Protein AF-0000000071078851 (afdb_homodimer)

pLDDT: mean 80.62, std 23.61, range [14.37, 98.12]

Solvent-accessible surface area (backbone atoms only — not comparable to full-atom values): 56549 Å² total; per-residue (Å²): 136,87,71,87,67,86,75,82,82,75,69,84,70,82,75,81,62,82,71,78,85,74,84,76,76,85,78,83,85,70,82,75,77,78,79,80,79,78,80,78,81,82,81,81,81,80,74,78,72,80,80,73,71,78,78,76,73,57,89,79,56,57,76,66,68,72,59,74,66,98,66,57,60,65,55,53,45,50,66,44,43,37,81,53,42,78,38,58,53,43,46,53,34,48,37,80,92,50,59,67,69,57,18,50,52,37,45,52,50,51,51,49,28,49,50,52,37,51,53,50,46,51,51,50,50,50,51,51,70,65,33,50,56,35,49,48,77,46,77,42,76,50,67,63,44,76,53,60,15,36,38,42,24,50,34,48,45,46,32,27,86,72,30,61,92,38,71,65,32,50,49,33,33,35,54,46,76,38,53,85,75,52,62,65,74,82,46,45,68,64,24,61,73,35,32,56,62,56,49,45,68,73,34,22,80,49,66,74,69,28,44,69,44,44,30,47,53,80,35,78,54,59,60,80,81,47,38,44,80,44,59,37,91,79,33,63,21,43,23,34,50,42,50,87,74,71,51,80,77,52,69,36,71,55,55,32,71,68,45,17,42,37,37,35,32,38,56,51,58,89,27,54,44,70,30,82,69,43,52,60,43,33,26,34,36,36,29,73,42,57,68,73,60,58,83,56,51,65,30,61,36,43,41,39,24,38,24,22,31,38,40,33,36,36,45,44,36,38,40,36,49,37,50,68,85,62,30,78,24,44,73,59,90,54,92,88,43,95,64,60,38,53,53,48,44,51,48,48,46,53,35,51,50,40,30,71,73,65,70,23,28,55,69,53,36,79,90,47,94,86,51,56,66,33,27,38,46,50,34,64,68,36,53,60,59,38,46,61,51,43,67,74,71,51,81,75,93,59,53,50,45,33,58,51,73,47,71,47,75,46,72,48,78,43,78,20,63,46,74,67,52,29,52,50,49,18,66,74,71,71,43,66,53,69,52,44,40,66,20,30,23,35,40,37,40,20,36,70,52,54,47,37,36,37,38,35,49,41,85,64,62,51,72,65,55,48,52,50,38,44,49,2,32,35,7,23,34,43,30,40,55,76,61,48,54,50,33,52,52,48,50,53,51,48,40,50,50,48,56,69,61,57,70,73,76,79,128,142,84,86,75,76,88,88,85,86,74,91,69,84,86,71,84,80,83,72,68,94,71,78,79,78,81,74,71,81,70,81,74,76,77,81,80,82,74,86,76,79,77,75,79,78,76,80,76,71,82,75,74,72,74,78,74,72,65,87,78,60,56,73,70,71,70,57,77,65,97,67,56,64,65,55,52,45,49,64,42,43,37,79,55,45,78,38,74,54,42,46,50,34,48,36,81,90,49,58,66,70,57,18,52,51,38,43,52,50,51,51,51,30,50,50,51,37,52,52,50,45,51,53,51,50,50,52,52,70,64,34,50,62,43,52,35,70,45,78,42,76,49,69,63,42,75,54,59,16,36,38,41,24,50,34,50,45,45,31,28,86,71,30,62,92,37,73,65,33,50,50,34,34,33,54,48,75,38,52,86,74,52,61,64,76,81,45,45,68,64,23,60,74,36,33,54,62,55,48,45,70,74,35,23,77,50,65,75,68,29,45,69,45,41,29,47,52,80,35,80,52,59,59,80,82,48,39,44,81,44,59,38,90,79,32,63,21,42,23,34,49,42,49,87,75,74,51,79,75,51,70,34,68,53,50,9,58,70,42,16,41,37,37,35,32,38,57,52,67,89,29,57,41,72,32,80,69,42,53,92,60,73,28,34,40,35,28,73,43,59,69,72,61,59,84,57,50,88,81,66,36,48,77,47,46,39,26,21,29,38,39,33,34,35,45,43,37,39,40,36,51,37,48,68,83,63,29,76,25,42,74,61,89,54,92,89,45,96,63,60,37,53,53,47,44,51,46,50,47,54,37,50,51,38,31,70,73,65,70,26,28,56,69,53,36,79,91,47,93,86,51,57,66,32,28,38,46,50,35,64,67,37,53,60,60,38,48,62,51,42,71,74,71,51,81,75,92,59,53,51,48,30,61,52,73,46,71,47,74,47,71,28,42,21,29,15,56,16,74,62,44,30,50,51,47,21,65,74,68,70,44,67,55,67,55,44,40,67,21,31,26,34,40,36,39,20,34,40,50,53,47,36,36,37,37,37,49,41,84,65,62,54,72,66,54,47,51,14,51,45,8,37,39,34,36,72,51,43,44,31,22,55,40,42,54,50,34,51,53,49,48,52,50,49,40,51,49,51,57,68,63,60,68,73,77,79,125

Radius of gyration: 45.17 Å; Cα contacts (8 Å, |Δi|>4): 1708; chains: 2; bounding box: 84×148×123 Å

Structure (mmCIF, N/CA/C/O backbone):
data_AF-0000000071078851-model_v1
#
loop_
_entity.id
_entity.type
_entity.pdbx_description
1 polymer 'Uncharacterized protein'
#
loop_
_atom_site.group_PDB
_atom_site.id
_atom_site.type_symbol
_atom_site.label_atom_id
_atom_site.label_alt_id
_atom_site.label_comp_id
_atom_site.label_asym_id
_atom_site.label_entity_id
_atom_site.label_seq_id
_atom_site.pdbx_PDB_ins_code
_atom_site.Cartn_x
_atom_site.Cartn_y
_atom_site.Cartn_z
_atom_site.occupancy
_atom_site.B_iso_or_equiv
_atom_site.auth_seq_id
_atom_site.auth_comp_id
_atom_site.auth_asym_id
_atom_site.auth_atom_id
_atom_site.pdbx_PDB_model_num
ATOM 1 N N . MET A 1 1 ? 15.539 0.473 -42.5 1 16.42 1 MET A N 1
ATOM 2 C CA . MET A 1 1 ? 16.344 1.562 -43.031 1 16.42 1 MET A CA 1
ATOM 3 C C . MET A 1 1 ? 15.844 2.912 -42.531 1 16.42 1 MET A C 1
ATOM 5 O O . MET A 1 1 ? 16.641 3.76 -42.125 1 16.42 1 MET A O 1
ATOM 9 N N . SER A 1 2 ? 14.734 3.326 -43.312 1 15.68 2 SER A N 1
ATOM 10 C CA . SER A 1 2 ? 14.586 4.727 -43.688 1 15.68 2 SER A CA 1
ATOM 11 C C . SER A 1 2 ? 14.273 5.598 -42.469 1 15.68 2 SER A C 1
ATOM 13 O O . SER A 1 2 ? 13.844 5.094 -41.438 1 15.68 2 SER A O 1
ATOM 15 N N . GLU A 1 3 ? 13.719 6.629 -42.812 1 16.53 3 GLU A N 1
ATOM 16 C CA . GLU A 1 3 ? 13.867 8.078 -42.75 1 16.53 3 GLU A CA 1
ATOM 17 C C . GLU A 1 3 ? 13.102 8.648 -41.531 1 16.53 3 GLU A C 1
ATOM 19 O O . GLU A 1 3 ? 13.656 9.414 -40.75 1 16.53 3 GLU A O 1
ATOM 24 N N . ASN A 1 4 ? 11.969 8.969 -41.844 1 17.91 4 ASN A N 1
ATOM 25 C CA . ASN A 1 4 ? 11.617 10.383 -41.781 1 17.91 4 ASN A CA 1
ATOM 26 C C . ASN A 1 4 ? 11.086 10.797 -40.438 1 17.91 4 ASN A C 1
ATOM 28 O O . ASN A 1 4 ? 10.109 10.227 -39.938 1 17.91 4 ASN A O 1
ATOM 32 N N . ARG A 1 5 ? 12.078 11.227 -39.688 1 17.62 5 ARG A N 1
ATOM 33 C CA . ARG A 1 5 ? 12.172 12.031 -38.469 1 17.62 5 ARG A CA 1
ATOM 34 C C . ARG A 1 5 ? 10.984 12.984 -38.375 1 17.62 5 ARG A C 1
ATOM 36 O O . ARG A 1 5 ? 10.297 13.258 -39.344 1 17.62 5 ARG A O 1
ATOM 43 N N . ARG A 1 6 ? 10.914 13.539 -37.281 1 18.48 6 ARG A N 1
ATOM 44 C CA . ARG A 1 6 ? 10.227 14.5 -36.406 1 18.48 6 ARG A CA 1
ATOM 45 C C . ARG A 1 6 ? 9.992 15.82 -37.156 1 18.48 6 ARG A C 1
ATOM 47 O O . ARG A 1 6 ? 10.945 16.453 -37.625 1 18.48 6 ARG A O 1
ATOM 54 N N . GLY A 1 7 ? 8.922 15.727 -38.094 1 17.25 7 GLY A N 1
ATOM 55 C CA . GLY A 1 7 ? 8.398 16.797 -38.938 1 17.25 7 GLY A CA 1
ATOM 56 C C . GLY A 1 7 ? 8.641 18.172 -38.344 1 17.25 7 GLY A C 1
ATOM 57 O O . GLY A 1 7 ? 9.039 18.312 -37.188 1 17.25 7 GLY A O 1
ATOM 58 N N . ASP A 1 8 ? 7.965 19.094 -38.844 1 17.52 8 ASP A N 1
ATOM 59 C CA . ASP A 1 8 ? 8.031 20.406 -39.469 1 17.52 8 ASP A CA 1
ATOM 60 C C . ASP A 1 8 ? 8.133 21.516 -38.406 1 17.52 8 ASP A C 1
ATOM 62 O O . ASP A 1 8 ? 7.883 21.266 -37.219 1 17.52 8 ASP A O 1
ATOM 66 N N . GLU A 1 9 ? 7.324 22.5 -38.5 1 17.47 9 GLU A N 1
ATOM 67 C CA . GLU A 1 9 ? 7.512 23.875 -38.969 1 17.47 9 GLU A CA 1
ATOM 68 C C . GLU A 1 9 ? 7.484 24.875 -37.812 1 17.47 9 GLU A C 1
ATOM 70 O O . GLU A 1 9 ? 6.441 25.078 -37.188 1 17.47 9 GLU A O 1
ATOM 75 N N . ARG A 1 10 ? 8.297 24.828 -36.875 1 17.72 10 ARG A N 1
ATOM 76 C CA . ARG A 1 10 ? 8.344 25.625 -35.656 1 17.72 10 ARG A CA 1
ATOM 77 C C . ARG A 1 10 ? 8.219 27.125 -35.969 1 17.72 10 ARG A C 1
ATOM 79 O O . ARG A 1 10 ? 7.648 27.875 -35.156 1 17.72 10 ARG A O 1
ATOM 86 N N . LYS A 1 11 ? 8.906 27.594 -37 1 17.44 11 LYS A N 1
ATOM 87 C CA . LYS A 1 11 ? 9.664 28.766 -36.562 1 17.44 11 LYS A CA 1
ATOM 88 C C . LYS A 1 11 ? 8.789 30 -36.562 1 17.44 11 LYS A C 1
ATOM 90 O O . LYS A 1 11 ? 9.188 31.047 -36 1 17.44 11 LYS A O 1
ATOM 95 N N . SER A 1 12 ? 7.602 29.953 -37.281 1 16.05 12 SER A N 1
ATOM 96 C CA . SER A 1 12 ? 7.426 31.203 -38 1 16.05 12 SER A CA 1
ATOM 97 C C . SER A 1 12 ? 7.57 32.406 -37.062 1 16.05 12 SER A C 1
ATOM 99 O O . SER A 1 12 ? 7.176 32.344 -35.875 1 16.05 12 SER A O 1
ATOM 101 N N . GLY A 1 13 ? 8.516 33.375 -37.281 1 17.55 13 GLY A N 1
ATOM 102 C CA . GLY A 1 13 ? 9.297 34.562 -36.906 1 17.55 13 GLY A CA 1
ATOM 103 C C . GLY A 1 13 ? 8.438 35.781 -36.594 1 17.55 13 GLY A C 1
ATOM 104 O O . GLY A 1 13 ? 8.953 36.812 -36.188 1 17.55 13 GLY A O 1
ATOM 105 N N . GLY A 1 14 ? 7.082 35.625 -37.125 1 16.5 14 GLY A N 1
ATOM 106 C CA . GLY A 1 14 ? 6.73 36.969 -37.594 1 16.5 14 GLY A CA 1
ATOM 107 C C . GLY A 1 14 ? 6.918 38.062 -36.562 1 16.5 14 GLY A C 1
ATOM 108 O O . GLY A 1 14 ? 6.988 37.781 -35.375 1 16.5 14 GLY A O 1
ATOM 109 N N . ILE A 1 15 ? 7.332 39.219 -37 1 18.23 15 ILE A N 1
ATOM 110 C CA . ILE A 1 15 ? 7.898 40.562 -36.906 1 18.23 15 ILE A CA 1
ATOM 111 C C . ILE A 1 15 ? 6.945 41.469 -36.125 1 18.23 15 ILE A C 1
ATOM 113 O O . ILE A 1 15 ? 5.766 41.562 -36.469 1 18.23 15 ILE A O 1
ATOM 117 N N . MET A 1 16 ? 7.148 41.469 -34.812 1 17.72 16 MET A N 1
ATOM 118 C CA . MET A 1 16 ? 6.449 42.188 -33.75 1 17.72 16 MET A CA 1
ATOM 119 C C . MET A 1 16 ? 6.27 43.656 -34.125 1 17.72 16 MET A C 1
ATOM 121 O O . MET A 1 16 ? 7.219 44.438 -34.062 1 17.72 16 MET A O 1
ATOM 125 N N . PRO A 1 17 ? 5.668 43.906 -35.312 1 17.44 17 PRO A N 1
ATOM 126 C CA . PRO A 1 17 ? 5.867 45.312 -35.719 1 17.44 17 PRO A CA 1
ATOM 127 C C . PRO A 1 17 ? 5.281 46.312 -34.688 1 17.44 17 PRO A C 1
ATOM 129 O O . PRO A 1 17 ? 5.383 47.5 -34.875 1 17.44 17 PRO A O 1
ATOM 132 N N . ARG A 1 18 ? 4.98 45.969 -33.531 1 17.12 18 ARG A N 1
ATOM 133 C CA . ARG A 1 18 ? 3.963 46.844 -32.969 1 17.12 18 ARG A CA 1
ATOM 134 C C . ARG A 1 18 ? 4.402 48.312 -33.031 1 17.12 18 ARG A C 1
ATOM 136 O O . ARG A 1 18 ? 5.43 48.688 -32.469 1 17.12 18 ARG A O 1
ATOM 143 N N . ASN A 1 19 ? 4.094 49.031 -34.094 1 17.02 19 ASN A N 1
ATOM 144 C CA . ASN A 1 19 ? 4.301 50.406 -34.5 1 17.02 19 ASN A CA 1
ATOM 145 C C . ASN A 1 19 ? 3.768 51.406 -33.469 1 17.02 19 ASN A C 1
ATOM 147 O O . ASN A 1 19 ? 3.826 52.594 -33.688 1 17.02 19 ASN A O 1
ATOM 151 N N . LEU A 1 20 ? 3.039 50.906 -32.438 1 15.67 20 LEU A N 1
ATOM 152 C CA . LEU A 1 20 ? 2.012 51.906 -32.156 1 15.67 20 LEU A CA 1
ATOM 153 C C . LEU A 1 20 ? 2.631 53.281 -31.969 1 15.67 20 LEU A C 1
ATOM 155 O O . LEU A 1 20 ? 3.816 53.375 -31.641 1 15.67 20 LEU A O 1
ATOM 159 N N . ILE A 1 21 ? 1.737 54.281 -31.562 1 16.59 21 ILE A N 1
ATOM 160 C CA . ILE A 1 21 ? 1.275 55.625 -31.875 1 16.59 21 ILE A CA 1
ATOM 161 C C . ILE A 1 21 ? 2.129 56.656 -31.125 1 16.59 21 ILE A C 1
ATOM 163 O O . ILE A 1 21 ? 2.586 56.375 -30 1 16.59 21 ILE A O 1
ATOM 167 N N . LYS A 1 22 ? 2.328 57.812 -31.672 1 16.8 22 LYS A N 1
ATOM 168 C CA . LYS A 1 22 ? 3.111 59.031 -31.906 1 16.8 22 LYS A CA 1
ATOM 169 C C . LYS A 1 22 ? 2.865 60.062 -30.812 1 16.8 22 LYS A C 1
ATOM 171 O O . LYS A 1 22 ? 3.316 61.188 -30.922 1 16.8 22 LYS A O 1
ATOM 176 N N . VAL A 1 23 ? 2.504 59.625 -29.609 1 17.41 23 VAL A N 1
ATOM 177 C CA . VAL A 1 23 ? 1.826 60.719 -28.922 1 17.41 23 VAL A CA 1
ATOM 178 C C . VAL A 1 23 ? 2.76 61.906 -28.812 1 17.41 23 VAL A C 1
ATOM 180 O O . VAL A 1 23 ? 3.902 61.781 -28.359 1 17.41 23 VAL A O 1
ATOM 183 N N . ALA A 1 24 ? 2.316 63 -29.469 1 17.02 24 ALA A N 1
ATOM 184 C CA . ALA A 1 24 ? 2.988 64.188 -29.906 1 17.02 24 ALA A CA 1
ATOM 185 C C . ALA A 1 24 ? 3.48 65 -28.703 1 17.02 24 ALA A C 1
ATOM 187 O O . ALA A 1 24 ? 3.062 64.812 -27.562 1 17.02 24 ALA A O 1
ATOM 188 N N . PRO A 1 25 ? 3.699 66.312 -29.016 1 17.17 25 PRO A N 1
ATOM 189 C CA . PRO A 1 25 ? 4.734 67.375 -28.906 1 17.17 25 PRO A CA 1
ATOM 190 C C . PRO A 1 25 ? 4.504 68.312 -27.719 1 17.17 25 PRO A C 1
ATOM 192 O O . PRO A 1 25 ? 3.471 69 -27.656 1 17.17 25 PRO A O 1
ATOM 195 N N . ALA A 1 26 ? 4.508 67.875 -26.5 1 19.58 26 ALA A N 1
ATOM 196 C CA . ALA A 1 26 ? 4.074 68.75 -25.438 1 19.58 26 ALA A CA 1
ATOM 197 C C . ALA A 1 26 ? 4.797 70.125 -25.516 1 19.58 26 ALA A C 1
ATOM 199 O O . ALA A 1 26 ? 6.027 70.188 -25.453 1 19.58 26 ALA A O 1
ATOM 200 N N . LEU A 1 27 ? 4.051 71 -26.172 1 17.03 27 LEU A N 1
ATOM 201 C CA . LEU A 1 27 ? 4.492 72.312 -26.547 1 17.03 27 LEU A CA 1
ATOM 202 C C . LEU A 1 27 ? 5.031 73.062 -25.328 1 17.03 27 LEU A C 1
ATOM 204 O O . LEU A 1 27 ? 4.727 72.75 -24.188 1 17.03 27 LEU A O 1
ATOM 208 N N . GLU A 1 28 ? 5.223 74.375 -25.562 1 17.66 28 GLU A N 1
ATOM 209 C CA . GLU A 1 28 ? 6.152 75.5 -25.422 1 17.66 28 GLU A CA 1
ATOM 210 C C . GLU A 1 28 ? 5.91 76.25 -24.109 1 17.66 28 GLU A C 1
ATOM 212 O O . GLU A 1 28 ? 4.789 76.312 -23.594 1 17.66 28 GLU A O 1
ATOM 217 N N . THR A 1 29 ? 6.961 76.625 -23.406 1 18.92 29 THR A N 1
ATOM 218 C CA . THR A 1 29 ? 7.562 77.125 -22.172 1 18.92 29 THR A CA 1
ATOM 219 C C . THR A 1 29 ? 7.031 78.5 -21.812 1 18.92 29 THR A C 1
ATOM 221 O O . THR A 1 29 ? 7.156 78.938 -20.656 1 18.92 29 THR A O 1
ATOM 224 N N . ASP A 1 30 ? 6.398 79.312 -22.781 1 17.69 30 ASP A N 1
ATOM 225 C CA . ASP A 1 30 ? 7.059 80.625 -22.688 1 17.69 30 ASP A CA 1
ATOM 226 C C . ASP A 1 30 ? 6.516 81.438 -21.531 1 17.69 30 ASP A C 1
ATOM 228 O O . ASP A 1 30 ? 7.168 82.375 -21.062 1 17.69 30 ASP A O 1
ATOM 232 N N . ASN A 1 31 ? 5.227 81.312 -21.188 1 18.98 31 ASN A N 1
ATOM 233 C CA . ASN A 1 31 ? 4.602 82.625 -21.062 1 18.98 31 ASN A CA 1
ATOM 234 C C . ASN A 1 31 ? 5.16 83.375 -19.875 1 18.98 31 ASN A C 1
ATOM 236 O O . ASN A 1 31 ? 5.434 82.812 -18.828 1 18.98 31 ASN A O 1
ATOM 240 N N . VAL A 1 32 ? 5.562 84.688 -20.062 1 20.97 32 VAL A N 1
ATOM 241 C CA . VAL A 1 32 ? 6.293 85.812 -19.531 1 20.97 32 VAL A CA 1
ATOM 242 C C . VAL A 1 32 ? 5.508 86.438 -18.375 1 20.97 32 VAL A C 1
ATOM 244 O O . VAL A 1 32 ? 4.449 87.062 -18.594 1 20.97 32 VAL A O 1
ATOM 247 N N . LEU A 1 33 ? 5.125 85.75 -17.406 1 19.28 33 LEU A N 1
ATOM 248 C CA . LEU A 1 33 ? 4.184 86.375 -16.5 1 19.28 33 LEU A CA 1
ATOM 249 C C . LEU A 1 33 ? 4.77 87.688 -15.953 1 19.28 33 LEU A C 1
ATOM 251 O O . LEU A 1 33 ? 5.934 87.75 -15.547 1 19.28 33 LEU A O 1
ATOM 255 N N . PRO A 1 34 ? 4.113 88.812 -16.312 1 19.48 34 PRO A N 1
ATOM 256 C CA . PRO A 1 34 ? 4.562 90.188 -16.031 1 19.48 34 PRO A CA 1
ATOM 257 C C . PRO A 1 34 ? 4.73 90.438 -14.539 1 19.48 34 PRO A C 1
ATOM 259 O O . PRO A 1 34 ? 4.156 89.75 -13.711 1 19.48 34 PRO A O 1
ATOM 262 N N . GLU A 1 35 ? 5.684 91.312 -14.156 1 20.98 35 GLU A N 1
ATOM 263 C CA . GLU A 1 35 ? 6.418 91.812 -13.008 1 20.98 35 GLU A CA 1
ATOM 264 C C . GLU A 1 35 ? 5.504 92.625 -12.078 1 20.98 35 GLU A C 1
ATOM 266 O O . GLU A 1 35 ? 5.945 93.562 -11.438 1 20.98 35 GLU A O 1
ATOM 271 N N . LYS A 1 36 ? 4.301 92.125 -11.812 1 19.89 36 LYS A N 1
ATOM 272 C CA . LYS A 1 36 ? 3.41 93.125 -11.227 1 19.89 36 LYS A CA 1
ATOM 273 C C . LYS A 1 36 ? 4.066 93.812 -10.031 1 19.89 36 LYS A C 1
ATOM 275 O O . LYS A 1 36 ? 4.871 93.188 -9.328 1 19.89 36 LYS A O 1
ATOM 280 N N . ASN A 1 37 ? 3.805 95.125 -9.938 1 20.42 37 ASN A N 1
ATOM 281 C CA . ASN A 1 37 ? 4.211 96.312 -9.242 1 20.42 37 ASN A CA 1
ATOM 282 C C . ASN A 1 37 ? 3.963 96.188 -7.742 1 20.42 37 ASN A C 1
ATOM 284 O O . ASN A 1 37 ? 3.211 95.375 -7.289 1 20.42 37 ASN A O 1
ATOM 288 N N . GLY A 1 38 ? 4.262 97.312 -6.984 1 20.88 38 GLY A N 1
ATOM 289 C CA . GLY A 1 38 ? 4.809 97.812 -5.75 1 20.88 38 GLY A CA 1
ATOM 290 C C . GLY A 1 38 ? 3.781 97.938 -4.641 1 20.88 38 GLY A C 1
ATOM 291 O O . GLY A 1 38 ? 4.035 98.562 -3.615 1 20.88 38 GLY A O 1
ATOM 292 N N . LEU A 1 39 ? 2.787 97.062 -4.465 1 19.38 39 LEU A N 1
ATOM 293 C CA . LEU A 1 39 ? 1.686 97.562 -3.654 1 19.38 39 LEU A CA 1
ATOM 294 C C . LEU A 1 39 ? 2.174 97.938 -2.27 1 19.38 39 LEU A C 1
ATOM 296 O O . LEU A 1 39 ? 2.975 97.25 -1.653 1 19.38 39 LEU A O 1
ATOM 300 N N . GLU A 1 40 ? 1.887 99.25 -1.907 1 22.77 40 GLU A N 1
ATOM 301 C CA . GLU A 1 40 ? 2.121 100.125 -0.768 1 22.77 40 GLU A CA 1
ATOM 302 C C . GLU A 1 40 ? 1.532 99.562 0.513 1 22.77 40 GLU A C 1
ATOM 304 O O . GLU A 1 40 ? 0.393 99.062 0.521 1 22.77 40 GLU A O 1
ATOM 309 N N . THR A 1 41 ? 2.34 99 1.429 1 21.86 41 THR A N 1
ATOM 310 C CA . THR A 1 41 ? 2.166 98.375 2.729 1 21.86 41 THR A CA 1
ATOM 311 C C . THR A 1 41 ? 1.393 99.25 3.68 1 21.86 41 THR A C 1
ATOM 313 O O . THR A 1 41 ? 1.876 100.312 4.051 1 21.86 41 THR A O 1
ATOM 316 N N . VAL A 1 42 ? 0.058 99.5 3.439 1 21.86 42 VAL A N 1
ATOM 317 C CA . VAL A 1 42 ? -0.734 100.375 4.305 1 21.86 42 VAL A CA 1
ATOM 318 C C . VAL A 1 42 ? -0.597 99.875 5.758 1 21.86 42 VAL A C 1
ATOM 320 O O . VAL A 1 42 ? -0.463 98.688 6.031 1 21.86 42 VAL A O 1
ATOM 323 N N . SER A 1 43 ? -0.553 100.875 6.758 1 21.45 43 SER A N 1
ATOM 324 C CA . SER A 1 43 ? -0.095 101.188 8.102 1 21.45 43 SER A CA 1
ATOM 325 C C . SER A 1 43 ? -0.95 100.5 9.164 1 21.45 43 SER A C 1
ATOM 327 O O . SER A 1 43 ? -0.431 100.062 10.18 1 21.45 43 SER A O 1
ATOM 329 N N . GLY A 1 44 ? -2.371 100.5 9.18 1 24.66 44 GLY A N 1
ATOM 330 C CA . GLY A 1 44 ? -3.084 101 10.344 1 24.66 44 GLY A CA 1
ATOM 331 C C . GLY A 1 44 ? -3.104 100 11.492 1 24.66 44 GLY A C 1
ATOM 332 O O . GLY A 1 44 ? -2.838 98.812 11.297 1 24.66 44 GLY A O 1
ATOM 333 N N . GLY A 1 45 ? -3.348 100.438 12.836 1 24.97 45 GLY A N 1
ATOM 334 C CA . GLY A 1 45 ? -3.164 100.188 14.258 1 24.97 45 GLY A CA 1
ATOM 335 C C . GLY A 1 45 ? -4.121 99.188 14.812 1 24.97 45 GLY A C 1
ATOM 336 O O . GLY A 1 45 ? -4.676 99.375 15.898 1 24.97 45 GLY A O 1
ATOM 337 N N . LEU A 1 46 ? -4.5 98.062 14.148 1 23.08 46 LEU A N 1
ATOM 338 C CA . LEU A 1 46 ? -5.637 97.312 14.648 1 23.08 46 LEU A CA 1
ATOM 339 C C . LEU A 1 46 ? -5.375 96.812 16.062 1 23.08 46 LEU A C 1
ATOM 341 O O . LEU A 1 46 ? -4.34 96.188 16.328 1 23.08 46 LEU A O 1
ATOM 345 N N . GLN A 1 47 ? -6.043 97.375 17.047 1 26.08 47 GLN A N 1
ATOM 346 C CA . GLN A 1 47 ? -6.148 97.062 18.469 1 26.08 47 GLN A CA 1
ATOM 347 C C . GLN A 1 47 ? -6.508 95.625 18.703 1 26.08 47 GLN A C 1
ATOM 349 O O . GLN A 1 47 ? -7.449 95.062 18.094 1 26.08 47 GLN A O 1
ATOM 354 N N . ALA A 1 48 ? -5.637 94.812 19.203 1 27.47 48 ALA A N 1
ATOM 355 C CA . ALA A 1 48 ? -5.645 93.375 19.406 1 27.47 48 ALA A CA 1
ATOM 356 C C . ALA A 1 48 ? -6.816 92.938 20.281 1 27.47 48 ALA A C 1
ATOM 358 O O . ALA A 1 48 ? -6.957 93.438 21.406 1 27.47 48 ALA A O 1
ATOM 359 N N . LEU A 1 49 ? -7.996 92.688 19.703 1 29.5 49 LEU A N 1
ATOM 360 C CA . LEU A 1 49 ? -9.117 92.188 20.484 1 29.5 49 LEU A CA 1
ATOM 361 C C . LEU A 1 49 ? -8.672 91 21.359 1 29.5 49 LEU A C 1
ATOM 363 O O . LEU A 1 49 ? -7.809 90.25 20.969 1 29.5 49 LEU A O 1
ATOM 367 N N . PRO A 1 50 ? -8.953 91.062 22.75 1 29.25 50 PRO A N 1
ATOM 368 C CA . PRO A 1 50 ? -8.516 90 23.719 1 29.25 50 PRO A CA 1
ATOM 369 C C . PRO A 1 50 ? -8.844 88.625 23.266 1 29.25 50 PRO A C 1
ATOM 371 O O . PRO A 1 50 ? -9.828 88.375 22.562 1 29.25 50 PRO A O 1
ATOM 374 N N . ALA A 1 51 ? -7.875 87.812 23.125 1 29.8 51 ALA A N 1
ATOM 375 C CA . ALA A 1 51 ? -7.934 86.375 22.672 1 29.8 51 ALA A CA 1
ATOM 376 C C . ALA A 1 51 ? -8.977 85.625 23.469 1 29.8 51 ALA A C 1
ATOM 378 O O . ALA A 1 51 ? -8.945 85.562 24.703 1 29.8 51 ALA A O 1
ATOM 379 N N . LYS A 1 52 ? -10.227 85.5 22.953 1 34.72 52 LYS A N 1
ATOM 380 C CA . LYS A 1 52 ? -11.297 84.688 23.5 1 34.72 52 LYS A CA 1
ATOM 381 C C . LYS A 1 52 ? -10.758 83.375 23.984 1 34.72 52 LYS A C 1
ATOM 383 O O . LYS A 1 52 ? -10.031 82.688 23.25 1 34.72 52 LYS A O 1
ATOM 388 N N . THR A 1 53 ? -10.625 83.25 25.219 1 30.61 53 THR A N 1
ATOM 389 C CA . THR A 1 53 ? -10.25 82 25.891 1 30.61 53 THR A CA 1
ATOM 390 C C . THR A 1 53 ? -11.008 80.812 25.297 1 30.61 53 THR A C 1
ATOM 392 O O . THR A 1 53 ? -12.234 80.812 25.188 1 30.61 53 THR A O 1
ATOM 395 N N . PRO A 1 54 ? -10.406 80.062 24.406 1 31 54 PRO A N 1
ATOM 396 C CA . PRO A 1 54 ? -11.195 78.938 23.844 1 31 54 PRO A CA 1
ATOM 397 C C . PRO A 1 54 ? -12 78.188 24.891 1 31 54 PRO A C 1
ATOM 399 O O . PRO A 1 54 ? -11.5 77.938 25.984 1 31 54 PRO A O 1
ATOM 402 N N . ALA A 1 55 ? -13.398 78.312 24.891 1 33.91 55 ALA A N 1
ATOM 403 C CA . ALA A 1 55 ? -14.352 77.625 25.766 1 33.91 55 ALA A CA 1
ATOM 404 C C . ALA A 1 55 ? -13.961 76.125 25.938 1 33.91 55 ALA A C 1
ATOM 406 O O . ALA A 1 55 ? -13.742 75.438 24.969 1 33.91 55 ALA A O 1
ATOM 407 N N . VAL A 1 56 ? -13.273 75.875 26.969 1 34.53 56 VAL A N 1
ATOM 408 C CA . VAL A 1 56 ? -13.031 74.5 27.438 1 34.53 56 VAL A CA 1
ATOM 409 C C . VAL A 1 56 ? -14.344 73.75 27.453 1 34.53 56 VAL A C 1
ATOM 411 O O . VAL A 1 56 ? -15.266 74.062 28.203 1 34.53 56 VAL A O 1
ATOM 414 N N . PHE A 1 57 ? -14.883 73.312 26.312 1 34.5 57 PHE A N 1
ATOM 415 C CA . PHE A 1 57 ? -16.094 72.5 26.281 1 34.5 57 PHE A CA 1
ATOM 416 C C . PHE A 1 57 ? -16 71.375 27.281 1 34.5 57 PHE A C 1
ATOM 418 O O . PHE A 1 57 ? -15.023 70.625 27.297 1 34.5 57 PHE A O 1
ATOM 425 N N . HIS A 1 58 ? -16.641 71.5 28.391 1 34.91 58 HIS A N 1
ATOM 426 C CA . HIS A 1 58 ? -16.891 70.5 29.375 1 34.91 58 HIS A CA 1
ATOM 427 C C . HIS A 1 58 ? -17.266 69.188 28.703 1 34.91 58 HIS A C 1
ATOM 429 O O . HIS A 1 58 ? -17.859 69.188 27.609 1 34.91 58 HIS A O 1
ATOM 435 N N . GLU A 1 59 ? -16.688 68.125 29.062 1 41.44 59 GLU A N 1
ATOM 436 C CA . GLU A 1 59 ? -16.875 66.75 28.578 1 41.44 59 GLU A CA 1
ATOM 437 C C . GLU A 1 59 ? -18.344 66.438 28.266 1 41.44 59 GLU A C 1
ATOM 439 O O . GLU A 1 59 ? -18.656 65.562 27.484 1 41.44 59 GLU A O 1
ATOM 444 N N . ASP A 1 60 ? -19.266 67.062 28.984 1 40.53 60 ASP A N 1
ATOM 445 C CA . ASP A 1 60 ? -20.688 66.75 28.828 1 40.53 60 ASP A CA 1
ATOM 446 C C . ASP A 1 60 ? -21.281 67.438 27.609 1 40.53 60 ASP A C 1
ATOM 448 O O . ASP A 1 60 ? -22.5 67.562 27.5 1 40.53 60 ASP A O 1
ATOM 452 N N . ILE A 1 61 ? -20.578 68.312 26.906 1 43.94 61 ILE A N 1
ATOM 453 C CA . ILE A 1 61 ? -21.328 69 25.859 1 43.94 61 ILE A CA 1
ATOM 454 C C . ILE A 1 61 ? -21.547 68.062 24.688 1 43.94 61 ILE A C 1
ATOM 456 O O . ILE A 1 61 ? -20.594 67.438 24.188 1 43.94 61 ILE A O 1
ATOM 460 N N . PRO A 1 62 ? -22.766 67.688 24.391 1 45.38 62 PRO A N 1
ATOM 461 C CA . PRO A 1 62 ? -23.078 66.812 23.25 1 45.38 62 PRO A CA 1
ATOM 462 C C . PRO A 1 62 ? -22.328 67.25 21.984 1 45.38 62 PRO A C 1
ATOM 464 O O . PRO A 1 62 ? -22.031 68.438 21.797 1 45.38 62 PRO A O 1
ATOM 467 N N . LEU A 1 63 ? -21.703 66.312 21.344 1 50.84 63 LEU A N 1
ATOM 468 C CA . LEU A 1 63 ? -20.875 66.438 20.156 1 50.84 63 LEU A CA 1
ATOM 469 C C . LEU A 1 63 ? -21.438 67.5 19.219 1 50.84 63 LEU A C 1
ATOM 471 O O . LEU A 1 63 ? -20.688 68.25 18.609 1 50.84 63 LEU A O 1
ATOM 475 N N . HIS A 1 64 ? -22.703 67.625 19.234 1 48.5 64 HIS A N 1
ATOM 476 C CA . HIS A 1 64 ? -23.328 68.5 18.281 1 48.5 64 HIS A CA 1
ATOM 477 C C . HIS A 1 64 ? -23.047 69.938 18.625 1 48.5 64 HIS A C 1
ATOM 479 O O . HIS A 1 64 ? -23.062 70.812 17.75 1 48.5 64 HIS A O 1
ATOM 485 N N . THR A 1 65 ? -22.922 70.25 19.844 1 49.72 65 THR A N 1
ATOM 486 C CA . THR A 1 65 ? -22.781 71.625 20.219 1 49.72 65 THR A CA 1
ATOM 487 C C . THR A 1 65 ? -21.328 72.062 20.141 1 49.72 65 THR A C 1
ATOM 489 O O . THR A 1 65 ? -21.031 73.25 20.234 1 49.72 65 THR A O 1
ATOM 492 N N . ARG A 1 66 ? -20.5 71.125 20.109 1 52.09 66 ARG A N 1
ATOM 493 C CA . ARG A 1 66 ? -19.078 71.5 20.203 1 52.09 66 ARG A CA 1
ATOM 494 C C . ARG A 1 66 ? -18.594 72.125 18.906 1 52.09 66 ARG A C 1
ATOM 496 O O . ARG A 1 66 ? -17.609 72.875 18.922 1 52.09 66 ARG A O 1
ATOM 503 N N . TYR A 1 67 ? -19.188 71.75 17.828 1 52.31 67 TYR A N 1
ATOM 504 C CA . TYR A 1 67 ? -18.625 72.188 16.578 1 52.31 67 TYR A CA 1
ATOM 505 C C . TYR A 1 67 ? -19.531 73.25 15.953 1 52.31 67 TYR A C 1
ATOM 507 O O . TYR A 1 67 ? -20.531 72.938 15.297 1 52.31 67 TYR A O 1
ATOM 515 N N . ARG A 1 68 ? -19.672 74.312 16.625 1 46.81 68 ARG A N 1
ATOM 516 C CA . ARG A 1 68 ? -20.469 75.375 16.031 1 46.81 68 ARG A CA 1
ATOM 517 C C . ARG A 1 68 ? -19.906 75.75 14.664 1 46.81 68 ARG A C 1
ATOM 519 O O . ARG A 1 68 ? -20.625 76.312 13.82 1 46.81 68 ARG A O 1
ATOM 526 N N . ASP A 1 69 ? -18.547 76 14.562 1 52.31 69 ASP A N 1
ATOM 527 C CA . ASP A 1 69 ? -18.078 76.688 13.367 1 52.31 69 ASP A CA 1
ATOM 528 C C . ASP A 1 69 ? -17.984 75.688 12.18 1 52.31 69 ASP A C 1
ATOM 530 O O . ASP A 1 69 ? -18.031 74.5 12.359 1 52.31 69 ASP A O 1
ATOM 534 N N . LYS A 1 70 ? -17.781 76.188 10.875 1 59.59 70 LYS A N 1
ATOM 535 C CA . LYS A 1 70 ? -17.641 75.688 9.508 1 59.59 70 LYS A CA 1
ATOM 536 C C . LYS A 1 70 ? -16.609 74.562 9.422 1 59.59 70 LYS A C 1
ATOM 538 O O . LYS A 1 70 ? -15.5 74.75 8.922 1 59.59 70 LYS A O 1
ATOM 543 N N . VAL A 1 71 ? -16.609 73.625 10.234 1 66.31 71 VAL A N 1
ATOM 544 C CA . VAL A 1 71 ? -15.523 72.625 10.172 1 66.31 71 VAL A CA 1
ATOM 545 C C . VAL A 1 71 ? -15.898 71.5 9.234 1 66.31 71 VAL A C 1
ATOM 547 O O . VAL A 1 71 ? -17.078 71.188 9.109 1 66.31 71 VAL A O 1
ATOM 550 N N . SER A 1 72 ? -15.086 71.062 8.133 1 75 72 SER A N 1
ATOM 551 C CA . SER A 1 72 ? -15.242 69.938 7.199 1 75 72 SER A CA 1
ATOM 552 C C . SER A 1 72 ? -15.539 68.625 7.93 1 75 72 SER A C 1
ATOM 554 O O . SER A 1 72 ? -15.258 68.5 9.125 1 75 72 SER A O 1
ATOM 556 N N . TRP A 1 73 ? -16.312 67.875 7.32 1 78.81 73 TRP A N 1
ATOM 557 C CA . TRP A 1 73 ? -16.656 66.562 7.859 1 78.81 73 TRP A CA 1
ATOM 558 C C . TRP A 1 73 ? -15.406 65.812 8.32 1 78.81 73 TRP A C 1
ATOM 560 O O . TRP A 1 73 ? -15.422 65.125 9.359 1 78.81 73 TRP A O 1
ATOM 570 N N . TRP A 1 74 ? -14.367 65.812 7.562 1 77.5 74 TRP A N 1
ATOM 571 C CA . TRP A 1 74 ? -13.117 65.188 7.883 1 77.5 74 TRP A CA 1
ATOM 572 C C . TRP A 1 74 ? -12.547 65.688 9.203 1 77.5 74 TRP A C 1
ATOM 574 O O . TRP A 1 74 ? -11.961 64.875 9.969 1 77.5 74 TRP A O 1
ATOM 584 N N . ALA A 1 75 ? -12.75 66.812 9.391 1 76.5 75 ALA A N 1
ATOM 585 C CA . ALA A 1 75 ? -12.258 67.438 10.641 1 76.5 75 ALA A CA 1
ATOM 586 C C . ALA A 1 75 ? -13.055 66.938 11.836 1 76.5 75 ALA A C 1
ATOM 588 O O . ALA A 1 75 ? -12.484 66.625 12.898 1 76.5 75 ALA A O 1
ATOM 589 N N . ILE A 1 76 ? -14.289 66.75 11.57 1 75.12 76 ILE A N 1
ATOM 590 C CA . ILE A 1 76 ? -15.133 66.25 12.641 1 75.12 76 ILE A CA 1
ATOM 591 C C . ILE A 1 76 ? -14.742 64.812 12.961 1 75.12 76 ILE A C 1
ATOM 593 O O . ILE A 1 76 ? -14.617 64.438 14.125 1 75.12 76 ILE A O 1
ATOM 597 N N . LEU A 1 77 ? -14.578 64.062 11.977 1 75.38 77 LEU A N 1
ATOM 598 C CA . LEU A 1 77 ? -14.203 62.656 12.141 1 75.38 77 LEU A CA 1
ATOM 599 C C . LEU A 1 77 ? -12.852 62.531 12.82 1 75.38 77 LEU A C 1
ATOM 601 O O . LEU A 1 77 ? -12.688 61.75 13.758 1 75.38 77 LEU A O 1
ATOM 605 N N . TYR A 1 78 ? -11.961 63.25 12.32 1 75.56 78 TYR A N 1
ATOM 606 C CA . TYR A 1 78 ? -10.586 63.219 12.82 1 75.56 78 TYR A CA 1
ATOM 607 C C . TYR A 1 78 ? -10.531 63.562 14.305 1 75.56 78 TYR A C 1
ATOM 609 O O . TYR A 1 78 ? -9.797 62.938 15.07 1 75.56 78 TYR A O 1
ATOM 617 N N . ARG A 1 79 ? -11.344 64.438 14.766 1 73.56 79 ARG A N 1
ATOM 618 C CA . ARG A 1 79 ? -11.297 64.938 16.141 1 73.56 79 ARG A CA 1
ATOM 619 C C . ARG A 1 79 ? -12.031 63.969 17.078 1 73.56 79 ARG A C 1
ATOM 621 O O . ARG A 1 79 ? -11.766 63.938 18.281 1 73.56 79 ARG A O 1
ATOM 628 N N . SER A 1 80 ? -12.859 63.094 16.484 1 75.44 80 SER A N 1
ATOM 629 C CA . SER A 1 80 ? -13.68 62.219 17.328 1 75.44 80 SER A CA 1
ATOM 630 C C . SER A 1 80 ? -13.023 60.844 17.5 1 75.44 80 SER A C 1
ATOM 632 O O . SER A 1 80 ? -13.406 60.062 18.391 1 75.44 80 SER A O 1
ATOM 634 N N . VAL A 1 81 ? -12.023 60.594 16.734 1 75.81 81 VAL A N 1
ATOM 635 C CA . VAL A 1 81 ? -11.445 59.25 16.672 1 75.81 81 VAL A CA 1
ATOM 636 C C . VAL A 1 81 ? -10.844 58.875 18.016 1 75.81 81 VAL A C 1
ATOM 638 O O . VAL A 1 81 ? -11.086 57.781 18.531 1 75.81 81 VAL A O 1
ATOM 641 N N . PRO A 1 82 ? -10.086 59.719 18.672 1 69.56 82 PRO A N 1
ATOM 642 C CA . PRO A 1 82 ? -9.422 59.312 19.922 1 69.56 82 PRO A CA 1
ATOM 643 C C . PRO A 1 82 ? -10.414 58.938 21.016 1 69.56 82 PRO A C 1
ATOM 645 O O . PRO A 1 82 ? -10.125 58.062 21.828 1 69.56 82 PRO A O 1
ATOM 648 N N . ASP A 1 83 ? -11.508 59.469 21.031 1 69.94 83 ASP A N 1
ATOM 649 C CA . ASP A 1 83 ? -12.484 59.25 22.078 1 69.94 83 ASP A CA 1
ATOM 650 C C . ASP A 1 83 ? -13.43 58.094 21.719 1 69.94 83 ASP A C 1
ATOM 652 O O . ASP A 1 83 ? -14.008 57.469 22.594 1 69.94 83 ASP A O 1
ATOM 656 N N . ALA A 1 84 ? -13.469 57.844 20.453 1 71.19 84 ALA A N 1
ATOM 657 C CA . ALA A 1 84 ? -14.523 56.938 20 1 71.19 84 ALA A CA 1
ATOM 658 C C . ALA A 1 84 ? -14.008 55.531 19.844 1 71.19 84 ALA A C 1
ATOM 660 O O . ALA A 1 84 ? -14.766 54.562 20 1 71.19 84 ALA A O 1
ATOM 661 N N . ILE A 1 85 ? -12.797 55.469 19.531 1 76.69 85 ILE A N 1
ATOM 662 C CA . ILE A 1 85 ? -12.289 54.125 19.219 1 76.69 85 ILE A CA 1
ATOM 663 C C . ILE A 1 85 ? -11.375 53.656 20.344 1 76.69 85 ILE A C 1
ATOM 665 O O . ILE A 1 85 ? -10.469 54.375 20.766 1 76.69 85 ILE A O 1
ATOM 669 N N . GLY A 1 86 ? -11.633 52.5 20.844 1 74.12 86 GLY A N 1
ATOM 670 C CA . GLY A 1 86 ? -10.891 51.906 21.953 1 74.12 86 GLY A CA 1
ATOM 671 C C . GLY A 1 86 ? -9.688 51.094 21.5 1 74.12 86 GLY A C 1
ATOM 672 O O . GLY A 1 86 ? -9.492 49.969 21.953 1 74.12 86 GLY A O 1
ATOM 673 N N . ILE A 1 87 ? -8.977 51.469 20.453 1 78.06 87 ILE A N 1
ATOM 674 C CA . ILE A 1 87 ? -7.75 50.812 20.016 1 78.06 87 ILE A CA 1
ATOM 675 C C . ILE A 1 87 ? -6.547 51.5 20.656 1 78.06 87 ILE A C 1
ATOM 677 O O . ILE A 1 87 ? -6.539 52.75 20.812 1 78.06 87 ILE A O 1
ATOM 681 N N . GLY A 1 88 ? -5.645 50.656 21.047 1 71.62 88 GLY A N 1
ATOM 682 C CA . GLY A 1 88 ? -4.434 51.219 21.625 1 71.62 88 GLY A CA 1
ATOM 683 C C . GLY A 1 88 ? -3.678 52.125 20.672 1 71.62 88 GLY A C 1
ATOM 684 O O . GLY A 1 88 ? -3.588 51.812 19.469 1 71.62 88 GLY A O 1
ATOM 685 N N . GLY A 1 89 ? -3.312 53.312 21.078 1 74.25 89 GLY A N 1
ATOM 686 C CA . GLY A 1 89 ? -2.443 54.188 20.312 1 74.25 89 GLY A CA 1
ATOM 687 C C . GLY A 1 89 ? -3.205 55.219 19.516 1 74.25 89 GLY A C 1
ATOM 688 O O . GLY A 1 89 ? -2.641 56.25 19.109 1 74.25 89 GLY A O 1
ATOM 689 N N . MET A 1 90 ? -4.441 54.875 19.281 1 78.06 90 MET A N 1
ATOM 690 C CA . MET A 1 90 ? -5.211 55.812 18.469 1 78.06 90 MET A CA 1
ATOM 691 C C . MET A 1 90 ? -5.359 57.156 19.172 1 78.06 90 MET A C 1
ATOM 693 O O . MET A 1 90 ? -5.395 58.219 18.531 1 78.06 90 MET A O 1
ATOM 697 N N . LYS A 1 91 ? -5.402 57.094 20.453 1 77.31 91 LYS A N 1
ATOM 698 C CA . LYS A 1 91 ? -5.516 58.344 21.234 1 77.31 91 LYS A CA 1
ATOM 699 C C . LYS A 1 91 ? -4.289 59.219 21.047 1 77.31 91 LYS A C 1
ATOM 701 O O . LYS A 1 91 ? -4.391 60.469 21.062 1 77.31 91 LYS A O 1
ATOM 706 N N . TYR A 1 92 ? -3.16 58.656 20.719 1 79.38 92 TYR A N 1
ATOM 707 C CA . TYR A 1 92 ? -1.932 59.438 20.562 1 79.38 92 TYR A CA 1
ATOM 708 C C . TYR A 1 92 ? -1.739 59.844 19.094 1 79.38 92 TYR A C 1
ATOM 710 O O . TYR A 1 92 ? -1.159 60.875 18.812 1 79.38 92 TYR A O 1
ATOM 718 N N . ALA A 1 93 ? -2.25 59.094 18.312 1 80 93 ALA A N 1
ATOM 719 C CA . ALA A 1 93 ? -2.059 59.375 16.891 1 80 93 ALA A CA 1
ATOM 720 C C . ALA A 1 93 ? -2.945 60.531 16.422 1 80 93 ALA A C 1
ATOM 722 O O . ALA A 1 93 ? -2.547 61.312 15.578 1 80 93 ALA A O 1
ATOM 723 N N . PHE A 1 94 ? -4.117 60.688 17.047 1 77.25 94 PHE A N 1
ATOM 724 C CA . PHE A 1 94 ? -5.055 61.656 16.5 1 77.25 94 PHE A CA 1
ATOM 725 C C . PHE A 1 94 ? -5.332 62.75 17.516 1 77.25 94 PHE A C 1
ATOM 727 O O . PHE A 1 94 ? -6.254 63.562 17.344 1 77.25 94 PHE A O 1
ATOM 734 N N . ASN A 1 95 ? -4.508 62.75 18.531 1 73.88 95 ASN A N 1
ATOM 735 C CA . ASN A 1 95 ? -4.648 63.875 19.469 1 73.88 95 ASN A CA 1
ATOM 736 C C . ASN A 1 95 ? -3.889 65.125 19 1 73.88 95 ASN A C 1
ATOM 738 O O . ASN A 1 95 ? -2.662 65.062 18.906 1 73.88 95 ASN A O 1
ATOM 742 N N . PRO A 1 96 ? -4.566 66.188 18.781 1 68.31 96 PRO A N 1
ATOM 743 C CA . PRO A 1 96 ? -3.924 67.438 18.266 1 68.31 96 PRO A CA 1
ATOM 744 C C . PRO A 1 96 ? -3.029 68.062 19.312 1 68.31 96 PRO A C 1
ATOM 746 O O . PRO A 1 96 ? -2.152 68.875 18.953 1 68.31 96 PRO A O 1
ATOM 749 N N . ALA A 1 97 ? -3.246 67.812 20.516 1 68.38 97 ALA A N 1
ATOM 750 C CA . ALA A 1 97 ? -2.473 68.5 21.578 1 68.38 97 ALA A CA 1
ATOM 751 C C . ALA A 1 97 ? -1.065 67.875 21.656 1 68.38 97 ALA A C 1
ATOM 753 O O . ALA A 1 97 ? -0.171 68.5 22.25 1 68.38 97 ALA A O 1
ATOM 754 N N . GLU A 1 98 ? -0.81 66.875 20.891 1 74.69 98 GLU A N 1
ATOM 755 C CA . GLU A 1 98 ? 0.475 66.188 21 1 74.69 98 GLU A CA 1
ATOM 756 C C . GLU A 1 98 ? 1.454 66.688 19.938 1 74.69 98 GLU A C 1
ATOM 758 O O . GLU A 1 98 ? 1.046 67.312 18.938 1 74.69 98 GLU A O 1
ATOM 763 N N . VAL A 1 99 ? 2.725 66.438 20.219 1 78.25 99 VAL A N 1
ATOM 764 C CA . VAL A 1 99 ? 3.783 66.812 19.297 1 78.25 99 VAL A CA 1
ATOM 765 C C . VAL A 1 99 ? 3.621 66.062 17.984 1 78.25 99 VAL A C 1
ATOM 767 O O . VAL A 1 99 ? 3.152 64.938 17.953 1 78.25 99 VAL A O 1
ATOM 770 N N . LYS A 1 100 ? 3.932 66.75 16.922 1 82.75 100 LYS A N 1
ATOM 771 C CA . LYS A 1 100 ? 3.723 66.25 15.578 1 82.75 100 LYS A CA 1
ATOM 772 C C . LYS A 1 100 ? 4.5 64.938 15.375 1 82.75 100 LYS A C 1
ATOM 774 O O . LYS A 1 100 ? 3.992 64 14.766 1 82.75 100 LYS A O 1
ATOM 779 N N . TRP A 1 101 ? 5.77 64.938 15.859 1 83.5 101 TRP A N 1
ATOM 780 C CA . TRP A 1 101 ? 6.582 63.719 15.625 1 83.5 101 TRP A CA 1
ATOM 781 C C . TRP A 1 101 ? 6.008 62.531 16.359 1 83.5 101 TRP A C 1
ATOM 783 O O . TRP A 1 101 ? 6.09 61.406 15.875 1 83.5 101 TRP A O 1
ATOM 793 N N . ARG A 1 102 ? 5.508 62.719 17.453 1 84.88 102 ARG A N 1
ATOM 794 C CA . ARG A 1 102 ? 4.875 61.656 18.234 1 84.88 102 ARG A CA 1
ATOM 795 C C . ARG A 1 102 ? 3.607 61.156 17.547 1 84.88 102 ARG A C 1
ATOM 797 O O . ARG A 1 102 ? 3.359 59.969 17.484 1 84.88 102 ARG A O 1
ATOM 804 N N . ARG A 1 103 ? 2.953 62 16.938 1 86.12 103 ARG A N 1
ATOM 805 C CA . ARG A 1 103 ? 1.732 61.656 16.219 1 86.12 103 ARG A CA 1
ATOM 806 C C . ARG A 1 103 ? 2.049 60.812 14.977 1 86.12 103 ARG A C 1
ATOM 808 O O . ARG A 1 103 ? 1.378 59.844 14.695 1 86.12 103 ARG A O 1
ATOM 815 N N . PHE A 1 104 ? 3.072 61.25 14.352 1 88.56 104 PHE A N 1
ATOM 816 C CA . PHE A 1 104 ? 3.465 60.531 13.141 1 88.56 104 PHE A CA 1
ATOM 817 C C . PHE A 1 104 ? 3.979 59.125 13.461 1 88.56 104 PHE A C 1
ATOM 819 O O . PHE A 1 104 ? 3.689 58.188 12.742 1 88.56 104 PHE A O 1
ATOM 826 N N . SER A 1 105 ? 4.727 59 14.5 1 89 105 SER A N 1
ATOM 827 C CA . SER A 1 105 ? 5.266 57.688 14.891 1 89 105 SER A CA 1
ATOM 828 C C . SER A 1 105 ? 4.152 56.719 15.281 1 89 105 SER A C 1
ATOM 830 O O . SER A 1 105 ? 4.184 55.531 14.906 1 89 105 SER A O 1
ATOM 832 N N . TRP A 1 106 ? 3.205 57.219 15.969 1 89 106 TRP A N 1
ATOM 833 C CA . TRP A 1 106 ? 2.098 56.344 16.391 1 89 106 TRP A CA 1
ATOM 834 C C . TRP A 1 106 ? 1.215 56 15.195 1 89 106 TRP A C 1
ATOM 836 O O . TRP A 1 106 ? 0.66 54.906 15.141 1 89 106 TRP A O 1
ATOM 846 N N . LEU A 1 107 ? 1.116 56.875 14.242 1 88.56 107 LEU A N 1
ATOM 847 C CA . LEU A 1 107 ? 0.363 56.562 13.031 1 88.56 107 LEU A CA 1
ATOM 848 C C . LEU A 1 107 ? 1.04 55.438 12.242 1 88.56 107 LEU A C 1
ATOM 850 O O . LEU A 1 107 ? 0.367 54.562 11.719 1 88.56 107 LEU A O 1
ATOM 854 N N . LEU A 1 108 ? 2.287 55.5 12.188 1 92.62 108 LEU A N 1
ATOM 855 C CA . LEU A 1 108 ? 3.043 54.469 11.492 1 92.62 108 LEU A CA 1
ATOM 856 C C . LEU A 1 108 ? 2.904 53.125 12.211 1 92.62 108 LEU A C 1
ATOM 858 O O . LEU A 1 108 ? 2.822 52.062 11.562 1 92.62 108 LEU A O 1
ATOM 862 N N . LEU A 1 109 ? 2.941 53.156 13.492 1 92 109 LEU A N 1
ATOM 863 C CA . LEU A 1 109 ? 2.811 51.938 14.281 1 92 109 LEU A CA 1
ATOM 864 C C . LEU A 1 109 ? 1.432 51.312 14.094 1 92 109 LEU A C 1
ATOM 866 O O . LEU A 1 109 ? 1.31 50.094 13.953 1 92 109 LEU A O 1
ATOM 870 N N . VAL A 1 110 ? 0.452 52.094 14.102 1 89.38 110 VAL A N 1
ATOM 871 C CA . VAL A 1 110 ? -0.91 51.625 13.93 1 89.38 110 VAL A CA 1
ATOM 872 C C . VAL A 1 110 ? -1.085 51.062 12.516 1 89.38 110 VAL A C 1
ATOM 874 O O . VAL A 1 110 ? -1.736 50.031 12.328 1 89.38 110 VAL A O 1
ATOM 877 N N . MET A 1 111 ? -0.499 51.656 11.586 1 91.94 111 MET A N 1
ATOM 878 C CA . MET A 1 111 ? -0.573 51.156 10.211 1 91.94 111 MET A CA 1
ATOM 879 C C . MET A 1 111 ? 0.171 49.844 10.07 1 91.94 111 MET A C 1
ATOM 881 O O . MET A 1 111 ? -0.282 48.938 9.359 1 91.94 111 MET A O 1
ATOM 885 N N . ALA A 1 112 ? 1.264 49.781 10.695 1 93.94 112 ALA A N 1
ATOM 886 C CA . ALA A 1 112 ? 2.029 48.531 10.68 1 93.94 112 ALA A CA 1
ATOM 887 C C . ALA A 1 112 ? 1.255 47.406 11.359 1 93.94 112 ALA A C 1
ATOM 889 O O . ALA A 1 112 ? 1.276 46.25 10.898 1 93.94 112 ALA A O 1
ATOM 890 N N . ALA A 1 113 ? 0.65 47.75 12.438 1 92.62 113 ALA A N 1
ATOM 891 C CA . ALA A 1 113 ? -0.165 46.781 13.141 1 92.62 113 ALA A CA 1
ATOM 892 C C . ALA A 1 113 ? -1.331 46.312 12.281 1 92.62 113 ALA A C 1
ATOM 894 O O . ALA A 1 113 ? -1.662 45.125 12.258 1 92.62 113 ALA A O 1
ATOM 895 N N . PHE A 1 114 ? -1.866 47.219 11.602 1 91.25 114 PHE A N 1
ATOM 896 C CA . PHE A 1 114 ? -2.957 46.875 10.703 1 91.25 114 PHE A CA 1
ATOM 897 C C . PHE A 1 114 ? -2.455 46 9.562 1 91.25 114 PHE A C 1
ATOM 899 O O . PHE A 1 114 ? -3.148 45.062 9.141 1 91.25 114 PHE A O 1
ATOM 906 N N . GLY A 1 115 ? -1.396 46.312 9.023 1 94.56 115 GLY A N 1
ATOM 907 C CA . GLY A 1 115 ? -0.803 45.469 7.988 1 94.56 115 GLY A CA 1
ATOM 908 C C . GLY A 1 115 ? -0.482 44.094 8.461 1 94.56 115 GLY A C 1
ATOM 909 O O . GLY A 1 115 ? -0.769 43.094 7.766 1 94.56 115 GLY A O 1
ATOM 910 N N . ALA A 1 116 ? 0.09 43.969 9.633 1 95.06 116 ALA A N 1
ATOM 911 C CA . ALA A 1 116 ? 0.416 42.656 10.203 1 95.06 116 ALA A CA 1
ATOM 912 C C . ALA A 1 116 ? -0.848 41.844 10.492 1 95.06 116 ALA A C 1
ATOM 914 O O . ALA A 1 116 ? -0.886 40.656 10.258 1 95.06 116 ALA A O 1
ATOM 915 N N . LEU A 1 117 ? -1.804 42.562 11 1 93.75 117 LEU A N 1
ATOM 916 C CA . LEU A 1 117 ? -3.088 41.906 11.258 1 93.75 117 LEU A CA 1
ATOM 917 C C . LEU A 1 117 ? -3.676 41.344 9.969 1 93.75 117 LEU A C 1
ATOM 919 O O . LEU A 1 117 ? -4.094 40.188 9.922 1 93.75 117 LEU A O 1
ATOM 923 N N . THR A 1 118 ? -3.688 42.125 8.969 1 94.56 118 THR A N 1
ATOM 924 C CA . THR A 1 118 ? -4.262 41.719 7.699 1 94.56 118 THR A CA 1
ATOM 925 C C . THR A 1 118 ? -3.506 40.5 7.145 1 94.56 118 THR A C 1
ATOM 927 O O . THR A 1 118 ? -4.117 39.562 6.652 1 94.56 118 THR A O 1
ATOM 930 N N . TYR A 1 119 ? -2.266 40.562 7.207 1 95.25 119 TYR A N 1
ATOM 931 C CA . TYR A 1 119 ? -1.445 39.469 6.707 1 95.25 119 TYR A CA 1
ATOM 932 C C . TYR A 1 119 ? -1.741 38.188 7.461 1 95.25 119 TYR A C 1
ATOM 934 O O . TYR A 1 119 ? -1.896 37.125 6.855 1 95.25 119 TYR A O 1
ATOM 942 N N . GLN A 1 120 ? -1.857 38.25 8.711 1 94.56 120 GLN A N 1
ATOM 943 C CA . GLN A 1 120 ? -2.105 37.062 9.539 1 94.56 120 GLN A CA 1
ATOM 944 C C . GLN A 1 120 ? -3.514 36.531 9.312 1 94.56 120 GLN A C 1
ATOM 946 O O . GLN A 1 120 ? -3.719 35.312 9.289 1 94.56 120 GLN A O 1
ATOM 951 N N . VAL A 1 121 ? -4.371 37.406 9.234 1 94 121 VAL A N 1
ATOM 952 C CA . VAL A 1 121 ? -5.754 36.969 9.023 1 94 121 VAL A CA 1
ATOM 953 C C . VAL A 1 121 ? -5.887 36.312 7.664 1 94 121 VAL A C 1
ATOM 955 O O . VAL A 1 121 ? -6.566 35.281 7.539 1 94 121 VAL A O 1
ATOM 958 N N . VAL A 1 122 ? -5.27 36.812 6.688 1 95.25 122 VAL A N 1
ATOM 959 C CA . VAL A 1 122 ? -5.312 36.219 5.359 1 95.25 122 VAL A CA 1
ATOM 960 C C . VAL A 1 122 ? -4.684 34.844 5.398 1 95.25 122 VAL A C 1
ATOM 962 O O . VAL A 1 122 ? -5.188 33.906 4.773 1 95.25 122 VAL A O 1
ATOM 965 N N . ASP A 1 123 ? -3.639 34.688 6.113 1 94.25 123 ASP A N 1
ATOM 966 C CA . ASP A 1 123 ? -2.971 33.406 6.262 1 94.25 123 ASP A CA 1
ATOM 967 C C . ASP A 1 123 ? -3.902 32.375 6.898 1 94.25 123 ASP A C 1
ATOM 969 O O . ASP A 1 123 ? -3.982 31.219 6.438 1 94.25 123 ASP A O 1
ATOM 973 N N . ARG A 1 124 ? -4.59 32.781 7.887 1 93.62 124 ARG A N 1
ATOM 974 C CA . ARG A 1 124 ? -5.48 31.859 8.586 1 93.62 124 ARG A CA 1
ATOM 975 C C . ARG A 1 124 ? -6.691 31.5 7.734 1 93.62 124 ARG A C 1
ATOM 977 O O . ARG A 1 124 ? -7.191 30.375 7.789 1 93.62 124 ARG A O 1
ATOM 984 N N . VAL A 1 125 ? -7.082 32.438 7.016 1 94.62 125 VAL A N 1
ATOM 985 C CA . VAL A 1 125 ? -8.219 32.188 6.137 1 94.62 125 VAL A CA 1
ATOM 986 C C . VAL A 1 125 ? -7.812 31.219 5.027 1 94.62 125 VAL A C 1
ATOM 988 O O . VAL A 1 125 ? -8.594 30.344 4.645 1 94.62 125 VAL A O 1
ATOM 991 N N . GLN A 1 126 ? -6.676 31.406 4.562 1 93.81 126 GLN A N 1
ATOM 992 C CA . GLN A 1 126 ? -6.176 30.484 3.543 1 93.81 126 GLN A CA 1
ATOM 993 C C . GLN A 1 126 ? -5.996 29.078 4.109 1 93.81 126 GLN A C 1
ATOM 995 O O . GLN A 1 126 ? -6.281 28.094 3.428 1 93.81 126 GLN A O 1
ATOM 1000 N N . HIS A 1 127 ? -5.504 29.031 5.293 1 90.81 127 HIS A N 1
ATOM 1001 C CA . HIS A 1 127 ? -5.367 27.75 5.965 1 90.81 127 HIS A CA 1
ATOM 1002 C C . HIS A 1 127 ? -6.723 27.062 6.129 1 90.81 127 HIS A C 1
ATOM 1004 O O . HIS A 1 127 ? -6.844 25.844 5.918 1 90.81 127 HIS A O 1
ATOM 1010 N N . PHE A 1 128 ? -7.734 27.812 6.449 1 92.81 128 PHE A N 1
ATOM 1011 C CA . PHE A 1 128 ? -9.086 27.281 6.562 1 92.81 128 PHE A CA 1
ATOM 1012 C C . PHE A 1 128 ? -9.609 26.828 5.207 1 92.81 128 PHE A C 1
ATOM 1014 O O . PHE A 1 128 ? -10.242 25.781 5.102 1 92.81 128 PHE A O 1
ATOM 1021 N N . ALA A 1 129 ? -9.281 27.547 4.254 1 93.38 129 ALA A N 1
ATOM 1022 C CA . ALA A 1 129 ? -9.766 27.25 2.91 1 93.38 129 ALA A CA 1
ATOM 1023 C C . ALA A 1 129 ? -9.078 26.016 2.338 1 93.38 129 ALA A C 1
ATOM 1025 O O . ALA A 1 129 ? -9.594 25.375 1.414 1 93.38 129 ALA A O 1
ATOM 1026 N N . SER A 1 130 ? -7.957 25.672 2.82 1 90.25 130 SER A N 1
ATOM 1027 C CA . SER A 1 130 ? -7.246 24.484 2.344 1 90.25 130 SER A CA 1
ATOM 1028 C C . SER A 1 130 ? -7.852 23.203 2.912 1 90.25 130 SER A C 1
ATOM 1030 O O . SER A 1 130 ? -7.523 22.109 2.465 1 90.25 130 SER A O 1
ATOM 1032 N N . HIS A 1 131 ? -8.75 23.234 3.861 1 90.31 131 HIS A N 1
ATOM 1033 C CA . HIS A 1 131 ? -9.492 22.125 4.453 1 90.31 131 HIS A CA 1
ATOM 1034 C C . HIS A 1 131 ? -8.547 21.078 5.023 1 90.31 131 HIS A C 1
ATOM 1036 O O . HIS A 1 131 ? -8.586 19.906 4.605 1 90.31 131 HIS A O 1
ATOM 1042 N N . PRO A 1 132 ? -7.773 21.453 6.008 1 88.62 132 PRO A N 1
ATOM 1043 C CA . PRO A 1 132 ? -6.836 20.5 6.598 1 88.62 132 PRO A CA 1
ATOM 1044 C C . PRO A 1 132 ? -7.535 19.344 7.328 1 88.62 132 PRO A C 1
ATOM 1046 O O . PRO A 1 132 ? -8.562 19.562 7.984 1 88.62 132 PRO A O 1
ATOM 1049 N N . LYS A 1 133 ? -7.012 18.172 7.125 1 89.75 133 LYS A N 1
ATOM 1050 C CA . LYS A 1 133 ? -7.566 16.984 7.773 1 89.75 133 LYS A CA 1
ATOM 1051 C C . LYS A 1 133 ? -6.473 16.172 8.461 1 89.75 133 LYS A C 1
ATOM 1053 O O . LYS A 1 133 ? -5.285 16.344 8.164 1 89.75 133 LYS A O 1
ATOM 1058 N N . SER A 1 134 ? -6.844 15.453 9.438 1 88.5 134 SER A N 1
ATOM 1059 C CA . SER A 1 134 ? -5.957 14.539 10.148 1 88.5 134 SER A CA 1
ATOM 1060 C C . SER A 1 134 ? -6.57 13.148 10.25 1 88.5 134 SER A C 1
ATOM 1062 O O . SER A 1 134 ? -7.734 12.945 9.906 1 88.5 134 SER A O 1
ATOM 1064 N N . VAL A 1 135 ? -5.707 12.195 10.547 1 92.31 135 VAL A N 1
ATOM 1065 C CA . VAL A 1 135 ? -6.184 10.82 10.656 1 92.31 135 VAL A CA 1
ATOM 1066 C C . VAL A 1 135 ? -5.965 10.312 12.078 1 92.31 135 VAL A C 1
ATOM 1068 O O . VAL A 1 135 ? -4.902 10.531 12.672 1 92.31 135 VAL A O 1
ATOM 1071 N N . ASP A 1 136 ? -7.027 9.82 12.594 1 91.88 136 ASP A N 1
ATOM 1072 C CA . ASP A 1 136 ? -6.957 9.141 13.891 1 91.88 136 ASP A CA 1
ATOM 1073 C C . ASP A 1 136 ? -6.957 7.625 13.711 1 91.88 136 ASP A C 1
ATOM 1075 O O . ASP A 1 136 ? -7.883 7.062 13.125 1 91.88 136 ASP A O 1
ATOM 1079 N N . VAL A 1 137 ? -5.898 6.992 14.195 1 91 137 VAL A N 1
ATOM 1080 C CA . VAL A 1 137 ? -5.812 5.539 14.148 1 91 137 VAL A CA 1
ATOM 1081 C C . VAL A 1 137 ? -5.984 4.961 15.547 1 91 137 VAL A C 1
ATOM 1083 O O . VAL A 1 137 ? -5.258 5.336 16.469 1 91 137 VAL A O 1
ATOM 1086 N N . SER A 1 138 ? -6.922 4.082 15.68 1 93.38 138 SER A N 1
ATOM 1087 C CA . SER A 1 138 ? -7.148 3.453 16.984 1 93.38 138 SER A CA 1
ATOM 1088 C C . SER A 1 138 ? -7.438 1.964 16.828 1 93.38 138 SER A C 1
ATOM 1090 O O . SER A 1 138 ? -7.863 1.514 15.766 1 93.38 138 SER A O 1
ATOM 1092 N N . ILE A 1 139 ? -7.117 1.205 17.859 1 93.56 139 ILE A N 1
ATOM 1093 C CA . ILE A 1 139 ? -7.441 -0.216 17.938 1 93.56 139 ILE A CA 1
ATOM 1094 C C . ILE A 1 139 ? -8.555 -0.438 18.953 1 93.56 139 ILE A C 1
ATOM 1096 O O . ILE A 1 139 ? -8.438 -0.026 20.109 1 93.56 139 ILE A O 1
ATOM 1100 N N . GLU A 1 140 ? -9.609 -0.995 18.531 1 94.44 140 GLU A N 1
ATOM 1101 C CA . GLU A 1 140 ? -10.742 -1.285 19.406 1 94.44 140 GLU A CA 1
ATOM 1102 C C . GLU A 1 140 ? -10.906 -2.787 19.609 1 94.44 140 GLU A C 1
ATOM 1104 O O . GLU A 1 140 ? -11.07 -3.541 18.656 1 94.44 140 GLU A O 1
ATOM 1109 N N . TYR A 1 141 ? -10.938 -3.156 20.891 1 93.25 141 TYR A N 1
ATOM 1110 C CA . TYR A 1 141 ? -11.25 -4.543 21.219 1 93.25 141 TYR A CA 1
ATOM 1111 C C . TYR A 1 141 ? -12.758 -4.758 21.312 1 93.25 141 TYR A C 1
ATOM 1113 O O . TYR A 1 141 ? -13.477 -3.928 21.875 1 93.25 141 TYR A O 1
ATOM 1121 N N . THR A 1 142 ? -13.195 -5.715 20.672 1 92.88 142 THR A N 1
ATOM 1122 C CA . THR A 1 142 ? -14.633 -5.965 20.625 1 92.88 142 THR A CA 1
ATOM 1123 C C . THR A 1 142 ? -14.953 -7.395 21.047 1 92.88 142 THR A C 1
ATOM 1125 O O . THR A 1 142 ? -14.086 -8.273 20.984 1 92.88 142 THR A O 1
ATOM 1128 N N . ASP A 1 143 ? -16.281 -7.559 21.438 1 92.94 143 ASP A N 1
ATOM 1129 C CA . ASP A 1 143 ? -16.734 -8.867 21.906 1 92.94 143 ASP A CA 1
ATOM 1130 C C . ASP A 1 143 ? -17.172 -9.75 20.75 1 92.94 143 ASP A C 1
ATOM 1132 O O . ASP A 1 143 ? -17.203 -10.977 20.875 1 92.94 143 ASP A O 1
ATOM 1136 N N . SER A 1 144 ? -17.531 -9.062 19.734 1 94.56 144 SER A N 1
ATOM 1137 C CA . SER A 1 144 ? -18 -9.828 18.594 1 94.56 144 SER A CA 1
ATOM 1138 C C . SER A 1 144 ? -17.609 -9.156 17.281 1 94.56 144 SER A C 1
ATOM 1140 O O . SER A 1 144 ? -17.641 -7.93 17.172 1 94.56 144 SER A O 1
ATOM 1142 N N . ILE A 1 145 ? -17.156 -10.008 16.375 1 95 145 ILE A N 1
ATOM 1143 C CA . ILE A 1 145 ? -16.828 -9.523 15.039 1 95 145 ILE A CA 1
ATOM 1144 C C . ILE A 1 145 ? -17.578 -10.352 13.992 1 95 145 ILE A C 1
ATOM 1146 O O . ILE A 1 145 ? -17.688 -11.57 14.109 1 95 145 ILE A O 1
ATOM 1150 N N . ILE A 1 146 ? -18.125 -9.656 13.062 1 95.12 146 ILE A N 1
ATOM 1151 C CA . ILE A 1 146 ? -18.766 -10.352 11.953 1 95.12 146 ILE A CA 1
ATOM 1152 C C . ILE A 1 146 ? -17.719 -11.086 11.125 1 95.12 146 ILE A C 1
ATOM 1154 O O . ILE A 1 146 ? -16.688 -10.5 10.758 1 95.12 146 ILE A O 1
ATOM 1158 N N . PHE A 1 147 ? -17.906 -12.391 10.898 1 96.25 147 PHE A N 1
ATOM 1159 C CA . PHE A 1 147 ? -17 -13.172 10.078 1 96.25 147 PHE A CA 1
ATOM 1160 C C . PHE A 1 147 ? -17.109 -12.789 8.609 1 96.25 147 PHE A C 1
ATOM 1162 O O . PHE A 1 147 ? -18.219 -12.555 8.117 1 96.25 147 PHE A O 1
ATOM 1169 N N . PRO A 1 148 ? -16 -12.727 7.887 1 96.69 148 PRO A N 1
ATOM 1170 C CA . PRO A 1 148 ? -16.094 -12.336 6.477 1 96.69 148 PRO A CA 1
ATOM 1171 C C . PRO A 1 148 ? -16.75 -13.398 5.605 1 96.69 148 PRO A C 1
ATOM 1173 O O . PRO A 1 148 ? -16.828 -14.562 6 1 96.69 148 PRO A O 1
ATOM 1176 N N . THR A 1 149 ? -17.297 -12.883 4.535 1 96.94 149 THR A N 1
ATOM 1177 C CA . THR A 1 149 ? -17.734 -13.805 3.496 1 96.94 149 THR A CA 1
ATOM 1178 C C . THR A 1 149 ? -16.547 -14.445 2.801 1 96.94 149 THR A C 1
ATOM 1180 O O . THR A 1 149 ? -15.547 -13.766 2.516 1 96.94 149 THR A O 1
ATOM 1183 N N . VAL A 1 150 ? -16.594 -15.742 2.604 1 97.56 150 VAL A N 1
ATOM 1184 C CA . VAL A 1 150 ? -15.469 -16.469 2.027 1 97.56 150 VAL A CA 1
ATOM 1185 C C . VAL A 1 150 ? -15.883 -17.094 0.695 1 97.56 150 VAL A C 1
ATOM 1187 O O . VAL A 1 150 ? -16.766 -17.953 0.651 1 97.56 150 VAL A O 1
ATOM 1190 N N . ALA A 1 151 ? -15.258 -16.609 -0.349 1 97.56 151 ALA A N 1
ATOM 1191 C CA . ALA A 1 151 ? -15.469 -17.219 -1.661 1 97.56 151 ALA A CA 1
ATOM 1192 C C . ALA A 1 151 ? -14.383 -18.234 -1.98 1 97.56 151 ALA A C 1
ATOM 1194 O O . ALA A 1 151 ? -13.195 -17.969 -1.798 1 97.56 151 ALA A O 1
ATOM 1195 N N . ILE A 1 152 ? -14.742 -19.375 -2.416 1 97.81 152 ILE A N 1
ATOM 1196 C CA . ILE A 1 152 ? -13.852 -20.484 -2.744 1 97.81 152 ILE A CA 1
ATOM 1197 C C . ILE A 1 152 ? -14.055 -20.891 -4.199 1 97.81 152 ILE A C 1
ATOM 1199 O O . ILE A 1 152 ? -15.102 -21.438 -4.555 1 97.81 152 ILE A O 1
ATOM 1203 N N . CYS A 1 153 ? -13.062 -20.688 -4.996 1 96.31 153 CYS A N 1
ATOM 1204 C CA . CYS A 1 153 ? -13.18 -20.953 -6.422 1 96.31 153 CYS A CA 1
ATOM 1205 C C . CYS A 1 153 ? -12.094 -21.906 -6.898 1 96.31 153 CYS A C 1
ATOM 1207 O O . CYS A 1 153 ? -10.914 -21.688 -6.645 1 96.31 153 CYS A O 1
ATOM 1209 N N . ASN A 1 154 ? -12.484 -22.906 -7.586 1 95.94 154 ASN A N 1
ATOM 1210 C CA . ASN A 1 154 ? -11.547 -23.875 -8.133 1 95.94 154 ASN A CA 1
ATOM 1211 C C . ASN A 1 154 ? -10.805 -23.328 -9.344 1 95.94 154 ASN A C 1
ATOM 1213 O O . ASN A 1 154 ? -11.359 -22.531 -10.102 1 95.94 154 ASN A O 1
ATOM 1217 N N . TYR A 1 155 ? -9.609 -23.766 -9.57 1 94.44 155 TYR A N 1
ATOM 1218 C CA . TYR A 1 155 ? -8.812 -23.328 -10.711 1 94.44 155 TYR A CA 1
ATOM 1219 C C . TYR A 1 155 ? -9.312 -23.953 -12.008 1 94.44 155 TYR A C 1
ATOM 1221 O O . TYR A 1 155 ? -8.945 -23.531 -13.102 1 94.44 155 TYR A O 1
ATOM 1229 N N . ASN A 1 156 ? -10.109 -24.938 -11.828 1 94.06 156 ASN A N 1
ATOM 1230 C CA . ASN A 1 156 ? -10.82 -25.531 -12.961 1 94.06 156 ASN A CA 1
ATOM 1231 C C . ASN A 1 156 ? -12.297 -25.156 -12.953 1 94.06 156 ASN A C 1
ATOM 1233 O O . ASN A 1 156 ? -12.922 -25.094 -11.891 1 94.06 156 ASN A O 1
ATOM 1237 N N . THR A 1 157 ? -12.812 -24.938 -14.125 1 92.69 157 THR A N 1
ATOM 1238 C CA . THR A 1 157 ? -14.195 -24.484 -14.195 1 92.69 157 THR A CA 1
ATOM 1239 C C . THR A 1 157 ? -15.148 -25.641 -14.461 1 92.69 157 THR A C 1
ATOM 1241 O O . THR A 1 157 ? -16.188 -25.766 -13.82 1 92.69 157 THR A O 1
ATOM 1244 N N . PHE A 1 158 ? -14.766 -26.484 -15.422 1 94.38 158 PHE A N 1
ATOM 1245 C CA . PHE A 1 158 ? -15.68 -27.531 -15.891 1 94.38 158 PHE A CA 1
ATOM 1246 C C . PHE A 1 158 ? -15.125 -28.922 -15.57 1 94.38 158 PHE A C 1
ATOM 1248 O O . PHE A 1 158 ? -13.906 -29.125 -15.617 1 94.38 158 PHE A O 1
ATOM 1255 N N . ARG A 1 159 ? -16.047 -29.797 -15.383 1 94.75 159 ARG A N 1
ATOM 1256 C CA . ARG A 1 159 ? -15.648 -31.172 -15.109 1 94.75 159 ARG A CA 1
ATOM 1257 C C . ARG A 1 159 ? -15.461 -31.953 -16.406 1 94.75 159 ARG A C 1
ATOM 1259 O O . ARG A 1 159 ? -16.344 -31.969 -17.266 1 94.75 159 ARG A O 1
ATOM 1266 N N . SER A 1 160 ? -14.398 -32.625 -16.469 1 94.12 160 SER A N 1
ATOM 1267 C CA . SER A 1 160 ? -14.055 -33.406 -17.656 1 94.12 160 SER A CA 1
ATOM 1268 C C . SER A 1 160 ? -15.039 -34.531 -17.875 1 94.12 160 SER A C 1
ATOM 1270 O O . SER A 1 160 ? -15.438 -34.812 -19 1 94.12 160 SER A O 1
ATOM 1272 N N . SER A 1 161 ? -15.461 -35.188 -16.844 1 94.38 161 SER A N 1
ATOM 1273 C CA . SER A 1 161 ? -16.328 -36.375 -16.922 1 94.38 161 SER A CA 1
ATOM 1274 C C . SER A 1 161 ? -17.688 -36.031 -17.531 1 94.38 161 SER A C 1
ATOM 1276 O O . SER A 1 161 ? -18.328 -36.875 -18.141 1 94.38 161 SER A O 1
ATOM 1278 N N . GLN A 1 162 ? -18.047 -34.75 -17.406 1 92.5 162 GLN A N 1
ATOM 1279 C CA . GLN A 1 162 ? -19.375 -34.344 -17.859 1 92.5 162 GLN A CA 1
ATOM 1280 C C . GLN A 1 162 ? -19.328 -33.75 -19.25 1 92.5 162 GLN A C 1
ATOM 1282 O O . GLN A 1 162 ? -20.312 -33.844 -20 1 92.5 162 GLN A O 1
ATOM 1287 N N . LEU A 1 163 ? -18.234 -33.188 -19.641 1 92.75 163 LEU A N 1
ATOM 1288 C CA . LEU A 1 163 ? -18.188 -32.438 -20.891 1 92.75 163 LEU A CA 1
ATOM 1289 C C . LEU A 1 163 ? -17.531 -33.25 -22 1 92.75 163 LEU A C 1
ATOM 1291 O O . LEU A 1 163 ? -17.75 -33 -23.172 1 92.75 163 LEU A O 1
ATOM 1295 N N . THR A 1 164 ? -16.719 -34.188 -21.562 1 92.69 164 THR A N 1
ATOM 1296 C CA . THR A 1 164 ? -16.031 -34.969 -22.578 1 92.69 164 THR A CA 1
ATOM 1297 C C . THR A 1 164 ? -17.047 -35.75 -23.422 1 92.69 164 THR A C 1
ATOM 1299 O O . THR A 1 164 ? -17.938 -36.438 -22.891 1 92.69 164 THR A O 1
ATOM 1302 N N . GLY A 1 165 ? -16.906 -35.656 -24.719 1 91.69 165 GLY A N 1
ATOM 1303 C CA . GLY A 1 165 ? -17.766 -36.375 -25.641 1 91.69 165 GLY A CA 1
ATOM 1304 C C . GLY A 1 165 ? -18.984 -35.594 -26.062 1 91.69 165 GLY A C 1
ATOM 1305 O O . GLY A 1 165 ? -19.75 -36.031 -26.922 1 91.69 165 GLY A O 1
ATOM 1306 N N . THR A 1 166 ? -19.203 -34.469 -25.516 1 92.75 166 THR A N 1
ATOM 1307 C CA . THR A 1 166 ? -20.328 -33.625 -25.891 1 92.75 166 THR A CA 1
ATOM 1308 C C . THR A 1 166 ? -19.906 -32.594 -26.938 1 92.75 166 THR A C 1
ATOM 1310 O O . THR A 1 166 ? -18.719 -32.344 -27.125 1 92.75 166 THR A O 1
ATOM 1313 N N . GLU A 1 167 ? -20.906 -32.062 -27.578 1 92.88 167 GLU A N 1
ATOM 1314 C CA . GLU A 1 167 ? -20.641 -31.016 -28.562 1 92.88 167 GLU A CA 1
ATOM 1315 C C . GLU A 1 167 ? -20.031 -29.781 -27.922 1 92.88 167 GLU A C 1
ATOM 1317 O O . GLU A 1 167 ? -19.109 -29.172 -28.469 1 92.88 167 GLU A O 1
ATOM 1322 N N . LEU A 1 168 ? -20.531 -29.5 -26.828 1 92.19 168 LEU A N 1
ATOM 1323 C CA . LEU A 1 168 ? -20 -28.344 -26.094 1 92.19 168 LEU A CA 1
ATOM 1324 C C . LEU A 1 168 ? -18.562 -28.594 -25.656 1 92.19 168 LEU A C 1
ATOM 1326 O O . LEU A 1 168 ? -17.734 -27.672 -25.688 1 92.19 168 LEU A O 1
ATOM 1330 N N . GLY A 1 169 ? -18.312 -29.75 -25.219 1 92.38 169 GLY A N 1
ATOM 1331 C CA . GLY A 1 169 ? -16.953 -30.109 -24.844 1 92.38 169 GLY A CA 1
ATOM 1332 C C . GLY A 1 169 ? -15.969 -30 -26 1 92.38 169 GLY A C 1
ATOM 1333 O O . GLY A 1 169 ? -14.852 -29.516 -25.828 1 92.38 169 GLY A O 1
ATOM 1334 N N . ASP A 1 170 ? -16.438 -30.453 -27.094 1 92.25 170 ASP A N 1
ATOM 1335 C CA . ASP A 1 170 ? -15.617 -30.359 -28.281 1 92.25 170 ASP A CA 1
ATOM 1336 C C . ASP A 1 170 ? -15.32 -28.906 -28.641 1 92.25 170 ASP A C 1
ATOM 1338 O O . ASP A 1 170 ? -14.188 -28.562 -28.984 1 92.25 170 ASP A O 1
ATOM 1342 N N . PHE A 1 171 ? -16.297 -28.125 -28.562 1 92.88 171 PHE A N 1
ATOM 1343 C CA . PHE A 1 171 ? -16.156 -26.703 -28.844 1 92.88 171 PHE A CA 1
ATOM 1344 C C . PHE A 1 171 ? -15.141 -26.062 -27.906 1 92.88 171 PHE A C 1
ATOM 1346 O O . PHE A 1 171 ? -14.211 -25.391 -28.344 1 92.88 171 PHE A O 1
ATOM 1353 N N . LEU A 1 172 ? -15.336 -26.328 -26.609 1 91.88 172 LEU A N 1
ATOM 1354 C CA . LEU A 1 172 ? -14.477 -25.719 -25.594 1 91.88 172 LEU A CA 1
ATOM 1355 C C . LEU A 1 172 ? -13.031 -26.172 -25.766 1 91.88 172 LEU A C 1
ATOM 1357 O O . LEU A 1 172 ? -12.109 -25.359 -25.625 1 91.88 172 LEU A O 1
ATOM 1361 N N . THR A 1 173 ? -12.852 -27.406 -26.125 1 90.06 173 THR A N 1
ATOM 1362 C CA . THR A 1 173 ? -11.516 -27.969 -26.312 1 90.06 173 THR A CA 1
ATOM 1363 C C . THR A 1 173 ? -10.82 -27.312 -27.5 1 90.06 173 THR A C 1
ATOM 1365 O O . THR A 1 173 ? -9.672 -26.891 -27.406 1 90.06 173 THR A O 1
ATOM 1368 N N . ILE A 1 174 ? -11.492 -27.141 -28.562 1 90.06 174 ILE A N 1
ATOM 1369 C CA . ILE A 1 174 ? -10.922 -26.562 -29.766 1 90.06 174 ILE A CA 1
ATOM 1370 C C . ILE A 1 174 ? -10.68 -25.062 -29.562 1 90.06 174 ILE A C 1
ATOM 1372 O O . ILE A 1 174 ? -9.648 -24.531 -29.984 1 90.06 174 ILE A O 1
ATOM 1376 N N . ALA A 1 175 ? -11.625 -24.453 -28.906 1 87.5 175 ALA A N 1
ATOM 1377 C CA . ALA A 1 175 ? -11.5 -23.016 -28.641 1 87.5 175 ALA A CA 1
ATOM 1378 C C . ALA A 1 175 ? -10.25 -22.719 -27.812 1 87.5 175 ALA A C 1
ATOM 1380 O O . ALA A 1 175 ? -9.656 -21.656 -27.938 1 87.5 175 ALA A O 1
ATOM 1381 N N . SER A 1 176 ? -9.891 -23.656 -26.984 1 85.75 176 SER A N 1
ATOM 1382 C CA . SER A 1 176 ? -8.742 -23.469 -26.109 1 85.75 176 SER A CA 1
ATOM 1383 C C . SER A 1 176 ? -7.445 -23.891 -26.781 1 85.75 176 SER A C 1
ATOM 1385 O O . SER A 1 176 ? -6.41 -23.25 -26.609 1 85.75 176 SER A O 1
ATOM 1387 N N . THR A 1 177 ? -7.426 -24.938 -27.578 1 82.56 177 THR A N 1
ATOM 1388 C CA . THR A 1 177 ? -6.207 -25.547 -28.078 1 82.56 177 THR A CA 1
ATOM 1389 C C . THR A 1 177 ? -5.848 -24.984 -29.453 1 82.56 177 THR A C 1
ATOM 1391 O O . THR A 1 177 ? -4.672 -24.781 -29.766 1 82.56 177 THR A O 1
ATOM 1394 N N . ASP A 1 178 ? -6.895 -24.734 -30.219 1 85.44 178 ASP A N 1
ATOM 1395 C CA . ASP A 1 178 ? -6.656 -24.266 -31.578 1 85.44 178 ASP A CA 1
ATOM 1396 C C . ASP A 1 178 ? -7.73 -23.266 -32 1 85.44 178 ASP A C 1
ATOM 1398 O O . ASP A 1 178 ? -8.547 -23.562 -32.875 1 85.44 178 ASP A O 1
ATOM 1402 N N . PRO A 1 179 ? -7.598 -22.109 -31.531 1 80.94 179 PRO A N 1
ATOM 1403 C CA . PRO A 1 179 ? -8.633 -21.109 -31.828 1 80.94 179 PRO A CA 1
ATOM 1404 C C . PRO A 1 179 ? -8.656 -20.703 -33.281 1 80.94 179 PRO A C 1
ATOM 1406 O O . PRO A 1 179 ? -9.703 -20.297 -33.812 1 80.94 179 PRO A O 1
ATOM 1409 N N . THR A 1 180 ? -7.613 -20.828 -33.969 1 83.56 180 THR A N 1
ATOM 1410 C CA . THR A 1 180 ? -7.539 -20.422 -35.344 1 83.56 180 THR A CA 1
ATOM 1411 C C . THR A 1 180 ? -8.344 -21.359 -36.25 1 83.56 180 THR A C 1
ATOM 1413 O O . THR A 1 180 ? -8.898 -20.938 -37.25 1 83.56 180 THR A O 1
ATOM 1416 N N . SER A 1 181 ? -8.398 -22.578 -35.844 1 85.31 181 SER A N 1
ATOM 1417 C CA . SER A 1 181 ? -9.094 -23.578 -36.656 1 85.31 181 SER A CA 1
ATOM 1418 C C . SER A 1 181 ? -10.555 -23.719 -36.25 1 85.31 181 SER A C 1
ATOM 1420 O O . SER A 1 181 ? -11.305 -24.484 -36.844 1 85.31 181 SER A O 1
ATOM 1422 N N . LEU A 1 182 ? -10.883 -22.906 -35.312 1 86.88 182 LEU A N 1
ATOM 1423 C CA . LEU A 1 182 ? -12.234 -23.047 -34.781 1 86.88 182 LEU A CA 1
ATOM 1424 C C . LEU A 1 182 ? -13.266 -22.484 -35.75 1 86.88 182 LEU A C 1
ATOM 1426 O O . LEU A 1 182 ? -13.188 -21.328 -36.156 1 86.88 182 LEU A O 1
ATOM 1430 N N . ASN A 1 183 ? -14.156 -23.406 -36.281 1 88.44 183 ASN A N 1
ATOM 1431 C CA . ASN A 1 183 ? -15.32 -22.984 -37.062 1 88.44 183 ASN A CA 1
ATOM 1432 C C . ASN A 1 183 ? -16.547 -22.797 -36.156 1 88.44 183 ASN A C 1
ATOM 1434 O O . ASN A 1 183 ? -17.297 -23.75 -35.906 1 88.44 183 ASN A O 1
ATOM 1438 N N . MET A 1 184 ? -16.812 -21.688 -35.812 1 88.81 184 MET A N 1
ATOM 1439 C CA . MET A 1 184 ? -17.859 -21.359 -34.844 1 88.81 184 MET A CA 1
ATOM 1440 C C . MET A 1 184 ? -19.234 -21.719 -35.406 1 88.81 184 MET A C 1
ATOM 1442 O O . MET A 1 184 ? -20.141 -22.109 -34.656 1 88.81 184 MET A O 1
ATOM 1446 N N . THR A 1 185 ? -19.422 -21.641 -36.656 1 90.62 185 THR A N 1
ATOM 1447 C CA . THR A 1 185 ? -20.719 -21.875 -37.281 1 90.62 185 THR A CA 1
ATOM 1448 C C . THR A 1 185 ? -21.172 -23.312 -37.094 1 90.62 185 THR A C 1
ATOM 1450 O O . THR A 1 185 ? -22.375 -23.578 -37.031 1 90.62 185 THR A O 1
ATOM 1453 N N . LYS A 1 186 ? -20.188 -24.172 -36.969 1 92.69 186 LYS A N 1
ATOM 1454 C CA . LYS A 1 186 ? -20.5 -25.578 -36.75 1 92.69 186 LYS A CA 1
ATOM 1455 C C . LYS A 1 186 ? -21.219 -25.781 -35.438 1 92.69 186 LYS A C 1
ATOM 1457 O O . LYS A 1 186 ? -21.984 -26.734 -35.281 1 92.69 186 LYS A O 1
ATOM 1462 N N . TYR A 1 187 ? -21.031 -24.875 -34.531 1 94.12 187 TYR A N 1
ATOM 1463 C CA . TYR A 1 187 ? -21.578 -25.016 -33.188 1 94.12 187 TYR A CA 1
ATOM 1464 C C . TYR A 1 187 ? -22.672 -23.984 -32.906 1 94.12 187 TYR A C 1
ATOM 1466 O O . TYR A 1 187 ? -23 -23.703 -31.766 1 94.12 187 TYR A O 1
ATOM 1474 N N . TYR A 1 188 ? -23.219 -23.391 -33.938 1 94.12 188 TYR A N 1
ATOM 1475 C CA . TYR A 1 188 ? -24.156 -22.281 -33.812 1 94.12 188 TYR A CA 1
ATOM 1476 C C . TYR A 1 188 ? -25.375 -22.688 -33 1 94.12 188 TYR A C 1
ATOM 1478 O O . TYR A 1 188 ? -25.812 -21.953 -32.125 1 94.12 188 TYR A O 1
ATOM 1486 N N . ASP A 1 189 ? -25.938 -23.828 -33.156 1 94.12 189 ASP A N 1
ATOM 1487 C CA . ASP A 1 189 ? -27.172 -24.266 -32.5 1 94.12 189 ASP A CA 1
ATOM 1488 C C . ASP A 1 189 ? -26.984 -24.469 -31.016 1 94.12 189 ASP A C 1
ATOM 1490 O O . ASP A 1 189 ? -27.766 -23.969 -30.203 1 94.12 189 ASP A O 1
ATOM 1494 N N . VAL A 1 190 ? -25.953 -25.078 -30.656 1 93.88 190 VAL A N 1
ATOM 1495 C CA . VAL A 1 190 ? -25.734 -25.375 -29.25 1 93.88 190 VAL A CA 1
ATOM 1496 C C . VAL A 1 190 ? -25.328 -24.109 -28.516 1 93.88 190 VAL A C 1
ATOM 1498 O O . VAL A 1 190 ? -25.703 -23.906 -27.359 1 93.88 190 VAL A O 1
ATOM 1501 N N . LEU A 1 191 ? -24.641 -23.25 -29.203 1 95.38 191 LEU A N 1
ATOM 1502 C CA . LEU A 1 191 ? -24.156 -22.031 -28.562 1 95.38 191 LEU A CA 1
ATOM 1503 C C . LEU A 1 191 ? -25.281 -21.016 -28.391 1 95.38 191 LEU A C 1
ATOM 1505 O O . LEU A 1 191 ? -25.266 -20.25 -27.422 1 95.38 191 LEU A O 1
ATOM 1509 N N . THR A 1 192 ? -26.219 -21.031 -29.234 1 95.56 192 THR A N 1
ATOM 1510 C CA . THR A 1 192 ? -27.328 -20.078 -29.141 1 95.56 192 THR A CA 1
ATOM 1511 C C . THR A 1 192 ? -28.406 -20.609 -28.188 1 95.56 192 THR A C 1
ATOM 1513 O O . THR A 1 192 ? -29.188 -19.828 -27.641 1 95.56 192 THR A O 1
ATOM 1516 N N . SER A 1 193 ? -28.391 -21.891 -27.953 1 95.06 193 SER A N 1
ATOM 1517 C CA . SER A 1 193 ? -29.438 -22.484 -27.109 1 95.06 193 SER A CA 1
ATOM 1518 C C . SER A 1 193 ? -28.984 -22.578 -25.656 1 95.06 193 SER A C 1
ATOM 1520 O O . SER A 1 193 ? -29.781 -22.922 -24.781 1 95.06 193 SER A O 1
ATOM 1522 N N . THR A 1 194 ? -27.781 -22.266 -25.406 1 95.44 194 THR A N 1
ATOM 1523 C CA . THR A 1 194 ? -27.266 -22.359 -24.047 1 95.44 194 THR A CA 1
ATOM 1524 C C . THR A 1 194 ? -26.594 -21.062 -23.625 1 95.44 194 THR A C 1
ATOM 1526 O O . THR A 1 194 ? -26.375 -20.172 -24.453 1 95.44 194 THR A O 1
ATOM 1529 N N . ASN A 1 195 ? -26.469 -20.891 -22.328 1 95.06 195 ASN A N 1
ATOM 1530 C CA . ASN A 1 195 ? -25.719 -19.766 -21.797 1 95.06 195 ASN A CA 1
ATOM 1531 C C . ASN A 1 195 ? -24.688 -20.219 -20.75 1 95.06 195 ASN A C 1
ATOM 1533 O O . ASN A 1 195 ? -24.672 -21.375 -20.359 1 95.06 195 ASN A O 1
ATOM 1537 N N . MET A 1 196 ? -23.844 -19.359 -20.422 1 93.69 196 MET A N 1
ATOM 1538 C CA . MET A 1 196 ? -22.734 -19.703 -19.547 1 93.69 196 MET A CA 1
ATOM 1539 C C . MET A 1 196 ? -23.219 -20.094 -18.156 1 93.69 196 MET A C 1
ATOM 1541 O O . MET A 1 196 ? -22.641 -20.984 -17.516 1 93.69 196 MET A O 1
ATOM 1545 N N . SER A 1 197 ? -24.25 -19.422 -17.656 1 93.62 197 SER A N 1
ATOM 1546 C CA . SER A 1 197 ? -24.812 -19.766 -16.359 1 93.62 197 SER A CA 1
ATOM 1547 C C . SER A 1 197 ? -25.266 -21.234 -16.328 1 93.62 197 SER A C 1
ATOM 1549 O O . SER A 1 197 ? -25.016 -21.938 -15.344 1 93.62 197 SER A O 1
ATOM 1551 N N . TYR A 1 198 ? -25.797 -21.609 -17.391 1 92.38 198 TYR A N 1
ATOM 1552 C CA . TYR A 1 198 ? -26.234 -23 -17.531 1 92.38 198 TYR A CA 1
ATOM 1553 C C . TYR A 1 198 ? -25.047 -23.938 -17.547 1 92.38 198 TYR A C 1
ATOM 1555 O O . TYR A 1 198 ? -25.031 -24.953 -16.844 1 92.38 198 TYR A O 1
ATOM 1563 N N . LEU A 1 199 ? -24.078 -23.656 -18.344 1 93.12 199 LEU A N 1
ATOM 1564 C CA . LEU A 1 199 ? -22.891 -24.5 -18.469 1 93.12 199 LEU A CA 1
ATOM 1565 C C . LEU A 1 199 ? -22.203 -24.641 -17.109 1 93.12 199 LEU A C 1
ATOM 1567 O O . LEU A 1 199 ? -21.844 -25.75 -16.719 1 93.12 199 LEU A O 1
ATOM 1571 N N . MET A 1 200 ? -22.094 -23.562 -16.406 1 92.56 200 MET A N 1
ATOM 1572 C CA . MET A 1 200 ? -21.344 -23.562 -15.148 1 92.56 200 MET A CA 1
ATOM 1573 C C . MET A 1 200 ? -22.125 -24.266 -14.047 1 92.56 200 MET A C 1
ATOM 1575 O O . MET A 1 200 ? -21.531 -24.906 -13.172 1 92.56 200 MET A O 1
ATOM 1579 N N . THR A 1 201 ? -23.391 -24.156 -14.078 1 91.5 201 THR A N 1
ATOM 1580 C CA . THR A 1 201 ? -24.203 -24.812 -13.062 1 91.5 201 THR A CA 1
ATOM 1581 C C . THR A 1 201 ? -24.297 -26.312 -13.336 1 91.5 201 THR A C 1
ATOM 1583 O O . THR A 1 201 ? -24.234 -27.125 -12.406 1 91.5 201 THR A O 1
ATOM 1586 N N . GLU A 1 202 ? -24.344 -26.688 -14.617 1 91.94 202 GLU A N 1
ATOM 1587 C CA . GLU A 1 202 ? -24.562 -28.078 -14.977 1 91.94 202 GLU A CA 1
ATOM 1588 C C . GLU A 1 202 ? -23.25 -28.844 -15.031 1 91.94 202 GLU A C 1
ATOM 1590 O O . GLU A 1 202 ? -23.188 -30.031 -14.664 1 91.94 202 GLU A O 1
ATOM 1595 N N . TYR A 1 203 ? -22.266 -28.172 -15.531 1 94 203 TYR A N 1
ATOM 1596 C CA . TYR A 1 203 ? -21.047 -28.906 -15.82 1 94 203 TYR A CA 1
ATOM 1597 C C . TYR A 1 203 ? -19.906 -28.453 -14.898 1 94 203 TYR A C 1
ATOM 1599 O O . TYR A 1 203 ? -18.781 -28.969 -15 1 94 203 TYR A O 1
ATOM 1607 N N . GLY A 1 204 ? -20.141 -27.5 -14.023 1 93.75 204 GLY A N 1
ATOM 1608 C CA . GLY A 1 204 ? -19.141 -27.062 -13.086 1 93.75 204 GLY A CA 1
ATOM 1609 C C . GLY A 1 204 ? -18.953 -28.016 -11.914 1 93.75 204 GLY A C 1
ATOM 1610 O O . GLY A 1 204 ? -19.625 -29.047 -11.828 1 93.75 204 GLY A O 1
ATOM 1611 N N . HIS A 1 205 ? -17.953 -27.688 -11.062 1 94.5 205 HIS A N 1
ATOM 1612 C CA . HIS A 1 205 ? -17.719 -28.5 -9.867 1 94.5 205 HIS A CA 1
ATOM 1613 C C . HIS A 1 205 ? -18.891 -28.406 -8.898 1 94.5 205 HIS A C 1
ATOM 1615 O O . HIS A 1 205 ? -19.562 -27.359 -8.812 1 94.5 205 HIS A O 1
ATOM 1621 N N . GLU A 1 206 ? -19.094 -29.453 -8.172 1 94.5 206 GLU A N 1
ATOM 1622 C CA . GLU A 1 206 ? -20.203 -29.516 -7.238 1 94.5 206 GLU A CA 1
ATOM 1623 C C . GLU A 1 206 ? -19.75 -29.25 -5.809 1 94.5 206 GLU A C 1
ATOM 1625 O O . GLU A 1 206 ? -18.672 -29.672 -5.402 1 94.5 206 GLU A O 1
ATOM 1630 N N . LEU A 1 207 ? -20.656 -28.609 -5.109 1 95.06 207 LEU A N 1
ATOM 1631 C CA . LEU A 1 207 ? -20.359 -28.203 -3.736 1 95.06 207 LEU A CA 1
ATOM 1632 C C . LEU A 1 207 ? -20.078 -29.422 -2.863 1 95.06 207 LEU A C 1
ATOM 1634 O O . LEU A 1 207 ? -19.078 -29.469 -2.15 1 95.06 207 LEU A O 1
ATOM 1638 N N . ASP A 1 208 ? -20.859 -30.469 -2.977 1 92.75 208 ASP A N 1
ATOM 1639 C CA . ASP A 1 208 ? -20.781 -31.625 -2.086 1 92.75 208 ASP A CA 1
ATOM 1640 C C . ASP A 1 208 ? -19.484 -32.406 -2.316 1 92.75 208 ASP A C 1
ATOM 1642 O O . ASP A 1 208 ? -18.938 -33 -1.386 1 92.75 208 ASP A O 1
ATOM 1646 N N . LEU A 1 209 ? -19.016 -32.344 -3.549 1 92.88 209 LEU A N 1
ATOM 1647 C CA . LEU A 1 209 ? -17.812 -33.062 -3.887 1 92.88 209 LEU A CA 1
ATOM 1648 C C . LEU A 1 209 ? -16.562 -32.219 -3.643 1 92.88 209 LEU A C 1
ATOM 1650 O O . LEU A 1 209 ? -15.492 -32.781 -3.385 1 92.88 209 LEU A O 1
ATOM 1654 N N . SER A 1 210 ? -16.719 -30.969 -3.736 1 95.81 210 SER A N 1
ATOM 1655 C CA . SER A 1 210 ? -15.57 -30.078 -3.59 1 95.81 210 SER A CA 1
ATOM 1656 C C . SER A 1 210 ? -15.273 -29.797 -2.121 1 95.81 210 SER A C 1
ATOM 1658 O O . SER A 1 210 ? -14.117 -29.719 -1.719 1 95.81 210 SER A O 1
ATOM 1660 N N . VAL A 1 211 ? -16.359 -29.609 -1.346 1 96.19 211 VAL A N 1
ATOM 1661 C CA . VAL A 1 211 ? -16.219 -29.422 0.094 1 96.19 211 VAL A CA 1
ATOM 1662 C C . VAL A 1 211 ? -16.422 -30.75 0.813 1 96.19 211 VAL A C 1
ATOM 1664 O O . VAL A 1 211 ? -17.562 -31.188 0.992 1 96.19 211 VAL A O 1
ATOM 1667 N N . VAL A 1 212 ? -15.336 -31.312 1.272 1 92.75 212 VAL A N 1
ATOM 1668 C CA . VAL A 1 212 ? -15.398 -32.625 1.919 1 92.75 212 VAL A CA 1
ATOM 1669 C C . VAL A 1 212 ? -15.977 -32.469 3.326 1 92.75 212 VAL A C 1
ATOM 1671 O O . VAL A 1 212 ? -16.891 -33.188 3.709 1 92.75 212 VAL A O 1
ATOM 1674 N N . PHE A 1 213 ? -15.461 -31.547 4.004 1 90.94 213 PHE A N 1
ATOM 1675 C CA . PHE A 1 213 ? -16.047 -31.219 5.297 1 90.94 213 PHE A CA 1
ATOM 1676 C C . PHE A 1 213 ? -15.844 -29.734 5.617 1 90.94 213 PHE A C 1
ATOM 1678 O O . PHE A 1 213 ? -14.93 -29.094 5.082 1 90.94 213 PHE A O 1
ATOM 1685 N N . ALA A 1 214 ? -16.75 -29.234 6.406 1 95 214 ALA A N 1
ATOM 1686 C CA . ALA A 1 214 ? -16.719 -27.828 6.84 1 95 214 ALA A CA 1
ATOM 1687 C C . ALA A 1 214 ? -17.141 -27.719 8.305 1 95 214 ALA A C 1
ATOM 1689 O O . ALA A 1 214 ? -18.141 -28.297 8.719 1 95 214 ALA A O 1
ATOM 1690 N N . THR A 1 215 ? -16.312 -27.031 9.031 1 94.62 215 THR A N 1
ATOM 1691 C CA . THR A 1 215 ? -16.641 -26.766 10.43 1 94.62 215 THR A CA 1
ATOM 1692 C C . THR A 1 215 ? -16.484 -25.281 10.742 1 94.62 215 THR A C 1
ATOM 1694 O O . THR A 1 215 ? -15.617 -24.609 10.18 1 94.62 215 THR A O 1
ATOM 1697 N N . TYR A 1 216 ? -17.375 -24.828 11.523 1 93.44 216 TYR A N 1
ATOM 1698 C CA . TYR A 1 216 ? -17.312 -23.484 12.062 1 93.44 216 TYR A CA 1
ATOM 1699 C C . TYR A 1 216 ? -17.406 -23.5 13.586 1 93.44 216 TYR A C 1
ATOM 1701 O O . TYR A 1 216 ? -18.375 -24.016 14.148 1 93.44 216 TYR A O 1
ATOM 1709 N N . SER A 1 217 ? -16.375 -22.938 14.234 1 91.69 217 SER A N 1
ATOM 1710 C CA . SER A 1 217 ? -16.297 -22.969 15.688 1 91.69 217 SER A CA 1
ATOM 1711 C C . SER A 1 217 ? -16.453 -24.391 16.219 1 91.69 217 SER A C 1
ATOM 1713 O O . SER A 1 217 ? -17.219 -24.641 17.156 1 91.69 217 SER A O 1
ATOM 1715 N N . ARG A 1 218 ? -15.961 -25.328 15.523 1 87.12 218 ARG A N 1
ATOM 1716 C CA . ARG A 1 218 ? -15.898 -26.734 15.891 1 87.12 218 ARG A CA 1
ATOM 1717 C C . ARG A 1 218 ? -17.266 -27.406 15.742 1 87.12 218 ARG A C 1
ATOM 1719 O O . ARG A 1 218 ? -17.5 -28.469 16.312 1 87.12 218 ARG A O 1
ATOM 1726 N N . VAL A 1 219 ? -18.109 -26.719 15.062 1 91 219 VAL A N 1
ATOM 1727 C CA . VAL A 1 219 ? -19.406 -27.312 14.773 1 91 219 VAL A CA 1
ATOM 1728 C C . VAL A 1 219 ? -19.516 -27.641 13.281 1 91 219 VAL A C 1
ATOM 1730 O O . VAL A 1 219 ? -19.219 -26.797 12.438 1 91 219 VAL A O 1
ATOM 1733 N N . ASP A 1 220 ? -19.984 -28.781 13.016 1 93.06 220 ASP A N 1
ATOM 1734 C CA . ASP A 1 220 ? -20.125 -29.219 11.633 1 93.06 220 ASP A CA 1
ATOM 1735 C C . ASP A 1 220 ? -21.203 -28.422 10.914 1 93.06 220 ASP A C 1
ATOM 1737 O O . ASP A 1 220 ? -22.297 -28.203 11.461 1 93.06 220 ASP A O 1
ATOM 1741 N N . LEU A 1 221 ? -20.844 -28.062 9.766 1 91.62 221 LEU A N 1
ATOM 1742 C CA . LEU A 1 221 ? -21.766 -27.25 8.977 1 91.62 221 LEU A CA 1
ATOM 1743 C C . LEU A 1 221 ? -22.469 -28.109 7.926 1 91.62 221 LEU A C 1
ATOM 1745 O O . LEU A 1 221 ? -21.844 -28.984 7.316 1 91.62 221 LEU A O 1
ATOM 1749 N N . GLU A 1 222 ? -23.734 -27.828 7.812 1 88.88 222 GLU A N 1
ATOM 1750 C CA . GLU A 1 222 ? -24.438 -28.359 6.652 1 88.88 222 GLU A CA 1
ATOM 1751 C C . GLU A 1 222 ? -24.125 -27.562 5.395 1 88.88 222 GLU A C 1
ATOM 1753 O O . GLU A 1 222 ? -24.422 -26.375 5.324 1 88.88 222 GLU A O 1
ATOM 1758 N N . LYS A 1 223 ? -23.656 -28.141 4.418 1 89.25 223 LYS A N 1
ATOM 1759 C CA . LYS A 1 223 ? -23.094 -27.469 3.244 1 89.25 223 LYS A CA 1
ATOM 1760 C C . LYS A 1 223 ? -24.172 -26.672 2.504 1 89.25 223 LYS A C 1
ATOM 1762 O O . LYS A 1 223 ? -24.016 -25.469 2.295 1 89.25 223 LYS A O 1
ATOM 1767 N N . LYS A 1 224 ? -25.281 -27.281 2.195 1 85 224 LYS A N 1
ATOM 1768 C CA . LYS A 1 224 ? -26.281 -26.625 1.368 1 85 224 LYS A CA 1
ATOM 1769 C C . LYS A 1 224 ? -26.906 -25.438 2.09 1 85 224 LYS A C 1
ATOM 1771 O O . LYS A 1 224 ? -27.328 -24.453 1.454 1 85 224 LYS A O 1
ATOM 1776 N N . ALA A 1 225 ? -26.844 -25.484 3.41 1 85.12 225 ALA A N 1
ATOM 1777 C CA . ALA A 1 225 ? -27.453 -24.422 4.199 1 85.12 225 ALA A CA 1
ATOM 1778 C C . ALA A 1 225 ? -26.5 -23.266 4.41 1 85.12 225 ALA A C 1
ATOM 1780 O O . ALA A 1 225 ? -26.922 -22.125 4.629 1 85.12 225 ALA A O 1
ATOM 1781 N N . ASN A 1 226 ? -25.266 -23.562 4.289 1 91.31 226 ASN A N 1
ATOM 1782 C CA . ASN A 1 226 ? -24.297 -22.531 4.691 1 91.31 226 ASN A CA 1
ATOM 1783 C C . ASN A 1 226 ? -23.484 -22.031 3.506 1 91.31 226 ASN A C 1
ATOM 1785 O O . ASN A 1 226 ? -22.797 -21 3.605 1 91.31 226 ASN A O 1
ATOM 1789 N N . PHE A 1 227 ? -23.594 -22.75 2.426 1 94.5 227 PHE A N 1
ATOM 1790 C CA . PHE A 1 227 ? -22.844 -22.344 1.242 1 94.5 227 PHE A CA 1
ATOM 1791 C C . PHE A 1 227 ? -23.781 -22.047 0.08 1 94.5 227 PHE A C 1
ATOM 1793 O O . PHE A 1 227 ? -24.797 -22.719 -0.087 1 94.5 227 PHE A O 1
ATOM 1800 N N . SER A 1 228 ? -23.438 -21.047 -0.616 1 93.12 228 SER A N 1
ATOM 1801 C CA . SER A 1 228 ? -24.109 -20.734 -1.875 1 93.12 228 SER A CA 1
ATOM 1802 C C . SER A 1 228 ? -23.156 -20.844 -3.053 1 93.12 228 SER A C 1
ATOM 1804 O O . SER A 1 228 ? -21.938 -20.906 -2.863 1 93.12 228 SER A O 1
ATOM 1806 N N . VAL A 1 229 ? -23.719 -20.969 -4.211 1 93 229 VAL A N 1
ATOM 1807 C CA . VAL A 1 229 ? -22.906 -20.969 -5.43 1 93 229 VAL A CA 1
ATOM 1808 C C . VAL A 1 229 ? -23.109 -19.641 -6.176 1 93 229 VAL A C 1
ATOM 1810 O O . VAL A 1 229 ? -24.234 -19.281 -6.508 1 93 229 VAL A O 1
ATOM 1813 N N . LYS A 1 230 ? -22.047 -18.969 -6.34 1 92.69 230 LYS A N 1
ATOM 1814 C CA . LYS A 1 230 ? -22.078 -17.688 -7.055 1 92.69 230 LYS A CA 1
ATOM 1815 C C . LYS A 1 230 ? -21.219 -17.75 -8.312 1 92.69 230 LYS A C 1
ATOM 1817 O O . LYS A 1 230 ? -20.109 -18.312 -8.297 1 92.69 230 LYS A O 1
ATOM 1822 N N . LEU A 1 231 ? -21.781 -17.172 -9.375 1 93 231 LEU A N 1
ATOM 1823 C CA . LEU A 1 231 ? -21.031 -17.078 -10.625 1 93 231 LEU A CA 1
ATOM 1824 C C . LEU A 1 231 ? -20.234 -15.781 -10.68 1 93 231 LEU A C 1
ATOM 1826 O O . LEU A 1 231 ? -20.797 -14.688 -10.625 1 93 231 LEU A O 1
ATOM 1830 N N . THR A 1 232 ? -18.938 -15.898 -10.727 1 91.62 232 THR A N 1
ATOM 1831 C CA . THR A 1 232 ? -18 -14.766 -10.805 1 91.62 232 THR A CA 1
ATOM 1832 C C . THR A 1 232 ? -17.219 -14.797 -12.109 1 91.62 232 THR A C 1
ATOM 1834 O O . THR A 1 232 ? -17.375 -15.719 -12.914 1 91.62 232 THR A O 1
ATOM 1837 N N . GLU A 1 233 ? -16.453 -13.828 -12.328 1 86.12 233 GLU A N 1
ATOM 1838 C CA . GLU A 1 233 ? -15.609 -13.805 -13.523 1 86.12 233 GLU A CA 1
ATOM 1839 C C . GLU A 1 233 ? -14.609 -14.961 -13.523 1 86.12 233 GLU A C 1
ATOM 1841 O O . GLU A 1 233 ? -14.172 -15.406 -14.578 1 86.12 233 GLU A O 1
ATOM 1846 N N . TRP A 1 234 ? -14.336 -15.445 -12.344 1 88.56 234 TRP A N 1
ATOM 1847 C CA . TRP A 1 234 ? -13.445 -16.594 -12.195 1 88.56 234 TRP A CA 1
ATOM 1848 C C . TRP A 1 234 ? -14.156 -17.891 -12.586 1 88.56 234 TRP A C 1
ATOM 1850 O O . TRP A 1 234 ? -13.516 -18.844 -13.023 1 88.56 234 TRP A O 1
ATOM 1860 N N . GLY A 1 235 ? -15.406 -17.891 -12.523 1 90.25 235 GLY A N 1
ATOM 1861 C CA . GLY A 1 235 ? -16.234 -19.078 -12.617 1 90.25 235 GLY A CA 1
ATOM 1862 C C . GLY A 1 235 ? -17.109 -19.297 -11.398 1 90.25 235 GLY A C 1
ATOM 1863 O O . GLY A 1 235 ? -17.328 -18.359 -10.617 1 90.25 235 GLY A O 1
ATOM 1864 N N . PRO A 1 236 ? -17.641 -20.484 -11.328 1 93.56 236 PRO A N 1
ATOM 1865 C CA . PRO A 1 236 ? -18.453 -20.75 -10.148 1 93.56 236 PRO A CA 1
ATOM 1866 C C . PRO A 1 236 ? -17.641 -20.859 -8.859 1 93.56 236 PRO A C 1
ATOM 1868 O O . PRO A 1 236 ? -16.594 -21.516 -8.844 1 93.56 236 PRO A O 1
ATOM 1871 N N . CYS A 1 237 ? -18.125 -20.172 -7.867 1 95.88 237 CYS A N 1
ATOM 1872 C CA . CYS A 1 237 ? -17.469 -20.188 -6.562 1 95.88 237 CYS A CA 1
ATOM 1873 C C . CYS A 1 237 ? -18.438 -20.594 -5.465 1 95.88 237 CYS A C 1
ATOM 1875 O O . CYS A 1 237 ? -19.625 -20.266 -5.527 1 95.88 237 CYS A O 1
ATOM 1877 N N . PHE A 1 238 ? -17.938 -21.328 -4.527 1 96.75 238 PHE A N 1
ATOM 1878 C CA . PHE A 1 238 ? -18.703 -21.625 -3.314 1 96.75 238 PHE A CA 1
ATOM 1879 C C . PHE A 1 238 ? -18.5 -20.516 -2.277 1 96.75 238 PHE A C 1
ATOM 1881 O O . PHE A 1 238 ? -17.359 -20.172 -1.945 1 96.75 238 PHE A O 1
ATOM 1888 N N . VAL A 1 239 ? -19.594 -20.016 -1.806 1 96.88 239 VAL A N 1
ATOM 1889 C CA . VAL A 1 239 ? -19.484 -18.844 -0.931 1 96.88 239 VAL A CA 1
ATOM 1890 C C . VAL A 1 239 ? -20.062 -19.172 0.442 1 96.88 239 VAL A C 1
ATOM 1892 O O . VAL A 1 239 ? -21.234 -19.562 0.554 1 96.88 239 VAL A O 1
ATOM 1895 N N . PHE A 1 240 ? -19.234 -19.078 1.438 1 96.5 240 PHE A N 1
ATOM 1896 C CA . PHE A 1 240 ? -19.656 -19.203 2.828 1 96.5 240 PHE A CA 1
ATOM 1897 C C . PHE A 1 240 ? -20.062 -17.844 3.402 1 96.5 240 PHE A C 1
ATOM 1899 O O . PHE A 1 240 ? -19.438 -16.828 3.088 1 96.5 240 PHE A O 1
ATOM 1906 N N . ASN A 1 241 ? -21.094 -17.812 4.266 1 95.62 241 ASN A N 1
ATOM 1907 C CA . ASN A 1 241 ? -21.578 -16.594 4.914 1 95.62 241 ASN A CA 1
ATOM 1908 C C . ASN A 1 241 ? -22.016 -15.547 3.889 1 95.62 241 ASN A C 1
ATOM 1910 O O . ASN A 1 241 ? -21.578 -14.391 3.945 1 95.62 241 ASN A O 1
ATOM 1914 N N . ASP A 1 242 ? -22.828 -15.992 2.965 1 94.19 242 ASP A N 1
ATOM 1915 C CA . ASP A 1 242 ? -23.328 -15.156 1.874 1 94.19 242 ASP A CA 1
ATOM 1916 C C . ASP A 1 242 ? -24.641 -14.477 2.26 1 94.19 242 ASP A C 1
ATOM 1918 O O . ASP A 1 242 ? -25.562 -15.125 2.773 1 94.19 242 ASP A O 1
ATOM 1922 N N . ALA A 1 243 ? -24.719 -13.211 1.95 1 89.12 243 ALA A N 1
ATOM 1923 C CA . ALA A 1 243 ? -25.938 -12.461 2.27 1 89.12 243 ALA A CA 1
ATOM 1924 C C . ALA A 1 243 ? -27.109 -12.938 1.426 1 89.12 243 ALA A C 1
ATOM 1926 O O . ALA A 1 243 ? -28.266 -12.859 1.854 1 89.12 243 ALA A O 1
ATOM 1927 N N . ASP A 1 244 ? -26.859 -13.453 0.302 1 83.94 244 ASP A N 1
ATOM 1928 C CA . ASP A 1 244 ? -27.906 -13.867 -0.637 1 83.94 244 ASP A CA 1
ATOM 1929 C C . ASP A 1 244 ? -28.609 -15.125 -0.15 1 83.94 244 ASP A C 1
ATOM 1931 O O . ASP A 1 244 ? -29.688 -15.469 -0.654 1 83.94 244 ASP A O 1
ATOM 1935 N N . ASN A 1 245 ? -28 -15.805 0.763 1 83.38 245 ASN A N 1
ATOM 1936 C CA . ASN A 1 245 ? -28.625 -17 1.291 1 83.38 245 ASN A CA 1
ATOM 1937 C C . ASN A 1 245 ? -29.766 -16.656 2.258 1 83.38 245 ASN A C 1
ATOM 1939 O O . ASN A 1 245 ? -30.531 -17.531 2.656 1 83.38 245 ASN A O 1
ATOM 1943 N N . GLY A 1 246 ? -29.906 -15.422 2.641 1 80.75 246 GLY A N 1
ATOM 1944 C CA . GLY A 1 246 ? -31.031 -14.961 3.447 1 80.75 246 GLY A CA 1
ATOM 1945 C C . GLY A 1 246 ? -30.781 -15.094 4.938 1 80.75 246 GLY A C 1
ATOM 1946 O O . GLY A 1 246 ? -31.672 -14.82 5.746 1 80.75 246 GLY A O 1
ATOM 1947 N N . TYR A 1 247 ? -29.641 -15.602 5.305 1 83.94 247 TYR A N 1
ATOM 1948 C CA . TYR A 1 247 ? -29.344 -15.758 6.719 1 83.94 247 TYR A CA 1
ATOM 1949 C C . TYR A 1 247 ? -28.453 -14.609 7.215 1 83.94 247 TYR A C 1
ATOM 1951 O O . TYR A 1 247 ? -27.703 -14.016 6.441 1 83.94 247 TYR A O 1
ATOM 1959 N N . PRO A 1 248 ? -28.625 -14.289 8.492 1 89.31 248 PRO A N 1
ATOM 1960 C CA . PRO A 1 248 ? -27.734 -13.273 9.055 1 89.31 248 PRO A CA 1
ATOM 1961 C C . PRO A 1 248 ? -26.281 -13.734 9.094 1 89.31 248 PRO A C 1
ATOM 1963 O O . PRO A 1 248 ? -26 -14.938 9.125 1 89.31 248 PRO A O 1
ATOM 1966 N N . PRO A 1 249 ? -25.438 -12.711 9.102 1 92.81 249 PRO A N 1
ATOM 1967 C CA . PRO A 1 249 ? -24.016 -13.078 9.125 1 92.81 249 PRO A CA 1
ATOM 1968 C C . PRO A 1 249 ? -23.609 -13.781 10.414 1 92.81 249 PRO A C 1
ATOM 1970 O O . PRO A 1 249 ? -24.156 -13.477 11.484 1 92.81 249 PRO A O 1
ATOM 1973 N N . VAL A 1 250 ? -22.641 -14.672 10.25 1 92.88 250 VAL A N 1
ATOM 1974 C CA . VAL A 1 250 ? -22.109 -15.359 11.422 1 92.88 250 VAL A CA 1
ATOM 1975 C C . VAL A 1 250 ? -21.109 -14.453 12.141 1 92.88 250 VAL A C 1
ATOM 1977 O O . VAL A 1 250 ? -20.406 -13.664 11.508 1 92.88 250 VAL A O 1
ATOM 1980 N N . THR A 1 251 ? -21.109 -14.547 13.461 1 93.44 251 THR A N 1
ATOM 1981 C CA . THR A 1 251 ? -20.203 -13.734 14.266 1 93.44 251 THR A CA 1
ATOM 1982 C C . THR A 1 251 ? -19.281 -14.625 15.094 1 93.44 251 THR A C 1
ATOM 1984 O O . THR A 1 251 ? -19.578 -15.797 15.328 1 93.44 251 THR A O 1
ATOM 1987 N N . VAL A 1 252 ? -18.156 -14.055 15.383 1 93.56 252 VAL A N 1
ATOM 1988 C CA . VAL A 1 252 ? -17.156 -14.742 16.203 1 93.56 252 VAL A CA 1
ATOM 1989 C C . VAL A 1 252 ? -16.969 -13.992 17.516 1 93.56 252 VAL A C 1
ATOM 1991 O O . VAL A 1 252 ? -16.969 -12.758 17.547 1 93.56 252 VAL A O 1
ATOM 1994 N N . GLN A 1 253 ? -16.828 -14.789 18.594 1 93.25 253 GLN A N 1
ATOM 1995 C CA . GLN A 1 253 ? -16.719 -14.164 19.906 1 93.25 253 GLN A CA 1
ATOM 1996 C C . GLN A 1 253 ? -15.336 -14.398 20.5 1 93.25 253 GLN A C 1
ATOM 1998 O O . GLN A 1 253 ? -14.984 -13.781 21.516 1 93.25 253 GLN A O 1
ATOM 2003 N N . ARG A 1 254 ? -14.625 -15.234 19.891 1 92.62 254 ARG A N 1
ATOM 2004 C CA . ARG A 1 254 ? -13.273 -15.523 20.359 1 92.62 254 ARG A CA 1
ATOM 2005 C C . ARG A 1 254 ? -12.305 -15.68 19.188 1 92.62 254 ARG A C 1
ATOM 2007 O O . ARG A 1 254 ? -12.68 -16.188 18.141 1 92.62 254 ARG A O 1
ATOM 2014 N N . ALA A 1 255 ? -11.102 -15.242 19.484 1 92.62 255 ALA A N 1
ATOM 2015 C CA . ALA A 1 255 ? -10.07 -15.375 18.469 1 92.62 255 ALA A CA 1
ATOM 2016 C C . ALA A 1 255 ? -9.414 -16.75 18.516 1 92.62 255 ALA A C 1
ATOM 2018 O O . ALA A 1 255 ? -9.492 -17.438 19.531 1 92.62 255 ALA A O 1
ATOM 2019 N N . GLY A 1 256 ? -8.734 -17.125 17.359 1 92.19 256 GLY A N 1
ATOM 2020 C CA . GLY A 1 256 ? -8.008 -18.391 17.312 1 92.19 256 GLY A CA 1
ATOM 2021 C C . GLY A 1 256 ? -8.516 -19.328 16.234 1 92.19 256 GLY A C 1
ATOM 2022 O O . GLY A 1 256 ? -9.656 -19.203 15.797 1 92.19 256 GLY A O 1
ATOM 2023 N N . LYS A 1 257 ? -7.762 -20.297 16 1 90.81 257 LYS A N 1
ATOM 2024 C CA . LYS A 1 257 ? -8.031 -21.25 14.93 1 90.81 257 LYS A CA 1
ATOM 2025 C C . LYS A 1 257 ? -9.25 -22.109 15.25 1 90.81 257 LYS A C 1
ATOM 2027 O O . LYS A 1 257 ? -10.039 -22.422 14.359 1 90.81 257 LYS A O 1
ATOM 2032 N N . SER A 1 258 ? -9.438 -22.359 16.438 1 90 258 SER A N 1
ATOM 2033 C CA . SER A 1 258 ? -10.508 -23.266 16.859 1 90 258 SER A CA 1
ATOM 2034 C C . SER A 1 258 ? -11.875 -22.594 16.703 1 90 258 SER A C 1
ATOM 2036 O O . SER A 1 258 ? -12.898 -23.281 16.656 1 90 258 SER A O 1
ATOM 2038 N N . TYR A 1 259 ? -11.867 -21.359 16.625 1 92.56 259 TYR A N 1
ATOM 2039 C CA . TYR A 1 259 ? -13.141 -20.656 16.578 1 92.56 259 TYR A CA 1
ATOM 2040 C C . TYR A 1 259 ? -13.398 -20.094 15.18 1 92.56 259 TYR A C 1
ATOM 2042 O O . TYR A 1 259 ? -14.336 -19.328 14.977 1 92.56 259 TYR A O 1
ATOM 2050 N N . GLY A 1 260 ? -12.57 -20.453 14.289 1 95.5 260 GLY A N 1
ATOM 2051 C CA . GLY A 1 260 ? -12.727 -19.969 12.922 1 95.5 260 GLY A CA 1
ATOM 2052 C C . GLY A 1 260 ? -13.359 -20.984 12 1 95.5 260 GLY A C 1
ATOM 2053 O O . GLY A 1 260 ? -14.18 -21.797 12.43 1 95.5 260 GLY A O 1
ATOM 2054 N N . LEU A 1 261 ? -13.18 -20.781 10.758 1 97.06 261 LEU A N 1
ATOM 2055 C CA . LEU A 1 261 ? -13.688 -21.656 9.703 1 97.06 261 LEU A CA 1
ATOM 2056 C C . LEU A 1 261 ? -12.625 -22.656 9.273 1 97.06 261 LEU A C 1
ATOM 2058 O O . LEU A 1 261 ? -11.484 -22.281 8.992 1 97.06 261 LEU A O 1
ATOM 2062 N N . GLU A 1 262 ? -12.945 -23.906 9.281 1 96.56 262 GLU A N 1
ATOM 2063 C CA . GLU A 1 262 ? -12.07 -24.969 8.789 1 96.56 262 GLU A CA 1
ATOM 2064 C C . GLU A 1 262 ? -12.727 -25.75 7.656 1 96.56 262 GLU A C 1
ATOM 2066 O O . GLU A 1 262 ? -13.875 -26.188 7.785 1 96.56 262 GLU A O 1
ATOM 2071 N N . LEU A 1 263 ? -11.961 -25.906 6.617 1 97.12 263 LEU A N 1
ATOM 2072 C CA . LEU A 1 263 ? -12.477 -26.578 5.43 1 97.12 263 LEU A CA 1
ATOM 2073 C C . LEU A 1 263 ? -11.492 -27.625 4.914 1 97.12 263 LEU A C 1
ATOM 2075 O O . LEU A 1 263 ? -10.281 -27.391 4.926 1 97.12 263 LEU A O 1
ATOM 2079 N N . MET A 1 264 ? -11.969 -28.734 4.582 1 95.69 264 MET A N 1
ATOM 2080 C CA . MET A 1 264 ? -11.25 -29.688 3.748 1 95.69 264 MET A CA 1
ATOM 2081 C C . MET A 1 264 ? -11.812 -29.703 2.33 1 95.69 264 MET A C 1
ATOM 2083 O O . MET A 1 264 ? -13 -29.984 2.129 1 95.69 264 MET A O 1
ATOM 2087 N N . LEU A 1 265 ? -11.008 -29.375 1.394 1 97.31 265 LEU A N 1
ATOM 2088 C CA . LEU A 1 265 ? -11.453 -29.172 0.018 1 97.31 265 LEU A CA 1
ATOM 2089 C C . LEU A 1 265 ? -10.781 -30.172 -0.918 1 97.31 265 LEU A C 1
ATOM 2091 O O . LEU A 1 265 ? -9.602 -30.5 -0.749 1 97.31 265 LEU A O 1
ATOM 2095 N N . ASP A 1 266 ? -11.539 -30.578 -1.836 1 96.31 266 ASP A N 1
ATOM 2096 C CA . ASP A 1 266 ? -11.047 -31.484 -2.867 1 96.31 266 ASP A CA 1
ATOM 2097 C C . ASP A 1 266 ? -10.945 -30.781 -4.219 1 96.31 266 ASP A C 1
ATOM 2099 O O . ASP A 1 266 ? -11.969 -30.406 -4.801 1 96.31 266 ASP A O 1
ATOM 2103 N N . VAL A 1 267 ? -9.766 -30.719 -4.711 1 95.94 267 VAL A N 1
ATOM 2104 C CA . VAL A 1 267 ? -9.5 -30.016 -5.961 1 95.94 267 VAL A CA 1
ATOM 2105 C C . VAL A 1 267 ? -9.992 -30.844 -7.141 1 95.94 267 VAL A C 1
ATOM 2107 O O . VAL A 1 267 ? -10.375 -30.297 -8.18 1 95.94 267 VAL A O 1
ATOM 2110 N N . GLN A 1 268 ? -10 -32.156 -7.035 1 94.25 268 GLN A N 1
ATOM 2111 C CA . GLN A 1 268 ? -10.43 -33.062 -8.086 1 94.25 268 GLN A CA 1
ATOM 2112 C C . GLN A 1 268 ? -9.664 -32.812 -9.383 1 94.25 268 GLN A C 1
ATOM 2114 O O . GLN A 1 268 ? -10.266 -32.625 -10.438 1 94.25 268 GLN A O 1
ATOM 2119 N N . GLN A 1 269 ? -8.414 -33 -9.359 1 93.56 269 GLN A N 1
ATOM 2120 C CA . GLN A 1 269 ? -7.578 -32.719 -10.523 1 93.56 269 GLN A CA 1
ATOM 2121 C C . GLN A 1 269 ? -7.906 -33.625 -11.688 1 93.56 269 GLN A C 1
ATOM 2123 O O . GLN A 1 269 ? -7.703 -33.281 -12.852 1 93.56 269 GLN A O 1
ATOM 2128 N N . TRP A 1 270 ? -8.445 -34.812 -11.414 1 91.25 270 TRP A N 1
ATOM 2129 C CA . TRP A 1 270 ? -8.789 -35.75 -12.469 1 91.25 270 TRP A CA 1
ATOM 2130 C C . TRP A 1 270 ? -9.938 -35.219 -13.32 1 91.25 270 TRP A C 1
ATOM 2132 O O . TRP A 1 270 ? -10.188 -35.719 -14.422 1 91.25 270 TRP A O 1
ATOM 2142 N N . GLU A 1 271 ? -10.586 -34.188 -12.805 1 93.56 271 GLU A N 1
ATOM 2143 C CA . GLU A 1 271 ? -11.711 -33.625 -13.531 1 93.56 271 GLU A CA 1
ATOM 2144 C C . GLU A 1 271 ? -11.273 -32.438 -14.375 1 93.56 271 GLU A C 1
ATOM 2146 O O . GLU A 1 271 ? -12.078 -31.828 -15.102 1 93.56 271 GLU A O 1
ATOM 2151 N N . TYR A 1 272 ? -10.031 -32.062 -14.305 1 91.62 272 TYR A N 1
ATOM 2152 C CA . TYR A 1 272 ? -9.586 -30.891 -15.039 1 91.62 272 TYR A CA 1
ATOM 2153 C C . TYR A 1 272 ? -9.766 -31.094 -16.547 1 91.62 272 TYR A C 1
ATOM 2155 O O . TYR A 1 272 ? -9.539 -32.188 -17.062 1 91.62 272 TYR A O 1
ATOM 2163 N N . PHE A 1 273 ? -10.25 -29.984 -17.188 1 89.44 273 PHE A N 1
ATOM 2164 C CA . PHE A 1 273 ? -10.703 -30.016 -18.578 1 89.44 273 PHE A CA 1
ATOM 2165 C C . PHE A 1 273 ? -10.133 -28.844 -19.359 1 89.44 273 PHE A C 1
ATOM 2167 O O . PHE A 1 273 ? -9.945 -27.766 -18.812 1 89.44 273 PHE A O 1
ATOM 2174 N N . PHE A 1 274 ? -9.891 -29.125 -20.656 1 85.62 274 PHE A N 1
ATOM 2175 C CA . PHE A 1 274 ? -9.43 -28.047 -21.516 1 85.62 274 PHE A CA 1
ATOM 2176 C C . PHE A 1 274 ? -10.562 -27.078 -21.828 1 85.62 274 PHE A C 1
ATOM 2178 O O . PHE A 1 274 ? -11.602 -27.484 -22.359 1 85.62 274 PHE A O 1
ATOM 2185 N N . SER A 1 275 ? -10.43 -25.906 -21.438 1 86.69 275 SER A N 1
ATOM 2186 C CA . SER A 1 275 ? -11.328 -24.797 -21.75 1 86.69 275 SER A CA 1
ATOM 2187 C C . SER A 1 275 ? -10.586 -23.453 -21.734 1 86.69 275 SER A C 1
ATOM 2189 O O . SER A 1 275 ? -9.492 -23.359 -21.172 1 86.69 275 SER A O 1
ATOM 2191 N N . PRO A 1 276 ? -11.148 -22.453 -22.406 1 83.94 276 PRO A N 1
ATOM 2192 C CA . PRO A 1 276 ? -10.516 -21.141 -22.375 1 83.94 276 PRO A CA 1
ATOM 2193 C C . PRO A 1 276 ? -10.422 -20.578 -20.953 1 83.94 276 PRO A C 1
ATOM 2195 O O . PRO A 1 276 ? -9.711 -19.594 -20.734 1 83.94 276 PRO A O 1
ATOM 2198 N N . PHE A 1 277 ? -11.031 -21.281 -20 1 81.38 277 PHE A N 1
ATOM 2199 C CA . PHE A 1 277 ? -11.094 -20.766 -18.641 1 81.38 277 PHE A CA 1
ATOM 2200 C C . PHE A 1 277 ? -10.195 -21.594 -17.719 1 81.38 277 PHE A C 1
ATOM 2202 O O . PHE A 1 277 ? -10.102 -21.312 -16.516 1 81.38 277 PHE A O 1
ATOM 2209 N N . THR A 1 278 ? -9.609 -22.609 -18.25 1 78.31 278 THR A N 1
ATOM 2210 C CA . THR A 1 278 ? -8.797 -23.484 -17.406 1 78.31 278 THR A CA 1
ATOM 2211 C C . THR A 1 278 ? -7.438 -22.859 -17.141 1 78.31 278 THR A C 1
ATOM 2213 O O . THR A 1 278 ? -6.77 -22.391 -18.062 1 78.31 278 THR A O 1
ATOM 2216 N N . ARG A 1 279 ? -7.16 -22.891 -15.898 1 85.38 279 ARG A N 1
ATOM 2217 C CA . ARG A 1 279 ? -5.863 -22.391 -15.461 1 85.38 279 ARG A CA 1
ATOM 2218 C C . ARG A 1 279 ? -4.852 -23.531 -15.344 1 85.38 279 ARG A C 1
ATOM 2220 O O . ARG A 1 279 ? -5.227 -24.703 -15.266 1 85.38 279 ARG A O 1
ATOM 2227 N N . GLN A 1 280 ? -3.65 -23.188 -15.383 1 88.44 280 GLN A N 1
ATOM 2228 C CA . GLN A 1 280 ? -2.602 -24.188 -15.445 1 88.44 280 GLN A CA 1
ATOM 2229 C C . GLN A 1 280 ? -2.244 -24.703 -14.055 1 88.44 280 GLN A C 1
ATOM 2231 O O . GLN A 1 280 ? -1.605 -25.75 -13.914 1 88.44 280 GLN A O 1
ATOM 2236 N N . SER A 1 281 ? -2.695 -23.984 -13.086 1 92.19 281 SER A N 1
ATOM 2237 C CA . SER A 1 281 ? -2.416 -24.359 -11.703 1 92.19 281 SER A CA 1
ATOM 2238 C C . SER A 1 281 ? -3.555 -25.203 -11.117 1 92.19 281 SER A C 1
ATOM 2240 O O . SER A 1 281 ? -4.641 -25.266 -11.695 1 92.19 281 SER A O 1
ATOM 2242 N N . ALA A 1 282 ? -3.23 -25.938 -10.102 1 95 282 ALA A N 1
ATOM 2243 C CA . ALA A 1 282 ? -4.242 -26.703 -9.383 1 95 282 ALA A CA 1
ATOM 2244 C C . ALA A 1 282 ? -4.426 -26.172 -7.961 1 95 282 ALA A C 1
ATOM 2246 O O . ALA A 1 282 ? -3.449 -25.844 -7.281 1 95 282 ALA A O 1
ATOM 2247 N N . GLY A 1 283 ? -5.609 -25.953 -7.578 1 95.5 283 GLY A N 1
ATOM 2248 C CA . GLY A 1 283 ? -5.941 -25.469 -6.254 1 95.5 283 GLY A CA 1
ATOM 2249 C C . GLY A 1 283 ? -7.223 -24.641 -6.223 1 95.5 283 GLY A C 1
ATOM 2250 O O . GLY A 1 283 ? -8.148 -24.906 -6.996 1 95.5 283 GLY A O 1
ATOM 2251 N N . PHE A 1 284 ? -7.297 -23.859 -5.18 1 96.88 284 PHE A N 1
ATOM 2252 C CA . PHE A 1 284 ? -8.445 -22.969 -5.039 1 96.88 284 PHE A CA 1
ATOM 2253 C C . PHE A 1 284 ? -8.008 -21.531 -4.859 1 96.88 284 PHE A C 1
ATOM 2255 O O . PHE A 1 284 ? -6.938 -21.266 -4.301 1 96.88 284 PHE A O 1
ATOM 2262 N N . GLN A 1 285 ? -8.805 -20.703 -5.426 1 96 285 GLN A N 1
ATOM 2263 C CA . GLN A 1 285 ? -8.68 -19.266 -5.152 1 96 285 GLN A CA 1
ATOM 2264 C C . GLN A 1 285 ? -9.664 -18.828 -4.07 1 96 285 GLN A C 1
ATOM 2266 O O . GLN A 1 285 ? -10.867 -19.062 -4.184 1 96 285 GLN A O 1
ATOM 2271 N N . ILE A 1 286 ? -9.102 -18.219 -3.023 1 97.38 286 ILE A N 1
ATOM 2272 C CA . ILE A 1 286 ? -9.922 -17.828 -1.877 1 97.38 286 ILE A CA 1
ATOM 2273 C C . ILE A 1 286 ? -9.984 -16.312 -1.768 1 97.38 286 ILE A C 1
ATOM 2275 O O . ILE A 1 286 ? -8.984 -15.625 -1.979 1 97.38 286 ILE A O 1
ATOM 2279 N N . LEU A 1 287 ? -11.164 -15.781 -1.457 1 97.06 287 LEU A N 1
ATOM 2280 C CA . LEU A 1 287 ? -11.328 -14.344 -1.219 1 97.06 287 LEU A CA 1
ATOM 2281 C C . LEU A 1 287 ? -12.148 -14.094 0.039 1 97.06 287 LEU A C 1
ATOM 2283 O O . LEU A 1 287 ? -13.195 -14.719 0.237 1 97.06 287 LEU A O 1
ATOM 2287 N N . LEU A 1 288 ? -11.578 -13.297 0.906 1 96.81 288 LEU A N 1
ATOM 2288 C CA . LEU A 1 288 ? -12.32 -12.789 2.059 1 96.81 288 LEU A CA 1
ATOM 2289 C C . LEU A 1 288 ? -12.867 -11.391 1.779 1 96.81 288 LEU A C 1
ATOM 2291 O O . LEU A 1 288 ? -12.117 -10.492 1.371 1 96.81 288 LEU A O 1
ATOM 2295 N N . TYR A 1 289 ? -14.125 -11.219 1.953 1 95.19 289 TYR A N 1
ATOM 2296 C CA . TYR A 1 289 ? -14.711 -9.914 1.673 1 95.19 289 TYR A CA 1
ATOM 2297 C C . TYR A 1 289 ? -15.914 -9.648 2.574 1 95.19 289 TYR A C 1
ATOM 2299 O O . TYR A 1 289 ? -16.328 -10.523 3.336 1 95.19 289 TYR A O 1
ATOM 2307 N N . ASP A 1 290 ? -16.438 -8.461 2.506 1 94.06 290 ASP A N 1
ATOM 2308 C CA . ASP A 1 290 ? -17.484 -8.023 3.422 1 94.06 290 ASP A CA 1
ATOM 2309 C C . ASP A 1 290 ? -18.812 -8.688 3.084 1 94.06 290 ASP A C 1
ATOM 2311 O O . ASP A 1 290 ? -19.141 -8.867 1.91 1 94.06 290 ASP A O 1
ATOM 2315 N N . TYR A 1 291 ? -19.562 -8.93 4.184 1 94.19 291 TYR A N 1
ATOM 2316 C CA . TYR A 1 291 ? -20.906 -9.492 4.039 1 94.19 291 TYR A CA 1
ATOM 2317 C C . TYR A 1 291 ? -21.797 -8.562 3.213 1 94.19 291 TYR A C 1
ATOM 2319 O O . TYR A 1 291 ? -21.906 -7.375 3.512 1 94.19 291 TYR A O 1
ATOM 2327 N N . GLY A 1 292 ? -22.297 -9.07 2.146 1 90.81 292 GLY A N 1
ATOM 2328 C CA . GLY A 1 292 ? -23.203 -8.305 1.306 1 90.81 292 GLY A CA 1
ATOM 2329 C C . GLY A 1 292 ? -22.5 -7.641 0.132 1 90.81 292 GLY A C 1
ATOM 2330 O O . GLY A 1 292 ? -23.141 -7.008 -0.704 1 90.81 292 GLY A O 1
ATOM 2331 N N . SER A 1 293 ? -21.25 -7.828 -0.004 1 92.38 293 SER A N 1
ATOM 2332 C CA . SER A 1 293 ? -20.484 -7.242 -1.103 1 92.38 293 SER A CA 1
ATOM 2333 C C . SER A 1 293 ? -20.297 -8.242 -2.24 1 92.38 293 SER A C 1
ATOM 2335 O O . SER A 1 293 ? -20.844 -9.344 -2.203 1 92.38 293 SER A O 1
ATOM 2337 N N . VAL A 1 294 ? -19.625 -7.723 -3.33 1 91.94 294 VAL A N 1
ATOM 2338 C CA . VAL A 1 294 ? -19.359 -8.547 -4.508 1 91.94 294 VAL A CA 1
ATOM 2339 C C . VAL A 1 294 ? -17.922 -9.047 -4.477 1 91.94 294 VAL A C 1
ATOM 2341 O O . VAL A 1 294 ? -17 -8.305 -4.133 1 91.94 294 VAL A O 1
ATOM 2344 N N . PRO A 1 295 ? -17.766 -10.32 -4.805 1 93 295 PRO A N 1
ATOM 2345 C CA . PRO A 1 295 ? -16.422 -10.875 -4.754 1 93 295 PRO A CA 1
ATOM 2346 C C . PRO A 1 295 ? -15.578 -10.5 -5.973 1 93 295 PRO A C 1
ATOM 2348 O O . PRO A 1 295 ? -15.938 -10.828 -7.105 1 93 295 PRO A O 1
ATOM 2351 N N . LEU A 1 296 ? -14.484 -9.891 -5.715 1 91.31 296 LEU A N 1
ATOM 2352 C CA . LEU A 1 296 ? -13.469 -9.641 -6.734 1 91.31 296 LEU A CA 1
ATOM 2353 C C . LEU A 1 296 ? -12.352 -10.672 -6.656 1 91.31 296 LEU A C 1
ATOM 2355 O O . LEU A 1 296 ? -11.203 -10.336 -6.359 1 91.31 296 LEU A O 1
ATOM 2359 N N . ILE A 1 297 ? -12.641 -11.828 -7.062 1 91.94 297 ILE A N 1
ATOM 2360 C CA . ILE A 1 297 ? -11.789 -13 -6.852 1 91.94 297 ILE A CA 1
ATOM 2361 C C . ILE A 1 297 ? -10.5 -12.844 -7.66 1 91.94 297 ILE A C 1
ATOM 2363 O O . ILE A 1 297 ? -9.414 -13.172 -7.176 1 91.94 297 ILE A O 1
ATOM 2367 N N . GLU A 1 298 ? -10.609 -12.383 -8.859 1 86.44 298 GLU A N 1
ATOM 2368 C CA . GLU A 1 298 ? -9.445 -12.281 -9.742 1 86.44 298 GLU A CA 1
ATOM 2369 C C . GLU A 1 298 ? -8.445 -11.25 -9.219 1 86.44 298 GLU A C 1
ATOM 2371 O O . GLU A 1 298 ? -7.234 -11.445 -9.32 1 86.44 298 GLU A O 1
ATOM 2376 N N . ASP A 1 299 ? -8.961 -10.273 -8.578 1 83.5 299 ASP A N 1
ATOM 2377 C CA . ASP A 1 299 ? -8.133 -9.133 -8.195 1 83.5 299 ASP A CA 1
ATOM 2378 C C . ASP A 1 299 ? -7.52 -9.344 -6.809 1 83.5 299 ASP A C 1
ATOM 2380 O O . ASP A 1 299 ? -6.344 -9.047 -6.59 1 83.5 299 ASP A O 1
ATOM 2384 N N . GLN A 1 300 ? -8.328 -9.93 -5.965 1 88.31 300 GLN A N 1
ATOM 2385 C CA . GLN A 1 300 ? -7.922 -9.852 -4.566 1 88.31 300 GLN A CA 1
ATOM 2386 C C . GLN A 1 300 ? -7.805 -11.242 -3.953 1 88.31 300 GLN A C 1
ATOM 2388 O O . GLN A 1 300 ? -7.457 -11.383 -2.777 1 88.31 300 GLN A O 1
ATOM 2393 N N . GLY A 1 301 ? -8.008 -12.18 -4.727 1 92.06 301 GLY A N 1
ATOM 2394 C CA . GLY A 1 301 ? -7.988 -13.523 -4.16 1 92.06 301 GLY A CA 1
ATOM 2395 C C . GLY A 1 301 ? -6.586 -14.062 -3.967 1 92.06 301 GLY A C 1
ATOM 2396 O O . GLY A 1 301 ? -5.641 -13.609 -4.617 1 92.06 301 GLY A O 1
ATOM 2397 N N . PHE A 1 302 ? -6.461 -15.023 -3.008 1 93.56 302 PHE A N 1
ATOM 2398 C CA . PHE A 1 302 ? -5.203 -15.734 -2.816 1 93.56 302 PHE A CA 1
ATOM 2399 C C . PHE A 1 302 ? -5.387 -17.219 -3.072 1 93.56 302 PHE A C 1
ATOM 2401 O O . PHE A 1 302 ? -6.473 -17.766 -2.873 1 93.56 302 PHE A O 1
ATOM 2408 N N . GLY A 1 303 ? -4.328 -17.828 -3.402 1 94.5 303 GLY A N 1
ATOM 2409 C CA . GLY A 1 303 ? -4.41 -19.234 -3.787 1 94.5 303 GLY A CA 1
ATOM 2410 C C . GLY A 1 303 ? -4.008 -20.172 -2.672 1 94.5 303 GLY A C 1
ATOM 2411 O O . GLY A 1 303 ? -3.162 -19.844 -1.839 1 94.5 303 GLY A O 1
ATOM 2412 N N . ILE A 1 304 ? -4.625 -21.359 -2.713 1 96.12 304 ILE A N 1
ATOM 2413 C CA . ILE A 1 304 ? -4.215 -22.422 -1.814 1 96.12 304 ILE A CA 1
ATOM 2414 C C . ILE A 1 304 ? -3.918 -23.688 -2.619 1 96.12 304 ILE A C 1
ATOM 2416 O O . ILE A 1 304 ? -4.574 -23.969 -3.627 1 96.12 304 ILE A O 1
ATOM 2420 N N . SER A 1 305 ? -2.99 -24.438 -2.178 1 95.75 305 SER A N 1
ATOM 2421 C CA . SER A 1 305 ? -2.473 -25.594 -2.906 1 95.75 305 SER A CA 1
ATOM 2422 C C . SER A 1 305 ? -2.936 -26.906 -2.271 1 95.75 305 SER A C 1
ATOM 2424 O O . SER A 1 305 ? -3.049 -27 -1.047 1 95.75 305 SER A O 1
ATOM 2426 N N . PRO A 1 306 ? -3.213 -27.922 -3.143 1 95.5 306 PRO A N 1
ATOM 2427 C CA . PRO A 1 306 ? -3.408 -29.25 -2.557 1 95.5 306 PRO A CA 1
ATOM 2428 C C . PRO A 1 306 ? -2.16 -29.766 -1.846 1 95.5 306 PRO A C 1
ATOM 2430 O O . PRO A 1 306 ? -1.049 -29.312 -2.131 1 95.5 306 PRO A O 1
ATOM 2433 N N . GLY A 1 307 ? -2.393 -30.641 -0.925 1 94.12 307 GLY A N 1
ATOM 2434 C CA . GLY A 1 307 ? -1.278 -31.203 -0.186 1 94.12 307 GLY A CA 1
ATOM 2435 C C . GLY A 1 307 ? -0.786 -30.312 0.937 1 94.12 307 GLY A C 1
ATOM 2436 O O . GLY A 1 307 ? 0.263 -30.578 1.53 1 94.12 307 GLY A O 1
ATOM 2437 N N . THR A 1 308 ? -1.479 -29.219 1.113 1 94.94 308 THR A N 1
ATOM 2438 C CA . THR A 1 308 ? -1.045 -28.297 2.158 1 94.94 308 THR A CA 1
ATOM 2439 C C . THR A 1 308 ? -2.215 -27.922 3.059 1 94.94 308 THR A C 1
ATOM 2441 O O . THR A 1 308 ? -3.377 -28.062 2.668 1 94.94 308 THR A O 1
ATOM 2444 N N . HIS A 1 309 ? -1.915 -27.672 4.301 1 95.12 309 HIS A N 1
ATOM 2445 C CA . HIS A 1 309 ? -2.801 -26.969 5.223 1 95.12 309 HIS A CA 1
ATOM 2446 C C . HIS A 1 309 ? -2.477 -25.484 5.27 1 95.12 309 HIS A C 1
ATOM 2448 O O . HIS A 1 309 ? -1.421 -25.078 5.766 1 95.12 309 HIS A O 1
ATOM 2454 N N . THR A 1 310 ? -3.361 -24.719 4.719 1 96.44 310 THR A N 1
ATOM 2455 C CA . THR A 1 310 ? -3.158 -23.281 4.703 1 96.44 310 THR A CA 1
ATOM 2456 C C . THR A 1 310 ? -3.83 -22.625 5.906 1 96.44 310 THR A C 1
ATOM 2458 O O . THR A 1 310 ? -5.035 -22.766 6.109 1 96.44 310 THR A O 1
ATOM 2461 N N . HIS A 1 311 ? -3.027 -21.938 6.684 1 95.38 311 HIS A N 1
ATOM 2462 C CA . HIS A 1 311 ? -3.506 -21.188 7.836 1 95.38 311 HIS A CA 1
ATOM 2463 C C . HIS A 1 311 ? -3.633 -19.703 7.512 1 95.38 311 HIS A C 1
ATOM 2465 O O . HIS A 1 311 ? -2.641 -19.047 7.18 1 95.38 311 HIS A O 1
ATOM 2471 N N . VAL A 1 312 ? -4.816 -19.203 7.648 1 97.06 312 VAL A N 1
ATOM 2472 C CA . VAL A 1 312 ? -5.051 -17.812 7.293 1 97.06 312 VAL A CA 1
ATOM 2473 C C . VAL A 1 312 ? -5.492 -17.031 8.523 1 97.06 312 VAL A C 1
ATOM 2475 O O . VAL A 1 312 ? -6.652 -17.109 8.938 1 97.06 312 VAL A O 1
ATOM 2478 N N . GLY A 1 313 ? -4.543 -16.25 9.023 1 95.94 313 GLY A N 1
ATOM 2479 C CA . GLY A 1 313 ? -4.895 -15.289 10.055 1 95.94 313 GLY A CA 1
ATOM 2480 C C . GLY A 1 313 ? -5.41 -13.977 9.492 1 95.94 313 GLY A C 1
ATOM 2481 O O . GLY A 1 313 ? -4.816 -13.414 8.562 1 95.94 313 GLY A O 1
ATOM 2482 N N . VAL A 1 314 ? -6.484 -13.461 10.117 1 96.44 314 VAL A N 1
ATOM 2483 C CA . VAL A 1 314 ? -7.133 -12.297 9.523 1 96.44 314 VAL A CA 1
ATOM 2484 C C . VAL A 1 314 ? -7.098 -11.133 10.5 1 96.44 314 VAL A C 1
ATOM 2486 O O . VAL A 1 314 ? -7.398 -11.297 11.688 1 96.44 314 VAL A O 1
ATOM 2489 N N . GLU A 1 315 ? -6.719 -10.023 9.961 1 95.06 315 GLU A N 1
ATOM 2490 C CA . GLU A 1 315 ? -6.855 -8.742 10.648 1 95.06 315 GLU A CA 1
ATOM 2491 C C . GLU A 1 315 ? -7.91 -7.863 9.984 1 95.06 315 GLU A C 1
ATOM 2493 O O . GLU A 1 315 ? -8.008 -7.82 8.758 1 95.06 315 GLU A O 1
ATOM 2498 N N . VAL A 1 316 ? -8.672 -7.16 10.859 1 96 316 VAL A N 1
ATOM 2499 C CA . VAL A 1 316 ? -9.773 -6.355 10.344 1 96 316 VAL A CA 1
ATOM 2500 C C . VAL A 1 316 ? -9.469 -4.871 10.547 1 96 316 VAL A C 1
ATOM 2502 O O . VAL A 1 316 ? -9 -4.465 11.609 1 96 316 VAL A O 1
ATOM 2505 N N . THR A 1 317 ? -9.672 -4.102 9.484 1 94.5 317 THR A N 1
ATOM 2506 C CA . THR A 1 317 ? -9.5 -2.652 9.539 1 94.5 317 THR A CA 1
ATOM 2507 C C . THR A 1 317 ? -10.727 -1.941 8.984 1 94.5 317 THR A C 1
ATOM 2509 O O . THR A 1 317 ? -11.195 -2.258 7.891 1 94.5 317 THR A O 1
ATOM 2512 N N . ASP A 1 318 ? -11.25 -1.024 9.781 1 95.69 318 ASP A N 1
ATOM 2513 C CA . ASP A 1 318 ? -12.328 -0.152 9.336 1 95.69 318 ASP A CA 1
ATOM 2514 C C . ASP A 1 318 ? -11.805 1.235 8.977 1 95.69 318 ASP A C 1
ATOM 2516 O O . ASP A 1 318 ? -11.094 1.859 9.766 1 95.69 318 ASP A O 1
ATOM 2520 N N . VAL A 1 319 ? -12.172 1.668 7.844 1 93.94 319 VAL A N 1
ATOM 2521 C CA . VAL A 1 319 ? -11.711 2.973 7.379 1 93.94 319 VAL A CA 1
ATOM 2522 C C . VAL A 1 319 ? -12.906 3.898 7.172 1 93.94 319 VAL A C 1
ATOM 2524 O O . VAL A 1 319 ? -13.891 3.521 6.531 1 93.94 319 VAL A O 1
ATOM 2527 N N . ASN A 1 320 ? -12.859 5.039 7.715 1 95.06 320 ASN A N 1
ATOM 2528 C CA . ASN A 1 320 ? -13.867 6.078 7.551 1 95.06 320 ASN A CA 1
ATOM 2529 C C . ASN A 1 320 ? -13.266 7.363 6.996 1 95.06 320 ASN A C 1
ATOM 2531 O O . ASN A 1 320 ? -12.492 8.039 7.684 1 95.06 320 ASN A O 1
ATOM 2535 N N . ASN A 1 321 ? -13.695 7.688 5.82 1 93.56 321 ASN A N 1
ATOM 2536 C CA . ASN A 1 321 ? -13.211 8.883 5.133 1 93.56 321 ASN A CA 1
ATOM 2537 C C . ASN A 1 321 ? -14.211 10.023 5.215 1 93.56 321 ASN A C 1
ATOM 2539 O O . ASN A 1 321 ? -15.398 9.797 5.465 1 93.56 321 ASN A O 1
ATOM 2543 N N . LEU A 1 322 ? -13.664 11.203 5.004 1 93.62 322 LEU A N 1
ATOM 2544 C CA . LEU A 1 322 ? -14.516 12.383 4.977 1 93.62 322 LEU A CA 1
ATOM 2545 C C . LEU A 1 322 ? -14.969 12.695 3.551 1 93.62 322 LEU A C 1
ATOM 2547 O O . LEU A 1 322 ? -14.234 12.43 2.594 1 93.62 322 LEU A O 1
ATOM 2551 N N . LYS A 1 323 ? -16.125 13.258 3.439 1 92.94 323 LYS A N 1
ATOM 2552 C CA . LYS A 1 323 ? -16.641 13.711 2.15 1 92.94 323 LYS A CA 1
ATOM 2553 C C . LYS A 1 323 ? -16.016 15.039 1.744 1 92.94 323 LYS A C 1
ATOM 2555 O O . LYS A 1 323 ? -15.375 15.711 2.561 1 92.94 323 LYS A O 1
ATOM 2560 N N . PRO A 1 324 ? -16.141 15.281 0.399 1 90.31 324 PRO A N 1
ATOM 2561 C CA . PRO A 1 324 ? -15.734 16.641 0.021 1 90.31 324 PRO A CA 1
ATOM 2562 C C . PRO A 1 324 ? -16.484 17.719 0.806 1 90.31 324 PRO A C 1
ATOM 2564 O O . PRO A 1 324 ? -17.656 17.531 1.14 1 90.31 324 PRO A O 1
ATOM 2567 N N . PRO A 1 325 ? -15.641 18.781 1.174 1 90.25 325 PRO A N 1
ATOM 2568 C CA . PRO A 1 325 ? -14.375 19.25 0.612 1 90.25 325 PRO A CA 1
ATOM 2569 C C . PRO A 1 325 ? -13.164 18.781 1.406 1 90.25 325 PRO A C 1
ATOM 2571 O O . PRO A 1 325 ? -12.023 19.016 0.999 1 90.25 325 PRO A O 1
ATOM 2574 N N . PHE A 1 326 ? -13.391 18.172 2.523 1 88.88 326 PHE A N 1
ATOM 2575 C CA . PHE A 1 326 ? -12.266 17.75 3.346 1 88.88 326 PHE A CA 1
ATOM 2576 C C . PHE A 1 326 ? -11.625 16.484 2.779 1 88.88 326 PHE A C 1
ATOM 2578 O O . PHE A 1 326 ? -10.398 16.344 2.791 1 88.88 326 PHE A O 1
ATOM 2585 N N . GLY A 1 327 ? -12.453 15.641 2.295 1 87.5 327 GLY A N 1
ATOM 2586 C CA . GLY A 1 327 ? -11.969 14.398 1.725 1 87.5 327 GLY A CA 1
ATOM 2587 C C . GLY A 1 327 ? -12.414 14.18 0.291 1 87.5 327 GLY A C 1
ATOM 2588 O O . GLY A 1 327 ? -12.953 15.094 -0.342 1 87.5 327 GLY A O 1
ATOM 2589 N N . SER A 1 328 ? -12.07 12.977 -0.241 1 85.94 328 SER A N 1
ATOM 2590 C CA . SER A 1 328 ? -12.375 12.695 -1.641 1 85.94 328 SER A CA 1
ATOM 2591 C C . SER A 1 328 ? -13.305 11.5 -1.775 1 85.94 328 SER A C 1
ATOM 2593 O O . SER A 1 328 ? -13.562 11.031 -2.885 1 85.94 328 SER A O 1
ATOM 2595 N N . CYS A 1 329 ? -13.875 11.062 -0.723 1 90.81 329 CYS A N 1
ATOM 2596 C CA . CYS A 1 329 ? -14.734 9.891 -0.803 1 90.81 329 CYS A CA 1
ATOM 2597 C C . CYS A 1 329 ? -16.109 10.25 -1.345 1 90.81 329 CYS A C 1
ATOM 2599 O O . CYS A 1 329 ? -16.516 11.414 -1.288 1 90.81 329 CYS A O 1
ATOM 2601 N N . GLU A 1 330 ? -16.766 9.383 -2.012 1 93.25 330 GLU A N 1
ATOM 2602 C CA . GLU A 1 330 ? -18.125 9.562 -2.52 1 93.25 330 GLU A CA 1
ATOM 2603 C C . GLU A 1 330 ? -18.875 8.234 -2.6 1 93.25 330 GLU A C 1
ATOM 2605 O O . GLU A 1 330 ? -18.328 7.246 -3.107 1 93.25 330 GLU A O 1
ATOM 2610 N N . ASP A 1 331 ? -20.078 8.25 -2.037 1 94.81 331 ASP A N 1
ATOM 2611 C CA . ASP A 1 331 ? -20.953 7.086 -2.176 1 94.81 331 ASP A CA 1
ATOM 2612 C C . ASP A 1 331 ? -21.984 7.301 -3.279 1 94.81 331 ASP A C 1
ATOM 2614 O O . ASP A 1 331 ? -23.078 7.824 -3.027 1 94.81 331 ASP A O 1
ATOM 2618 N N . LYS A 1 332 ? -21.672 6.793 -4.383 1 94.31 332 LYS A N 1
ATOM 2619 C CA . LYS A 1 332 ? -22.562 6.938 -5.523 1 94.31 332 LYS A CA 1
ATOM 2620 C C . LYS A 1 332 ? -23.75 5.977 -5.418 1 94.31 332 LYS A C 1
ATOM 2622 O O . LYS A 1 332 ? -23.641 4.926 -4.781 1 94.31 332 LYS A O 1
ATOM 2627 N N . GLU A 1 333 ? -24.828 6.461 -6.047 1 94.31 333 GLU A N 1
ATOM 2628 C CA . GLU A 1 333 ? -25.969 5.555 -6.148 1 94.31 333 GLU A CA 1
ATOM 2629 C C . GLU A 1 333 ? -25.797 4.574 -7.301 1 94.31 333 GLU A C 1
ATOM 2631 O O . GLU A 1 333 ? -25.547 4.98 -8.438 1 94.31 333 GLU A O 1
ATOM 2636 N N . LEU A 1 334 ? -25.875 3.336 -6.957 1 93.62 334 LEU A N 1
ATOM 2637 C CA . LEU A 1 334 ? -25.703 2.295 -7.965 1 93.62 334 LEU A CA 1
ATOM 2638 C C . LEU A 1 334 ? -27.047 1.742 -8.422 1 93.62 334 LEU A C 1
ATOM 2640 O O . LEU A 1 334 ? -28.016 1.751 -7.656 1 93.62 334 LEU A O 1
ATOM 2644 N N . LYS A 1 335 ? -27.062 1.302 -9.594 1 89.06 335 LYS A N 1
ATOM 2645 C CA . LYS A 1 335 ? -28.281 0.78 -10.195 1 89.06 335 LYS A CA 1
ATOM 2646 C C . LYS A 1 335 ? -28.609 -0.61 -9.664 1 89.06 335 LYS A C 1
ATOM 2648 O O . LYS A 1 335 ? -29.781 -0.953 -9.492 1 89.06 335 LYS A O 1
ATOM 2653 N N . TYR A 1 336 ? -27.578 -1.376 -9.391 1 88 336 TYR A N 1
ATOM 2654 C CA . TYR A 1 336 ? -27.812 -2.797 -9.164 1 88 336 TYR A CA 1
ATOM 2655 C C . TYR A 1 336 ? -27.516 -3.182 -7.723 1 88 336 TYR A C 1
ATOM 2657 O O . TYR A 1 336 ? -27.625 -4.352 -7.352 1 88 336 TYR A O 1
ATOM 2665 N N . SER A 1 337 ? -27 -2.307 -6.965 1 89.12 337 SER A N 1
ATOM 2666 C CA . SER A 1 337 ? -26.672 -2.578 -5.57 1 89.12 337 SER A CA 1
ATOM 2667 C C . SER A 1 337 ? -27.234 -1.504 -4.648 1 89.12 337 SER A C 1
ATOM 2669 O O . SER A 1 337 ? -27.297 -0.329 -5.016 1 89.12 337 SER A O 1
ATOM 2671 N N . ASP A 1 338 ? -27.562 -1.933 -3.398 1 87.62 338 ASP A N 1
ATOM 2672 C CA . ASP A 1 338 ? -28.125 -1.005 -2.424 1 87.62 338 ASP A CA 1
ATOM 2673 C C . ASP A 1 338 ? -27.031 -0.21 -1.719 1 87.62 338 ASP A C 1
ATOM 2675 O O . ASP A 1 338 ? -27.281 0.874 -1.188 1 87.62 338 ASP A O 1
ATOM 2679 N N . HIS A 1 339 ? -25.953 -0.79 -1.686 1 91.19 339 HIS A N 1
ATOM 2680 C CA . HIS A 1 339 ? -24.84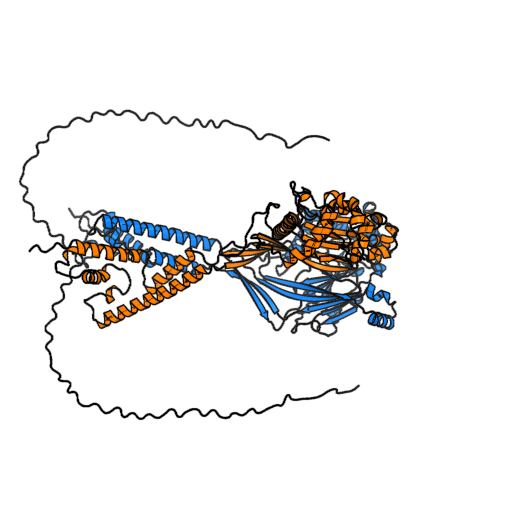4 -0.119 -1.017 1 91.19 339 HIS A CA 1
ATOM 2681 C C . HIS A 1 339 ? -23.703 0.15 -1.985 1 91.19 339 HIS A C 1
ATOM 2683 O O . HIS A 1 339 ? -23.531 -0.572 -2.971 1 91.19 339 HIS A O 1
ATOM 2689 N N . TYR A 1 340 ? -23.016 1.214 -1.661 1 94.56 340 TYR A N 1
ATOM 2690 C CA . TYR A 1 340 ? -21.891 1.554 -2.518 1 94.56 340 TYR A CA 1
ATOM 2691 C C . TYR A 1 340 ? -20.609 0.91 -2.006 1 94.56 340 TYR A C 1
ATOM 2693 O O . TYR A 1 340 ? -20.328 0.944 -0.806 1 94.56 340 TYR A O 1
ATOM 2701 N N . GLY A 1 341 ? -19.938 0.3 -2.854 1 92.5 341 GLY A N 1
ATOM 2702 C CA . GLY A 1 341 ? -18.578 -0.21 -2.711 1 92.5 341 GLY A CA 1
ATOM 2703 C C . GLY A 1 341 ? -17.812 -0.235 -4.02 1 92.5 341 GLY A C 1
ATOM 2704 O O . GLY A 1 341 ? -18.406 -0.227 -5.094 1 92.5 341 GLY A O 1
ATOM 2705 N N . TYR A 1 342 ? -16.547 -0.194 -3.84 1 90.44 342 TYR A N 1
ATOM 2706 C CA . TYR A 1 342 ? -15.742 -0.224 -5.051 1 90.44 342 TYR A CA 1
ATOM 2707 C C . TYR A 1 342 ? -16.078 -1.438 -5.906 1 90.44 342 TYR A C 1
ATOM 2709 O O . TYR A 1 342 ? -16.219 -1.329 -7.125 1 90.44 342 TYR A O 1
ATOM 2717 N N . ALA A 1 343 ? -16.203 -2.572 -5.312 1 91.31 343 ALA A N 1
ATOM 2718 C CA . ALA A 1 343 ? -16.484 -3.814 -6.027 1 91.31 343 ALA A CA 1
ATOM 2719 C C . ALA A 1 343 ? -17.812 -3.732 -6.758 1 91.31 343 ALA A C 1
ATOM 2721 O O . ALA A 1 343 ? -17.922 -4.133 -7.918 1 91.31 343 ALA A O 1
ATOM 2722 N N . GLU A 1 344 ? -18.812 -3.219 -6.102 1 93.69 344 GLU A N 1
ATOM 2723 C CA . GL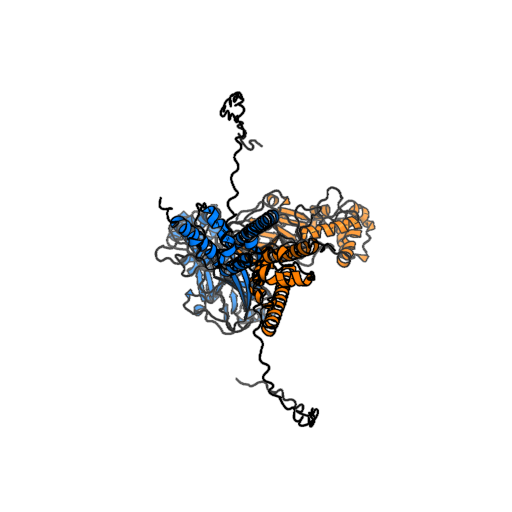U A 1 344 ? -20.141 -3.076 -6.699 1 93.69 344 GLU A CA 1
ATOM 2724 C C . GLU A 1 344 ? -20.125 -2.092 -7.867 1 93.69 344 GLU A C 1
ATOM 2726 O O . GLU A 1 344 ? -20.75 -2.326 -8.898 1 93.69 344 GLU A O 1
ATOM 2731 N N . CYS A 1 345 ? -19.422 -1.029 -7.668 1 92.56 345 CYS A N 1
ATOM 2732 C CA . CYS A 1 345 ? -19.312 -0.023 -8.719 1 92.56 345 CYS A CA 1
ATOM 2733 C C . CYS A 1 345 ? -18.578 -0.586 -9.938 1 92.56 345 CYS A C 1
ATOM 2735 O O . CYS A 1 345 ? -19.016 -0.365 -11.07 1 92.56 345 CYS A O 1
ATOM 2737 N N . ASP A 1 346 ? -17.5 -1.274 -9.688 1 90 346 ASP A N 1
ATOM 2738 C CA . ASP A 1 346 ? -16.734 -1.867 -10.773 1 90 346 ASP A CA 1
ATOM 2739 C C . ASP A 1 346 ? -17.562 -2.887 -11.547 1 90 346 ASP A C 1
ATOM 2741 O O . ASP A 1 346 ? -17.531 -2.928 -12.773 1 90 346 ASP A O 1
ATOM 2745 N N . GLN A 1 347 ? -18.25 -3.682 -10.836 1 91.44 347 GLN A N 1
ATOM 2746 C CA . GLN A 1 347 ? -19.109 -4.688 -11.469 1 91.44 347 GLN A CA 1
ATOM 2747 C C . GLN A 1 347 ? -20.172 -4.031 -12.336 1 91.44 347 GLN A C 1
ATOM 2749 O O . GLN A 1 347 ? -20.469 -4.5 -13.438 1 91.44 347 GLN A O 1
ATOM 2754 N N . GLU A 1 348 ? -20.797 -3.01 -11.812 1 92.56 348 GLU A N 1
ATOM 2755 C CA . GLU A 1 348 ? -21.812 -2.293 -12.578 1 92.56 348 GLU A CA 1
ATOM 2756 C C . GLU A 1 348 ? -21.219 -1.665 -13.836 1 92.56 348 GLU A C 1
ATOM 2758 O O . GLU A 1 348 ? -21.828 -1.712 -14.906 1 92.56 348 GLU A O 1
ATOM 2763 N N . CYS A 1 349 ? -20.094 -1.085 -13.641 1 91.44 349 CYS A N 1
ATOM 2764 C CA . CYS A 1 349 ? -19.406 -0.47 -14.773 1 91.44 349 CYS A CA 1
ATOM 2765 C C . CYS A 1 349 ? -19.156 -1.49 -15.875 1 91.44 349 CYS A C 1
ATOM 2767 O O . CYS A 1 349 ? -19.422 -1.224 -17.047 1 91.44 349 CYS A O 1
ATOM 2769 N N . LYS A 1 350 ? -18.703 -2.658 -15.555 1 89.88 350 LYS A N 1
ATOM 2770 C CA . LYS A 1 350 ? -18.438 -3.723 -16.516 1 89.88 350 LYS A CA 1
ATOM 2771 C C . LYS A 1 350 ? -19.734 -4.207 -17.156 1 89.88 350 LYS A C 1
ATOM 2773 O O . LYS A 1 350 ? -19.812 -4.371 -18.375 1 89.88 350 LYS A O 1
ATOM 2778 N N . ALA A 1 351 ? -20.703 -4.426 -16.297 1 92.06 351 ALA A N 1
ATOM 2779 C CA . ALA A 1 351 ? -22 -4.895 -16.797 1 92.06 351 ALA A CA 1
ATOM 2780 C C . ALA A 1 351 ? -22.578 -3.922 -17.812 1 92.06 351 ALA A C 1
ATOM 2782 O O . ALA A 1 351 ? -23.016 -4.332 -18.891 1 92.06 351 ALA A O 1
ATOM 2783 N N . ASP A 1 352 ? -22.484 -2.656 -17.484 1 92 352 ASP A N 1
ATOM 2784 C CA . ASP A 1 352 ? -23.031 -1.639 -18.375 1 92 352 ASP A CA 1
ATOM 2785 C C . ASP A 1 352 ? -22.281 -1.611 -19.703 1 92 352 ASP A C 1
ATOM 2787 O O . ASP A 1 352 ? -22.891 -1.427 -20.766 1 92 352 ASP A O 1
ATOM 2791 N N . PHE A 1 353 ? -21.062 -1.774 -19.641 1 92.69 353 PHE A N 1
ATOM 2792 C CA . PHE A 1 353 ? -20.25 -1.77 -20.859 1 92.69 353 PHE A CA 1
ATOM 2793 C C . PHE A 1 353 ? -20.688 -2.887 -21.797 1 92.69 353 PHE A C 1
ATOM 2795 O O . PHE A 1 353 ? -20.922 -2.65 -22.984 1 92.69 353 PHE A O 1
ATOM 2802 N N . TYR A 1 354 ? -20.859 -4.09 -21.281 1 92.88 354 TYR A N 1
ATOM 2803 C CA . TYR A 1 354 ? -21.172 -5.238 -22.125 1 92.88 354 TYR A CA 1
ATOM 2804 C C . TYR A 1 354 ? -22.641 -5.195 -22.562 1 92.88 354 TYR A C 1
ATOM 2806 O O . TYR A 1 354 ? -22.969 -5.629 -23.672 1 92.88 354 TYR A O 1
ATOM 2814 N N . ILE A 1 355 ? -23.453 -4.703 -21.703 1 92.81 355 ILE A N 1
ATOM 2815 C CA . ILE A 1 355 ? -24.859 -4.566 -22.078 1 92.81 355 ILE A CA 1
ATOM 2816 C C . ILE A 1 355 ? -24.984 -3.566 -23.234 1 92.81 355 ILE A C 1
ATOM 2818 O O . ILE A 1 355 ? -25.734 -3.799 -24.188 1 92.81 355 ILE A O 1
ATOM 2822 N N . ASP A 1 356 ? -24.266 -2.533 -23.156 1 91.75 356 ASP A N 1
ATOM 2823 C CA . ASP A 1 356 ? -24.297 -1.501 -24.188 1 91.75 356 ASP A CA 1
ATOM 2824 C C . ASP A 1 356 ? -23.672 -1.997 -25.484 1 91.75 356 ASP A C 1
ATOM 2826 O O . ASP A 1 356 ? -24.141 -1.675 -26.578 1 91.75 356 ASP A O 1
ATOM 2830 N N . THR A 1 357 ? -22.656 -2.791 -25.391 1 92.31 357 THR A N 1
ATOM 2831 C CA . THR A 1 357 ? -21.891 -3.195 -26.562 1 92.31 357 THR A CA 1
ATOM 2832 C C . THR A 1 357 ? -22.484 -4.449 -27.188 1 92.31 357 THR A C 1
ATOM 2834 O O . THR A 1 357 ? -22.531 -4.57 -28.422 1 92.31 357 THR A O 1
ATOM 2837 N N . CYS A 1 358 ? -22.938 -5.41 -26.312 1 94.19 358 CYS A N 1
ATOM 2838 C CA . CYS A 1 358 ? -23.359 -6.711 -26.828 1 94.19 358 CYS A CA 1
ATOM 2839 C C . CYS A 1 358 ? -24.875 -6.848 -26.781 1 94.19 358 CYS A C 1
ATOM 2841 O O . CYS A 1 358 ? -25.438 -7.73 -27.422 1 94.19 358 CYS A O 1
ATOM 2843 N N . GLY A 1 359 ? -25.547 -6.023 -26.016 1 93.19 359 GLY A N 1
ATOM 2844 C CA . GLY A 1 359 ? -26.984 -6.074 -25.906 1 93.19 359 GLY A CA 1
ATOM 2845 C C . GLY A 1 359 ? -27.484 -7.168 -24.984 1 93.19 359 GLY A C 1
ATOM 2846 O O . GLY A 1 359 ? -28.672 -7.504 -25 1 93.19 359 GLY A O 1
ATOM 2847 N N . CYS A 1 360 ? -26.656 -7.77 -24.297 1 94.38 360 CYS A N 1
ATOM 2848 C CA . CYS A 1 360 ? -26.969 -8.82 -23.344 1 94.38 360 CYS A CA 1
ATOM 2849 C C . CYS A 1 360 ? -26.125 -8.688 -22.078 1 94.38 360 CYS A C 1
ATOM 2851 O O . CYS A 1 360 ? -25.156 -7.926 -22.062 1 94.38 360 CYS A O 1
ATOM 2853 N N . ARG A 1 361 ? -26.562 -9.414 -21.047 1 93.44 361 ARG A N 1
ATOM 2854 C CA . ARG A 1 361 ? -25.891 -9.336 -19.766 1 93.44 361 ARG A CA 1
ATOM 2855 C C . ARG A 1 361 ? -24.906 -10.484 -19.594 1 93.44 361 ARG A C 1
ATOM 2857 O O . ARG A 1 361 ? -25.266 -11.656 -19.75 1 93.44 361 ARG A O 1
ATOM 2864 N N . PRO A 1 362 ? -23.719 -10.172 -19.266 1 92.56 362 PRO A N 1
ATOM 2865 C CA . PRO A 1 362 ? -22.781 -11.258 -18.953 1 92.56 362 PRO A CA 1
ATOM 2866 C C . PRO A 1 362 ? -23.188 -12.062 -17.719 1 92.56 362 PRO A C 1
ATOM 2868 O O . PRO A 1 362 ? -23.906 -11.555 -16.859 1 92.56 362 PRO A O 1
ATOM 2871 N N . TYR A 1 363 ? -22.672 -13.273 -17.625 1 91.62 363 TYR A N 1
ATOM 2872 C CA . TYR A 1 363 ? -23.109 -14.18 -16.578 1 91.62 363 TYR A CA 1
ATOM 2873 C C . TYR A 1 363 ? -22.656 -13.688 -15.211 1 91.62 363 TYR A C 1
ATOM 2875 O O . TYR A 1 363 ? -23.297 -13.977 -14.195 1 91.62 363 TYR A O 1
ATOM 2883 N N . ALA A 1 364 ? -21.578 -12.953 -15.102 1 88.69 364 ALA A N 1
ATOM 2884 C CA . ALA A 1 364 ? -21.016 -12.523 -13.828 1 88.69 364 ALA A CA 1
ATOM 2885 C C . ALA A 1 364 ? -21.656 -11.219 -13.352 1 88.69 364 ALA A C 1
ATOM 2887 O O . ALA A 1 364 ? -21.375 -10.75 -12.25 1 88.69 364 ALA A O 1
ATOM 2888 N N . ALA A 1 365 ? -22.469 -10.68 -14.195 1 89 365 ALA A N 1
ATOM 2889 C CA . ALA A 1 365 ? -23.172 -9.445 -13.844 1 89 365 ALA A CA 1
ATOM 2890 C C . ALA A 1 365 ? -24.359 -9.734 -12.938 1 89 365 ALA A C 1
ATOM 2892 O O . ALA A 1 365 ? -24.859 -10.867 -12.898 1 89 365 ALA A O 1
ATOM 2893 N N . PRO A 1 366 ? -24.734 -8.688 -12.141 1 84.25 366 PRO A N 1
ATOM 2894 C CA . PRO A 1 366 ? -25.922 -8.883 -11.297 1 84.25 366 PRO A CA 1
ATOM 2895 C C . PRO A 1 366 ? -27.188 -9.133 -12.117 1 84.25 366 PRO A C 1
ATOM 2897 O O . PRO A 1 366 ? -27.297 -8.664 -13.25 1 84.25 366 PRO A O 1
ATOM 2900 N N . ASP A 1 367 ? -28 -9.93 -11.492 1 80.56 367 ASP A N 1
ATOM 2901 C CA . ASP A 1 367 ? -29.25 -10.281 -12.172 1 80.56 367 ASP A CA 1
ATOM 2902 C C . ASP A 1 367 ? -30.156 -9.062 -12.312 1 80.56 367 ASP A C 1
ATOM 2904 O O . ASP A 1 367 ? -30.469 -8.391 -11.328 1 80.56 367 ASP A O 1
ATOM 2908 N N . LEU A 1 368 ? -30.25 -8.797 -13.609 1 78.81 368 LEU A N 1
ATOM 2909 C CA . LEU A 1 368 ? -31.156 -7.719 -13.945 1 78.81 368 LEU A CA 1
ATOM 2910 C C . LEU A 1 368 ? -32.438 -8.266 -14.594 1 78.81 368 LEU A C 1
ATOM 2912 O O . LEU A 1 368 ? -32.375 -9.125 -15.469 1 78.81 368 LEU A O 1
ATOM 2916 N N . ASP A 1 369 ? -33.562 -8.039 -14.039 1 75.38 369 ASP A N 1
ATOM 2917 C CA . ASP A 1 369 ? -34.812 -8.57 -14.555 1 75.38 369 ASP A CA 1
ATOM 2918 C C . ASP A 1 369 ? -35.031 -8.133 -16 1 75.38 369 ASP A C 1
ATOM 2920 O O . ASP A 1 369 ? -35.594 -8.891 -16.812 1 75.38 369 ASP A O 1
ATOM 2924 N N . SER A 1 370 ? -34.469 -7.082 -16.391 1 80.94 370 SER A N 1
ATOM 2925 C CA . SER A 1 370 ? -34.875 -6.473 -17.656 1 80.94 370 SER A CA 1
ATOM 2926 C C . SER A 1 370 ? -33.969 -6.934 -18.797 1 80.94 370 SER A C 1
ATOM 2928 O O . SER A 1 370 ? -34.344 -6.863 -19.969 1 80.94 370 SER A O 1
ATOM 2930 N N . ILE A 1 371 ? -32.812 -7.43 -18.469 1 88.5 371 ILE A N 1
ATOM 2931 C CA . ILE A 1 371 ? -31.891 -7.75 -19.547 1 88.5 371 ILE A CA 1
ATOM 2932 C C . ILE A 1 371 ? -31.5 -9.227 -19.469 1 88.5 371 ILE A C 1
ATOM 2934 O O . ILE A 1 371 ? -31.078 -9.711 -18.422 1 88.5 371 ILE A O 1
ATOM 2938 N N . ALA A 1 372 ? -31.672 -9.914 -20.578 1 91.62 372 ALA A N 1
ATOM 2939 C CA . ALA A 1 372 ? -31.375 -11.344 -20.641 1 91.62 372 ALA A CA 1
ATOM 2940 C C . ALA A 1 372 ? -29.875 -11.586 -20.625 1 91.62 372 ALA A C 1
ATOM 2942 O O . ALA A 1 372 ? -29.094 -10.742 -21.078 1 91.62 372 ALA A O 1
ATOM 2943 N N . GLU A 1 373 ? -29.5 -12.781 -20.156 1 95.25 373 GLU A N 1
ATOM 2944 C CA . GLU A 1 373 ? -28.094 -13.18 -20.172 1 95.25 373 GLU A CA 1
ATOM 2945 C C . GLU A 1 373 ? -27.625 -13.5 -21.594 1 95.25 373 GLU A C 1
ATOM 2947 O O . GLU A 1 373 ? -28.391 -14.031 -22.406 1 95.25 373 GLU A O 1
ATOM 2952 N N . CYS A 1 374 ? -26.406 -13.211 -21.844 1 95.69 374 CYS A N 1
ATOM 2953 C CA . CYS A 1 374 ? -25.828 -13.555 -23.141 1 95.69 374 CYS A CA 1
ATOM 2954 C C . CYS A 1 374 ? -25.828 -15.062 -23.359 1 95.69 374 CYS A C 1
ATOM 2956 O O . CYS A 1 374 ? -25.469 -15.82 -22.453 1 95.69 374 CYS A O 1
ATOM 2958 N N . ASN A 1 375 ? -26.281 -15.438 -24.531 1 96.06 375 ASN A N 1
ATOM 2959 C CA . ASN A 1 375 ? -26.047 -16.828 -24.875 1 96.06 375 ASN A CA 1
ATOM 2960 C C . ASN A 1 375 ? -24.578 -17.109 -25.188 1 96.06 375 ASN A C 1
ATOM 2962 O O . ASN A 1 375 ? -23.766 -16.188 -25.188 1 96.06 375 ASN A O 1
ATOM 2966 N N . ASN A 1 376 ? -24.25 -18.359 -25.375 1 95.19 376 ASN A N 1
ATOM 2967 C CA . ASN A 1 376 ? -22.844 -18.703 -25.531 1 95.19 376 ASN A CA 1
ATOM 2968 C C . ASN A 1 376 ? -22.266 -18.188 -26.844 1 95.19 376 ASN A C 1
ATOM 2970 O O . ASN A 1 376 ? -21.078 -17.875 -26.922 1 95.19 376 ASN A O 1
ATOM 2974 N N . TRP A 1 377 ? -23.078 -18.062 -27.828 1 94.88 377 TRP A N 1
ATOM 2975 C CA . TRP A 1 377 ? -22.625 -17.438 -29.078 1 94.88 377 TRP A CA 1
ATOM 2976 C C . TRP A 1 377 ? -22.234 -15.984 -28.859 1 94.88 377 TRP A C 1
ATOM 2978 O O . TRP A 1 377 ? -21.141 -15.562 -29.25 1 94.88 377 TRP A O 1
ATOM 2988 N N . GLU A 1 378 ? -23.156 -15.289 -28.219 1 94.88 378 GLU A N 1
ATOM 2989 C CA . GLU A 1 378 ? -22.906 -13.883 -27.906 1 94.88 378 GLU A CA 1
ATOM 2990 C C . GLU A 1 378 ? -21.719 -13.727 -26.969 1 94.88 378 GLU A C 1
ATOM 2992 O O . GLU A 1 378 ? -20.938 -12.781 -27.094 1 94.88 378 GLU A O 1
ATOM 2997 N N . PHE A 1 379 ? -21.641 -14.594 -26.047 1 94.06 379 PHE A N 1
ATOM 2998 C CA . PHE A 1 379 ? -20.578 -14.523 -25.062 1 94.06 379 PHE A CA 1
ATOM 2999 C C . PHE A 1 379 ? -19.203 -14.664 -25.719 1 94.06 379 PHE A C 1
ATOM 3001 O O . PHE A 1 379 ? -18.297 -13.867 -25.469 1 94.06 379 PHE A O 1
ATOM 3008 N N . PHE A 1 380 ? -19.031 -15.609 -26.609 1 91.81 380 PHE A N 1
ATOM 3009 C CA . PHE A 1 380 ? -17.719 -15.906 -27.188 1 91.81 380 PHE A CA 1
ATOM 3010 C C . PHE A 1 380 ? -17.406 -14.945 -28.328 1 91.81 380 PHE A C 1
ATOM 3012 O O . PHE A 1 380 ? -16.25 -14.641 -28.594 1 91.81 380 PHE A O 1
ATOM 3019 N N . THR A 1 381 ? -18.375 -14.359 -28.969 1 91.25 381 THR A N 1
ATOM 3020 C CA . THR A 1 381 ? -18.141 -13.516 -30.141 1 91.25 381 THR A CA 1
ATOM 3021 C C . THR A 1 381 ? -18.094 -12.047 -29.734 1 91.25 381 THR A C 1
ATOM 3023 O O . THR A 1 381 ? -17.453 -11.234 -30.422 1 91.25 381 THR A O 1
ATOM 3026 N N . CYS A 1 382 ? -18.719 -11.75 -28.625 1 92.94 382 CYS A N 1
ATOM 3027 C CA . CYS A 1 382 ? -18.812 -10.336 -28.281 1 92.94 382 CYS A CA 1
ATOM 3028 C C . CYS A 1 382 ? -18.172 -10.055 -26.938 1 92.94 382 CYS A C 1
ATOM 3030 O O . CYS A 1 382 ? -17.25 -9.234 -26.844 1 92.94 382 CYS A O 1
ATOM 3032 N N . VAL A 1 383 ? -18.625 -10.75 -25.891 1 91.38 383 VAL A N 1
ATOM 3033 C CA . VAL A 1 383 ? -18.172 -10.461 -24.547 1 91.38 383 VAL A CA 1
ATOM 3034 C C . VAL A 1 383 ? -16.688 -10.742 -24.422 1 91.38 383 VAL A C 1
ATOM 3036 O O . VAL A 1 383 ? -15.914 -9.883 -23.984 1 91.38 383 VAL A O 1
ATOM 3039 N N . LEU A 1 384 ? -16.234 -11.898 -24.812 1 87.06 384 LEU A N 1
ATOM 3040 C CA . LEU A 1 384 ? -14.828 -12.281 -24.688 1 87.06 384 LEU A CA 1
ATOM 3041 C C . LEU A 1 384 ? -13.953 -11.414 -25.594 1 87.06 384 LEU A C 1
ATOM 3043 O O . LEU A 1 384 ? -12.828 -11.055 -25.203 1 87.06 384 LEU A O 1
ATOM 3047 N N . SER A 1 385 ? -14.461 -11.109 -26.734 1 81.62 385 SER A N 1
ATOM 3048 C CA . SER A 1 385 ? -13.711 -10.258 -27.641 1 81.62 385 SER A CA 1
ATOM 3049 C C . SER A 1 385 ? -13.656 -8.82 -27.141 1 81.62 385 SER A C 1
ATOM 3051 O O . SER A 1 385 ? -12.711 -8.086 -27.453 1 81.62 385 SER A O 1
ATOM 3053 N N . GLY A 1 386 ? -14.695 -8.477 -26.406 1 82.12 386 GLY A N 1
ATOM 3054 C CA . GLY A 1 386 ? -14.773 -7.117 -25.891 1 82.12 386 GLY A CA 1
ATOM 3055 C C . GLY A 1 386 ? -13.906 -6.887 -24.672 1 82.12 386 GLY A C 1
ATOM 3056 O O . GLY A 1 386 ? -13.727 -5.746 -24.234 1 82.12 386 GLY A O 1
ATOM 3057 N N . PHE A 1 387 ? -13.328 -7.938 -24.188 1 77.5 387 PHE A N 1
ATOM 3058 C CA . PHE A 1 387 ? -12.5 -7.836 -23 1 77.5 387 PHE A CA 1
ATOM 3059 C C . PHE A 1 387 ? -11.32 -6.91 -23.234 1 77.5 387 PHE A C 1
ATOM 3061 O O . PHE A 1 387 ? -11.031 -6.031 -22.422 1 77.5 387 PHE A O 1
ATOM 3068 N N . ALA A 1 388 ? -10.688 -7.09 -24.297 1 73.38 388 ALA A N 1
ATOM 3069 C CA . ALA A 1 388 ? -9.531 -6.254 -24.609 1 73.38 388 ALA A CA 1
ATOM 3070 C C . ALA A 1 388 ? -9.945 -4.797 -24.781 1 73.38 388 ALA A C 1
ATOM 3072 O O . ALA A 1 388 ? -9.234 -3.889 -24.344 1 73.38 388 ALA A O 1
ATOM 3073 N N . GLN A 1 389 ? -11.102 -4.598 -25.344 1 78.5 389 GLN A N 1
ATOM 3074 C CA . GLN A 1 389 ? -11.594 -3.24 -25.562 1 78.5 389 GLN A CA 1
ATOM 3075 C C . GLN A 1 389 ? -11.945 -2.578 -24.234 1 78.5 389 GLN A C 1
ATOM 3077 O O . GLN A 1 389 ? -11.719 -1.38 -24.047 1 78.5 389 GLN A O 1
ATOM 3082 N N . PHE A 1 390 ? -12.508 -3.307 -23.422 1 82.12 390 PHE A N 1
ATOM 3083 C CA . PHE A 1 390 ? -12.852 -2.76 -22.109 1 82.12 390 PHE A CA 1
ATOM 3084 C C . PHE A 1 390 ? -11.602 -2.307 -21.375 1 82.12 390 PHE A C 1
ATOM 3086 O O . PHE A 1 390 ? -11.57 -1.216 -20.797 1 82.12 390 PHE A O 1
ATOM 3093 N N . VAL A 1 391 ? -10.602 -3.092 -21.391 1 72.56 391 VAL A N 1
ATOM 3094 C CA . VAL A 1 391 ? -9.375 -2.844 -20.641 1 72.56 391 VAL A CA 1
ATOM 3095 C C . VAL A 1 391 ? -8.648 -1.629 -21.219 1 72.56 391 VAL A C 1
ATOM 3097 O O . VAL A 1 391 ? -8.133 -0.792 -20.469 1 72.56 391 VAL A O 1
ATOM 3100 N N . THR A 1 392 ? -8.641 -1.55 -22.469 1 71.06 392 THR A N 1
ATOM 3101 C CA . THR A 1 392 ? -7.832 -0.525 -23.109 1 71.06 392 THR A CA 1
ATOM 3102 C C . THR A 1 392 ? -8.594 0.793 -23.203 1 71.06 392 THR A C 1
ATOM 3104 O O . THR A 1 392 ? -8.008 1.868 -23.062 1 71.06 392 THR A O 1
ATOM 3107 N N . ASN A 1 393 ? -9.883 0.706 -23.266 1 72.81 393 ASN A N 1
ATOM 3108 C CA . ASN A 1 393 ? -10.555 1.922 -23.703 1 72.81 393 ASN A CA 1
ATOM 3109 C C . ASN A 1 393 ? -11.617 2.361 -22.688 1 72.81 393 ASN A C 1
ATOM 3111 O O . ASN A 1 393 ? -12.289 3.373 -22.891 1 72.81 393 ASN A O 1
ATOM 3115 N N . HIS A 1 394 ? -11.734 1.614 -21.672 1 76.81 394 HIS A N 1
ATOM 3116 C CA . HIS A 1 394 ? -12.844 1.981 -20.797 1 76.81 394 HIS A CA 1
ATOM 3117 C C . HIS A 1 394 ? -12.367 2.201 -19.359 1 76.81 394 HIS A C 1
ATOM 3119 O O . HIS A 1 394 ? -11.586 1.407 -18.828 1 76.81 394 HIS A O 1
ATOM 3125 N N . THR A 1 395 ? -12.758 3.354 -18.891 1 81.56 395 THR A N 1
ATOM 3126 C CA . THR A 1 395 ? -12.43 3.668 -17.516 1 81.56 395 THR A CA 1
ATOM 3127 C C . THR A 1 395 ? -13.688 3.727 -16.656 1 81.56 395 THR A C 1
ATOM 3129 O O . THR A 1 395 ? -14.727 4.207 -17.094 1 81.56 395 THR A O 1
ATOM 3132 N N . CYS A 1 396 ? -13.602 3.092 -15.531 1 86.38 396 CYS A N 1
ATOM 3133 C CA . CYS A 1 396 ? -14.695 3.117 -14.57 1 86.38 396 CYS A CA 1
ATOM 3134 C C . CYS A 1 396 ? -14.508 4.238 -13.555 1 86.38 396 CYS A C 1
ATOM 3136 O O . CYS A 1 396 ? -13.406 4.422 -13.023 1 86.38 396 CYS A O 1
ATOM 3138 N N . ASP A 1 397 ? -15.555 5.09 -13.383 1 88.38 397 ASP A N 1
ATOM 3139 C CA . ASP A 1 397 ? -15.523 6.133 -12.359 1 88.38 397 ASP A CA 1
ATOM 3140 C C . ASP A 1 397 ? -16.062 5.613 -11.031 1 88.38 397 ASP A C 1
ATOM 3142 O O . ASP A 1 397 ? -17.234 5.758 -10.727 1 88.38 397 ASP A O 1
ATOM 3146 N N . CYS A 1 398 ? -15.195 5.031 -10.312 1 90.62 398 CYS A N 1
ATOM 3147 C CA . CYS A 1 398 ? -15.547 4.48 -9.008 1 90.62 398 CYS A CA 1
ATOM 3148 C C . CYS A 1 398 ? -14.711 5.121 -7.902 1 90.62 398 CYS A C 1
ATOM 3150 O O . CYS A 1 398 ? -13.617 4.645 -7.586 1 90.62 398 CYS A O 1
ATOM 3152 N N . PRO A 1 399 ? -15.289 6.145 -7.23 1 91.06 399 PRO A N 1
ATOM 3153 C CA . PRO A 1 399 ? -14.547 6.805 -6.156 1 91.06 399 PRO A CA 1
ATOM 3154 C C . PRO A 1 399 ? -14.406 5.926 -4.914 1 91.06 399 PRO A C 1
ATOM 3156 O O . PRO A 1 399 ? -15.102 4.918 -4.781 1 91.06 399 PRO A O 1
ATOM 3159 N N . VAL A 1 400 ? -13.508 6.359 -4.043 1 90.44 400 VAL A N 1
ATOM 3160 C CA . VAL A 1 400 ? -13.289 5.641 -2.791 1 90.44 400 VAL A CA 1
ATOM 3161 C C . VAL A 1 400 ? -14.547 5.73 -1.923 1 90.44 400 VAL A C 1
ATOM 3163 O O . VAL A 1 400 ? -15.148 6.801 -1.801 1 90.44 400 VAL A O 1
ATOM 3166 N N . PRO A 1 401 ? -14.906 4.586 -1.407 1 93.81 401 PRO A N 1
ATOM 3167 C CA . PRO A 1 401 ? -16.062 4.633 -0.503 1 93.81 401 PRO A CA 1
ATOM 3168 C C . PRO A 1 401 ? -15.766 5.395 0.786 1 93.81 401 PRO A C 1
ATOM 3170 O O . PRO A 1 401 ? -14.625 5.406 1.257 1 93.81 401 PRO A O 1
ATOM 3173 N N . CYS A 1 402 ? -16.812 6.012 1.374 1 94.88 402 CYS A N 1
ATOM 3174 C CA . CYS A 1 402 ? -16.625 6.816 2.576 1 94.88 402 CYS A CA 1
ATOM 3175 C C . CYS A 1 402 ? -16.406 5.93 3.797 1 94.88 402 CYS A C 1
ATOM 3177 O O . CYS A 1 402 ? -15.703 6.324 4.73 1 94.88 402 CYS A O 1
ATOM 3179 N N . SER A 1 403 ? -17.031 4.801 3.746 1 94.75 403 SER A N 1
ATOM 3180 C CA . SER A 1 403 ? -16.797 3.816 4.797 1 94.75 403 SER A CA 1
ATOM 3181 C C . SER A 1 403 ? -16.641 2.414 4.215 1 94.75 403 SER A C 1
ATOM 3183 O O . SER A 1 403 ? -17.438 1.992 3.373 1 94.75 403 SER A O 1
ATOM 3185 N N . PHE A 1 404 ? -15.625 1.786 4.648 1 92.62 404 PHE A N 1
ATOM 3186 C CA . PHE A 1 404 ? -15.453 0.41 4.199 1 92.62 404 PHE A CA 1
ATOM 3187 C C . PHE A 1 404 ? -14.578 -0.372 5.168 1 92.62 404 PHE A C 1
ATOM 3189 O O . PHE A 1 404 ? -13.883 0.217 5.996 1 92.62 404 PHE A O 1
ATOM 3196 N N . ARG A 1 405 ? -14.68 -1.686 5.098 1 93.44 405 ARG A N 1
ATOM 3197 C CA . ARG A 1 405 ? -13.938 -2.627 5.93 1 93.44 405 ARG A CA 1
ATOM 3198 C C . ARG A 1 405 ? -12.992 -3.477 5.09 1 93.44 405 ARG A C 1
ATOM 3200 O O . ARG A 1 405 ? -13.344 -3.898 3.986 1 93.44 405 ARG A O 1
ATOM 3207 N N . THR A 1 406 ? -11.781 -3.707 5.559 1 91.25 406 THR A N 1
ATOM 3208 C CA . THR A 1 406 ? -10.828 -4.551 4.855 1 91.25 406 THR A CA 1
ATOM 3209 C C . THR A 1 406 ? -10.367 -5.707 5.738 1 91.25 406 THR A C 1
ATOM 3211 O O . THR A 1 406 ? -10.344 -5.586 6.965 1 91.25 406 THR A O 1
ATOM 3214 N N . TYR A 1 407 ? -10.078 -6.797 5.09 1 93.75 407 TYR A N 1
ATOM 3215 C CA . TYR A 1 407 ? -9.531 -7.984 5.742 1 93.75 407 TYR A CA 1
ATOM 3216 C C . TYR A 1 407 ? -8.117 -8.273 5.254 1 93.75 407 TYR A C 1
ATOM 3218 O O . TYR A 1 407 ? -7.902 -8.531 4.066 1 93.75 407 TYR A O 1
ATOM 3226 N N . LYS A 1 408 ? -7.223 -8.211 6.074 1 90.81 408 LYS A N 1
ATOM 3227 C CA . LYS A 1 408 ? -5.844 -8.508 5.707 1 90.81 408 LYS A CA 1
ATOM 3228 C C . LYS A 1 408 ? -5.445 -9.914 6.137 1 90.81 408 LYS A C 1
ATOM 3230 O O . LYS A 1 408 ? -5.367 -10.203 7.332 1 90.81 408 LYS A O 1
ATOM 3235 N N . PRO A 1 409 ? -5.098 -10.734 5.188 1 94.06 409 PRO A N 1
ATOM 3236 C CA . PRO A 1 409 ? -4.734 -12.109 5.539 1 94.06 409 PRO A CA 1
ATOM 3237 C C . PRO A 1 409 ? -3.232 -12.281 5.762 1 94.06 409 PRO A C 1
ATOM 3239 O O . PRO A 1 409 ? -2.426 -11.688 5.039 1 94.06 409 PRO A O 1
ATOM 3242 N N . THR A 1 410 ? -2.918 -12.938 6.781 1 92.31 410 THR A N 1
ATOM 3243 C CA . THR A 1 410 ? -1.586 -13.5 6.957 1 92.31 410 THR A CA 1
ATOM 3244 C C . THR A 1 410 ? -1.582 -14.992 6.641 1 92.31 410 THR A C 1
ATOM 3246 O O . THR A 1 410 ? -2.172 -15.797 7.371 1 92.31 410 THR A O 1
ATOM 3249 N N . ILE A 1 411 ? -0.847 -15.344 5.602 1 93.75 411 ILE A N 1
ATOM 3250 C CA . ILE A 1 411 ? -0.957 -16.703 5.074 1 93.75 411 ILE A CA 1
ATOM 3251 C C . ILE A 1 411 ? 0.311 -17.484 5.406 1 93.75 411 ILE A C 1
ATOM 3253 O O . ILE A 1 411 ? 1.424 -17 5.184 1 93.75 411 ILE A O 1
ATOM 3257 N N . SER A 1 412 ? 0.101 -18.625 5.977 1 91.62 412 SER A N 1
ATOM 3258 C CA . SER A 1 412 ? 1.177 -19.578 6.207 1 91.62 412 SER A CA 1
ATOM 3259 C C . SER A 1 412 ? 0.744 -20.984 5.836 1 91.62 412 SER A C 1
ATOM 3261 O O . SER A 1 412 ? -0.452 -21.281 5.758 1 91.62 412 SER A O 1
ATOM 3263 N N . THR A 1 413 ? 1.694 -21.859 5.438 1 92.88 413 THR A N 1
ATOM 3264 C CA . THR A 1 413 ? 1.329 -23.188 4.957 1 92.88 413 THR A CA 1
ATOM 3265 C C . THR A 1 413 ? 2.156 -24.266 5.656 1 92.88 413 THR A C 1
ATOM 3267 O O . THR A 1 413 ? 3.311 -24.031 6.016 1 92.88 413 THR A O 1
ATOM 3270 N N . THR A 1 414 ? 1.457 -25.438 5.918 1 90.12 414 THR A N 1
ATOM 3271 C CA . THR A 1 414 ? 2.092 -26.672 6.383 1 90.12 414 THR A CA 1
ATOM 3272 C C . THR A 1 414 ? 1.715 -27.844 5.484 1 90.12 414 THR A C 1
ATOM 3274 O O . THR A 1 414 ? 0.731 -27.781 4.746 1 90.12 414 THR A O 1
ATOM 3277 N N . LYS A 1 415 ? 2.523 -28.859 5.504 1 91.94 415 LYS A N 1
ATOM 3278 C CA . LYS A 1 415 ? 2.199 -30.062 4.734 1 91.94 415 LYS A CA 1
ATOM 3279 C C . LYS A 1 415 ? 0.945 -30.75 5.273 1 91.94 415 LYS A C 1
ATOM 3281 O O . LYS A 1 415 ? 0.767 -30.859 6.488 1 91.94 415 LYS A O 1
ATOM 3286 N N . PHE A 1 416 ? 0.107 -31.125 4.406 1 91.31 416 PHE A N 1
ATOM 3287 C CA . PHE A 1 416 ? -1.125 -31.828 4.734 1 91.31 416 PHE A CA 1
ATOM 3288 C C . PHE A 1 416 ? -1.538 -32.75 3.598 1 91.31 416 PHE A C 1
ATOM 3290 O O . PHE A 1 416 ? -1.504 -32.375 2.43 1 91.31 416 PHE A O 1
ATOM 3297 N N . PRO A 1 417 ? -2.047 -34 3.842 1 89.88 417 PRO A N 1
ATOM 3298 C CA . PRO A 1 417 ? -1.983 -34.688 5.137 1 89.88 417 PRO A CA 1
ATOM 3299 C C . PRO A 1 417 ? -0.574 -35.156 5.492 1 89.88 417 PRO A C 1
ATOM 3301 O O . PRO A 1 417 ? 0.289 -35.25 4.613 1 89.88 417 PRO A O 1
ATOM 3304 N N . SER A 1 418 ? -0.429 -35.344 6.781 1 86.12 418 SER A N 1
ATOM 3305 C CA . SER A 1 418 ? 0.815 -36 7.172 1 86.12 418 SER A CA 1
ATOM 3306 C C . SER A 1 418 ? 0.895 -37.438 6.613 1 86.12 418 SER A C 1
ATOM 3308 O O . SER A 1 418 ? -0.118 -38 6.199 1 86.12 418 SER A O 1
ATOM 3310 N N . THR A 1 419 ? 2.15 -37.875 6.531 1 86.56 419 THR A N 1
ATOM 3311 C CA . THR A 1 419 ? 2.311 -39.219 6.031 1 86.56 419 THR A CA 1
ATOM 3312 C C . THR A 1 419 ? 1.463 -40.188 6.844 1 86.56 419 THR A C 1
ATOM 3314 O O . THR A 1 419 ? 0.844 -41.094 6.285 1 86.56 419 THR A O 1
ATOM 3317 N N . PHE A 1 420 ? 1.458 -40 8.086 1 84.5 420 PHE A N 1
ATOM 3318 C CA . PHE A 1 420 ? 0.647 -40.844 8.969 1 84.5 420 PHE A CA 1
ATOM 3319 C C . PHE A 1 420 ? -0.826 -40.75 8.586 1 84.5 420 PHE A C 1
ATOM 3321 O O . PHE A 1 420 ? -1.482 -41.781 8.391 1 84.5 420 PHE A O 1
ATOM 3328 N N . TRP A 1 421 ? -1.349 -39.562 8.477 1 86.56 421 TRP A N 1
ATOM 3329 C CA . TRP A 1 421 ? -2.766 -39.375 8.188 1 86.56 421 TRP A CA 1
ATOM 3330 C C . TRP A 1 421 ? -3.084 -39.75 6.746 1 86.56 421 TRP A C 1
ATOM 3332 O O . TRP A 1 421 ? -4.207 -40.156 6.441 1 86.56 421 TRP A O 1
ATOM 3342 N N . THR A 1 422 ? -2.182 -39.625 5.871 1 89.88 422 THR A N 1
ATOM 3343 C CA . THR A 1 422 ? -2.357 -40.094 4.496 1 89.88 422 THR A CA 1
ATOM 3344 C C . THR A 1 422 ? -2.672 -41.594 4.469 1 89.88 422 THR A C 1
ATOM 3346 O O . THR A 1 422 ? -3.59 -42.031 3.768 1 89.88 422 THR A O 1
ATOM 3349 N N . ASN A 1 423 ? -1.954 -42.312 5.27 1 88.44 423 ASN A N 1
ATOM 3350 C CA . ASN A 1 423 ? -2.17 -43.75 5.348 1 88.44 423 ASN A CA 1
ATOM 3351 C C . ASN A 1 423 ? -3.52 -44.094 5.977 1 88.44 423 ASN A C 1
ATOM 3353 O O . ASN A 1 423 ? -4.203 -45 5.539 1 88.44 423 ASN A O 1
ATOM 3357 N N . VAL A 1 424 ? -3.82 -43.344 6.949 1 87.44 424 VAL A N 1
ATOM 3358 C CA . VAL A 1 424 ? -5.102 -43.531 7.617 1 87.44 424 VAL A CA 1
ATOM 3359 C C . VAL A 1 424 ? -6.242 -43.25 6.641 1 87.44 424 VAL A C 1
ATOM 3361 O O . VAL A 1 424 ? -7.176 -44.062 6.523 1 87.44 424 VAL A O 1
ATOM 3364 N N . TYR A 1 425 ? -6.156 -42.125 5.957 1 88.5 425 TYR A N 1
ATOM 3365 C CA . TYR A 1 425 ? -7.191 -41.75 4.992 1 88.5 425 TYR A CA 1
ATOM 3366 C C . TYR A 1 425 ? -7.273 -42.781 3.873 1 88.5 425 TYR A C 1
ATOM 3368 O O . TYR A 1 425 ? -8.367 -43.125 3.424 1 88.5 425 TYR A O 1
ATOM 3376 N N . SER A 1 426 ? -6.195 -43.188 3.447 1 90.88 426 SER A N 1
ATOM 3377 C CA . SER A 1 426 ? -6.152 -44.188 2.391 1 90.88 426 SER A CA 1
ATOM 3378 C C . SER A 1 426 ? -6.883 -45.469 2.809 1 90.88 426 SER A C 1
ATOM 3380 O O . SER A 1 426 ? -7.652 -46.031 2.029 1 90.88 426 SER A O 1
ATOM 3382 N N . ALA A 1 427 ? -6.672 -45.844 3.957 1 88.94 427 ALA A N 1
ATOM 3383 C CA . ALA A 1 427 ? -7.305 -47.062 4.477 1 88.94 427 ALA A CA 1
ATOM 3384 C C . ALA A 1 427 ? -8.805 -46.844 4.68 1 88.94 427 ALA A C 1
ATOM 3386 O O . ALA A 1 427 ? -9.609 -47.719 4.348 1 88.94 427 ALA A O 1
ATOM 3387 N N . LEU A 1 428 ? -9.078 -45.75 5.156 1 87.44 428 LEU A N 1
ATOM 3388 C CA . LEU A 1 428 ? -10.469 -45.438 5.504 1 87.44 428 LEU A CA 1
ATOM 3389 C C . LEU A 1 428 ? -11.32 -45.281 4.25 1 87.44 428 LEU A C 1
ATOM 3391 O O . LEU A 1 428 ? -12.469 -45.719 4.215 1 87.44 428 LEU A O 1
ATOM 3395 N N . PHE A 1 429 ? -10.812 -44.594 3.252 1 85.62 429 PHE A N 1
ATOM 3396 C CA . PHE A 1 429 ? -11.625 -44.219 2.092 1 85.62 429 PHE A CA 1
ATOM 3397 C C . PHE A 1 429 ? -11.32 -45.156 0.917 1 85.62 429 PHE A C 1
ATOM 3399 O O . PHE A 1 429 ? -11.992 -45.094 -0.115 1 85.62 429 PHE A O 1
ATOM 3406 N N . SER A 1 430 ? -10.352 -45.969 1.017 1 88.25 430 SER A N 1
ATOM 3407 C CA . SER A 1 430 ? -9.977 -46.969 0.006 1 88.25 430 SER A CA 1
ATOM 3408 C C . SER A 1 430 ? -9.523 -46.281 -1.283 1 88.25 430 SER A C 1
ATOM 3410 O O . SER A 1 430 ? -9.984 -46.656 -2.371 1 88.25 430 SER A O 1
ATOM 3412 N N . PHE A 1 431 ? -8.828 -45.25 -1.16 1 87.81 431 PHE A N 1
ATOM 3413 C CA . PHE A 1 431 ? -8.156 -44.562 -2.254 1 87.81 431 PHE A CA 1
ATOM 3414 C C . PHE A 1 431 ? -6.641 -44.688 -2.119 1 87.81 431 PHE A C 1
ATOM 3416 O O . PHE A 1 431 ? -6.121 -44.812 -1.01 1 87.81 431 PHE A O 1
ATOM 3423 N N . PRO A 1 432 ? -6.02 -44.75 -3.234 1 89.94 432 PRO A N 1
ATOM 3424 C CA . PRO A 1 432 ? -4.559 -44.719 -3.131 1 89.94 432 PRO A CA 1
ATOM 3425 C C . PRO A 1 432 ? -4.035 -43.531 -2.336 1 89.94 432 PRO A C 1
ATOM 3427 O O . PRO A 1 432 ? -4.605 -42.438 -2.404 1 89.94 432 PRO A O 1
ATOM 3430 N N . ALA A 1 433 ? -2.965 -43.781 -1.632 1 89 433 ALA A N 1
ATOM 3431 C CA . ALA A 1 433 ? -2.393 -42.781 -0.731 1 89 433 ALA A CA 1
ATOM 3432 C C . ALA A 1 433 ? -2.025 -41.5 -1.486 1 89 433 ALA A C 1
ATOM 3434 O O . ALA A 1 433 ? -2.131 -40.406 -0.944 1 89 433 ALA A O 1
ATOM 3435 N N . GLU A 1 434 ? -1.645 -41.594 -2.697 1 87.81 434 GLU A N 1
ATOM 3436 C CA . GLU A 1 434 ? -1.127 -40.469 -3.477 1 87.81 434 GLU A CA 1
ATOM 3437 C C . GLU A 1 434 ? -2.234 -39.5 -3.824 1 87.81 434 GLU A C 1
ATOM 3439 O O . GLU A 1 434 ? -1.965 -38.312 -4.105 1 87.81 434 GLU A O 1
ATOM 3444 N N . VAL A 1 435 ? -3.432 -39.938 -3.678 1 88.88 435 VAL A N 1
ATOM 3445 C CA . VAL A 1 435 ? -4.562 -39.094 -4.09 1 88.88 435 VAL A CA 1
ATOM 3446 C C . VAL A 1 435 ? -4.77 -37.969 -3.092 1 88.88 435 VAL A C 1
ATOM 3448 O O . VAL A 1 435 ? -5.207 -36.875 -3.465 1 88.88 435 VAL A O 1
ATOM 3451 N N . PHE A 1 436 ? -4.402 -38.188 -1.935 1 89.94 436 PHE A N 1
ATOM 3452 C CA . PHE A 1 436 ? -4.746 -37.219 -0.879 1 89.94 436 PHE A CA 1
ATOM 3453 C C . PHE A 1 436 ? -3.844 -36 -0.937 1 89.94 436 PHE A C 1
ATOM 3455 O O . PHE A 1 436 ? -4.324 -34.875 -1.077 1 89.94 436 PHE A O 1
ATOM 3462 N N . PRO A 1 437 ? -2.533 -36.125 -1.002 1 90 437 PRO A N 1
ATOM 3463 C CA . PRO A 1 437 ? -1.705 -34.938 -1.146 1 90 437 PRO A CA 1
ATOM 3464 C C . PRO A 1 437 ? -1.884 -34.25 -2.502 1 90 437 PRO A C 1
ATOM 3466 O O . PRO A 1 437 ? -1.657 -33.062 -2.625 1 90 437 PRO A O 1
ATOM 3469 N N . GLU A 1 438 ? -2.338 -34.938 -3.455 1 90.94 438 GLU A N 1
ATOM 3470 C CA . GLU A 1 438 ? -2.453 -34.406 -4.809 1 90.94 438 GLU A CA 1
ATOM 3471 C C . GLU A 1 438 ? -3.744 -33.625 -4.98 1 90.94 438 GLU A C 1
ATOM 3473 O O . GLU A 1 438 ? -3.826 -32.719 -5.832 1 90.94 438 GLU A O 1
ATOM 3478 N N . ASN A 1 439 ? -4.777 -33.844 -4.117 1 94.5 439 ASN A N 1
ATOM 3479 C CA . ASN A 1 439 ? -6.074 -33.281 -4.434 1 94.5 439 ASN A CA 1
ATOM 3480 C C . ASN A 1 439 ? -6.688 -32.562 -3.221 1 94.5 439 ASN A C 1
ATOM 3482 O O . ASN A 1 439 ? -7.59 -31.75 -3.363 1 94.5 439 ASN A O 1
ATOM 3486 N N . ILE A 1 440 ? -6.266 -32.938 -2.072 1 94.81 440 ILE A N 1
ATOM 3487 C CA . ILE A 1 440 ? -6.973 -32.438 -0.891 1 94.81 440 ILE A CA 1
ATOM 3488 C C . ILE A 1 440 ? -6.246 -31.219 -0.323 1 94.81 440 ILE A C 1
ATOM 3490 O O . ILE A 1 440 ? -5.02 -31.234 -0.198 1 94.81 440 ILE A O 1
ATOM 3494 N N . CYS A 1 441 ? -7.016 -30.156 -0.052 1 96.12 441 CYS A N 1
ATOM 3495 C CA . CYS A 1 441 ? -6.566 -28.938 0.614 1 96.12 441 CYS A CA 1
ATOM 3496 C C . CYS A 1 441 ? -7.223 -28.797 1.98 1 96.12 441 CYS A C 1
ATOM 3498 O O . CYS A 1 441 ? -8.406 -29.094 2.141 1 96.12 441 CYS A O 1
ATOM 3500 N N . PHE A 1 442 ? -6.43 -28.422 2.902 1 96.06 442 PHE A N 1
ATOM 3501 C CA . PHE A 1 442 ? -7 -28.031 4.188 1 96.06 442 PHE A CA 1
ATOM 3502 C C . PHE A 1 442 ? -6.844 -26.547 4.422 1 96.06 442 PHE A C 1
ATOM 3504 O O . PHE A 1 442 ? -5.77 -25.984 4.199 1 96.06 442 PHE A O 1
ATOM 3511 N N . LEU A 1 443 ? -7.918 -25.875 4.789 1 97.56 443 LEU A N 1
ATOM 3512 C CA . LEU A 1 443 ? -7.941 -24.422 4.953 1 97.56 443 LEU A CA 1
ATOM 3513 C C . LEU A 1 443 ? -8.5 -24.031 6.32 1 97.56 443 LEU A C 1
ATOM 3515 O O . LEU A 1 443 ? -9.562 -24.5 6.715 1 97.56 443 LEU A O 1
ATOM 3519 N N . SER A 1 444 ? -7.75 -23.266 7.016 1 97.38 444 SER A N 1
ATOM 3520 C CA . SER A 1 444 ? -8.203 -22.703 8.281 1 97.38 444 SER A CA 1
ATOM 3521 C C . SER A 1 444 ? -8.18 -21.188 8.25 1 97.38 444 SER A C 1
ATOM 3523 O O . SER A 1 444 ? -7.133 -20.578 8.039 1 97.38 444 SER A O 1
ATOM 3525 N N . ILE A 1 445 ? -9.305 -20.578 8.469 1 97.88 445 ILE A N 1
ATOM 3526 C CA . ILE A 1 445 ? -9.43 -19.125 8.539 1 97.88 445 ILE A CA 1
ATOM 3527 C C . ILE A 1 445 ? -9.859 -18.703 9.938 1 97.88 445 ILE A C 1
ATOM 3529 O O . ILE A 1 445 ? -10.859 -19.203 10.461 1 97.88 445 ILE A O 1
ATOM 3533 N N . TYR A 1 446 ? -9.172 -17.781 10.516 1 97.06 446 TYR A N 1
ATOM 3534 C CA . TYR A 1 446 ? -9.477 -17.391 11.883 1 97.06 446 TYR A CA 1
ATOM 3535 C C . TYR A 1 446 ? -9.008 -15.961 12.148 1 97.06 446 TYR A C 1
ATOM 3537 O O . TYR A 1 446 ? -8.148 -15.445 11.438 1 97.06 446 TYR A O 1
ATOM 3545 N N . PHE A 1 447 ? -9.625 -15.328 13.141 1 96.69 447 PHE A N 1
ATOM 3546 C CA . PHE A 1 447 ? -9.148 -14.023 13.586 1 96.69 447 PHE A CA 1
ATOM 3547 C C . PHE A 1 447 ? -7.973 -14.172 14.547 1 96.69 447 PHE A C 1
ATOM 3549 O O . PHE A 1 447 ? -8.008 -15.008 15.453 1 96.69 447 PHE A O 1
ATOM 3556 N N . GLN A 1 448 ? -6.984 -13.367 14.352 1 94.19 448 GLN A N 1
ATOM 3557 C CA . GLN A 1 448 ? -5.805 -13.422 15.211 1 94.19 448 GLN A CA 1
ATOM 3558 C C . GLN A 1 448 ? -6.074 -12.766 16.562 1 94.19 448 GLN A C 1
ATOM 3560 O O . GLN A 1 448 ? -5.527 -13.188 17.578 1 94.19 448 GLN A O 1
ATOM 3565 N N . GLU A 1 449 ? -6.848 -11.758 16.516 1 93.31 449 GLU A N 1
ATOM 3566 C CA . GLU A 1 449 ? -7.258 -11.016 17.703 1 93.31 449 GLU A CA 1
ATOM 3567 C C . GLU A 1 449 ? -8.688 -10.492 17.562 1 93.31 449 GLU A C 1
ATOM 3569 O O . GLU A 1 449 ? -9.172 -10.297 16.453 1 93.31 449 GLU A O 1
ATOM 3574 N N . MET A 1 450 ? -9.273 -10.328 18.703 1 95.06 450 MET A N 1
ATOM 3575 C CA . MET A 1 450 ? -10.609 -9.734 18.688 1 95.06 450 MET A CA 1
ATOM 3576 C C . MET A 1 450 ? -10.531 -8.219 18.703 1 95.06 450 MET A C 1
ATOM 3578 O O . MET A 1 450 ? -11.078 -7.57 19.594 1 95.06 450 MET A O 1
ATOM 3582 N N . SER A 1 451 ? -9.844 -7.723 17.688 1 95.44 451 SER A N 1
ATOM 3583 C CA . SER A 1 451 ? -9.641 -6.277 17.609 1 95.44 451 SER A CA 1
ATOM 3584 C C . SER A 1 451 ? -9.898 -5.762 16.203 1 95.44 451 SER A C 1
ATOM 3586 O O . SER A 1 451 ? -9.734 -6.496 15.227 1 95.44 451 SER A O 1
ATOM 3588 N N . ILE A 1 452 ? -10.383 -4.559 16.172 1 96.12 452 ILE A N 1
ATOM 3589 C CA . ILE A 1 452 ? -10.602 -3.854 14.914 1 96.12 452 ILE A CA 1
ATOM 3590 C C . ILE A 1 452 ? -9.797 -2.559 14.898 1 96.12 452 ILE A C 1
ATOM 3592 O O . ILE A 1 452 ? -9.898 -1.742 15.812 1 96.12 452 ILE A O 1
ATOM 3596 N N . GLN A 1 453 ? -8.961 -2.441 13.891 1 95.25 453 GLN A N 1
ATOM 3597 C CA . GLN A 1 453 ? -8.273 -1.17 13.695 1 95.25 453 GLN A CA 1
ATOM 3598 C C . GLN A 1 453 ? -9.188 -0.152 13.016 1 95.25 453 GLN A C 1
ATOM 3600 O O . GLN A 1 453 ? -9.758 -0.43 11.961 1 95.25 453 GLN A O 1
ATOM 3605 N N . GLN A 1 454 ? -9.312 0.988 13.672 1 95.19 454 GLN A N 1
ATOM 3606 C CA . GLN A 1 454 ? -10.133 2.064 13.133 1 95.19 454 GLN A CA 1
ATOM 3607 C C . GLN A 1 454 ? -9.266 3.188 12.57 1 95.19 454 GLN A C 1
ATOM 3609 O O . GLN A 1 454 ? -8.406 3.729 13.266 1 95.19 454 GLN A O 1
ATOM 3614 N N . ILE A 1 455 ? -9.438 3.477 11.336 1 92.88 455 ILE A N 1
ATOM 3615 C CA . ILE A 1 455 ? -8.797 4.625 10.703 1 92.88 455 ILE A CA 1
ATOM 3616 C C . ILE A 1 455 ? -9.852 5.676 10.359 1 92.88 455 ILE A C 1
ATOM 3618 O O . ILE A 1 455 ? -10.656 5.484 9.438 1 92.88 455 ILE A O 1
ATOM 3622 N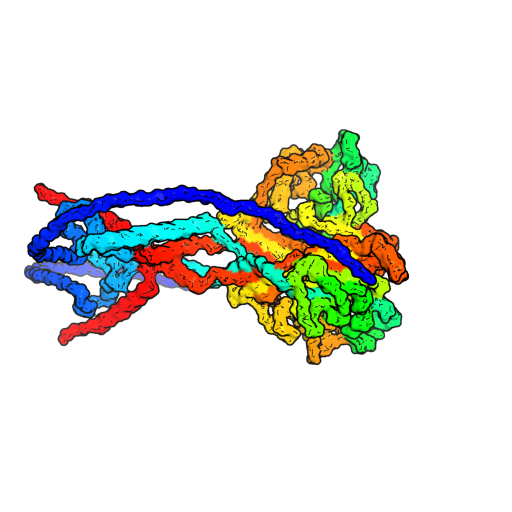 N . ASN A 1 456 ? -9.852 6.766 11.016 1 94.44 456 ASN A N 1
ATOM 3623 C CA . ASN A 1 456 ? -10.875 7.797 10.875 1 94.44 456 ASN A CA 1
ATOM 3624 C C . ASN A 1 456 ? -10.266 9.133 10.461 1 94.44 456 ASN A C 1
ATOM 3626 O O . ASN A 1 456 ? -9.438 9.695 11.172 1 94.44 456 ASN A O 1
ATOM 3630 N N . GLN A 1 457 ? -10.734 9.57 9.352 1 92.88 457 GLN A N 1
ATOM 3631 C CA . GLN A 1 457 ? -10.398 10.945 8.992 1 92.88 457 GLN A CA 1
ATOM 3632 C C . GLN A 1 457 ? -11.25 11.945 9.766 1 92.88 457 GLN A C 1
ATOM 3634 O O . GLN A 1 457 ? -12.445 11.727 9.961 1 92.88 457 GLN A O 1
ATOM 3639 N N . GLN A 1 458 ? -10.555 12.961 10.203 1 92.62 458 GLN A N 1
ATOM 3640 C CA . GLN A 1 458 ? -11.273 13.977 10.961 1 92.62 458 GLN A CA 1
ATOM 3641 C C . GLN A 1 458 ? -10.836 15.383 10.539 1 92.62 458 GLN A C 1
ATOM 3643 O O . GLN A 1 458 ? -9.727 15.57 10.039 1 92.62 458 GLN A O 1
ATOM 3648 N N . VAL A 1 459 ? -11.82 16.266 10.742 1 91.69 459 VAL A N 1
ATOM 3649 C CA . VAL A 1 459 ? -11.523 17.672 10.469 1 91.69 459 VAL A CA 1
ATOM 3650 C C . VAL A 1 459 ? -10.539 18.203 11.508 1 91.69 459 VAL A C 1
ATOM 3652 O O . VAL A 1 459 ? -10.773 18.078 12.711 1 91.69 459 VAL A O 1
ATOM 3655 N N . ASP A 1 460 ? -9.508 18.812 11 1 88.5 460 ASP A N 1
ATOM 3656 C CA . ASP A 1 460 ? -8.445 19.281 11.891 1 88.5 460 ASP A CA 1
ATOM 3657 C C . ASP A 1 460 ? -8.664 20.734 12.281 1 88.5 460 ASP A C 1
ATOM 3659 O O . ASP A 1 460 ? -8.32 21.141 13.391 1 88.5 460 ASP A O 1
ATOM 3663 N N . TYR A 1 461 ? -9.102 21.625 11.359 1 91.94 461 TYR A N 1
ATOM 3664 C CA . TYR A 1 461 ? -9.273 23.062 11.531 1 91.94 461 TYR A CA 1
ATOM 3665 C C . TYR A 1 461 ? -10.703 23.484 11.211 1 91.94 461 TYR A C 1
ATOM 3667 O O . TYR A 1 461 ? -11.07 23.609 10.039 1 91.94 461 TYR A O 1
ATOM 3675 N N . THR A 1 462 ? -11.469 23.812 12.32 1 92.12 462 THR A N 1
ATOM 3676 C CA . THR A 1 462 ? -12.883 24.125 12.188 1 92.12 462 THR A CA 1
ATOM 3677 C C . THR A 1 462 ? -13.086 25.641 12.031 1 92.12 462 THR A C 1
ATOM 3679 O O . THR A 1 462 ? -12.141 26.406 12.172 1 92.12 462 THR A O 1
ATOM 3682 N N . PHE A 1 463 ? -14.352 26 11.805 1 92.75 463 PHE A N 1
ATOM 3683 C CA . PHE A 1 463 ? -14.719 27.406 11.68 1 92.75 463 PHE A CA 1
ATOM 3684 C C . PHE A 1 463 ? -14.508 28.141 13 1 92.75 463 PHE A C 1
ATOM 3686 O O . PHE A 1 463 ? -14.039 29.281 13.016 1 92.75 463 PHE A O 1
ATOM 3693 N N . PHE A 1 464 ? -14.727 27.562 14.023 1 92.44 464 PHE A N 1
ATOM 3694 C CA . PHE A 1 464 ? -14.555 28.188 15.328 1 92.44 464 PHE A CA 1
ATOM 3695 C C . PHE A 1 464 ? -13.078 28.344 15.672 1 92.44 464 PHE A C 1
ATOM 3697 O O . PHE A 1 464 ? -12.688 29.297 16.344 1 92.44 464 PHE A O 1
ATOM 3704 N N . SER A 1 465 ? -12.266 27.438 15.195 1 93 465 SER A N 1
ATOM 3705 C CA . SER A 1 465 ? -10.828 27.609 15.352 1 93 465 SER A CA 1
ATOM 3706 C C . SER A 1 465 ? -10.328 28.844 14.594 1 93 465 SER A C 1
ATOM 3708 O O . SER A 1 465 ? -9.461 29.562 15.086 1 93 465 SER A O 1
ATOM 3710 N N . LEU A 1 466 ? -10.945 29 13.461 1 94 466 LEU A N 1
ATOM 3711 C CA . LEU A 1 466 ? -10.602 30.188 12.68 1 94 466 LEU A CA 1
ATOM 3712 C C . LEU A 1 466 ? -10.992 31.453 13.414 1 94 466 LEU A C 1
ATOM 3714 O O . LEU A 1 466 ? -10.195 32.406 13.5 1 94 466 LEU A O 1
ATOM 3718 N N . LEU A 1 467 ? -12.148 31.516 13.992 1 93.69 467 LEU A N 1
ATOM 3719 C CA . LEU A 1 467 ? -12.625 32.688 14.719 1 93.69 467 LEU A CA 1
ATOM 3720 C C . LEU A 1 467 ? -11.727 32.969 15.922 1 93.69 467 LEU A C 1
ATOM 3722 O O . LEU A 1 467 ? -11.445 34.125 16.219 1 93.69 467 LEU A O 1
ATOM 3726 N N . CYS A 1 468 ? -11.32 31.906 16.516 1 92.44 468 CYS A N 1
ATOM 3727 C CA . CYS A 1 468 ? -10.414 32.062 17.656 1 92.44 468 CYS A CA 1
ATOM 3728 C C . CYS A 1 468 ? -9.078 32.656 17.219 1 92.44 468 CYS A C 1
ATOM 3730 O O . CYS A 1 468 ? -8.523 33.531 17.875 1 92.44 468 CYS A O 1
ATOM 3732 N N . ASP A 1 469 ? -8.656 32.219 16.094 1 94.06 469 ASP A N 1
ATOM 3733 C CA . ASP A 1 469 ? -7.383 32.719 15.578 1 94.06 469 ASP A CA 1
ATOM 3734 C C . ASP A 1 469 ? -7.5 34.188 15.133 1 94.06 469 ASP A C 1
ATOM 3736 O O . ASP A 1 469 ? -6.578 34.969 15.336 1 94.06 469 ASP A O 1
ATOM 3740 N N . ILE A 1 470 ? -8.602 34.5 14.562 1 92.94 470 ILE A N 1
ATOM 3741 C CA . ILE A 1 470 ? -8.828 35.875 14.164 1 92.94 470 ILE A CA 1
ATOM 3742 C C . ILE A 1 470 ? -8.906 36.781 15.398 1 92.94 470 ILE A C 1
ATOM 3744 O O . ILE A 1 470 ? -8.297 37.844 15.438 1 92.94 470 ILE A O 1
ATOM 3748 N N . GLY A 1 471 ? -9.648 36.344 16.375 1 91.44 471 GLY A N 1
ATOM 3749 C CA . GLY A 1 471 ? -9.703 37.062 17.625 1 91.44 471 GLY A CA 1
ATOM 3750 C C . GLY A 1 471 ? -8.344 37.25 18.266 1 91.44 471 GLY A C 1
ATOM 3751 O O . GLY A 1 471 ? -8.039 38.344 18.781 1 91.44 471 GLY A O 1
ATOM 3752 N N . GLY A 1 472 ? -7.633 36.125 18.266 1 92.44 472 GLY A N 1
ATOM 3753 C CA . GLY A 1 472 ? -6.285 36.219 18.797 1 92.44 472 GLY A CA 1
ATOM 3754 C C . GLY A 1 472 ? -5.406 37.219 18.031 1 92.44 472 GLY A C 1
ATOM 3755 O O . GLY A 1 472 ? -4.609 37.938 18.625 1 92.44 472 GLY A O 1
ATOM 3756 N N . SER A 1 473 ? -5.602 37.25 16.766 1 92.94 473 SER A N 1
ATOM 3757 C CA . SER A 1 473 ? -4.82 38.188 15.938 1 92.94 473 SER A CA 1
ATOM 3758 C C . SER A 1 473 ? -5.23 39.625 16.188 1 92.94 473 SER A C 1
ATOM 3760 O O . SER A 1 473 ? -4.379 40.5 16.281 1 92.94 473 SER A O 1
ATOM 3762 N N . LEU A 1 474 ? -6.5 39.875 16.25 1 91.56 474 LEU A N 1
ATOM 3763 C CA . LEU A 1 474 ? -7.008 41.188 16.547 1 91.56 474 LEU A CA 1
ATOM 3764 C C . LEU A 1 474 ? -6.52 41.688 17.906 1 91.56 474 LEU A C 1
ATOM 3766 O O . LEU A 1 474 ? -6.137 42.844 18.062 1 91.56 474 LEU A O 1
ATOM 3770 N N . GLY A 1 475 ? -6.578 40.75 18.797 1 87.94 475 GLY A N 1
ATOM 3771 C CA . GLY A 1 475 ? -6.094 41.062 20.125 1 87.94 475 GLY A CA 1
ATOM 3772 C C . GLY A 1 475 ? -4.605 41.375 20.172 1 87.94 475 GLY A C 1
ATOM 3773 O O . GLY A 1 475 ? -4.164 42.281 20.875 1 87.94 475 GLY A O 1
ATOM 3774 N N . LEU A 1 476 ? -3.91 40.688 19.422 1 91.56 476 LEU A N 1
ATOM 3775 C CA . LEU A 1 476 ? -2.457 40.812 19.438 1 91.56 476 LEU A CA 1
ATOM 3776 C C . LEU A 1 476 ? -2.025 42.156 18.828 1 91.56 476 LEU A C 1
ATOM 3778 O O . LEU A 1 476 ? -1.214 42.875 19.422 1 91.56 476 LEU A O 1
ATOM 3782 N N . TRP A 1 477 ? -2.553 42.5 17.719 1 91.81 477 TRP A N 1
ATOM 3783 C CA . TRP A 1 477 ? -1.997 43.625 16.953 1 91.81 477 TRP A CA 1
ATOM 3784 C C . TRP A 1 477 ? -2.711 44.938 17.312 1 91.81 477 TRP A C 1
ATOM 3786 O O . TRP A 1 477 ? -2.074 45.969 17.438 1 91.81 477 TRP A O 1
ATOM 3796 N N . LEU A 1 478 ? -4.016 44.906 17.5 1 87.75 478 LEU A N 1
ATOM 3797 C CA . LEU A 1 478 ? -4.754 46.156 17.672 1 87.75 478 LEU A CA 1
ATOM 3798 C C . LEU A 1 478 ? -5.426 46.219 19.047 1 87.75 478 LEU A C 1
ATOM 3800 O O . LEU A 1 478 ? -5.855 47.281 19.484 1 87.75 478 LEU A O 1
ATOM 3804 N N . GLY A 1 479 ? -5.48 45.156 19.719 1 84.94 479 GLY A N 1
ATOM 3805 C CA . GLY A 1 479 ? -6.211 45.094 20.969 1 84.94 479 GLY A CA 1
ATOM 3806 C C . GLY A 1 479 ? -7.703 45.312 20.812 1 84.94 479 GLY A C 1
ATOM 3807 O O . GLY A 1 479 ? -8.359 45.844 21.703 1 84.94 479 GLY A O 1
ATOM 3808 N N . GLY A 1 480 ? -8.164 45.125 19.688 1 80.25 480 GLY A N 1
ATOM 3809 C CA . GLY A 1 480 ? -9.57 45.344 19.391 1 80.25 480 GLY A CA 1
ATOM 3810 C C . GLY A 1 480 ? -10.398 44.094 19.359 1 80.25 480 GLY A C 1
ATOM 3811 O O . GLY A 1 480 ? -9.867 42.969 19.562 1 80.25 480 GLY A O 1
ATOM 3812 N N . SER A 1 481 ? -11.719 44.219 19.344 1 82.94 481 SER A N 1
ATOM 3813 C CA . SER A 1 481 ? -12.711 43.156 19.234 1 82.94 481 SER A CA 1
ATOM 3814 C C . SER A 1 481 ? -13.711 43.469 18.109 1 82.94 481 SER A C 1
ATOM 3816 O O . SER A 1 481 ? -13.531 44.406 17.359 1 82.94 481 SER A O 1
ATOM 3818 N N . VAL A 1 482 ? -14.641 42.594 17.984 1 83.12 482 VAL A N 1
ATOM 3819 C CA . VAL A 1 482 ? -15.719 42.812 17.031 1 83.12 482 VAL A CA 1
ATOM 3820 C C . VAL A 1 482 ? -16.453 44.125 17.375 1 83.12 482 VAL A C 1
ATOM 3822 O O . VAL A 1 482 ? -16.891 44.844 16.484 1 83.12 482 VAL A O 1
ATOM 3825 N N . LEU A 1 483 ? -16.422 44.5 18.609 1 81 483 LEU A N 1
ATOM 3826 C CA . LEU A 1 483 ? -17.078 45.719 19.062 1 81 483 LEU A CA 1
ATOM 3827 C C . LEU A 1 483 ? -16.344 46.938 18.531 1 81 483 LEU A C 1
ATOM 3829 O O . LEU A 1 483 ? -16.984 47.969 18.25 1 81 483 LEU A O 1
ATOM 3833 N N . THR A 1 484 ? -15.094 46.844 18.453 1 80.69 484 THR A N 1
ATOM 3834 C CA . THR A 1 484 ? -14.312 47.938 17.922 1 80.69 484 THR A CA 1
ATOM 3835 C C . THR A 1 484 ? -14.719 48.25 16.484 1 80.69 484 THR A C 1
ATOM 3837 O O . THR A 1 484 ? -14.719 49.406 16.062 1 80.69 484 THR A O 1
ATOM 3840 N N . PHE A 1 485 ? -15.078 47.219 15.867 1 81.19 485 PHE A N 1
ATOM 3841 C CA . PHE A 1 485 ? -15.57 47.406 14.508 1 81.19 485 PHE A CA 1
ATOM 3842 C C . PHE A 1 485 ? -16.875 48.188 14.5 1 81.19 485 PHE A C 1
ATOM 3844 O O . PHE A 1 485 ? -17.078 49.062 13.672 1 81.19 485 PHE A O 1
ATOM 3851 N N . PHE A 1 486 ? -17.703 47.906 15.445 1 84 486 PHE A N 1
ATOM 3852 C CA . PHE A 1 486 ? -18.984 48.594 15.523 1 84 486 PHE A CA 1
ATOM 3853 C C . PHE A 1 486 ? -18.797 50.031 16.031 1 84 486 PHE A C 1
ATOM 3855 O O . PHE A 1 486 ? -19.562 50.938 15.688 1 84 486 PHE A O 1
ATOM 3862 N N . GLU A 1 487 ? -17.75 50.25 16.781 1 81.94 487 GLU A N 1
ATOM 3863 C CA . GLU A 1 487 ? -17.406 51.625 17.188 1 81.94 487 GLU A CA 1
ATOM 3864 C C . GLU A 1 487 ? -17.031 52.469 15.969 1 81.94 487 GLU A C 1
ATOM 3866 O O . GLU A 1 487 ? -17.406 53.625 15.898 1 81.94 487 GLU A O 1
ATOM 3871 N N . PHE A 1 488 ? -16.375 51.812 15.086 1 82.38 488 PHE A N 1
ATOM 3872 C CA . PHE A 1 488 ? -16.016 52.531 13.875 1 82.38 488 PHE A CA 1
ATOM 3873 C C . PHE A 1 488 ? -17.266 52.875 13.062 1 82.38 488 PHE A C 1
ATOM 3875 O O . PHE A 1 488 ? -17.375 54 12.547 1 82.38 488 PHE A O 1
ATOM 3882 N N . PHE A 1 489 ? -18.078 52 13.008 1 84.38 489 PHE A N 1
ATOM 3883 C CA . PHE A 1 489 ? -19.312 52.25 12.266 1 84.38 489 PHE A CA 1
ATOM 3884 C C . PHE A 1 489 ? -20.156 53.312 12.953 1 84.38 489 PHE A C 1
ATOM 3886 O O . PHE A 1 489 ? -20.766 54.156 12.289 1 84.38 489 PHE A O 1
ATOM 3893 N N . ASP A 1 490 ? -20.156 53.219 14.273 1 85 490 ASP A N 1
ATOM 3894 C CA . ASP A 1 490 ? -20.891 54.219 15.047 1 85 490 ASP A CA 1
ATOM 3895 C C . ASP A 1 490 ? -20.281 55.594 14.867 1 85 490 ASP A C 1
ATOM 3897 O O . ASP A 1 490 ? -21 56.594 14.734 1 85 490 ASP A O 1
ATOM 3901 N N . LEU A 1 491 ? -19 55.688 14.914 1 82.94 491 LEU A N 1
ATOM 3902 C CA . LEU A 1 491 ? -18.312 56.969 14.719 1 82.94 491 LEU A CA 1
ATOM 3903 C C . LEU A 1 491 ? -18.594 57.531 13.328 1 82.94 491 LEU A C 1
ATOM 3905 O O . LEU A 1 491 ? -18.844 58.719 13.172 1 82.94 491 LEU A O 1
ATOM 3909 N N . PHE A 1 492 ? -18.562 56.688 12.398 1 84.25 492 PHE A N 1
ATOM 3910 C CA . PHE A 1 492 ? -18.812 57.094 11.023 1 84.25 492 PHE A CA 1
ATOM 3911 C C . PHE A 1 492 ? -20.234 57.594 10.859 1 84.25 492 PHE A C 1
ATOM 3913 O O . PHE A 1 492 ? -20.469 58.656 10.266 1 84.25 492 PHE A O 1
ATOM 3920 N N . SER A 1 493 ? -21.141 56.875 11.398 1 85.44 493 SER A N 1
ATOM 3921 C CA . SER A 1 493 ? -22.547 57.25 11.297 1 85.44 493 SER A CA 1
ATOM 3922 C C . SER A 1 493 ? -22.828 58.531 12.055 1 85.44 493 SER A C 1
ATOM 3924 O O . SER A 1 493 ? -23.547 59.406 11.562 1 85.44 493 SER A O 1
ATOM 3926 N N . ASN A 1 494 ? -22.281 58.656 13.25 1 82 494 ASN A N 1
ATOM 3927 C CA . ASN A 1 494 ? -22.453 59.875 14.055 1 82 494 ASN A CA 1
ATOM 3928 C C . ASN A 1 494 ? -21.828 61.094 13.398 1 82 494 ASN A C 1
ATOM 3930 O O . ASN A 1 494 ? -22.359 62.188 13.484 1 82 494 ASN A O 1
ATOM 3934 N N . SER A 1 495 ? -20.719 60.875 12.789 1 81 495 SER A N 1
ATOM 3935 C CA . SER A 1 495 ? -20.062 62 12.117 1 81 495 SER A CA 1
ATOM 3936 C C . SER A 1 495 ? -20.891 62.5 10.945 1 81 495 SER A C 1
ATOM 3938 O O . SER A 1 495 ? -20.938 63.719 10.695 1 81 495 SER A O 1
ATOM 3940 N N . ILE A 1 496 ? -21.422 61.562 10.305 1 81.75 496 ILE A N 1
ATOM 3941 C CA . ILE A 1 496 ? -22.312 61.969 9.203 1 81.75 496 ILE A CA 1
ATOM 3942 C C . ILE A 1 496 ? -23.531 62.688 9.758 1 81.75 496 ILE A C 1
ATOM 3944 O O . ILE A 1 496 ? -23.953 63.719 9.211 1 81.75 496 ILE A O 1
ATOM 3948 N N . TYR A 1 497 ? -24.062 62.156 10.836 1 79.75 497 TYR A N 1
ATOM 3949 C CA . TYR A 1 497 ? -25.234 62.75 11.469 1 79.75 497 TYR A CA 1
ATOM 3950 C C . TYR A 1 497 ? -24.938 64.188 11.938 1 79.75 497 TYR A C 1
ATOM 3952 O O . TYR A 1 497 ? -25.719 65.062 11.703 1 79.75 497 TYR A O 1
ATOM 3960 N N . VAL A 1 498 ? -23.812 64.375 12.648 1 77.31 498 VAL A N 1
ATOM 3961 C CA . VAL A 1 498 ? -23.422 65.688 13.164 1 77.31 498 VAL A CA 1
ATOM 3962 C C . VAL A 1 498 ? -23.172 66.688 12 1 77.31 498 VAL A C 1
ATOM 3964 O O . VAL A 1 498 ? -23.531 67.875 12.07 1 77.31 498 VAL A O 1
ATOM 3967 N N . TYR A 1 499 ? -22.609 66.125 10.969 1 79.25 499 TYR A N 1
ATOM 3968 C CA . TYR A 1 499 ? -22.312 66.938 9.812 1 79.25 499 TYR A CA 1
ATOM 3969 C C . TYR A 1 499 ? -23.594 67.375 9.117 1 79.25 499 TYR A C 1
ATOM 3971 O O . TYR A 1 499 ? -23.703 68.562 8.672 1 79.25 499 TYR A O 1
ATOM 3979 N N . THR A 1 500 ? -24.516 66.625 9.039 1 78.31 500 THR A N 1
ATOM 3980 C CA . THR A 1 500 ? -25.766 66.938 8.344 1 78.31 500 THR A CA 1
ATOM 3981 C C . THR A 1 500 ? -26.656 67.812 9.211 1 78.31 500 THR A C 1
ATOM 3983 O O . THR A 1 500 ? -27.438 68.625 8.695 1 78.31 500 THR A O 1
ATOM 3986 N N . LYS A 1 501 ? -26.672 67.75 10.516 1 69.81 501 LYS A N 1
ATOM 3987 C CA . LYS A 1 501 ? -27.547 68.5 11.391 1 69.81 501 LYS A CA 1
ATOM 3988 C C . LYS A 1 501 ? -26.906 69.875 11.727 1 69.81 501 LYS A C 1
ATOM 3990 O O . LYS A 1 501 ? -27.531 70.688 12.352 1 69.81 501 LYS A O 1
ATOM 3995 N N . ARG A 1 502 ? -25.75 70.188 11.477 1 60.75 502 ARG A N 1
ATOM 3996 C CA . ARG A 1 502 ? -25.172 71.5 11.664 1 60.75 502 ARG A CA 1
ATOM 3997 C C . ARG A 1 502 ? -26.094 72.562 11.086 1 60.75 502 ARG A C 1
ATOM 3999 O O . ARG A 1 502 ? -26.578 72.438 9.961 1 60.75 502 ARG A O 1
ATOM 4006 N N . VAL A 1 503 ? -26.844 73.125 11.945 1 49.78 503 VAL A N 1
ATOM 4007 C CA . VAL A 1 503 ? -27.797 74.188 11.711 1 49.78 503 VAL A CA 1
ATOM 4008 C C . VAL A 1 503 ? -27.156 75.25 10.828 1 49.78 503 VAL A C 1
ATOM 4010 O O . VAL A 1 503 ? -26.031 75.688 11.086 1 49.78 503 VAL A O 1
ATOM 4013 N N . PRO A 1 504 ? -27.734 75.5 9.656 1 49.69 504 PRO A N 1
ATOM 4014 C CA . PRO A 1 504 ? -27.359 76.625 8.859 1 49.69 504 PRO A CA 1
ATOM 4015 C C . PRO A 1 504 ? -27.312 77.938 9.688 1 49.69 504 PRO A C 1
ATOM 4017 O O . PRO A 1 504 ? -28.094 78.062 10.633 1 49.69 504 PRO A O 1
ATOM 4020 N N . ASN A 1 505 ? -26.125 78.5 9.922 1 42.75 505 ASN A N 1
ATOM 4021 C CA . ASN A 1 505 ? -26.172 79.875 10.375 1 42.75 505 ASN A CA 1
ATOM 4022 C C . ASN A 1 505 ? -27.344 80.625 9.742 1 42.75 505 ASN A C 1
ATOM 4024 O O . ASN A 1 505 ? -27.469 80.688 8.523 1 42.75 505 ASN A O 1
ATOM 4028 N N . ARG A 1 506 ? -28.453 80.688 10.359 1 39.69 506 ARG A N 1
ATOM 4029 C CA . ARG A 1 506 ? -29.359 81.75 9.914 1 39.69 506 ARG A CA 1
ATOM 4030 C C . ARG A 1 506 ? -28.625 83.062 9.711 1 39.69 506 ARG A C 1
ATOM 4032 O O . ARG A 1 506 ? -27.984 83.562 10.633 1 39.69 506 ARG A O 1
ATOM 4039 N N . ARG A 1 507 ? -28.375 83.438 8.336 1 34.81 507 ARG A N 1
ATOM 4040 C CA . ARG A 1 507 ? -28.422 84.875 8.062 1 34.81 507 ARG A CA 1
ATOM 4041 C C . ARG A 1 507 ? -29.75 85.438 8.516 1 34.81 507 ARG A C 1
ATOM 4043 O O . ARG A 1 507 ? -30.812 84.875 8.273 1 34.81 507 ARG A O 1
ATOM 4050 N N . MET B 1 1 ? -20.234 -45.094 26.141 1 15.88 1 MET B N 1
ATOM 4051 C CA . MET B 1 1 ? -20.109 -45.219 27.594 1 15.88 1 MET B CA 1
ATOM 4052 C C . MET B 1 1 ? -19.641 -43.875 28.188 1 15.88 1 MET B C 1
ATOM 4054 O O . MET B 1 1 ? -19.172 -43 27.453 1 15.88 1 MET B O 1
ATOM 4058 N N . SER B 1 2 ? -18.797 -44.125 29.312 1 15.25 2 SER B N 1
ATOM 4059 C CA . SER B 1 2 ? -18.672 -43.625 30.688 1 15.25 2 SER B CA 1
ATOM 4060 C C . SER B 1 2 ? -18.031 -42.25 30.719 1 15.25 2 SER B C 1
ATOM 4062 O O . SER B 1 2 ? -18.656 -41.25 31.141 1 15.25 2 SER B O 1
ATOM 4064 N N . GLU B 1 3 ? -16.922 -42.25 31.406 1 16.09 3 GLU B N 1
ATOM 4065 C CA . GLU B 1 3 ? -16.547 -41.688 32.688 1 16.09 3 GLU B CA 1
ATOM 4066 C C . GLU B 1 3 ? -15.992 -40.25 32.5 1 16.09 3 GLU B C 1
ATOM 4068 O O . GLU B 1 3 ? -15.578 -39.875 31.406 1 16.09 3 GLU B O 1
ATOM 4073 N N . ASN B 1 4 ? -15.492 -39.75 33.594 1 15.09 4 ASN B N 1
ATOM 4074 C CA . ASN B 1 4 ? -15.422 -38.781 34.719 1 15.09 4 ASN B CA 1
ATOM 4075 C C . ASN B 1 4 ? -14.25 -37.844 34.531 1 15.09 4 ASN B C 1
ATOM 4077 O O . ASN B 1 4 ? -14.008 -37 35.406 1 15.09 4 ASN B O 1
ATOM 4081 N N . ARG B 1 5 ? -13.258 -38.125 33.75 1 14.37 5 ARG B N 1
ATOM 4082 C CA . ARG B 1 5 ? -12.039 -37.938 34.531 1 14.37 5 ARG B CA 1
ATOM 4083 C C . ARG B 1 5 ? -11.984 -36.562 35.156 1 14.37 5 ARG B C 1
ATOM 4085 O O . ARG B 1 5 ? -12.625 -35.625 34.688 1 14.37 5 ARG B O 1
ATOM 4092 N N . ARG B 1 6 ? -10.734 -36.125 35.344 1 16.92 6 ARG B N 1
ATOM 4093 C CA . ARG B 1 6 ? -10.062 -35.688 36.562 1 16.92 6 ARG B CA 1
ATOM 4094 C C . ARG B 1 6 ? -10.594 -34.344 37.031 1 16.92 6 ARG B C 1
ATOM 4096 O O . ARG B 1 6 ? -11.156 -33.562 36.25 1 16.92 6 ARG B O 1
ATOM 4103 N N . GLY B 1 7 ? -10.188 -33.969 38.25 1 15.8 7 GLY B N 1
ATOM 4104 C CA . GLY B 1 7 ? -10.25 -33.531 39.656 1 15.8 7 GLY B CA 1
ATOM 4105 C C . GLY B 1 7 ? -10.188 -32 39.781 1 15.8 7 GLY B C 1
ATOM 4106 O O . GLY B 1 7 ? -10 -31.297 38.812 1 15.8 7 GLY B O 1
ATOM 4107 N N . ASP B 1 8 ? -9.305 -31.562 40.688 1 16.45 8 ASP B N 1
ATOM 4108 C CA . ASP B 1 8 ? -9.367 -30.938 42 1 16.45 8 ASP B CA 1
ATOM 4109 C C . ASP B 1 8 ? -9.188 -29.422 41.875 1 16.45 8 ASP B C 1
ATOM 4111 O O . ASP B 1 8 ? -10.133 -28.656 42.125 1 16.45 8 ASP B O 1
ATOM 4115 N N . GLU B 1 9 ? -8.086 -28.891 42.594 1 17.27 9 GLU B N 1
ATOM 4116 C CA . GLU B 1 9 ? -7.941 -28.156 43.844 1 17.27 9 GLU B CA 1
ATOM 4117 C C . GLU B 1 9 ? -7.906 -26.656 43.625 1 17.27 9 GLU B C 1
ATOM 4119 O O . GLU B 1 9 ? -7.527 -26.188 42.531 1 17.27 9 GLU B O 1
ATOM 4124 N N . ARG B 1 10 ? -8.539 -25.938 44.594 1 17.62 10 ARG B N 1
ATOM 4125 C CA . ARG B 1 10 ? -8.914 -24.812 45.438 1 17.62 10 ARG B CA 1
ATOM 4126 C C . ARG B 1 10 ? -7.684 -24 45.844 1 17.62 10 ARG B C 1
ATOM 4128 O O . ARG B 1 10 ? -6.812 -24.516 46.562 1 17.62 10 ARG B O 1
ATOM 4135 N N . LYS B 1 11 ? -6.98 -23.453 44.875 1 16 11 LYS B N 1
ATOM 4136 C CA . LYS B 1 11 ? -5.934 -22.594 45.438 1 16 11 LYS B CA 1
ATOM 4137 C C . LYS B 1 11 ? -6.406 -21.891 46.688 1 16 11 LYS B C 1
ATOM 4139 O O . LYS B 1 11 ? -7.387 -21.141 46.656 1 16 11 LYS B O 1
ATOM 4144 N N . SER B 1 12 ? -6.211 -22.453 48.062 1 14.66 12 SER B N 1
ATOM 4145 C CA . SER B 1 12 ? -6.23 -22.172 49.5 1 14.66 12 SER B CA 1
ATOM 4146 C C . SER B 1 12 ? -5.617 -20.812 49.812 1 14.66 12 SER B C 1
ATOM 4148 O O . SER B 1 12 ? -6.176 -20.031 50.594 1 14.66 12 SER B O 1
ATOM 4150 N N . GLY B 1 13 ? -4.281 -20.781 49.688 1 15.63 13 GLY B N 1
ATOM 4151 C CA . GLY B 1 13 ? -3.646 -20.469 50.969 1 15.63 13 GLY B CA 1
ATOM 4152 C C . GLY B 1 13 ? -4.074 -19.125 51.531 1 15.63 13 GLY B C 1
ATOM 4153 O O . GLY B 1 13 ? -4.766 -18.359 50.844 1 15.63 13 GLY B O 1
ATOM 4154 N N . GLY B 1 14 ? -3.191 -18.531 52.344 1 15.49 14 GLY B N 1
ATOM 4155 C CA . GLY B 1 14 ? -2.885 -18.062 53.688 1 15.49 14 GLY B CA 1
ATOM 4156 C C . GLY B 1 14 ? -3.27 -16.609 53.938 1 15.49 14 GLY B C 1
ATOM 4157 O O . GLY B 1 14 ? -3.51 -15.875 52.969 1 15.49 14 GLY B O 1
ATOM 4158 N N . ILE B 1 15 ? -3.381 -16.172 55.25 1 15.94 15 ILE B N 1
ATOM 4159 C CA . ILE B 1 15 ? -3.844 -15.367 56.406 1 15.94 15 ILE B CA 1
ATOM 4160 C C . ILE B 1 15 ? -3.109 -14.031 56.406 1 15.94 15 ILE B C 1
ATOM 4162 O O . ILE B 1 15 ? -3.508 -13.109 57.125 1 15.94 15 ILE B O 1
ATOM 4166 N N . MET B 1 16 ? -2.057 -13.742 55.562 1 16.14 16 MET B N 1
ATOM 4167 C CA . MET B 1 16 ? -1.187 -13.016 56.469 1 16.14 16 MET B CA 1
ATOM 4168 C C . MET B 1 16 ? -1.948 -11.891 57.156 1 16.14 16 MET B C 1
ATOM 4170 O O . MET B 1 16 ? -2.826 -11.266 56.562 1 16.14 16 MET B O 1
ATOM 4174 N N . PRO B 1 17 ? -1.685 -11.75 58.5 1 15.84 17 PRO B N 1
ATOM 4175 C CA . PRO B 1 17 ? -2.16 -11 59.656 1 15.84 17 PRO B CA 1
ATOM 4176 C C . PRO B 1 17 ? -2.238 -9.5 59.406 1 15.84 17 PRO B C 1
ATOM 4178 O O . PRO B 1 17 ? -1.546 -8.984 58.531 1 15.84 17 PRO B O 1
ATOM 4181 N N . ARG B 1 18 ? -3.357 -8.828 59.812 1 17.28 18 ARG B N 1
ATOM 4182 C CA . ARG B 1 18 ? -4.07 -7.582 60.062 1 17.28 18 ARG B CA 1
ATOM 4183 C C . ARG B 1 18 ? -3.172 -6.562 60.75 1 17.28 18 ARG B C 1
ATOM 4185 O O . ARG B 1 18 ? -3.598 -5.438 61.031 1 17.28 18 ARG B O 1
ATOM 4192 N N . ASN B 1 19 ? -2.014 -7.254 61.344 1 15.27 19 ASN B N 1
ATOM 4193 C CA . ASN B 1 19 ? -1.879 -6.594 62.625 1 15.27 19 ASN B CA 1
ATOM 4194 C C . ASN B 1 19 ? -1.819 -5.074 62.469 1 15.27 19 ASN B C 1
ATOM 4196 O O . ASN B 1 19 ? -2.639 -4.355 63.062 1 15.27 19 ASN B O 1
ATOM 4200 N N . LEU B 1 20 ? -0.602 -4.543 62.781 1 15 20 LEU B N 1
ATOM 4201 C CA . LEU B 1 20 ? -0.257 -3.842 64 1 15 20 LEU B CA 1
ATOM 4202 C C . LEU B 1 20 ? -0.306 -2.332 63.812 1 15 20 LEU B C 1
ATOM 4204 O O . LEU B 1 20 ? -0.607 -1.587 64.75 1 15 20 LEU B O 1
ATOM 4208 N N . ILE B 1 21 ? 0.239 -1.772 62.594 1 16.84 21 ILE B N 1
ATOM 4209 C CA . ILE B 1 21 ? 1.143 -0.752 63.125 1 16.84 21 ILE B CA 1
ATOM 4210 C C . ILE B 1 21 ? 0.335 0.392 63.719 1 16.84 21 ILE B C 1
ATOM 4212 O O . ILE B 1 21 ? -0.572 0.929 63.094 1 16.84 21 ILE B O 1
ATOM 4216 N N . LYS B 1 22 ? 0.521 0.749 65.062 1 16.98 22 LYS B N 1
ATOM 4217 C CA . LYS B 1 22 ? 0.049 1.486 66.188 1 16.98 22 LYS B CA 1
ATOM 4218 C C . LYS B 1 22 ? 0.157 2.992 66 1 16.98 22 LYS B C 1
ATOM 4220 O O . LYS B 1 22 ? -0.409 3.779 66.75 1 16.98 22 LYS B O 1
ATOM 4225 N N . VAL B 1 23 ? 0.849 3.414 64.938 1 16.83 23 VAL B N 1
ATOM 4226 C CA . VAL B 1 23 ? 1.685 4.496 65.438 1 16.83 23 VAL B CA 1
ATOM 4227 C C . VAL B 1 23 ? 0.814 5.523 66.125 1 16.83 23 VAL B C 1
ATOM 4229 O O . VAL B 1 23 ? -0.395 5.594 65.938 1 16.83 23 VAL B O 1
ATOM 4232 N N . ALA B 1 24 ? 1.553 6.758 66.5 1 16.98 24 ALA B N 1
ATOM 4233 C CA . ALA B 1 24 ? 1.827 7.512 67.688 1 16.98 24 ALA B CA 1
ATOM 4234 C C . ALA B 1 24 ? 0.708 8.508 68 1 16.98 24 ALA B C 1
ATOM 4236 O O . ALA B 1 24 ? -0.012 8.93 67.062 1 16.98 24 ALA B O 1
ATOM 4237 N N . PRO B 1 25 ? 0.531 8.672 69.25 1 16.97 25 PRO B N 1
ATOM 4238 C CA . PRO B 1 25 ? -0.413 9.383 70.125 1 16.97 25 PRO B CA 1
ATOM 4239 C C . PRO B 1 25 ? -0.484 10.875 69.812 1 16.97 25 PRO B C 1
ATOM 4241 O O . PRO B 1 25 ? 0.552 11.539 69.75 1 16.97 25 PRO B O 1
ATOM 4244 N N . ALA B 1 26 ? -1.242 11.219 68.75 1 19.2 26 ALA B N 1
ATOM 4245 C CA . ALA B 1 26 ? -1.422 12.641 68.438 1 19.2 26 ALA B CA 1
ATOM 4246 C C . ALA B 1 26 ? -1.609 13.445 69.75 1 19.2 26 ALA B C 1
ATOM 4248 O O . ALA B 1 26 ? -2.557 13.211 70.5 1 19.2 26 ALA B O 1
ATOM 4249 N N . LEU B 1 27 ? -0.403 13.781 70.312 1 16.66 27 LEU B N 1
ATOM 4250 C CA . LEU B 1 27 ? -0.298 14.523 71.562 1 16.66 27 LEU B CA 1
ATOM 4251 C C . LEU B 1 27 ? -1.256 15.711 71.562 1 16.66 27 LEU B C 1
ATOM 4253 O O . LEU B 1 27 ? -1.475 16.344 70.5 1 16.66 27 LEU B O 1
ATOM 4257 N N . GLU B 1 28 ? -2.066 15.805 72.625 1 18.67 28 GLU B N 1
ATOM 4258 C CA . GLU B 1 28 ? -3.121 16.609 73.188 1 18.67 28 GLU B CA 1
ATOM 4259 C C . GLU B 1 28 ? -2.662 18.062 73.438 1 18.67 28 GLU B C 1
ATOM 4261 O O . GLU B 1 28 ? -3.443 18.906 73.812 1 18.67 28 GLU B O 1
ATOM 4266 N N . THR B 1 29 ? -1.485 18.453 72.75 1 17.61 29 THR B N 1
ATOM 4267 C CA . THR B 1 29 ? -1.001 19.5 73.625 1 17.61 29 THR B CA 1
ATOM 4268 C C . THR B 1 29 ? -2.07 20.578 73.812 1 17.61 29 THR B C 1
ATOM 4270 O O . THR B 1 29 ? -2.811 20.906 72.875 1 17.61 29 THR B O 1
ATOM 4273 N N . ASP B 1 30 ? -2.363 20.938 75.062 1 18.3 30 ASP B N 1
ATOM 4274 C CA . ASP B 1 30 ? -3.236 21.688 75.938 1 18.3 30 ASP B CA 1
ATOM 4275 C C . ASP B 1 30 ? -3.088 23.188 75.75 1 18.3 30 ASP B C 1
ATOM 4277 O O . ASP B 1 30 ? -3.783 24 76.375 1 18.3 30 ASP B O 1
ATOM 4281 N N . ASN B 1 31 ? -2.088 23.656 74.875 1 18.81 31 ASN B N 1
ATOM 4282 C CA . ASN B 1 31 ? -1.596 24.891 75.5 1 18.81 31 ASN B CA 1
ATOM 4283 C C . ASN B 1 31 ? -2.705 25.938 75.625 1 18.81 31 ASN B C 1
ATOM 4285 O O . ASN B 1 31 ? -3.584 26.031 74.812 1 18.81 31 ASN B O 1
ATOM 4289 N N . VAL B 1 32 ? -2.76 26.562 76.875 1 20 32 VAL B N 1
ATOM 4290 C CA . VAL B 1 32 ? -3.502 27.453 77.75 1 20 32 VAL B CA 1
ATOM 4291 C C . VAL B 1 32 ? -3.5 28.875 77.125 1 20 32 VAL B C 1
ATOM 4293 O O . VAL B 1 32 ? -2.471 29.547 77.125 1 20 32 VAL B O 1
ATOM 4296 N N . LEU B 1 33 ? -3.682 29.062 75.875 1 19.19 33 LEU B N 1
ATOM 4297 C CA . LEU B 1 33 ? -3.434 30.453 75.562 1 19.19 33 LEU B CA 1
ATOM 4298 C C . LEU B 1 33 ? -4.316 31.375 76.438 1 19.19 33 LEU B C 1
ATOM 4300 O O . LEU B 1 33 ? -5.527 31.172 76.5 1 19.19 33 LEU B O 1
ATOM 4304 N N . PRO B 1 34 ? -3.654 32.031 77.375 1 18.77 34 PRO B N 1
ATOM 4305 C CA . PRO B 1 34 ? -4.332 32.906 78.312 1 18.77 34 PRO B CA 1
ATOM 4306 C C . PRO B 1 34 ? -5.184 33.969 77.688 1 18.77 34 PRO B C 1
ATOM 4308 O O . PRO B 1 34 ? -4.996 34.281 76.5 1 18.77 34 PRO B O 1
ATOM 4311 N N . GLU B 1 35 ? -6.152 34.5 78.438 1 20.95 35 GLU B N 1
ATOM 4312 C CA . GLU B 1 35 ? -7.355 35.312 78.438 1 20.95 35 GLU B CA 1
ATOM 4313 C C . GLU B 1 35 ? -7.012 36.781 78.188 1 20.95 35 GLU B C 1
ATOM 4315 O O . GLU B 1 35 ? -6.492 37.469 79.062 1 20.95 35 GLU B O 1
ATOM 4320 N N . LYS B 1 36 ? -6.18 37.094 77.188 1 20.03 36 LYS B N 1
ATOM 4321 C CA . LYS B 1 36 ? -5.773 38.469 77.25 1 20.03 36 LYS B CA 1
ATOM 4322 C C . LYS B 1 36 ? -6.98 39.406 77.438 1 20.03 36 LYS B C 1
ATOM 4324 O O . LYS B 1 36 ? -8.07 39.125 76.938 1 20.03 36 LYS B O 1
ATOM 4329 N N . ASN B 1 37 ? -6.746 40.375 78.312 1 19.56 37 ASN B N 1
ATOM 4330 C CA . ASN B 1 37 ? -7.422 41.438 79.062 1 19.56 37 ASN B CA 1
ATOM 4331 C C . ASN B 1 37 ? -8.07 42.438 78.125 1 19.56 37 ASN B C 1
ATOM 4333 O O . ASN B 1 37 ? -7.832 42.406 76.938 1 19.56 37 ASN B O 1
ATOM 4337 N N . GLY B 1 38 ? -8.008 43.75 78.562 1 20.73 38 GLY B N 1
ATOM 4338 C CA . GLY B 1 38 ? -8.906 44.844 78.875 1 20.73 38 GLY B CA 1
ATOM 4339 C C . GLY B 1 38 ? -9.047 45.875 77.812 1 20.73 38 GLY B C 1
ATOM 4340 O O . GLY B 1 38 ? -9.734 46.906 77.938 1 20.73 38 GLY B O 1
ATOM 4341 N N . LEU B 1 39 ? -8.344 45.906 76.625 1 20.44 39 LEU B N 1
ATOM 4342 C CA . LEU B 1 39 ? -8.031 47.25 76.188 1 20.44 39 LEU B CA 1
ATOM 4343 C C . LEU B 1 39 ? -9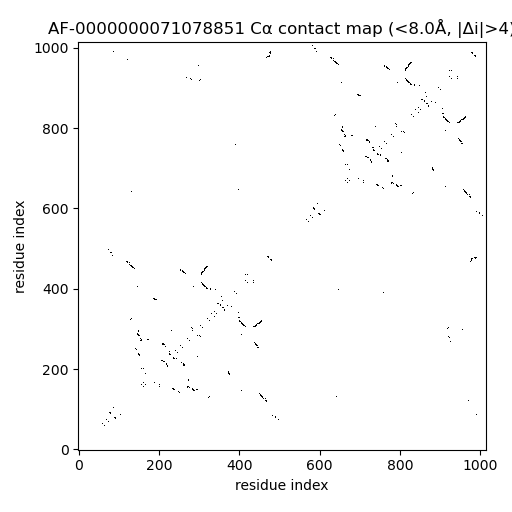.305 48.031 75.875 1 20.44 39 LEU B C 1
ATOM 4345 O O . LEU B 1 39 ? -10.219 47.5 75.25 1 20.44 39 LEU B O 1
ATOM 4349 N N . GLU B 1 40 ? -9.469 49.188 76.625 1 21.86 40 GLU B N 1
ATOM 4350 C CA . GLU B 1 40 ? -10.391 50.312 76.688 1 21.86 40 GLU B CA 1
ATOM 4351 C C . GLU B 1 40 ? -10.523 51.062 75.375 1 21.86 40 GLU B C 1
ATOM 4353 O O . GLU B 1 40 ? -9.531 51.531 74.812 1 21.86 40 GLU B O 1
ATOM 4358 N N . THR B 1 41 ? -11.281 50.656 74.438 1 21.98 41 THR B N 1
ATOM 4359 C CA . THR B 1 41 ? -11.508 51.312 73.188 1 21.98 41 THR B CA 1
ATOM 4360 C C . THR B 1 41 ? -12.031 52.75 73.375 1 21.98 41 THR B C 1
ATOM 4362 O O . THR B 1 41 ? -13.117 52.938 73.938 1 21.98 41 THR B O 1
ATOM 4365 N N . VAL B 1 42 ? -11.141 53.719 73.75 1 23.06 42 VAL B N 1
ATOM 4366 C CA . VAL B 1 42 ? -11.516 55.125 73.875 1 23.06 42 VAL B CA 1
ATOM 4367 C C . VAL B 1 42 ? -12.102 55.625 72.562 1 23.06 42 VAL B C 1
ATOM 4369 O O . VAL B 1 42 ? -11.547 55.344 71.5 1 23.06 42 VAL B O 1
ATOM 4372 N N . SER B 1 43 ? -13.367 56 72.5 1 22.55 43 SER B N 1
ATOM 4373 C CA . SER B 1 43 ? -14.328 56.438 71.5 1 22.55 43 SER B CA 1
ATOM 4374 C C . SER B 1 43 ? -13.953 57.844 71 1 22.55 43 SER B C 1
ATOM 4376 O O . SER B 1 43 ? -14.773 58.5 70.375 1 22.55 43 SER B O 1
ATOM 4378 N N . GLY B 1 44 ? -12.703 58.438 71.125 1 23.53 44 GLY B N 1
ATOM 4379 C CA . GLY B 1 44 ? -12.656 59.844 70.875 1 23.53 44 GLY B CA 1
ATOM 4380 C C . GLY B 1 44 ? -13.117 60.219 69.5 1 23.53 44 GLY B C 1
ATOM 4381 O O . GLY B 1 44 ? -12.898 59.469 68.562 1 23.53 44 GLY B O 1
ATOM 4382 N N . GLY B 1 45 ? -14.211 61 69.312 1 24.7 45 GLY B N 1
ATOM 4383 C CA . GLY B 1 45 ? -15 61.594 68.25 1 24.7 45 GLY B CA 1
ATOM 4384 C C . GLY B 1 45 ? -14.195 62.5 67.375 1 24.7 45 GLY B C 1
ATOM 4385 O O . GLY B 1 45 ? -13.852 63.625 67.75 1 24.7 45 GLY B O 1
ATOM 4386 N N . LEU B 1 46 ? -12.961 62.156 66.812 1 24.78 46 LEU B N 1
ATOM 4387 C CA . LEU B 1 46 ? -12.203 63.125 66 1 24.78 46 LEU B CA 1
ATOM 4388 C C . LEU B 1 46 ? -13.047 63.625 64.875 1 24.78 46 LEU B C 1
ATOM 4390 O O . LEU B 1 46 ? -13.625 62.844 64.125 1 24.78 46 LEU B O 1
ATOM 4394 N N . GLN B 1 47 ? -13.484 64.875 64.938 1 25.7 47 GLN B N 1
ATOM 4395 C CA . GLN B 1 47 ? -14.164 65.688 63.938 1 25.7 47 GLN B CA 1
ATOM 4396 C C . GLN B 1 47 ? -13.352 65.812 62.656 1 25.7 47 GLN B C 1
ATOM 4398 O O . GLN B 1 47 ? -12.195 66.188 62.656 1 25.7 47 GLN B O 1
ATOM 4403 N N . ALA B 1 48 ? -13.562 64.938 61.688 1 29.44 48 ALA B N 1
ATOM 4404 C CA . ALA B 1 48 ? -12.922 64.875 60.375 1 29.44 48 ALA B CA 1
ATOM 4405 C C . ALA B 1 48 ? -12.992 66.188 59.625 1 29.44 48 ALA B C 1
ATOM 4407 O O . ALA B 1 48 ? -14.078 66.75 59.469 1 29.44 48 ALA B O 1
ATOM 4408 N N . LEU B 1 49 ? -12.031 67.062 59.812 1 29.95 49 LEU B N 1
ATOM 4409 C CA . LEU B 1 49 ? -11.914 68.25 59 1 29.95 49 LEU B CA 1
ATOM 4410 C C . LEU B 1 49 ? -12.156 67.938 57.531 1 29.95 49 LEU B C 1
ATOM 4412 O O . LEU B 1 49 ? -11.805 66.812 57.062 1 29.95 49 LEU B O 1
ATOM 4416 N N . PRO B 1 50 ? -13.016 68.75 56.719 1 28.92 50 PRO B N 1
ATOM 4417 C CA . PRO B 1 50 ? -13.43 68.438 55.344 1 28.92 50 PRO B CA 1
ATOM 4418 C C . PRO B 1 50 ? -12.242 68.312 54.406 1 28.92 50 PRO B C 1
ATOM 4420 O O . PRO B 1 50 ? -11.273 69.062 54.5 1 28.92 50 PRO B O 1
ATOM 4423 N N . ALA B 1 51 ? -11.922 67.125 53.938 1 33.81 51 ALA B N 1
ATOM 4424 C CA . ALA B 1 51 ? -10.867 66.812 53 1 33.81 51 ALA B CA 1
ATOM 4425 C C . ALA B 1 51 ? -10.906 67.688 51.781 1 33.81 51 ALA B C 1
ATOM 4427 O O . ALA B 1 51 ? -11.961 67.875 51.156 1 33.81 51 ALA B O 1
ATOM 4428 N N . LYS B 1 52 ? -10.023 68.688 51.719 1 35.84 52 LYS B N 1
ATOM 4429 C CA . LYS B 1 52 ? -9.789 69.438 50.531 1 35.84 52 LYS B CA 1
ATOM 4430 C C . LYS B 1 52 ? -9.805 68.625 49.25 1 35.84 52 LYS B C 1
ATOM 4432 O O . LYS B 1 52 ? -9.148 67.562 49.219 1 35.84 52 LYS B O 1
ATOM 4437 N N . THR B 1 53 ? -10.836 68.688 48.531 1 31.14 53 THR B N 1
ATOM 4438 C CA . THR B 1 53 ? -11.023 68 47.25 1 31.14 53 THR B CA 1
ATOM 4439 C C . THR B 1 53 ? -9.773 68.125 46.375 1 31.14 53 THR B C 1
ATOM 4441 O O . THR B 1 53 ? -9.289 69.188 46.125 1 31.14 53 THR B O 1
ATOM 4444 N N . PRO B 1 54 ? -8.875 67.062 46.406 1 31.52 54 PRO B N 1
ATOM 4445 C CA . PRO B 1 54 ? -7.695 67.188 45.531 1 31.52 54 PRO B CA 1
ATOM 4446 C C . PRO B 1 54 ? -8.023 67.75 44.156 1 31.52 54 PRO B C 1
ATOM 4448 O O . PRO B 1 54 ? -9.117 67.5 43.625 1 31.52 54 PRO B O 1
ATOM 4451 N N . ALA B 1 55 ? -7.395 68.938 43.75 1 33.59 55 ALA B N 1
ATOM 4452 C CA . ALA B 1 55 ? -7.527 69.562 42.438 1 33.59 55 ALA B CA 1
ATOM 4453 C C . ALA B 1 55 ? -7.48 68.562 41.312 1 33.59 55 ALA B C 1
ATOM 4455 O O . ALA B 1 55 ? -6.527 67.75 41.219 1 33.59 55 ALA B O 1
ATOM 4456 N N . VAL B 1 56 ? -8.609 68.125 40.969 1 34.69 56 VAL B N 1
ATOM 4457 C CA . VAL B 1 56 ? -8.742 67.312 39.719 1 34.69 56 VAL B CA 1
ATOM 4458 C C . VAL B 1 56 ? -8.023 68.062 38.594 1 34.69 56 VAL B C 1
ATOM 4460 O O . VAL B 1 56 ? -8.406 69.188 38.219 1 34.69 56 VAL B O 1
ATOM 4463 N N . PHE B 1 57 ? -6.711 68 38.531 1 33.62 57 PHE B N 1
ATOM 4464 C CA . PHE B 1 57 ? -5.984 68.5 37.375 1 33.62 57 PHE B CA 1
ATOM 4465 C C . PHE B 1 57 ? -6.703 68.188 36.094 1 33.62 57 PHE B C 1
ATOM 4467 O O . PHE B 1 57 ? -7.137 67.062 35.875 1 33.62 57 PHE B O 1
ATOM 4474 N N . HIS B 1 58 ? -7.289 69.188 35.5 1 33.22 58 HIS B N 1
ATOM 4475 C CA . HIS B 1 58 ? -7.949 69.125 34.219 1 33.22 58 HIS B CA 1
ATOM 4476 C C . HIS B 1 58 ? -7.086 68.438 33.188 1 33.22 58 HIS B C 1
ATOM 4478 O O . HIS B 1 58 ? -5.859 68.562 33.219 1 33.22 58 HIS B O 1
ATOM 4484 N N . GLU B 1 59 ? -7.578 67.438 32.594 1 39.5 59 GLU B N 1
ATOM 4485 C CA . GLU B 1 59 ? -7.047 66.5 31.594 1 39.5 59 GLU B CA 1
ATOM 4486 C C . GLU B 1 59 ? -6.176 67.25 30.562 1 39.5 59 GLU B C 1
ATOM 4488 O O . GLU B 1 59 ? -5.359 66.625 29.891 1 39.5 59 GLU B O 1
ATOM 4493 N N . ASP B 1 60 ? -6.445 68.562 30.25 1 37.97 60 ASP B N 1
ATOM 4494 C CA . ASP B 1 60 ? -5.836 69.188 29.062 1 37.97 60 ASP B CA 1
ATOM 4495 C C . ASP B 1 60 ? -4.434 69.688 29.375 1 37.97 60 ASP B C 1
ATOM 4497 O O . ASP B 1 60 ? -3.881 70.5 28.625 1 37.97 60 ASP B O 1
ATOM 4501 N N . ILE B 1 61 ? -3.928 69.812 30.625 1 42.94 61 ILE B N 1
ATOM 4502 C CA . ILE B 1 61 ? -2.639 70.5 30.812 1 42.94 61 ILE B CA 1
ATOM 4503 C C . ILE B 1 61 ? -1.515 69.562 30.359 1 42.94 61 ILE B C 1
ATOM 4505 O O . ILE B 1 61 ? -1.463 68.375 30.75 1 42.94 61 ILE B O 1
ATOM 4509 N N . PRO B 1 62 ? -0.792 70 29.344 1 43.59 62 PRO B N 1
ATOM 4510 C CA . PRO B 1 62 ? 0.359 69.188 28.938 1 43.59 62 PRO B CA 1
ATOM 4511 C C . PRO B 1 62 ? 1.197 68.688 30.125 1 43.59 62 PRO B C 1
ATOM 4513 O O . PRO B 1 62 ? 1.261 69.375 31.141 1 43.59 62 PRO B O 1
ATOM 4516 N N . LEU B 1 63 ? 1.483 67.438 30.141 1 47.12 63 LEU B N 1
ATOM 4517 C CA . LEU B 1 63 ? 2.211 66.812 31.203 1 47.12 63 LEU B CA 1
ATOM 4518 C C . LEU B 1 63 ? 3.324 67.688 31.75 1 47.12 63 LEU B C 1
ATOM 4520 O O . LEU B 1 63 ? 3.578 67.688 32.969 1 47.12 63 LEU B O 1
ATOM 4524 N N . HIS B 1 64 ? 3.941 68.438 30.891 1 44.84 64 HIS B N 1
ATOM 4525 C CA . HIS B 1 64 ? 5.113 69.188 31.344 1 44.84 64 HIS B CA 1
ATOM 4526 C C . HIS B 1 64 ? 4.727 70.25 32.344 1 44.84 64 HIS B C 1
ATOM 4528 O O . HIS B 1 64 ? 5.555 70.688 33.125 1 44.84 64 HIS B O 1
ATOM 4534 N N . THR B 1 65 ? 3.604 70.812 32.156 1 47.94 65 THR B N 1
ATOM 4535 C CA . THR B 1 65 ? 3.277 71.938 33 1 47.94 65 THR B CA 1
ATOM 4536 C C . THR B 1 65 ? 2.748 71.5 34.375 1 47.94 65 THR B C 1
ATOM 4538 O O . THR B 1 65 ? 2.576 72.25 35.281 1 47.94 65 THR B O 1
ATOM 4541 N N . ARG B 1 66 ? 2.4 70.25 34.375 1 50.31 66 ARG B N 1
ATOM 4542 C CA . ARG B 1 66 ? 1.713 69.812 35.562 1 50.31 66 ARG B CA 1
ATOM 4543 C C . ARG B 1 66 ? 2.691 69.688 36.719 1 50.31 66 ARG B C 1
ATOM 4545 O O . ARG B 1 66 ? 2.293 69.688 37.906 1 50.31 66 ARG B O 1
ATOM 4552 N N . TYR B 1 67 ? 3.922 69.375 36.344 1 50.59 67 TYR B N 1
ATOM 4553 C CA . TYR B 1 67 ? 4.781 69 37.469 1 50.59 67 TYR B CA 1
ATOM 4554 C C . TYR B 1 67 ? 5.82 70.062 37.75 1 50.59 67 TYR B C 1
ATOM 4556 O O . TYR B 1 67 ? 6.859 70.125 37.062 1 50.59 67 TYR B O 1
ATOM 4564 N N . ARG B 1 68 ? 5.41 71.188 38.031 1 46.41 68 ARG B N 1
ATOM 4565 C CA . ARG B 1 68 ? 6.367 72.25 38.406 1 46.41 68 ARG B CA 1
ATOM 4566 C C . ARG B 1 68 ? 7.273 71.75 39.531 1 46.41 68 ARG B C 1
ATOM 4568 O O . ARG B 1 68 ? 8.375 72.25 39.719 1 46.41 68 ARG B O 1
ATOM 4575 N N . ASP B 1 69 ? 6.695 71.062 40.562 1 52 69 ASP B N 1
ATOM 4576 C CA . ASP B 1 69 ? 7.492 70.938 41.75 1 52 69 ASP B CA 1
ATOM 4577 C C . ASP B 1 69 ? 8.461 69.75 41.656 1 52 69 ASP B C 1
ATOM 4579 O O . ASP B 1 69 ? 8.312 68.938 40.781 1 52 69 ASP B O 1
ATOM 4583 N N . LYS B 1 70 ? 9.547 69.562 42.531 1 59.03 70 LYS B N 1
ATOM 4584 C CA . LYS B 1 70 ? 10.656 68.688 42.812 1 59.03 70 LYS B CA 1
ATOM 4585 C C . LYS B 1 70 ? 10.188 67.188 42.812 1 59.03 70 LYS B C 1
ATOM 4587 O O . LYS B 1 70 ? 10.062 66.625 43.875 1 59.03 70 LYS B O 1
ATOM 4592 N N . VAL B 1 71 ? 9.43 66.75 41.875 1 67.25 71 VAL B N 1
ATOM 4593 C CA . VAL B 1 71 ? 8.906 65.375 42.031 1 67.25 71 VAL B CA 1
ATOM 4594 C C . VAL B 1 71 ? 9.852 64.438 41.344 1 67.25 71 VAL B C 1
ATOM 4596 O O . VAL B 1 71 ? 10.523 64.75 40.375 1 67.25 71 VAL B O 1
ATOM 4599 N N . SER B 1 72 ? 10.352 63.25 42.031 1 76.75 72 SER B N 1
ATOM 4600 C CA . SER B 1 72 ? 11.195 62.188 41.531 1 76.75 72 SER B CA 1
ATOM 4601 C C . SER B 1 72 ? 10.625 61.594 40.25 1 76.75 72 SER B C 1
ATOM 4603 O O . SER B 1 72 ? 9.438 61.75 39.938 1 76.75 72 SER B O 1
ATOM 4605 N N . TRP B 1 73 ? 11.516 61.156 39.406 1 79.19 73 TRP B N 1
ATOM 4606 C CA . TRP B 1 73 ? 11.141 60.5 38.125 1 79.19 73 TRP B CA 1
ATOM 4607 C C . TRP B 1 73 ? 10.094 59.438 38.375 1 79.19 73 TRP B C 1
ATOM 4609 O O . TRP B 1 73 ? 9.156 59.281 37.562 1 79.19 73 TRP B O 1
ATOM 4619 N N . TRP B 1 74 ? 10.242 58.688 39.375 1 78.31 74 TRP B N 1
ATOM 4620 C CA . TRP B 1 74 ? 9.328 57.594 39.719 1 78.31 74 TRP B CA 1
ATOM 4621 C C . TRP B 1 74 ? 7.922 58.125 39.969 1 78.31 74 TRP B C 1
ATOM 4623 O O . TRP B 1 74 ? 6.934 57.469 39.625 1 78.31 74 TRP B O 1
ATOM 4633 N N . ALA B 1 75 ? 7.887 59.188 40.531 1 77 75 ALA B N 1
ATOM 4634 C CA . ALA B 1 75 ? 6.594 59.781 40.812 1 77 75 ALA B CA 1
ATOM 4635 C C . ALA B 1 75 ? 5.902 60.25 39.531 1 77 75 ALA B C 1
ATOM 4637 O O . ALA B 1 75 ? 4.684 60.094 39.375 1 77 75 ALA B O 1
ATOM 4638 N N . ILE B 1 76 ? 6.734 60.656 38.656 1 75.12 76 ILE B N 1
ATOM 4639 C CA . ILE B 1 76 ? 6.184 61.094 37.375 1 75.12 76 ILE B CA 1
ATOM 4640 C C . ILE B 1 76 ? 5.637 59.875 36.625 1 75.12 76 ILE B C 1
ATOM 4642 O O . ILE B 1 76 ? 4.531 59.938 36.062 1 75.12 76 ILE B O 1
ATOM 4646 N N . LEU B 1 77 ? 6.395 58.938 36.625 1 76 77 LEU B N 1
ATOM 4647 C CA . LEU B 1 77 ? 6.004 57.719 35.938 1 76 77 LEU B CA 1
ATOM 4648 C C . LEU B 1 77 ? 4.738 57.125 36.562 1 76 77 LEU B C 1
ATOM 4650 O O . LEU B 1 77 ? 3.805 56.75 35.844 1 76 77 LEU B O 1
ATOM 4654 N N . TYR B 1 78 ? 4.77 56.969 37.812 1 76.69 78 TYR B N 1
ATOM 4655 C CA . TYR B 1 78 ? 3.666 56.375 38.562 1 76.69 78 TYR B CA 1
ATOM 4656 C C . TYR B 1 78 ? 2.369 57.156 38.312 1 76.69 78 TYR B C 1
ATOM 4658 O O . TYR B 1 78 ? 1.305 56.562 38.156 1 76.69 78 TYR B O 1
ATOM 4666 N N . ARG B 1 79 ? 2.383 58.375 38.125 1 74 79 ARG B N 1
ATOM 4667 C CA . ARG B 1 79 ? 1.189 59.219 38 1 74 79 ARG B CA 1
ATOM 4668 C C . ARG B 1 79 ? 0.674 59.188 36.562 1 74 79 ARG B C 1
ATOM 4670 O O . ARG B 1 79 ? -0.504 59.438 36.312 1 74 79 ARG B O 1
ATOM 4677 N N . SER B 1 80 ? 1.558 58.781 35.656 1 76.56 80 SER B N 1
ATOM 4678 C CA . SER B 1 80 ? 1.17 58.844 34.25 1 76.56 80 SER B CA 1
ATOM 4679 C C . SER B 1 80 ? 0.635 57.5 33.75 1 76.56 80 SER B C 1
ATOM 4681 O O . SER B 1 80 ? 0.022 57.406 32.688 1 76.56 80 SER B O 1
ATOM 4683 N N . VAL B 1 81 ? 0.8 56.5 34.594 1 77.19 81 VAL B N 1
ATOM 4684 C CA . VAL B 1 81 ? 0.498 55.156 34.156 1 77.19 81 VAL B CA 1
ATOM 4685 C C . VAL B 1 81 ? -0.994 55.031 33.875 1 77.19 81 VAL B C 1
ATOM 4687 O O . VAL B 1 81 ? -1.382 54.5 32.844 1 77.19 81 VAL B O 1
ATOM 4690 N N . PRO B 1 82 ? -1.877 55.5 34.688 1 70.62 82 PRO B N 1
ATOM 4691 C CA . PRO B 1 82 ? -3.307 55.281 34.438 1 70.62 82 PRO B CA 1
ATOM 4692 C C . PRO B 1 82 ? -3.789 55.906 33.125 1 70.62 82 PRO B C 1
ATOM 4694 O O . PRO B 1 82 ? -4.68 55.375 32.469 1 70.62 82 PRO B O 1
ATOM 4697 N N . ASP B 1 83 ? -3.191 56.875 32.688 1 72.38 83 ASP B N 1
ATOM 4698 C CA . ASP B 1 83 ? -3.65 57.594 31.5 1 72.38 83 ASP B CA 1
ATOM 4699 C C . ASP B 1 83 ? -2.938 57.094 30.25 1 72.38 83 ASP B C 1
ATOM 4701 O O . ASP B 1 83 ? -3.473 57.188 29.141 1 72.38 83 ASP B O 1
ATOM 4705 N N . ALA B 1 84 ? -1.817 56.5 30.469 1 73.88 84 ALA B N 1
ATOM 4706 C CA . ALA B 1 84 ? -0.966 56.219 29.328 1 73.88 84 ALA B CA 1
ATOM 4707 C C . ALA B 1 84 ? -1.174 54.781 28.844 1 73.88 84 ALA B C 1
ATOM 4709 O O . ALA B 1 84 ? -1.032 54.5 27.656 1 73.88 84 ALA B O 1
ATOM 4710 N N . ILE B 1 85 ? -1.507 53.969 29.797 1 77.12 85 ILE B N 1
ATOM 4711 C CA . ILE B 1 85 ? -1.56 52.562 29.422 1 77.12 85 ILE B CA 1
ATOM 4712 C C . ILE B 1 85 ? -3.014 52.125 29.344 1 77.12 85 ILE B C 1
ATOM 4714 O O . ILE B 1 85 ? -3.795 52.344 30.281 1 77.12 85 ILE B O 1
ATOM 4718 N N . GLY B 1 86 ? -3.381 51.5 28.281 1 75.31 86 GLY B N 1
ATOM 4719 C CA . GLY B 1 86 ? -4.742 51.031 28.047 1 75.31 86 GLY B CA 1
ATOM 4720 C C . GLY B 1 86 ? -4.996 49.625 28.531 1 75.31 86 GLY B C 1
ATOM 4721 O O . GLY B 1 86 ? -5.617 48.812 27.828 1 75.31 86 GLY B O 1
ATOM 4722 N N . ILE B 1 87 ? -4.414 49.156 29.641 1 78.44 87 ILE B N 1
ATOM 4723 C CA . ILE B 1 87 ? -4.688 47.844 30.219 1 78.44 87 ILE B CA 1
ATOM 4724 C C . ILE B 1 87 ? -5.773 47.969 31.281 1 78.44 87 ILE B C 1
ATOM 4726 O O . ILE B 1 87 ? -5.816 48.938 32.031 1 78.44 87 ILE B O 1
ATOM 4730 N N . GLY B 1 88 ? -6.645 46.969 31.203 1 74.12 88 GLY B N 1
ATOM 4731 C CA . GLY B 1 88 ? -7.703 46.969 32.188 1 74.12 88 GLY B CA 1
ATOM 4732 C C . GLY B 1 88 ? -7.18 46.875 33.625 1 74.12 88 GLY B C 1
ATOM 4733 O O . GLY B 1 88 ? -6.23 46.156 33.906 1 74.12 88 GLY B O 1
ATOM 4734 N N . GLY B 1 89 ? -7.676 47.719 34.438 1 76.5 89 GLY B N 1
ATOM 4735 C CA . GLY B 1 89 ? -7.395 47.656 35.875 1 76.5 89 GLY B CA 1
ATOM 4736 C C . GLY B 1 89 ? -6.27 48.562 36.312 1 76.5 89 GLY B C 1
ATOM 4737 O O . GLY B 1 89 ? -6.152 48.906 37.469 1 76.5 89 GLY B O 1
ATOM 4738 N N . MET B 1 90 ? -5.434 48.938 35.344 1 79.94 90 MET B N 1
ATOM 4739 C CA . MET B 1 90 ? -4.297 49.781 35.688 1 79.94 90 MET B CA 1
ATOM 4740 C C . MET B 1 90 ? -4.762 51.156 36.188 1 79.94 90 MET B C 1
ATOM 4742 O O . MET B 1 90 ? -4.141 51.719 37.094 1 79.94 90 MET B O 1
ATOM 4746 N N . LYS B 1 91 ? -5.879 51.531 35.688 1 78.56 91 LYS B N 1
ATOM 4747 C CA . LYS B 1 91 ? -6.418 52.844 36.094 1 78.56 91 LYS B CA 1
ATOM 4748 C C . LYS B 1 91 ? -6.809 52.812 37.594 1 78.56 91 LYS B C 1
ATOM 4750 O O . LYS B 1 91 ? -6.684 53.812 38.281 1 78.56 91 LYS B O 1
ATOM 4755 N N . TYR B 1 92 ? -7.129 51.656 38.094 1 81.44 92 TYR B N 1
ATOM 4756 C CA . TYR B 1 92 ? -7.562 51.562 39.5 1 81.44 92 TYR B CA 1
ATOM 4757 C C . TYR B 1 92 ? -6.383 51.25 40.406 1 81.44 92 TYR B C 1
ATOM 4759 O O . TYR B 1 92 ? -6.363 51.688 41.562 1 81.44 92 TYR B O 1
ATOM 4767 N N . ALA B 1 93 ? -5.461 50.688 39.875 1 82.75 93 ALA B N 1
ATOM 4768 C CA . ALA B 1 93 ? -4.316 50.281 40.688 1 82.75 93 ALA B CA 1
ATOM 4769 C C . ALA B 1 93 ? -3.4 51.469 40.969 1 82.75 93 ALA B C 1
ATOM 4771 O O . ALA B 1 93 ? -2.812 51.594 42.031 1 82.75 93 ALA B O 1
ATOM 4772 N N . PHE B 1 94 ? -3.311 52.438 40.031 1 80 94 PHE B N 1
ATOM 4773 C CA . PHE B 1 94 ? -2.316 53.5 40.188 1 80 94 PHE B CA 1
ATOM 4774 C C . PHE B 1 94 ? -2.99 54.875 40.312 1 80 94 PHE B C 1
ATOM 4776 O O . PHE B 1 94 ? -2.328 55.906 40.25 1 80 94 PHE B O 1
ATOM 4783 N N . ASN B 1 95 ? -4.246 54.812 40.5 1 76.56 95 ASN B N 1
ATOM 4784 C CA . ASN B 1 95 ? -4.93 56.062 40.781 1 76.56 95 ASN B CA 1
ATOM 4785 C C . ASN B 1 95 ? -4.828 56.469 42.25 1 76.56 95 ASN B C 1
ATOM 4787 O O . ASN B 1 95 ? -5.352 55.781 43.125 1 76.56 95 ASN B O 1
ATOM 4791 N N . PRO B 1 96 ? -4.227 57.594 42.5 1 73.81 96 PRO B N 1
ATOM 4792 C CA . PRO B 1 96 ? -4.031 58 43.906 1 73.81 96 PRO B CA 1
ATOM 4793 C C . PRO B 1 96 ? -5.332 58.438 44.562 1 73.81 96 PRO B C 1
ATOM 4795 O O . PRO B 1 96 ? -5.418 58.469 45.781 1 73.81 96 PRO B O 1
ATOM 4798 N N . ALA B 1 97 ? -6.281 58.719 43.812 1 75.12 97 ALA B N 1
ATOM 4799 C CA . ALA B 1 97 ? -7.547 59.188 44.375 1 75.12 97 ALA B CA 1
ATOM 4800 C C . ALA B 1 97 ? -8.352 58 44.938 1 75.12 97 ALA B C 1
ATOM 4802 O O . ALA B 1 97 ? -9.289 58.219 45.719 1 75.12 97 ALA B O 1
ATOM 4803 N N . GLU B 1 98 ? -7.852 56.875 44.812 1 76.38 98 GLU B N 1
ATOM 4804 C CA . GLU B 1 98 ? -8.609 55.688 45.219 1 76.38 98 GLU B CA 1
ATOM 4805 C C . GLU B 1 98 ? -8.156 55.219 46.594 1 76.38 98 GLU B C 1
ATOM 4807 O O . GLU B 1 98 ? -7.051 55.531 47.062 1 76.38 98 GLU B O 1
ATOM 4812 N N . VAL B 1 99 ? -9.078 54.438 47.188 1 85.31 99 VAL B N 1
ATOM 4813 C CA . VAL B 1 99 ? -8.805 53.844 48.531 1 85.31 99 VAL B CA 1
ATOM 4814 C C . VAL B 1 99 ? -7.641 52.875 48.406 1 85.31 99 VAL B C 1
ATOM 4816 O O . VAL B 1 99 ? -7.457 52.219 47.406 1 85.31 99 VAL B O 1
ATOM 4819 N N . LYS B 1 100 ? -6.863 52.844 49.469 1 86.44 100 LYS B N 1
ATOM 4820 C CA . LYS B 1 100 ? -5.641 52.031 49.469 1 86.44 100 LYS B CA 1
ATOM 4821 C C . LYS B 1 100 ? -5.945 50.562 49.25 1 86.44 100 LYS B C 1
ATOM 4823 O O . LYS B 1 100 ? -5.238 49.875 48.531 1 86.44 100 LYS B O 1
ATOM 4828 N N . TRP B 1 101 ? -7.023 50.094 49.969 1 88 101 TRP B N 1
ATOM 4829 C CA . TRP B 1 101 ? -7.316 48.656 49.875 1 88 101 TRP B CA 1
ATOM 4830 C C . TRP B 1 101 ? -7.75 48.312 48.438 1 88 101 TRP B C 1
ATOM 4832 O O . TRP B 1 101 ? -7.461 47.219 47.969 1 88 101 TRP B O 1
ATOM 4842 N N . ARG B 1 102 ? -8.422 49.125 47.75 1 88.88 102 ARG B N 1
ATOM 4843 C CA . ARG B 1 102 ? -8.852 48.906 46.375 1 88.88 102 ARG B CA 1
ATOM 4844 C C . ARG B 1 102 ? -7.656 48.938 45.438 1 88.88 102 ARG B C 1
ATOM 4846 O O . ARG B 1 102 ? -7.582 48.125 44.5 1 88.88 102 ARG B O 1
ATOM 4853 N N . ARG B 1 103 ? -6.699 49.719 45.75 1 88.56 103 ARG B N 1
ATOM 4854 C CA . ARG B 1 103 ? -5.496 49.781 44.938 1 88.56 103 ARG B CA 1
ATOM 4855 C C . ARG B 1 103 ? -4.652 48.531 45.094 1 88.56 103 ARG B C 1
ATOM 4857 O O . ARG B 1 103 ? -4.152 48 44.094 1 88.56 103 ARG B O 1
ATOM 4864 N N . PHE B 1 104 ? -4.613 48.094 46.312 1 91.12 104 PHE B N 1
ATOM 4865 C CA . PHE B 1 104 ? -3.826 46.875 46.562 1 91.12 104 PHE B CA 1
ATOM 4866 C C . PHE B 1 104 ? -4.477 45.656 45.938 1 91.12 104 PHE B C 1
ATOM 4868 O O . PHE B 1 104 ? -3.783 44.812 45.375 1 91.12 104 PHE B O 1
ATOM 4875 N N . SER B 1 105 ? -5.734 45.562 45.969 1 92.62 105 SER B N 1
ATOM 4876 C CA . SER B 1 105 ? -6.441 44.438 45.375 1 92.62 105 SER B CA 1
ATOM 4877 C C . SER B 1 105 ? -6.277 44.406 43.844 1 92.62 105 SER B C 1
ATOM 4879 O O . SER B 1 105 ? -6.047 43.375 43.25 1 92.62 105 SER B O 1
ATOM 4881 N N . TRP B 1 106 ? -6.375 45.562 43.281 1 90.44 106 TRP B N 1
ATOM 4882 C CA . TRP B 1 106 ? -6.234 45.625 41.812 1 90.44 106 TRP B CA 1
ATOM 4883 C C . TRP B 1 106 ? -4.797 45.344 41.406 1 90.44 106 TRP B C 1
ATOM 4885 O O . TRP B 1 106 ? -4.551 44.781 40.344 1 90.44 106 TRP B O 1
ATOM 4895 N N . LEU B 1 107 ? -3.869 45.719 42.219 1 89.81 107 LEU B N 1
ATOM 4896 C CA . LEU B 1 107 ? -2.469 45.438 41.938 1 89.81 107 LEU B CA 1
ATOM 4897 C C . LEU B 1 107 ? -2.209 43.906 41.969 1 89.81 107 LEU B C 1
ATOM 4899 O O . LEU B 1 107 ? -1.483 43.375 41.125 1 89.81 107 LEU B O 1
ATOM 4903 N N . LEU B 1 108 ? -2.805 43.312 42.906 1 94.38 108 LEU B N 1
ATOM 4904 C CA . LEU B 1 108 ? -2.656 41.844 43 1 94.38 108 LEU B CA 1
ATOM 4905 C C . LEU B 1 108 ? -3.293 41.156 41.812 1 94.38 108 LEU B C 1
ATOM 4907 O O . LEU B 1 108 ? -2.76 40.156 41.312 1 94.38 108 LEU B O 1
ATOM 4911 N N . LEU B 1 109 ? -4.418 41.656 41.375 1 93.38 109 LEU B N 1
ATOM 4912 C CA . LEU B 1 109 ? -5.113 41.062 40.25 1 93.38 109 LEU B CA 1
ATOM 4913 C C . LEU B 1 109 ? -4.301 41.219 38.969 1 93.38 109 LEU B C 1
ATOM 4915 O O . LEU B 1 109 ? -4.207 40.312 38.156 1 93.38 109 LEU B O 1
ATOM 4919 N N . VAL B 1 110 ? -3.742 42.312 38.812 1 90.12 110 VAL B N 1
ATOM 4920 C CA . VAL B 1 110 ? -2.943 42.594 37.594 1 90.12 110 VAL B CA 1
ATOM 4921 C C . VAL B 1 110 ? -1.679 41.75 37.625 1 90.12 110 VAL B C 1
ATOM 4923 O O . VAL B 1 110 ? -1.257 41.219 36.594 1 90.12 110 VAL B O 1
ATOM 4926 N N . MET B 1 111 ? -1.089 41.594 38.75 1 93.25 111 MET B N 1
ATOM 4927 C CA . MET B 1 111 ? 0.096 40.75 38.844 1 93.25 111 MET B CA 1
ATOM 4928 C C . MET B 1 111 ? -0.249 39.281 38.594 1 93.25 111 MET B C 1
ATOM 4930 O O . MET B 1 111 ? 0.527 38.562 37.969 1 93.25 111 MET B O 1
ATOM 4934 N N . ALA B 1 112 ? -1.341 38.875 39.094 1 95.5 112 ALA B N 1
ATOM 4935 C CA . ALA B 1 112 ? -1.807 37.531 38.812 1 95.5 112 ALA B CA 1
ATOM 4936 C C . ALA B 1 112 ? -2.08 37.312 37.344 1 95.5 112 ALA B C 1
ATOM 4938 O O . ALA B 1 112 ? -1.772 36.25 36.781 1 95.5 112 ALA B O 1
ATOM 4939 N N . ALA B 1 113 ? -2.709 38.312 36.688 1 94.12 113 ALA B N 1
ATOM 4940 C CA . ALA B 1 113 ? -2.975 38.219 35.25 1 94.12 113 ALA B CA 1
ATOM 4941 C C . ALA B 1 113 ? -1.675 38.156 34.469 1 94.12 113 ALA B C 1
ATOM 4943 O O . ALA B 1 113 ? -1.572 37.406 33.5 1 94.12 113 ALA B O 1
ATOM 4944 N N . PHE B 1 114 ? -0.757 38.875 34.938 1 92.75 114 PHE B N 1
ATOM 4945 C CA . PHE B 1 114 ? 0.544 38.875 34.281 1 92.75 114 PHE B CA 1
ATOM 4946 C C . PHE B 1 114 ? 1.223 37.5 34.469 1 92.75 114 PHE B C 1
ATOM 4948 O O . PHE B 1 114 ? 1.882 37 33.562 1 92.75 114 PHE B O 1
ATOM 4955 N N . GLY B 1 115 ? 1.17 37.062 35.625 1 95.75 115 GLY B N 1
ATOM 4956 C CA . GLY B 1 115 ? 1.709 35.719 35.875 1 95.75 115 GLY B CA 1
ATOM 4957 C C . GLY B 1 115 ? 1.041 34.656 35.031 1 95.75 115 GLY B C 1
ATOM 4958 O O . GLY B 1 115 ? 1.716 33.781 34.469 1 95.75 115 GLY B O 1
ATOM 4959 N N . ALA B 1 116 ? -0.27 34.656 34.906 1 96.75 116 ALA B N 1
ATOM 4960 C CA . ALA B 1 116 ? -1.015 33.688 34.094 1 96.75 116 ALA B CA 1
ATOM 4961 C C . ALA B 1 116 ? -0.679 33.844 32.625 1 96.75 116 ALA B C 1
ATOM 4963 O O . ALA B 1 116 ? -0.54 32.844 31.891 1 96.75 116 ALA B O 1
ATOM 4964 N N . LEU B 1 117 ? -0.61 35.062 32.188 1 95 117 LEU B N 1
ATOM 4965 C CA . LEU B 1 117 ? -0.235 35.312 30.797 1 95 117 LEU B CA 1
ATOM 4966 C C . LEU B 1 117 ? 1.14 34.719 30.484 1 95 117 LEU B C 1
ATOM 4968 O O . LEU B 1 117 ? 1.311 34.031 29.469 1 95 117 LEU B O 1
ATOM 4972 N N . THR B 1 118 ? 2.094 35.062 31.328 1 95.81 118 THR B N 1
ATOM 4973 C CA . THR B 1 118 ? 3.449 34.562 31.109 1 95.81 118 THR B CA 1
ATOM 4974 C C . THR B 1 118 ? 3.475 33.031 31.094 1 95.81 118 THR B C 1
ATOM 4976 O O . THR B 1 118 ? 4.152 32.438 30.25 1 95.81 118 THR B O 1
ATOM 4979 N N . TYR B 1 119 ? 2.727 32.469 31.969 1 96.81 119 TYR B N 1
ATOM 4980 C CA . TYR B 1 119 ? 2.664 31.031 32.031 1 96.81 119 TYR B CA 1
ATOM 4981 C C . TYR B 1 119 ? 2.09 30.453 30.734 1 96.81 119 TYR B C 1
ATOM 4983 O O . TYR B 1 119 ? 2.631 29.5 30.172 1 96.81 119 TYR B O 1
ATOM 4991 N N . GLN B 1 120 ? 1.104 30.984 30.219 1 95.75 120 GLN B N 1
ATOM 4992 C CA . GLN B 1 120 ? 0.459 30.5 29 1 95.75 120 GLN B CA 1
ATOM 4993 C C . GLN B 1 120 ? 1.336 30.75 27.781 1 95.75 120 GLN B C 1
ATOM 4995 O O . GLN B 1 120 ? 1.409 29.906 26.875 1 95.75 120 GLN B O 1
ATOM 5000 N N . VAL B 1 121 ? 1.884 31.828 27.734 1 95.06 121 VAL B N 1
ATOM 5001 C CA . VAL B 1 121 ? 2.729 32.156 26.594 1 95.06 121 VAL B CA 1
ATOM 5002 C C . VAL B 1 121 ? 3.938 31.234 26.562 1 95.06 121 VAL B C 1
ATOM 5004 O O . VAL B 1 121 ? 4.332 30.766 25.484 1 95.06 121 VAL B O 1
ATOM 5007 N N . VAL B 1 122 ? 4.504 31.016 27.688 1 96.62 122 VAL B N 1
ATOM 5008 C CA . VAL B 1 122 ? 5.648 30.109 27.75 1 96.62 122 VAL B CA 1
ATOM 5009 C C . VAL B 1 122 ? 5.227 28.703 27.297 1 96.62 122 VAL B C 1
ATOM 5011 O O . VAL B 1 122 ? 5.973 28.031 26.578 1 96.62 122 VAL B O 1
ATOM 5014 N N . ASP B 1 123 ? 4.098 28.297 27.656 1 96.69 123 ASP B N 1
ATOM 5015 C CA . ASP B 1 123 ? 3.574 27 27.25 1 96.69 123 ASP B CA 1
ATOM 5016 C C . ASP B 1 123 ? 3.439 26.922 25.734 1 96.69 123 ASP B C 1
ATOM 5018 O O . ASP B 1 123 ? 3.812 25.906 25.125 1 96.69 123 ASP B O 1
ATOM 5022 N N . ARG B 1 124 ? 2.953 27.922 25.078 1 95.06 124 ARG B N 1
ATOM 5023 C CA . ARG B 1 124 ? 2.746 27.922 23.641 1 95.06 124 ARG B CA 1
ATOM 5024 C C . ARG B 1 124 ? 4.074 28 22.891 1 95.06 124 ARG B C 1
ATOM 5026 O O . ARG B 1 124 ? 4.227 27.406 21.828 1 95.06 124 ARG B O 1
ATOM 5033 N N . VAL B 1 125 ? 4.945 28.703 23.469 1 95.69 125 VAL B N 1
ATOM 5034 C CA . VAL B 1 125 ? 6.262 28.828 22.859 1 95.69 125 VAL B CA 1
ATOM 5035 C C . VAL B 1 125 ? 6.988 27.484 22.938 1 95.69 125 VAL B C 1
ATOM 5037 O O . VAL B 1 125 ? 7.668 27.078 21.984 1 95.69 125 VAL B O 1
ATOM 5040 N N . GLN B 1 126 ? 6.82 26.859 24.016 1 96.25 126 GLN B N 1
ATOM 5041 C CA . GLN B 1 126 ? 7.426 25.547 24.156 1 96.25 126 GLN B CA 1
ATOM 5042 C C . GLN B 1 126 ? 6.785 24.547 23.188 1 96.25 126 GLN B C 1
ATOM 5044 O O . GLN B 1 126 ? 7.477 23.703 22.625 1 96.25 126 GLN B O 1
ATOM 5049 N N . HIS B 1 127 ? 5.504 24.641 23.047 1 94.38 127 HIS B N 1
ATOM 5050 C CA . HIS B 1 127 ? 4.801 23.797 22.094 1 94.38 127 HIS B CA 1
ATOM 5051 C C . HIS B 1 127 ? 5.301 24.031 20.672 1 94.38 127 HIS B C 1
ATOM 5053 O O . HIS B 1 127 ? 5.508 23.094 19.906 1 94.38 127 HIS B O 1
ATOM 5059 N N . PHE B 1 128 ? 5.492 25.234 20.359 1 94.25 128 PHE B N 1
ATOM 5060 C CA . PHE B 1 128 ? 6.016 25.594 19.047 1 94.25 128 PHE B CA 1
ATOM 5061 C C . PHE B 1 128 ? 7.438 25.078 18.875 1 94.25 128 PHE B C 1
ATOM 5063 O O . PHE B 1 128 ? 7.785 24.562 17.797 1 94.25 128 PHE B O 1
ATOM 5070 N N . ALA B 1 129 ? 8.203 25.172 19.859 1 94.44 129 ALA B N 1
ATOM 5071 C CA . ALA B 1 129 ? 9.609 24.766 19.797 1 94.44 129 ALA B CA 1
ATOM 5072 C C . ALA B 1 129 ? 9.734 23.234 19.703 1 94.44 129 ALA B C 1
ATOM 5074 O O . ALA B 1 129 ? 10.766 22.719 19.266 1 94.44 129 ALA B O 1
ATOM 5075 N N . SER B 1 130 ? 8.727 22.531 20.094 1 94.12 130 SER B N 1
ATOM 5076 C CA . SER B 1 130 ? 8.75 21.078 20 1 94.12 130 SER B CA 1
ATOM 5077 C C . SER B 1 130 ? 8.492 20.609 18.578 1 94.12 130 SER B C 1
ATOM 5079 O O . SER B 1 130 ? 8.695 19.438 18.266 1 94.12 130 SER B O 1
ATOM 5081 N N . HIS B 1 131 ? 8.078 21.422 17.656 1 93.12 131 HIS B N 1
ATOM 5082 C CA . HIS B 1 131 ? 7.848 21.156 16.25 1 93.12 131 HIS B CA 1
ATOM 5083 C C . HIS B 1 131 ? 6.855 20.016 16.062 1 93.12 131 HIS B C 1
ATOM 5085 O O . HIS B 1 131 ? 7.184 18.984 15.453 1 93.12 131 HIS B O 1
ATOM 5091 N N . PRO B 1 132 ? 5.625 20.188 16.469 1 91.88 132 PRO B N 1
ATOM 5092 C CA . PRO B 1 132 ? 4.613 19.141 16.344 1 91.88 132 PRO B CA 1
ATOM 5093 C C . PRO B 1 132 ? 4.227 18.875 14.883 1 91.88 132 PRO B C 1
ATOM 5095 O O . PRO B 1 132 ? 4.129 19.812 14.086 1 91.88 132 PRO B O 1
ATOM 5098 N N . LYS B 1 133 ? 4.129 17.594 14.586 1 90.88 133 LYS B N 1
ATOM 5099 C CA . LYS B 1 133 ? 3.734 17.188 13.242 1 90.88 133 LYS B CA 1
ATOM 5100 C C . LYS B 1 133 ? 2.576 16.188 13.289 1 90.88 133 LYS B C 1
ATOM 5102 O O . LYS B 1 133 ? 2.336 15.562 14.32 1 90.88 133 LYS B O 1
ATOM 5107 N N . SER B 1 134 ? 1.824 16.172 12.242 1 89.12 134 SER B N 1
ATOM 5108 C CA . SER B 1 134 ? 0.735 15.211 12.094 1 89.12 134 SER B CA 1
ATOM 5109 C C . SER B 1 134 ? 0.885 14.406 10.805 1 89.12 134 SER B C 1
ATOM 5111 O O . SER B 1 134 ? 1.711 14.734 9.953 1 89.12 134 SER B O 1
ATOM 5113 N N . VAL B 1 135 ? 0.22 13.242 10.82 1 90.5 135 VAL B N 1
ATOM 5114 C CA . VAL B 1 135 ? 0.27 12.375 9.648 1 90.5 135 VAL B CA 1
ATOM 5115 C C . VAL B 1 135 ? -1.119 12.273 9.016 1 90.5 135 VAL B C 1
ATOM 5117 O O . VAL B 1 135 ? -2.119 12.148 9.727 1 90.5 135 VAL B O 1
ATOM 5120 N N . ASP B 1 136 ? -1.097 12.539 7.703 1 89.19 136 ASP B N 1
ATOM 5121 C CA . ASP B 1 136 ? -2.305 12.312 6.914 1 89.19 136 ASP B CA 1
ATOM 5122 C C . ASP B 1 136 ? -2.186 11.039 6.078 1 89.19 136 ASP B C 1
ATOM 5124 O O . ASP B 1 136 ? -1.261 10.898 5.273 1 89.19 136 ASP B O 1
ATOM 5128 N N . VAL B 1 137 ? -3.098 10.109 6.301 1 88.38 137 VAL B N 1
ATOM 5129 C CA . VAL B 1 137 ? -3.141 8.883 5.512 1 88.38 137 VAL B CA 1
ATOM 5130 C C . VAL B 1 137 ? -4.371 8.898 4.605 1 88.38 137 VAL B C 1
ATOM 5132 O O . VAL B 1 137 ? -5.496 9.078 5.082 1 88.38 137 VAL B O 1
ATOM 5135 N N . SER B 1 138 ? -4.145 8.734 3.357 1 86.88 138 SER B N 1
ATOM 5136 C CA . SER B 1 138 ? -5.258 8.711 2.414 1 86.88 138 SER B CA 1
ATOM 5137 C C . SER B 1 138 ? -5.039 7.656 1.331 1 86.88 138 SER B C 1
ATOM 5139 O O . SER B 1 138 ? -3.902 7.281 1.041 1 86.88 138 SER B O 1
ATOM 5141 N N . ILE B 1 139 ? -6.156 7.133 0.856 1 86.31 139 ILE B N 1
ATOM 5142 C CA . ILE B 1 139 ? -6.133 6.207 -0.271 1 86.31 139 ILE B CA 1
ATOM 5143 C C . ILE B 1 139 ? -6.598 6.926 -1.537 1 86.31 139 ILE B C 1
ATOM 5145 O O . ILE B 1 139 ? -7.652 7.562 -1.544 1 86.31 139 ILE B O 1
ATOM 5149 N N . GLU B 1 140 ? -5.781 6.879 -2.525 1 83.69 140 GLU B N 1
ATOM 5150 C CA . GLU B 1 140 ? -6.113 7.496 -3.805 1 83.69 140 GLU B CA 1
ATOM 5151 C C . GLU B 1 140 ? -6.27 6.449 -4.902 1 83.69 140 GLU B C 1
ATOM 5153 O O . GLU B 1 140 ? -5.355 5.66 -5.148 1 83.69 140 GLU B O 1
ATOM 5158 N N . TYR B 1 141 ? -7.48 6.422 -5.492 1 83.62 141 TYR B N 1
ATOM 5159 C CA . TYR B 1 141 ? -7.668 5.574 -6.664 1 83.62 141 TYR B CA 1
ATOM 5160 C C . TYR B 1 141 ? -7.148 6.258 -7.922 1 83.62 141 TYR B C 1
ATOM 5162 O O . TYR B 1 141 ? -7.348 7.461 -8.109 1 83.62 141 TYR B O 1
ATOM 5170 N N . THR B 1 142 ? -6.375 5.59 -8.664 1 84.56 142 THR B N 1
ATOM 5171 C CA . THR B 1 142 ? -5.754 6.164 -9.844 1 84.56 142 THR B CA 1
ATOM 5172 C C . THR B 1 142 ? -6.051 5.316 -11.078 1 84.56 142 THR B C 1
ATOM 5174 O O . THR B 1 142 ? -6.379 4.133 -10.961 1 84.56 142 THR B O 1
ATOM 5177 N N . ASP B 1 143 ? -5.949 5.957 -12.227 1 83.12 143 ASP B N 1
ATOM 5178 C CA . ASP B 1 143 ? -6.234 5.289 -13.492 1 83.12 143 ASP B CA 1
ATOM 5179 C C . ASP B 1 143 ? -5.023 4.496 -13.977 1 83.12 143 ASP B C 1
ATOM 5181 O O . ASP B 1 143 ? -5.156 3.586 -14.797 1 83.12 143 ASP B O 1
ATOM 5185 N N . SER B 1 144 ? -3.938 4.965 -13.484 1 88.94 144 SER B N 1
ATOM 5186 C CA . SER B 1 144 ? -2.729 4.273 -13.914 1 88.94 144 SER B CA 1
ATOM 5187 C C . SER B 1 144 ? -1.682 4.242 -12.805 1 88.94 144 SER B C 1
ATOM 5189 O O . SER B 1 144 ? -1.529 5.215 -12.062 1 88.94 144 SER B O 1
ATOM 5191 N N . ILE B 1 145 ? -1.058 3.078 -12.727 1 93.19 145 ILE B N 1
ATOM 5192 C CA . ILE B 1 145 ? 0.035 2.924 -11.773 1 93.19 145 ILE B CA 1
ATOM 5193 C C . ILE B 1 145 ? 1.271 2.383 -12.484 1 93.19 145 ILE B C 1
ATOM 5195 O O . ILE B 1 145 ? 1.166 1.5 -13.344 1 93.19 145 ILE B O 1
ATOM 5199 N N . ILE B 1 146 ? 2.4 2.969 -12.156 1 94.75 146 ILE B N 1
ATOM 5200 C CA . ILE B 1 146 ? 3.652 2.445 -12.695 1 94.75 146 ILE B CA 1
ATOM 5201 C C . ILE B 1 146 ? 3.934 1.07 -12.094 1 94.75 146 ILE B C 1
ATOM 5203 O O . ILE B 1 146 ? 3.871 0.895 -10.875 1 94.75 146 ILE B O 1
ATOM 5207 N N . PHE B 1 147 ? 4.203 0.072 -12.961 1 96.38 147 PHE B N 1
ATOM 5208 C CA . PHE B 1 147 ? 4.531 -1.271 -12.492 1 96.38 147 PHE B CA 1
ATOM 5209 C C . PHE B 1 147 ? 5.926 -1.303 -11.875 1 96.38 147 PHE B C 1
ATOM 5211 O O . PHE B 1 147 ? 6.844 -0.65 -12.375 1 96.38 147 PHE B O 1
ATOM 5218 N N . PRO B 1 148 ? 6.137 -2.041 -10.789 1 97.06 148 PRO B N 1
ATOM 5219 C CA . PRO B 1 148 ? 7.461 -2.084 -10.164 1 97.06 148 PRO B CA 1
ATOM 5220 C C . PRO B 1 148 ? 8.492 -2.811 -11.031 1 97.06 148 PRO B C 1
ATOM 5222 O O . PRO B 1 148 ? 8.125 -3.584 -11.914 1 97.06 148 PRO B O 1
ATOM 5225 N N . THR B 1 149 ? 9.711 -2.42 -10.797 1 97 149 THR B N 1
ATOM 5226 C CA . THR B 1 149 ? 10.805 -3.213 -11.352 1 97 149 THR B CA 1
ATOM 5227 C C . THR B 1 149 ? 10.914 -4.555 -10.641 1 97 149 THR B C 1
ATOM 5229 O O . THR B 1 149 ? 10.789 -4.625 -9.414 1 97 149 THR B O 1
ATOM 5232 N N . VAL B 1 150 ? 11.117 -5.621 -11.406 1 97.75 150 VAL B N 1
ATOM 5233 C CA . VAL B 1 150 ? 11.141 -6.965 -10.836 1 97.75 150 VAL B CA 1
ATOM 5234 C C . VAL B 1 150 ? 12.5 -7.609 -11.094 1 97.75 150 VAL B C 1
ATOM 5236 O O . VAL B 1 150 ? 12.883 -7.836 -12.242 1 97.75 150 VAL B O 1
ATOM 5239 N N . ALA B 1 151 ? 13.18 -7.844 -9.992 1 97.69 151 ALA B N 1
ATOM 5240 C CA . ALA B 1 151 ? 14.438 -8.578 -10.102 1 97.69 151 ALA B CA 1
ATOM 5241 C C . ALA B 1 151 ? 14.227 -10.062 -9.82 1 97.69 151 ALA B C 1
ATOM 5243 O O . ALA B 1 151 ? 13.586 -10.43 -8.828 1 97.69 151 ALA B O 1
ATOM 5244 N N . ILE B 1 152 ? 14.742 -10.891 -10.656 1 98.06 152 ILE B N 1
ATOM 5245 C CA . ILE B 1 152 ? 14.617 -12.344 -10.562 1 98.06 152 ILE B CA 1
ATOM 5246 C C . ILE B 1 152 ? 16.016 -12.977 -10.508 1 98.06 152 ILE B C 1
ATOM 5248 O O . ILE B 1 152 ? 16.734 -12.961 -11.5 1 98.06 152 ILE B O 1
ATOM 5252 N N . CYS B 1 153 ? 16.297 -13.547 -9.398 1 96.56 153 CYS B N 1
ATOM 5253 C CA . CYS B 1 153 ? 17.641 -14.094 -9.211 1 96.56 153 CYS B CA 1
ATOM 5254 C C . CYS B 1 153 ? 17.578 -15.57 -8.844 1 96.56 153 CYS B C 1
ATOM 5256 O O . CYS B 1 153 ? 16.891 -15.953 -7.898 1 96.56 153 CYS B O 1
ATOM 5258 N N . ASN B 1 154 ? 18.328 -16.328 -9.539 1 96.38 154 ASN B N 1
ATOM 5259 C CA . ASN B 1 154 ? 18.391 -17.75 -9.266 1 96.38 154 ASN B CA 1
ATOM 5260 C C . ASN B 1 154 ? 19.203 -18.047 -8 1 96.38 154 ASN B C 1
ATOM 5262 O O . ASN B 1 154 ? 20.156 -17.328 -7.695 1 96.38 154 ASN B O 1
ATOM 5266 N N . TYR B 1 155 ? 18.891 -19.109 -7.281 1 95.31 155 TYR B N 1
ATOM 5267 C CA . TYR B 1 155 ? 19.609 -19.5 -6.078 1 95.31 155 TYR B CA 1
ATOM 5268 C C . TYR B 1 155 ? 20.969 -20.078 -6.43 1 95.31 155 TYR B C 1
ATOM 5270 O O . TYR B 1 155 ? 21.844 -20.219 -5.562 1 95.31 155 TYR B O 1
ATOM 5278 N N . ASN B 1 156 ? 21.078 -20.406 -7.676 1 94.88 156 ASN B N 1
ATOM 5279 C CA . ASN B 1 156 ? 22.375 -20.812 -8.203 1 94.88 156 ASN B CA 1
ATOM 5280 C C . ASN B 1 156 ? 22.984 -19.734 -9.086 1 94.88 156 ASN B C 1
ATOM 5282 O O . ASN B 1 156 ? 22.281 -19.078 -9.852 1 94.88 156 ASN B O 1
ATOM 5286 N N . THR B 1 157 ? 24.266 -19.594 -8.992 1 93 157 THR B N 1
ATOM 5287 C CA . THR B 1 157 ? 24.906 -18.516 -9.711 1 93 157 THR B CA 1
ATOM 5288 C C . THR B 1 157 ? 25.5 -19.016 -11.031 1 93 157 THR B C 1
ATOM 5290 O O . THR B 1 157 ? 25.344 -18.375 -12.07 1 93 157 THR B O 1
ATOM 5293 N N . PHE B 1 158 ? 26.188 -20.141 -10.945 1 94.69 158 PHE B N 1
ATOM 5294 C CA . PHE B 1 158 ? 26.938 -20.625 -12.102 1 94.69 158 PHE B CA 1
ATOM 5295 C C . PHE B 1 158 ? 26.375 -21.922 -12.625 1 94.69 158 PHE B C 1
ATOM 5297 O O . PHE B 1 158 ? 25.891 -22.766 -11.852 1 94.69 158 PHE B O 1
ATOM 5304 N N . ARG B 1 159 ? 26.578 -22.094 -13.898 1 95.19 159 ARG B N 1
ATOM 5305 C CA . ARG B 1 159 ? 26.125 -23.328 -14.539 1 95.19 159 ARG B CA 1
ATOM 5306 C C . ARG B 1 159 ? 27.188 -24.406 -14.477 1 95.19 159 ARG B C 1
ATOM 5308 O O . ARG B 1 159 ? 28.328 -24.188 -14.867 1 95.19 159 ARG B O 1
ATOM 5315 N N . SER B 1 160 ? 26.766 -25.562 -14.078 1 94.88 160 SER B N 1
ATOM 5316 C CA . SER B 1 160 ? 27.672 -26.688 -13.922 1 94.88 160 SER B CA 1
ATOM 5317 C C . SER B 1 160 ? 28.219 -27.156 -15.273 1 94.88 160 SER B C 1
ATOM 5319 O O . SER B 1 160 ? 29.391 -27.469 -15.406 1 94.88 160 SER B O 1
ATOM 5321 N N . SER B 1 161 ? 27.453 -27.141 -16.297 1 94.75 161 SER B N 1
ATOM 5322 C CA . SER B 1 161 ? 27.812 -27.625 -17.609 1 94.75 161 SER B CA 1
ATOM 5323 C C . SER B 1 161 ? 28.953 -26.797 -18.219 1 94.75 161 SER B C 1
ATOM 5325 O O . SER B 1 161 ? 29.734 -27.312 -19.016 1 94.75 161 SER B O 1
ATOM 5327 N N . GLN B 1 162 ? 29.047 -25.578 -17.75 1 92.88 162 GLN B N 1
ATOM 5328 C CA . GLN B 1 162 ? 30.031 -24.688 -18.359 1 92.88 162 GLN B CA 1
ATOM 5329 C C . GLN B 1 162 ? 31.312 -24.625 -17.531 1 92.88 162 GLN B C 1
ATOM 5331 O O . GLN B 1 162 ? 32.406 -24.391 -18.062 1 92.88 162 GLN B O 1
ATOM 5336 N N . LEU B 1 163 ? 31.219 -24.828 -16.25 1 93.06 163 LEU B N 1
ATOM 5337 C CA . LEU B 1 163 ? 32.344 -24.578 -15.375 1 93.06 163 LEU B CA 1
ATOM 5338 C C . LEU B 1 163 ? 33.062 -25.891 -15.039 1 93.06 163 LEU B C 1
ATOM 5340 O O . LEU B 1 163 ? 34.25 -25.891 -14.695 1 93.06 163 LEU B O 1
ATOM 5344 N N . THR B 1 164 ? 32.312 -26.953 -15.117 1 93.06 164 THR B N 1
ATOM 5345 C CA . THR B 1 164 ? 32.906 -28.219 -14.773 1 93.06 164 THR B CA 1
ATOM 5346 C C . THR B 1 164 ? 34.062 -28.547 -15.727 1 93.06 164 THR B C 1
ATOM 5348 O O . THR B 1 164 ? 33.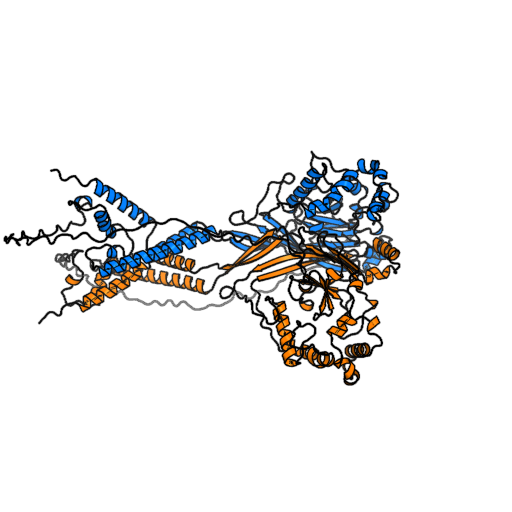906 -28.453 -16.953 1 93.06 164 THR B O 1
ATOM 5351 N N . GLY B 1 165 ? 35.219 -28.875 -15.195 1 92 165 GLY B N 1
ATOM 5352 C CA . GLY B 1 165 ? 36.375 -29.234 -16 1 92 165 GLY B CA 1
ATOM 5353 C C . GLY B 1 165 ? 37.312 -28.078 -16.281 1 92 165 GLY B C 1
ATOM 5354 O O . GLY B 1 165 ? 38.375 -28.25 -16.859 1 92 165 GLY B O 1
ATOM 5355 N N . THR B 1 166 ? 36.969 -26.891 -15.953 1 93 166 THR B N 1
ATOM 5356 C CA . THR B 1 166 ? 37.812 -25.719 -16.156 1 93 166 THR B CA 1
ATOM 5357 C C . THR B 1 166 ? 38.625 -25.406 -14.906 1 93 166 THR B C 1
ATOM 5359 O O . THR B 1 166 ? 38.344 -25.906 -13.82 1 93 166 THR B O 1
ATOM 5362 N N . GLU B 1 167 ? 39.656 -24.625 -15.133 1 93.06 167 GLU B N 1
ATOM 5363 C CA . GLU B 1 167 ? 40.5 -24.203 -14.008 1 93.06 167 GLU B CA 1
ATOM 5364 C C . GLU B 1 167 ? 39.688 -23.375 -13.008 1 93.06 167 GLU B C 1
ATOM 5366 O O . GLU B 1 167 ? 39.844 -23.547 -11.789 1 93.06 167 GLU B O 1
ATOM 5371 N N . LEU B 1 168 ? 38.906 -22.594 -13.523 1 92.31 168 LEU B N 1
ATOM 5372 C CA . LEU B 1 168 ? 38.062 -21.766 -12.664 1 92.31 168 LEU B CA 1
ATOM 5373 C C . LEU B 1 168 ? 37.062 -22.609 -11.883 1 92.31 168 LEU B C 1
ATOM 5375 O O . LEU B 1 168 ? 36.812 -22.328 -10.711 1 92.31 168 LEU B O 1
ATOM 5379 N N . GLY B 1 169 ? 36.5 -23.547 -12.477 1 92.75 169 GLY B N 1
ATOM 5380 C CA . GLY B 1 169 ? 35.594 -24.453 -11.805 1 92.75 169 GLY B CA 1
ATOM 5381 C C . GLY B 1 169 ? 36.25 -25.219 -10.664 1 92.75 169 GLY B C 1
ATOM 5382 O O . GLY B 1 169 ? 35.656 -25.391 -9.602 1 92.75 169 GLY B O 1
ATOM 5383 N N . ASP B 1 170 ? 37.438 -25.609 -10.961 1 91.81 170 ASP B N 1
ATOM 5384 C CA . ASP B 1 170 ? 38.219 -26.297 -9.93 1 91.81 170 ASP B CA 1
ATOM 5385 C C . ASP B 1 170 ? 38.469 -25.391 -8.727 1 91.81 170 ASP B C 1
ATOM 5387 O O . ASP B 1 170 ? 38.312 -25.828 -7.578 1 91.81 170 ASP B O 1
ATOM 5391 N N . PHE B 1 171 ? 38.906 -24.266 -8.984 1 93.19 171 PHE B N 1
ATOM 5392 C CA . PHE B 1 171 ? 39.156 -23.297 -7.93 1 93.19 171 PHE B CA 1
ATOM 5393 C C . PHE B 1 171 ? 37.906 -23.078 -7.082 1 93.19 171 PHE B C 1
ATOM 5395 O O . PHE B 1 171 ? 37.969 -23.172 -5.855 1 93.19 171 PHE B O 1
ATOM 5402 N N . LEU B 1 172 ? 36.719 -22.797 -7.793 1 92.19 172 LEU B N 1
ATOM 5403 C CA . LEU B 1 172 ? 35.5 -22.484 -7.102 1 92.19 172 LEU B CA 1
ATOM 5404 C C . LEU B 1 172 ? 35.031 -23.672 -6.258 1 92.19 172 LEU B C 1
ATOM 5406 O O . LEU B 1 172 ? 34.562 -23.484 -5.133 1 92.19 172 LEU B O 1
ATOM 5410 N N . THR B 1 173 ? 35.219 -24.828 -6.777 1 90.94 173 THR B N 1
ATOM 5411 C CA . THR B 1 173 ? 34.812 -26.031 -6.066 1 90.94 173 THR B CA 1
ATOM 5412 C C . THR B 1 173 ? 35.656 -26.219 -4.801 1 90.94 173 THR B C 1
ATOM 5414 O O . THR B 1 173 ? 35.125 -26.484 -3.725 1 90.94 173 THR B O 1
ATOM 5417 N N . ILE B 1 174 ? 36.906 -25.984 -4.902 1 90.75 174 ILE B N 1
ATOM 5418 C CA . ILE B 1 174 ? 37.812 -26.172 -3.764 1 90.75 174 ILE B CA 1
ATOM 5419 C C . ILE B 1 174 ? 37.594 -25.047 -2.752 1 90.75 174 ILE B C 1
ATOM 5421 O O . ILE B 1 174 ? 37.562 -25.281 -1.542 1 90.75 174 ILE B O 1
ATOM 5425 N N . ALA B 1 175 ? 37.438 -23.891 -3.295 1 88.81 175 ALA B N 1
ATOM 5426 C CA . ALA B 1 175 ? 37.188 -22.734 -2.424 1 88.81 175 ALA B CA 1
ATOM 5427 C C . ALA B 1 175 ? 35.938 -22.953 -1.561 1 88.81 175 ALA B C 1
ATOM 5429 O O . ALA B 1 175 ? 35.875 -22.453 -0.436 1 88.81 175 ALA B O 1
ATOM 5430 N N . SER B 1 176 ? 35 -23.656 -2.066 1 87.19 176 SER B N 1
ATOM 5431 C CA . SER B 1 176 ? 33.75 -23.891 -1.363 1 87.19 176 SER B CA 1
ATOM 5432 C C . SER B 1 176 ? 33.844 -25.109 -0.455 1 87.19 176 SER B C 1
ATOM 5434 O O . SER B 1 176 ? 33.312 -25.109 0.657 1 87.19 176 SER B O 1
ATOM 5436 N N . THR B 1 177 ? 34.531 -26.156 -0.833 1 85.94 177 THR B N 1
ATOM 5437 C CA . THR B 1 177 ? 34.5 -27.438 -0.142 1 85.94 177 THR B CA 1
ATOM 5438 C C . THR B 1 177 ? 35.625 -27.531 0.868 1 85.94 177 THR B C 1
ATOM 5440 O O . THR B 1 177 ? 35.469 -28.094 1.954 1 85.94 177 THR B O 1
ATOM 5443 N N . ASP B 1 178 ? 36.75 -27.016 0.441 1 87.69 178 ASP B N 1
ATOM 5444 C CA . ASP B 1 178 ? 37.906 -27.141 1.308 1 87.69 178 ASP B CA 1
ATOM 5445 C C . ASP B 1 178 ? 38.75 -25.875 1.251 1 87.69 178 ASP B C 1
ATOM 5447 O O . ASP B 1 178 ? 39.906 -25.906 0.754 1 87.69 178 ASP B O 1
ATOM 5451 N N . PRO B 1 179 ? 38.312 -24.859 1.865 1 82.25 179 PRO B N 1
ATOM 5452 C CA . PRO B 1 179 ? 39.031 -23.594 1.788 1 82.25 179 PRO B CA 1
ATOM 5453 C C . PRO B 1 179 ? 40.406 -23.641 2.461 1 82.25 179 PRO B C 1
ATOM 5455 O O . PRO B 1 179 ? 41.312 -22.906 2.078 1 82.25 179 PRO B O 1
ATOM 5458 N N . THR B 1 180 ? 40.594 -24.469 3.385 1 85.81 180 THR B N 1
ATOM 5459 C CA . THR B 1 180 ? 41.844 -24.547 4.113 1 85.81 180 THR B CA 1
ATOM 5460 C C . THR B 1 180 ? 42.969 -25.109 3.225 1 85.81 180 THR B C 1
ATOM 5462 O O . THR B 1 180 ? 44.125 -24.75 3.371 1 85.81 180 THR B O 1
ATOM 5465 N N . SER B 1 181 ? 42.531 -25.984 2.34 1 85.69 181 SER B N 1
ATOM 5466 C CA . SER B 1 181 ? 43.531 -26.625 1.486 1 85.69 181 SER B CA 1
ATOM 5467 C C . SER B 1 181 ? 43.75 -25.859 0.193 1 85.69 181 SER B C 1
ATOM 5469 O O . SER B 1 181 ? 44.594 -26.234 -0.634 1 85.69 181 SER B O 1
ATOM 5471 N N . LEU B 1 182 ? 43.031 -24.797 0.111 1 86.19 182 LEU B N 1
ATOM 5472 C CA . LEU B 1 182 ? 43.062 -24.047 -1.14 1 86.19 182 LEU B CA 1
ATOM 5473 C C . LEU B 1 182 ? 44.406 -23.312 -1.265 1 86.19 182 LEU B C 1
ATOM 5475 O O . LEU B 1 182 ? 44.75 -22.531 -0.383 1 86.19 182 LEU B O 1
ATOM 5479 N N . ASN B 1 183 ? 45.219 -23.734 -2.307 1 87.94 183 ASN B N 1
ATOM 5480 C CA . ASN B 1 183 ? 46.406 -22.969 -2.678 1 87.94 183 ASN B CA 1
ATOM 5481 C C . ASN B 1 183 ? 46.094 -21.922 -3.74 1 87.94 183 ASN B C 1
ATOM 5483 O O . ASN B 1 183 ? 46.156 -22.203 -4.938 1 87.94 183 ASN B O 1
ATOM 5487 N N . MET B 1 184 ? 45.938 -20.812 -3.365 1 88.5 184 MET B N 1
ATOM 5488 C CA . MET B 1 184 ? 45.5 -19.719 -4.234 1 88.5 184 MET B CA 1
ATOM 5489 C C . MET B 1 184 ? 46.562 -19.422 -5.293 1 88.5 184 MET B C 1
ATOM 5491 O O . MET B 1 184 ? 46.219 -19.031 -6.418 1 88.5 184 MET B O 1
ATOM 5495 N N . THR B 1 185 ? 47.75 -19.594 -5.008 1 90.75 185 THR B N 1
ATOM 5496 C CA . THR B 1 185 ? 48.844 -19.25 -5.902 1 90.75 185 THR B CA 1
ATOM 5497 C C . THR B 1 185 ? 48.812 -20.094 -7.168 1 90.75 185 THR B C 1
ATOM 5499 O O . THR B 1 185 ? 49.219 -19.656 -8.242 1 90.75 185 THR B O 1
ATOM 5502 N N . LYS B 1 186 ? 48.219 -21.297 -6.973 1 92.69 186 LYS B N 1
ATOM 5503 C CA . LYS B 1 186 ? 48.094 -22.188 -8.125 1 92.69 186 LYS B CA 1
ATOM 5504 C C . LYS B 1 186 ? 47.188 -21.594 -9.188 1 92.69 186 LYS B C 1
ATOM 5506 O O . LYS B 1 186 ? 47.344 -21.891 -10.375 1 92.69 186 LYS B O 1
ATOM 5511 N N . TYR B 1 187 ? 46.344 -20.75 -8.742 1 94.12 187 TYR B N 1
ATOM 5512 C CA . TYR B 1 187 ? 45.312 -20.219 -9.648 1 94.12 187 TYR B CA 1
ATOM 5513 C C . TYR B 1 187 ? 45.562 -18.734 -9.914 1 94.12 187 TYR B C 1
ATOM 5515 O O . TYR B 1 187 ? 44.656 -18.016 -10.344 1 94.12 187 TYR B O 1
ATOM 5523 N N . TYR B 1 188 ? 46.719 -18.219 -9.641 1 94.44 188 TYR B N 1
ATOM 5524 C CA . TYR B 1 188 ? 47.031 -16.797 -9.703 1 94.44 188 TYR B CA 1
ATOM 5525 C C . TYR B 1 188 ? 46.781 -16.234 -11.109 1 94.44 188 TYR B C 1
ATOM 5527 O 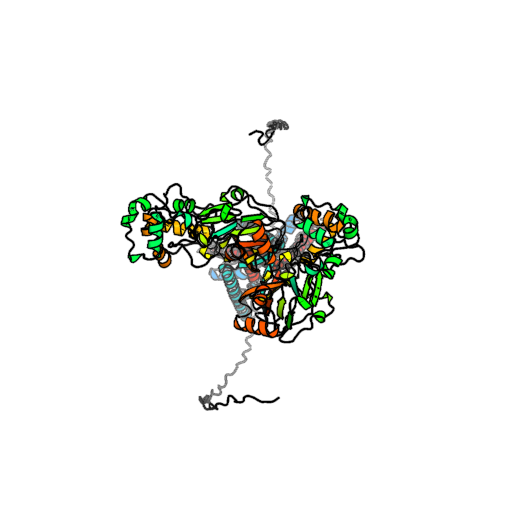O . TYR B 1 188 ? 46.188 -15.172 -11.266 1 94.44 188 TYR B O 1
ATOM 5535 N N . ASP B 1 189 ? 47.125 -16.922 -12.188 1 94.31 189 ASP B N 1
ATOM 5536 C CA . ASP B 1 189 ? 47.031 -16.438 -13.555 1 94.31 189 ASP B CA 1
ATOM 5537 C C . ASP B 1 189 ? 45.594 -16.281 -13.992 1 94.31 189 ASP B C 1
ATOM 5539 O O . ASP B 1 189 ? 45.188 -15.242 -14.516 1 94.31 189 ASP B O 1
ATOM 5543 N N . VAL B 1 190 ? 44.812 -17.234 -13.695 1 94.12 190 VAL B N 1
ATOM 5544 C CA . VAL B 1 190 ? 43.438 -17.219 -14.148 1 94.12 190 VAL B CA 1
ATOM 5545 C C . VAL B 1 190 ? 42.625 -16.219 -13.305 1 94.12 190 VAL B C 1
ATOM 5547 O O . VAL B 1 190 ? 41.75 -15.547 -13.812 1 94.12 190 VAL B O 1
ATOM 5550 N N . LEU B 1 191 ? 43.031 -16.078 -12.039 1 95.56 191 LEU B N 1
ATOM 5551 C CA . LEU B 1 191 ? 42.281 -15.195 -11.141 1 95.56 191 LEU B CA 1
ATOM 5552 C C . LEU B 1 191 ? 42.625 -13.734 -11.422 1 95.56 191 LEU B C 1
ATOM 5554 O O . LEU B 1 191 ? 41.781 -12.859 -11.25 1 95.56 191 LEU B O 1
ATOM 5558 N N . THR B 1 192 ? 43.781 -13.469 -11.867 1 95.69 192 THR B N 1
ATOM 5559 C CA . THR B 1 192 ? 44.188 -12.094 -12.141 1 95.69 192 THR B CA 1
ATOM 5560 C C . THR B 1 192 ? 43.75 -11.68 -13.547 1 95.69 192 THR B C 1
ATOM 5562 O O . THR B 1 192 ? 43.594 -10.492 -13.828 1 95.69 192 THR B O 1
ATOM 5565 N N . SER B 1 193 ? 43.469 -12.648 -14.383 1 95.12 193 SER B N 1
ATOM 5566 C CA . SER B 1 193 ? 43.125 -12.344 -15.766 1 95.12 193 SER B CA 1
ATOM 5567 C C . SER B 1 193 ? 41.625 -12.25 -15.945 1 95.12 193 SER B C 1
ATOM 5569 O O . SER B 1 193 ? 41.125 -11.859 -17.016 1 95.12 193 SER B O 1
ATOM 5571 N N . THR B 1 194 ? 40.875 -12.586 -14.922 1 95.69 194 THR B N 1
ATOM 5572 C CA . THR B 1 194 ? 39.438 -12.57 -15.008 1 95.69 194 THR B CA 1
ATOM 5573 C C . THR B 1 194 ? 38.812 -11.766 -13.859 1 95.69 194 THR B C 1
ATOM 5575 O O . THR B 1 194 ? 39.531 -11.398 -12.922 1 95.69 194 THR B O 1
ATOM 5578 N N . ASN B 1 195 ? 37.594 -11.383 -14.047 1 95.25 195 ASN B N 1
ATOM 5579 C CA . ASN B 1 195 ? 36.844 -10.734 -12.984 1 95.25 195 ASN B CA 1
ATOM 5580 C C . ASN B 1 195 ? 35.438 -11.344 -12.828 1 95.25 195 ASN B C 1
ATOM 5582 O O . ASN B 1 195 ? 35.031 -12.188 -13.633 1 95.25 195 ASN B O 1
ATOM 5586 N N . MET B 1 196 ? 34.844 -11.016 -11.781 1 93.62 196 MET B N 1
ATOM 5587 C CA . MET B 1 196 ? 33.562 -11.633 -11.445 1 93.62 196 MET B CA 1
ATOM 5588 C C . MET B 1 196 ? 32.5 -11.281 -12.477 1 93.62 196 MET B C 1
ATOM 5590 O O . MET B 1 196 ? 31.625 -12.109 -12.797 1 93.62 196 MET B O 1
ATOM 5594 N N . SER B 1 197 ? 32.438 -10.07 -12.977 1 93.69 197 SER B N 1
ATOM 5595 C CA . SER B 1 197 ? 31.484 -9.68 -14.008 1 93.69 197 SER B CA 1
ATOM 5596 C C . SER B 1 197 ? 31.594 -10.594 -15.227 1 93.69 197 SER B C 1
ATOM 5598 O O . SER B 1 197 ? 30.562 -11.016 -15.781 1 93.69 197 SER B O 1
ATOM 5600 N N . TYR B 1 198 ? 32.812 -10.914 -15.555 1 92.06 198 TYR B N 1
ATOM 5601 C CA . TYR B 1 198 ? 33.062 -11.828 -16.656 1 92.06 198 TYR B CA 1
ATOM 5602 C C . TYR B 1 198 ? 32.531 -13.227 -16.344 1 92.06 198 TYR B C 1
ATOM 5604 O O . TYR B 1 198 ? 31.844 -13.844 -17.156 1 92.06 198 TYR B O 1
ATOM 5612 N N . LEU B 1 199 ? 32.844 -13.734 -15.188 1 93.06 199 LEU B N 1
ATOM 5613 C CA . LEU B 1 199 ? 32.438 -15.07 -14.781 1 93.06 199 LEU B CA 1
ATOM 5614 C C . LEU B 1 199 ? 30.922 -15.18 -14.781 1 93.06 199 LEU B C 1
ATOM 5616 O O . LEU B 1 199 ? 30.359 -16.141 -15.32 1 93.06 199 LEU B O 1
ATOM 5620 N N . MET B 1 200 ? 30.281 -14.195 -14.266 1 92.62 200 MET B N 1
ATOM 5621 C CA . MET B 1 200 ? 28.828 -14.234 -14.102 1 92.62 200 MET B CA 1
ATOM 5622 C C . MET B 1 200 ? 28.125 -14.062 -15.438 1 92.62 200 MET B C 1
ATOM 5624 O O . MET B 1 200 ? 27.047 -14.625 -15.656 1 92.62 200 MET B O 1
ATOM 5628 N N . THR B 1 201 ? 28.672 -13.328 -16.297 1 91.5 201 THR B N 1
ATOM 5629 C CA . THR B 1 201 ? 28.062 -13.125 -17.609 1 91.5 201 THR B CA 1
ATOM 5630 C C . THR B 1 201 ? 28.281 -14.352 -18.5 1 91.5 201 THR B C 1
ATOM 5632 O O . THR B 1 201 ? 27.375 -14.766 -19.219 1 91.5 201 THR B O 1
ATOM 5635 N N . GLU B 1 202 ? 29.469 -14.961 -18.391 1 92.38 202 GLU B N 1
ATOM 5636 C CA . GLU B 1 202 ? 29.828 -16.062 -19.281 1 92.38 202 GLU B CA 1
ATOM 5637 C C . GLU B 1 202 ? 29.297 -17.391 -18.75 1 92.38 202 GLU B C 1
ATOM 5639 O O . GLU B 1 202 ? 28.891 -18.266 -19.531 1 92.38 202 GLU B O 1
ATOM 5644 N N . TYR B 1 203 ? 29.328 -17.531 -17.438 1 94.12 203 TYR B N 1
ATOM 5645 C CA . TYR B 1 203 ? 29.047 -18.859 -16.906 1 94.12 203 TYR B CA 1
ATOM 5646 C C . TYR B 1 203 ? 27.766 -18.859 -16.078 1 94.12 203 TYR B C 1
ATOM 5648 O O . TYR B 1 203 ? 27.375 -19.891 -15.516 1 94.12 203 TYR B O 1
ATOM 5656 N N . GLY B 1 204 ? 27.109 -17.734 -15.914 1 94 204 GLY B N 1
ATOM 5657 C CA . GLY B 1 204 ? 25.844 -17.672 -15.195 1 94 204 GLY B CA 1
ATOM 5658 C C . GLY B 1 204 ? 24.672 -18.203 -15.992 1 94 204 GLY B C 1
ATOM 5659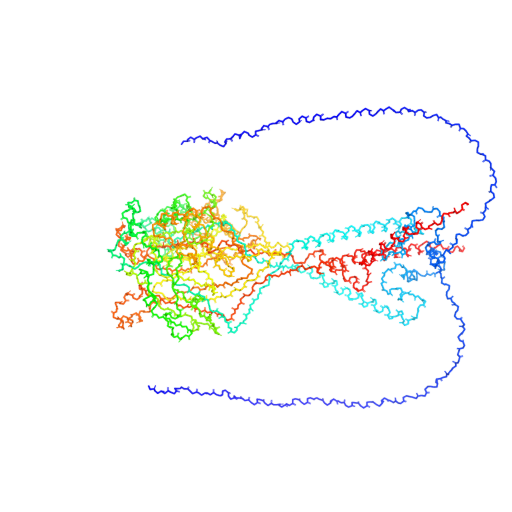 O O . GLY B 1 204 ? 24.828 -18.609 -17.141 1 94 204 GLY B O 1
ATOM 5660 N N . HIS B 1 205 ? 23.516 -18.234 -15.336 1 94.81 205 HIS B N 1
ATOM 5661 C CA . HIS B 1 205 ? 22.297 -18.656 -16.016 1 94.81 205 HIS B CA 1
ATOM 5662 C C . HIS B 1 205 ? 21.906 -17.688 -17.109 1 94.81 205 HIS B C 1
ATOM 5664 O O . HIS B 1 205 ? 22.141 -16.484 -17 1 94.81 205 HIS B O 1
ATOM 5670 N N . GLU B 1 206 ? 21.297 -18.203 -18.125 1 94.88 206 GLU B N 1
ATOM 5671 C CA . GLU B 1 206 ? 20.922 -17.391 -19.281 1 94.88 206 GLU B CA 1
ATOM 5672 C C . GLU B 1 206 ? 19.438 -17.016 -19.234 1 94.88 206 GLU B C 1
ATOM 5674 O O . GLU B 1 206 ? 18.594 -17.812 -18.828 1 94.88 206 GLU B O 1
ATOM 5679 N N . LEU B 1 207 ? 19.188 -15.844 -19.688 1 95.31 207 LEU B N 1
ATOM 5680 C CA . LEU B 1 207 ? 17.844 -15.289 -19.656 1 95.31 207 LEU B CA 1
ATOM 5681 C C . LEU B 1 207 ? 16.875 -16.156 -20.453 1 95.31 207 LEU B C 1
ATOM 5683 O O . LEU B 1 207 ? 15.812 -16.531 -19.969 1 95.31 207 LEU B O 1
ATOM 5687 N N . ASP B 1 208 ? 17.234 -16.594 -21.656 1 93.06 208 ASP B N 1
ATOM 5688 C CA . ASP B 1 208 ? 16.344 -17.297 -22.562 1 93.06 208 ASP B CA 1
ATOM 5689 C C . ASP B 1 208 ? 15.984 -18.672 -22.016 1 93.06 208 ASP B C 1
ATOM 5691 O O . ASP B 1 208 ? 14.883 -19.188 -22.266 1 93.06 208 ASP B O 1
ATOM 5695 N N . LEU B 1 209 ? 16.922 -19.219 -21.266 1 93.06 209 LEU B N 1
ATOM 5696 C CA . LEU B 1 209 ? 16.688 -20.547 -20.734 1 93.06 209 LEU B CA 1
ATOM 5697 C C . LEU B 1 209 ? 15.984 -20.484 -19.391 1 93.06 209 LEU B C 1
ATOM 5699 O O . LEU B 1 209 ? 15.281 -21.422 -19 1 93.06 209 LEU B O 1
ATOM 5703 N N . SER B 1 210 ? 16.219 -19.406 -18.688 1 95.81 210 SER B N 1
ATOM 5704 C CA . SER B 1 210 ? 15.648 -19.281 -17.344 1 95.81 210 SER B CA 1
ATOM 5705 C C . SER B 1 210 ? 14.203 -18.797 -17.406 1 95.81 210 SER B C 1
ATOM 5707 O O . SER B 1 210 ? 13.359 -19.234 -16.625 1 95.81 210 SER B O 1
ATOM 5709 N N . VAL B 1 211 ? 13.961 -17.859 -18.344 1 96.12 211 VAL B N 1
ATOM 5710 C CA . VAL B 1 211 ? 12.602 -17.375 -18.562 1 96.12 211 VAL B CA 1
ATOM 5711 C C . VAL B 1 211 ? 11.977 -18.125 -19.75 1 96.12 211 VAL B C 1
ATOM 5713 O O . VAL B 1 211 ? 12.273 -17.828 -20.906 1 96.12 211 VAL B O 1
ATOM 5716 N N . VAL B 1 212 ? 11.102 -19.031 -19.406 1 92.75 212 VAL B N 1
ATOM 5717 C CA . VAL B 1 212 ? 10.484 -19.844 -20.453 1 92.75 212 VAL B CA 1
ATOM 5718 C C . VAL B 1 212 ? 9.469 -19 -21.234 1 92.75 212 VAL B C 1
ATOM 5720 O O . VAL B 1 212 ? 9.5 -18.969 -22.453 1 92.75 212 VAL B O 1
ATOM 5723 N N . PHE B 1 213 ? 8.594 -18.359 -20.531 1 90.44 213 PHE B N 1
ATOM 5724 C CA . PHE B 1 213 ? 7.734 -17.375 -21.188 1 90.44 213 PHE B CA 1
ATOM 5725 C C . PHE B 1 213 ? 7.383 -16.25 -20.219 1 90.44 213 PHE B C 1
ATOM 5727 O O . PHE B 1 213 ? 7.477 -16.422 -19 1 90.44 213 PHE B O 1
ATOM 5734 N N . ALA B 1 214 ? 7.113 -15.133 -20.781 1 94.62 214 ALA B N 1
ATOM 5735 C CA . ALA B 1 214 ? 6.75 -13.922 -20.062 1 94.62 214 ALA B CA 1
ATOM 5736 C C . ALA B 1 214 ? 5.605 -13.188 -20.75 1 94.62 214 ALA B C 1
ATOM 5738 O O . ALA B 1 214 ? 5.625 -13 -21.969 1 94.62 214 ALA B O 1
ATOM 5739 N N . THR B 1 215 ? 4.617 -12.914 -19.938 1 93.31 215 THR B N 1
ATOM 5740 C CA . THR B 1 215 ? 3.498 -12.133 -20.453 1 93.31 215 THR B CA 1
ATOM 5741 C C . THR B 1 215 ? 3.193 -10.945 -19.547 1 93.31 215 THR B C 1
ATOM 5743 O O . THR B 1 215 ? 3.361 -11.031 -18.328 1 93.31 215 THR B O 1
ATOM 5746 N N . TYR B 1 216 ? 2.871 -9.922 -20.172 1 91.06 216 TYR B N 1
ATOM 5747 C CA . TYR B 1 216 ? 2.4 -8.719 -19.484 1 91.06 216 TYR B CA 1
ATOM 5748 C C . TYR B 1 216 ? 1.053 -8.273 -20.047 1 91.06 216 TYR B C 1
ATOM 5750 O O . TYR B 1 216 ? 0.924 -8 -21.234 1 91.06 216 TYR B O 1
ATOM 5758 N N . SER B 1 217 ? 0.027 -8.203 -19.141 1 84.56 217 SER B N 1
ATOM 5759 C CA . SER B 1 217 ? -1.331 -7.863 -19.562 1 84.56 217 SER B CA 1
ATOM 5760 C C . SER B 1 217 ? -1.798 -8.758 -20.703 1 84.56 217 SER B C 1
ATOM 5762 O O . SER B 1 217 ? -2.32 -8.266 -21.703 1 84.56 217 SER B O 1
ATOM 5764 N N . ARG B 1 218 ? -1.404 -9.984 -20.656 1 79.88 218 ARG B N 1
ATOM 5765 C CA . ARG B 1 218 ? -1.823 -11.031 -21.578 1 79.88 218 ARG B CA 1
ATOM 5766 C C . ARG B 1 218 ? -1.146 -10.875 -22.938 1 79.88 218 ARG B C 1
ATOM 5768 O O . ARG B 1 218 ? -1.615 -11.414 -23.938 1 79.88 218 ARG B O 1
ATOM 5775 N N . VAL B 1 219 ? -0.146 -10.094 -22.938 1 84.62 219 VAL B N 1
ATOM 5776 C CA . VAL B 1 219 ? 0.631 -9.945 -24.172 1 84.62 219 VAL B CA 1
ATOM 5777 C C . VAL B 1 219 ? 2.02 -10.547 -23.984 1 84.62 219 VAL B C 1
ATOM 5779 O O . VAL B 1 219 ? 2.689 -10.281 -22.984 1 84.62 219 VAL B O 1
ATOM 5782 N N . ASP B 1 220 ? 2.416 -11.289 -24.953 1 90.56 220 ASP B N 1
ATOM 5783 C CA . ASP B 1 220 ? 3.721 -11.938 -24.891 1 90.56 220 ASP B CA 1
ATOM 5784 C C . ASP B 1 220 ? 4.852 -10.914 -24.969 1 90.56 220 ASP B C 1
ATOM 5786 O O . ASP B 1 220 ? 4.812 -10.008 -25.812 1 90.56 220 ASP B O 1
ATOM 5790 N N . LEU B 1 221 ? 5.766 -11.141 -24.125 1 91.06 221 LEU B N 1
ATOM 5791 C CA . LEU B 1 221 ? 6.902 -10.227 -24.062 1 91.06 221 LEU B CA 1
ATOM 5792 C C . LEU B 1 221 ? 8.117 -10.828 -24.766 1 91.06 221 LEU B C 1
ATOM 5794 O O . LEU B 1 221 ? 8.375 -12.031 -24.641 1 91.06 221 LEU B O 1
ATOM 5798 N N . GLU B 1 222 ? 8.75 -9.969 -25.516 1 89.38 222 GLU B N 1
ATOM 5799 C CA . GLU B 1 222 ? 10.07 -10.352 -26 1 89.38 222 GLU B CA 1
ATOM 5800 C C . GLU B 1 222 ? 11.117 -10.234 -24.891 1 89.38 222 GLU B C 1
ATOM 5802 O O . GLU B 1 222 ? 11.352 -9.141 -24.375 1 89.38 222 GLU B O 1
ATOM 5807 N N . LYS B 1 223 ? 11.797 -11.211 -24.578 1 90.12 223 LYS B N 1
ATOM 5808 C CA . LYS B 1 223 ? 12.656 -11.312 -23.406 1 90.12 223 LYS B CA 1
ATOM 5809 C C . LYS B 1 223 ? 13.805 -10.312 -23.484 1 90.12 223 LYS B C 1
ATOM 5811 O O . LYS B 1 223 ? 13.984 -9.5 -22.578 1 90.12 223 LYS B O 1
ATOM 5816 N N . LYS B 1 224 ? 14.5 -10.258 -24.594 1 85.5 224 LYS B N 1
ATOM 5817 C CA . LYS B 1 224 ? 15.695 -9.43 -24.688 1 85.5 224 LYS B CA 1
ATOM 5818 C C . LYS B 1 224 ? 15.352 -7.945 -24.641 1 85.5 224 LYS B C 1
ATOM 5820 O O . LYS B 1 224 ? 16.141 -7.137 -24.156 1 85.5 224 LYS B O 1
ATOM 5825 N N . ALA B 1 225 ? 14.148 -7.672 -25.016 1 85.94 225 ALA B N 1
ATOM 5826 C CA . ALA B 1 225 ? 13.742 -6.27 -25.078 1 85.94 225 ALA B CA 1
ATOM 5827 C C . ALA B 1 225 ? 13.195 -5.801 -23.734 1 85.94 225 ALA B C 1
ATOM 5829 O O . ALA B 1 225 ? 13.234 -4.605 -23.422 1 85.94 225 ALA B O 1
ATOM 5830 N N . ASN B 1 226 ? 12.805 -6.727 -22.938 1 91.69 226 ASN B N 1
ATOM 5831 C CA . ASN B 1 226 ? 12.078 -6.312 -21.75 1 91.69 226 ASN B CA 1
ATOM 5832 C C . ASN B 1 226 ? 12.836 -6.676 -20.469 1 91.69 226 ASN B C 1
ATOM 5834 O O . ASN B 1 226 ? 12.5 -6.199 -19.391 1 91.69 226 ASN B O 1
ATOM 5838 N N . PHE B 1 227 ? 13.859 -7.488 -20.688 1 94.88 227 PHE B N 1
ATOM 5839 C CA . PHE B 1 227 ? 14.641 -7.898 -19.531 1 94.88 227 PHE B CA 1
ATOM 5840 C C . PHE B 1 227 ? 16.094 -7.484 -19.688 1 94.88 227 PHE B C 1
ATOM 5842 O O . PHE B 1 227 ? 16.641 -7.52 -20.781 1 94.88 227 PHE B O 1
ATOM 5849 N N . SER B 1 228 ? 16.641 -7.094 -18.594 1 93.38 228 SER B N 1
ATOM 5850 C CA . SER B 1 228 ? 18.078 -6.844 -18.516 1 93.38 228 SER B CA 1
ATOM 5851 C C . SER B 1 228 ? 18.734 -7.758 -17.5 1 93.38 228 SER B C 1
ATOM 5853 O O . SER B 1 228 ? 18.062 -8.406 -16.688 1 93.38 228 SER B O 1
ATOM 5855 N N . VAL B 1 229 ? 20 -7.875 -17.641 1 93.25 229 VAL B N 1
ATOM 5856 C CA . VAL B 1 229 ? 20.781 -8.641 -16.672 1 93.25 229 VAL B CA 1
ATOM 5857 C C . VAL B 1 229 ? 21.594 -7.688 -15.789 1 93.25 229 VAL B C 1
ATOM 5859 O O . VAL B 1 229 ? 22.375 -6.875 -16.297 1 93.25 229 VAL B O 1
ATOM 5862 N N . LYS B 1 230 ? 21.312 -7.781 -14.531 1 92.56 230 LYS B N 1
ATOM 5863 C CA . LYS B 1 230 ? 22.031 -6.941 -13.578 1 92.56 230 LYS B CA 1
ATOM 5864 C C . LYS B 1 230 ? 22.812 -7.793 -12.578 1 92.56 230 LYS B C 1
ATOM 5866 O O . LYS B 1 230 ? 22.312 -8.812 -12.102 1 92.56 230 LYS B O 1
ATOM 5871 N N . LEU B 1 231 ? 24.031 -7.32 -12.328 1 93 231 LEU B N 1
ATOM 5872 C CA . LEU B 1 231 ? 24.859 -7.996 -11.328 1 93 231 LEU B CA 1
ATOM 5873 C C . LEU B 1 231 ? 24.625 -7.406 -9.938 1 93 231 LEU B C 1
ATOM 5875 O O . LEU B 1 231 ? 24.828 -6.211 -9.727 1 93 231 LEU B O 1
ATOM 5879 N N . THR B 1 232 ? 24.141 -8.258 -9.039 1 92.19 232 THR B N 1
ATOM 5880 C CA . THR B 1 232 ? 23.859 -7.867 -7.664 1 92.19 232 THR B CA 1
ATOM 5881 C C . THR B 1 232 ? 24.719 -8.672 -6.691 1 92.19 232 THR B C 1
ATOM 5883 O O . THR B 1 232 ? 25.484 -9.547 -7.109 1 92.19 232 THR B O 1
ATOM 5886 N N . GLU B 1 233 ? 24.609 -8.352 -5.457 1 87.25 233 GLU B N 1
ATOM 5887 C CA . GLU B 1 233 ? 25.344 -9.117 -4.457 1 87.25 233 GLU B CA 1
ATOM 5888 C C . GLU B 1 233 ? 24.875 -10.57 -4.418 1 87.25 233 GLU B C 1
ATOM 5890 O O . GLU B 1 233 ? 25.625 -11.461 -4.023 1 87.25 233 GLU B O 1
ATOM 5895 N N . TRP B 1 234 ? 23.672 -10.781 -4.902 1 89.31 234 TRP B N 1
ATOM 5896 C CA . TRP B 1 234 ? 23.109 -12.125 -4.984 1 89.31 234 TRP B CA 1
ATOM 5897 C C . TRP B 1 234 ? 23.719 -12.898 -6.16 1 89.31 234 TRP B C 1
ATOM 5899 O O . TRP B 1 234 ? 23.812 -14.125 -6.121 1 89.31 234 TRP B O 1
ATOM 5909 N N . GLY B 1 235 ? 24.203 -12.227 -7.078 1 90.81 235 GLY B N 1
ATOM 5910 C CA . GLY B 1 235 ? 24.578 -12.766 -8.375 1 90.81 235 GLY B CA 1
ATOM 5911 C C . GLY B 1 235 ? 23.844 -12.117 -9.531 1 90.81 235 GLY B C 1
ATOM 5912 O O . GLY B 1 235 ? 23.281 -11.031 -9.383 1 90.81 235 GLY B O 1
ATOM 5913 N N . PRO B 1 236 ? 23.938 -12.75 -10.672 1 93.94 236 PRO B N 1
ATOM 5914 C CA . PRO B 1 236 ? 23.203 -12.195 -11.805 1 93.94 236 PRO B CA 1
ATOM 5915 C C . PRO B 1 236 ? 21.688 -12.352 -11.672 1 93.94 236 PRO B C 1
ATOM 5917 O O . PRO B 1 236 ? 21.203 -13.422 -11.312 1 93.94 236 PRO B O 1
ATOM 5920 N N . CYS B 1 237 ? 21.031 -11.258 -11.906 1 96.12 237 CYS B N 1
ATOM 5921 C CA . CYS B 1 237 ? 19.578 -11.25 -11.844 1 96.12 237 CYS B CA 1
ATOM 5922 C C . CYS B 1 237 ? 18.969 -10.75 -13.156 1 96.12 237 CYS B C 1
ATOM 5924 O O . CYS B 1 237 ? 19.531 -9.875 -13.805 1 96.12 237 CYS B O 1
ATOM 5926 N N . PHE B 1 238 ? 17.906 -11.336 -13.508 1 96.81 238 PHE B N 1
ATOM 5927 C CA . PHE B 1 238 ? 17.109 -10.82 -14.617 1 96.81 238 PHE B CA 1
ATOM 5928 C C . PHE B 1 238 ? 16.125 -9.758 -14.125 1 96.81 238 PHE B C 1
ATOM 5930 O O . PHE B 1 238 ? 15.375 -9.984 -13.18 1 96.81 238 PHE B O 1
ATOM 5937 N N . VAL B 1 239 ? 16.156 -8.633 -14.766 1 96.88 239 VAL B N 1
ATOM 5938 C CA . VAL B 1 239 ? 15.359 -7.516 -14.266 1 96.88 239 VAL B CA 1
ATOM 5939 C C . VAL B 1 239 ? 14.344 -7.09 -15.32 1 96.88 239 VAL B C 1
ATOM 5941 O O . VAL B 1 239 ? 14.711 -6.734 -16.438 1 96.88 239 VAL B O 1
ATOM 5944 N N . PHE B 1 240 ? 13.109 -7.148 -14.922 1 96.88 240 PHE B N 1
ATOM 5945 C CA . PHE B 1 240 ? 12.016 -6.641 -15.742 1 96.88 240 PHE B CA 1
ATOM 5946 C C . PHE B 1 240 ? 11.719 -5.184 -15.414 1 96.88 240 PHE B C 1
ATOM 5948 O O . PHE B 1 240 ? 11.781 -4.785 -14.242 1 96.88 240 PHE B O 1
ATOM 5955 N N . ASN B 1 241 ? 11.344 -4.383 -16.422 1 96 241 ASN B N 1
ATOM 5956 C CA . ASN B 1 241 ? 11.008 -2.973 -16.266 1 96 241 ASN B CA 1
ATOM 5957 C C . ASN B 1 241 ? 12.156 -2.189 -15.641 1 96 241 ASN B C 1
ATOM 5959 O O . ASN B 1 241 ? 11.969 -1.471 -14.656 1 96 241 ASN B O 1
ATOM 5963 N N . ASP B 1 242 ? 13.297 -2.393 -16.219 1 94.25 242 ASP B N 1
ATOM 5964 C CA . ASP B 1 242 ? 14.531 -1.77 -15.758 1 94.25 242 ASP B CA 1
ATOM 5965 C C . ASP B 1 242 ? 14.758 -0.422 -16.438 1 94.25 242 ASP B C 1
ATOM 5967 O O . ASP B 1 242 ? 14.633 -0.312 -17.672 1 94.25 242 ASP B O 1
ATOM 5971 N N . ALA B 1 243 ? 15.102 0.553 -15.656 1 89.25 243 ALA B N 1
ATOM 5972 C CA . ALA B 1 243 ? 15.352 1.883 -16.203 1 89.25 243 ALA B CA 1
ATOM 5973 C C . ALA B 1 243 ? 16.578 1.881 -17.109 1 89.25 243 ALA B C 1
ATOM 5975 O O . ALA B 1 243 ? 16.688 2.678 -18.047 1 89.25 243 ALA B O 1
ATOM 5976 N N . ASP B 1 244 ? 17.484 1.027 -16.875 1 83.62 244 ASP B N 1
ATOM 5977 C CA . ASP B 1 244 ? 18.75 0.981 -17.594 1 83.62 244 ASP B CA 1
ATOM 5978 C C . ASP B 1 244 ? 18.547 0.492 -19.031 1 83.62 244 ASP B C 1
ATOM 5980 O O . ASP B 1 244 ? 19.438 0.636 -19.875 1 83.62 244 ASP B O 1
ATOM 5984 N N . ASN B 1 245 ? 17.422 -0.096 -19.266 1 83.75 245 ASN B N 1
ATOM 5985 C CA . ASN B 1 245 ? 17.156 -0.573 -20.625 1 83.75 245 ASN B CA 1
ATOM 5986 C C . ASN B 1 245 ? 16.766 0.571 -21.547 1 83.75 245 ASN B C 1
ATOM 5988 O O . ASN B 1 245 ? 16.703 0.395 -22.766 1 83.75 245 ASN B O 1
ATOM 5992 N N . GLY B 1 246 ? 16.516 1.741 -21.062 1 80.88 246 GLY B N 1
ATOM 5993 C CA . GLY B 1 246 ? 16.266 2.932 -21.859 1 80.88 246 GLY B CA 1
ATOM 5994 C C . GLY B 1 246 ? 14.805 3.117 -22.219 1 80.88 246 GLY B C 1
ATOM 5995 O O . GLY B 1 246 ? 14.461 4.02 -22.984 1 80.88 246 GLY B O 1
ATOM 5996 N N . TYR B 1 247 ? 13.961 2.207 -21.781 1 84.38 247 TYR B N 1
ATOM 5997 C CA . TYR B 1 247 ? 12.539 2.316 -22.094 1 84.38 247 TYR B CA 1
ATOM 5998 C C . TYR B 1 247 ? 11.773 2.906 -20.922 1 84.38 247 TYR B C 1
ATOM 6000 O O . TYR B 1 247 ? 12.18 2.766 -19.766 1 84.38 247 TYR B O 1
ATOM 6008 N N . PRO B 1 248 ? 10.742 3.604 -21.234 1 89.69 248 PRO B N 1
ATOM 6009 C CA . PRO B 1 248 ? 9.898 4.094 -20.141 1 89.69 248 PRO B CA 1
ATOM 6010 C C . PRO B 1 248 ? 9.234 2.963 -19.359 1 89.69 248 PRO B C 1
ATOM 6012 O O . PRO B 1 248 ? 9.039 1.867 -19.891 1 89.69 248 PRO B O 1
ATOM 6015 N N . PRO B 1 249 ? 8.961 3.295 -18.125 1 93 249 PRO B N 1
ATOM 6016 C CA . PRO B 1 249 ? 8.336 2.256 -17.297 1 93 249 PRO B CA 1
ATOM 6017 C C . PRO B 1 249 ? 6.957 1.843 -17.828 1 93 249 PRO B C 1
ATOM 6019 O O . PRO B 1 249 ? 6.227 2.67 -18.375 1 93 249 PRO B O 1
ATOM 6022 N N . VAL B 1 250 ? 6.66 0.594 -17.594 1 92.5 250 VAL B N 1
ATOM 6023 C CA . VAL B 1 250 ? 5.348 0.09 -17.984 1 92.5 250 VAL B CA 1
ATOM 6024 C C . VAL B 1 250 ? 4.312 0.483 -16.938 1 92.5 250 VAL B C 1
ATOM 6026 O O . VAL B 1 250 ? 4.629 0.563 -15.742 1 92.5 250 VAL B O 1
ATOM 6029 N N . THR B 1 251 ? 3.105 0.774 -17.391 1 91.19 251 THR B N 1
ATOM 6030 C CA . THR B 1 251 ? 2.029 1.168 -16.484 1 91.19 251 THR B CA 1
ATOM 6031 C C . THR B 1 251 ? 0.858 0.195 -16.594 1 91.19 251 THR B C 1
ATOM 6033 O O . THR B 1 251 ? 0.711 -0.51 -17.594 1 91.19 251 THR B O 1
ATOM 6036 N N . VAL B 1 252 ? 0.168 0.077 -15.516 1 89.69 252 VAL B N 1
ATOM 6037 C CA . VAL B 1 252 ? -1.022 -0.764 -15.461 1 89.69 252 VAL B CA 1
ATOM 6038 C C . VAL B 1 252 ? -2.266 0.11 -15.305 1 89.69 252 VAL B C 1
ATOM 6040 O O . VAL B 1 252 ? -2.248 1.098 -14.57 1 89.69 252 VAL B O 1
ATOM 6043 N N . GLN B 1 253 ? -3.324 -0.282 -16 1 85.44 253 GLN B N 1
ATOM 6044 C CA . GLN B 1 253 ? -4.535 0.53 -15.969 1 85.44 253 GLN B CA 1
ATOM 6045 C C . GLN B 1 253 ? -5.668 -0.198 -15.242 1 85.44 253 GLN B C 1
ATOM 6047 O O . GLN B 1 253 ? -6.703 0.396 -14.945 1 85.44 253 GLN B O 1
ATOM 6052 N N . ARG B 1 254 ? -5.387 -1.432 -15 1 84.5 254 ARG B N 1
ATOM 6053 C CA . ARG B 1 254 ? -6.395 -2.219 -14.297 1 84.5 254 ARG B CA 1
ATOM 6054 C C . ARG B 1 254 ? -5.742 -3.203 -13.328 1 84.5 254 ARG B C 1
ATOM 6056 O O . ARG B 1 254 ? -4.648 -3.707 -13.594 1 84.5 254 ARG B O 1
ATOM 6063 N N . ALA B 1 255 ? -6.512 -3.414 -12.297 1 88.06 255 ALA B N 1
ATOM 6064 C CA . ALA B 1 255 ? -6.004 -4.363 -11.305 1 88.06 255 ALA B CA 1
ATOM 6065 C C . ALA B 1 255 ? -6.395 -5.793 -11.672 1 88.06 255 ALA B C 1
ATOM 6067 O O . ALA B 1 255 ? -7.355 -6.012 -12.414 1 88.06 255 ALA B O 1
ATOM 6068 N N . GLY B 1 256 ? -5.594 -6.75 -11.07 1 88.25 256 GLY B N 1
ATOM 6069 C CA . GLY B 1 256 ? -5.93 -8.148 -11.281 1 88.25 256 GLY B CA 1
ATOM 6070 C C . GLY B 1 256 ? -4.785 -8.953 -11.867 1 88.25 256 GLY B C 1
ATOM 6071 O O . GLY B 1 256 ? -3.889 -8.398 -12.5 1 88.25 256 GLY B O 1
ATOM 6072 N N . LYS B 1 257 ? -4.98 -10.203 -11.805 1 87.19 257 LYS B N 1
ATOM 6073 C CA . LYS B 1 257 ? -3.951 -11.141 -12.242 1 87.19 257 LYS B CA 1
ATOM 6074 C C . LYS B 1 257 ? -3.775 -11.094 -13.758 1 87.19 257 LYS B C 1
ATOM 6076 O O . LYS B 1 257 ? -2.654 -11.18 -14.266 1 87.19 257 LYS B O 1
ATOM 6081 N N . SER B 1 258 ? -4.82 -10.844 -14.391 1 83 258 SER B N 1
ATOM 6082 C CA . SER B 1 258 ? -4.789 -10.875 -15.844 1 83 258 SER B CA 1
ATOM 6083 C C . SER B 1 258 ? -4.059 -9.664 -16.406 1 83 258 SER B C 1
ATOM 6085 O O . SER B 1 258 ? -3.658 -9.656 -17.578 1 83 258 SER B O 1
ATOM 6087 N N . TYR B 1 259 ? -3.904 -8.727 -15.594 1 86.38 259 TYR B N 1
ATOM 6088 C CA . TYR B 1 259 ? -3.316 -7.492 -16.094 1 86.38 259 TYR B CA 1
ATOM 6089 C C . TYR B 1 259 ? -1.917 -7.285 -15.531 1 86.38 259 TYR B C 1
ATOM 6091 O O . TYR B 1 259 ? -1.318 -6.223 -15.711 1 86.38 259 TYR B O 1
ATOM 6099 N N . GLY B 1 260 ? -1.44 -8.25 -14.914 1 92.44 260 GLY B N 1
ATOM 6100 C CA . GLY B 1 260 ? -0.117 -8.156 -14.312 1 92.44 260 GLY B CA 1
ATOM 6101 C C . GLY B 1 260 ? 0.95 -8.883 -15.117 1 92.44 260 GLY B C 1
ATOM 6102 O O . GLY B 1 260 ? 0.854 -8.977 -16.344 1 92.44 260 GLY B O 1
ATOM 6103 N N . LEU B 1 261 ? 2.037 -9.156 -14.445 1 96.38 261 LEU B N 1
ATOM 6104 C CA . LEU B 1 261 ? 3.172 -9.875 -15.016 1 96.38 261 LEU B CA 1
ATOM 6105 C C . LEU B 1 261 ? 3.088 -11.359 -14.703 1 96.38 261 LEU B C 1
ATOM 6107 O O . LEU B 1 261 ? 2.889 -11.742 -13.547 1 96.38 261 LEU B O 1
ATOM 6111 N N . GLU B 1 262 ? 3.174 -12.172 -15.703 1 95.62 262 GLU B N 1
ATOM 6112 C CA . GLU B 1 262 ? 3.225 -13.617 -15.539 1 95.62 262 GLU B CA 1
ATOM 6113 C C . GLU B 1 262 ? 4.504 -14.203 -16.141 1 95.62 262 GLU B C 1
ATOM 6115 O O . GLU B 1 262 ? 4.848 -13.906 -17.281 1 95.62 262 GLU B O 1
ATOM 6120 N N . LEU B 1 263 ? 5.141 -15.016 -15.32 1 96.75 263 LEU B N 1
ATOM 6121 C CA . LEU B 1 263 ? 6.41 -15.602 -15.734 1 96.75 263 LEU B CA 1
ATOM 6122 C C . LEU B 1 263 ? 6.43 -17.109 -15.484 1 96.75 263 LEU B C 1
ATOM 6124 O O . LEU B 1 263 ? 5.934 -17.562 -14.453 1 96.75 263 LEU B O 1
ATOM 6128 N N . MET B 1 264 ? 6.84 -17.797 -16.422 1 95.56 264 MET B N 1
ATOM 6129 C CA . MET B 1 264 ? 7.258 -19.188 -16.234 1 95.56 264 MET B CA 1
ATOM 6130 C C . MET B 1 264 ? 8.781 -19.297 -16.203 1 95.56 264 MET B C 1
ATOM 6132 O O . MET B 1 264 ? 9.445 -18.938 -17.172 1 95.56 264 MET B O 1
ATOM 6136 N N . LEU B 1 265 ? 9.289 -19.766 -15.125 1 97.31 265 LEU B N 1
ATOM 6137 C CA . LEU B 1 265 ? 10.734 -19.75 -14.898 1 97.31 265 LEU B CA 1
ATOM 6138 C C . LEU B 1 265 ? 11.258 -21.172 -14.727 1 97.31 265 LEU B C 1
ATOM 6140 O O . LEU B 1 265 ? 10.609 -22.016 -14.102 1 97.31 265 LEU B O 1
ATOM 6144 N N . ASP B 1 266 ? 12.391 -21.344 -15.258 1 96.5 266 ASP B N 1
ATOM 6145 C CA . ASP B 1 266 ? 13.078 -22.625 -15.133 1 96.5 266 ASP B CA 1
ATOM 6146 C C . ASP B 1 266 ? 14.297 -22.5 -14.219 1 96.5 266 ASP B C 1
ATOM 6148 O O . ASP B 1 266 ? 15.266 -21.812 -14.555 1 96.5 266 ASP B O 1
ATOM 6152 N N . VAL B 1 267 ? 14.25 -23.203 -13.141 1 96.31 267 VAL B N 1
ATOM 6153 C CA . VAL B 1 267 ? 15.32 -23.141 -12.141 1 96.31 267 VAL B CA 1
ATOM 6154 C C . VAL B 1 267 ? 16.562 -23.875 -12.656 1 96.31 267 VAL B C 1
ATOM 6156 O O . VAL B 1 267 ? 17.688 -23.516 -12.305 1 96.31 267 VAL B O 1
ATOM 6159 N N . GLN B 1 268 ? 16.375 -24.906 -13.492 1 94.5 268 GLN B N 1
ATOM 6160 C CA . GLN B 1 268 ? 17.469 -25.703 -14.039 1 94.5 268 GLN B CA 1
ATOM 6161 C C . GLN B 1 268 ? 18.328 -26.281 -12.93 1 94.5 268 GLN B C 1
ATOM 6163 O O . GLN B 1 268 ? 19.562 -26.125 -12.938 1 94.5 268 GLN B O 1
ATOM 6168 N N . GLN B 1 269 ? 17.781 -27.094 -12.117 1 94.06 269 GLN B N 1
ATOM 6169 C CA . GLN B 1 269 ? 18.484 -27.641 -10.961 1 94.06 269 GLN B CA 1
ATOM 6170 C C . GLN B 1 269 ? 19.641 -28.531 -11.406 1 94.06 269 GLN B C 1
ATOM 6172 O O . GLN B 1 269 ? 20.625 -28.688 -10.68 1 94.06 269 GLN B O 1
ATOM 6177 N N . TRP B 1 270 ? 19.594 -29.078 -12.602 1 92.12 270 TRP B N 1
ATOM 6178 C CA . TRP B 1 270 ? 20.656 -29.938 -13.109 1 92.12 270 TRP B CA 1
ATOM 6179 C C . TRP B 1 270 ? 21.922 -29.141 -13.359 1 92.12 270 TRP B C 1
ATOM 6181 O O . TRP B 1 270 ? 23.016 -29.719 -13.508 1 92.12 270 TRP B O 1
ATOM 6191 N N . GLU B 1 271 ? 21.781 -27.859 -13.391 1 94.19 271 GLU B N 1
ATOM 6192 C CA . GLU B 1 271 ? 22.922 -27 -13.648 1 94.19 271 GLU B CA 1
ATOM 6193 C C . GLU B 1 271 ? 23.562 -26.516 -12.344 1 94.19 271 GLU B C 1
ATOM 6195 O O . GLU B 1 271 ? 24.562 -25.797 -12.367 1 94.19 271 GLU B O 1
ATOM 6200 N N . TYR B 1 272 ? 23.031 -26.859 -11.211 1 93 272 TYR B N 1
ATOM 6201 C CA . TYR B 1 272 ? 23.562 -26.359 -9.945 1 93 272 TYR B CA 1
ATOM 6202 C C . TYR B 1 272 ? 25 -26.797 -9.742 1 93 272 TYR B C 1
ATOM 6204 O O . TYR B 1 272 ? 25.359 -27.938 -10.055 1 93 272 TYR B O 1
ATOM 6212 N N . PHE B 1 273 ? 25.797 -25.797 -9.289 1 91.5 273 PHE B N 1
ATOM 6213 C CA . PHE B 1 273 ? 27.25 -25.953 -9.188 1 91.5 273 PHE B CA 1
ATOM 6214 C C . PHE B 1 273 ? 27.75 -25.562 -7.805 1 91.5 273 PHE B C 1
ATOM 6216 O O . PHE B 1 273 ? 27.25 -24.594 -7.215 1 91.5 273 PHE B O 1
ATOM 6223 N N . PHE B 1 274 ? 28.734 -26.297 -7.332 1 86.94 274 PHE B N 1
ATOM 6224 C CA . PHE B 1 274 ? 29.312 -25.984 -6.031 1 86.94 274 PHE B CA 1
ATOM 6225 C C . PHE B 1 274 ? 30.234 -24.766 -6.125 1 86.94 274 PHE B C 1
ATOM 6227 O O . PHE B 1 274 ? 31.219 -24.781 -6.855 1 86.94 274 PHE B O 1
ATOM 6234 N N . SER B 1 275 ? 29.875 -23.703 -5.547 1 87.88 275 SER B N 1
ATOM 6235 C CA . SER B 1 275 ? 30.641 -22.469 -5.426 1 87.88 275 SER B CA 1
ATOM 6236 C C . SER B 1 275 ? 30.391 -21.797 -4.09 1 87.88 275 SER B C 1
ATOM 6238 O O . SER B 1 275 ? 29.453 -22.141 -3.373 1 87.88 275 SER B O 1
ATOM 6240 N N . PRO B 1 276 ? 31.266 -20.875 -3.717 1 85.25 276 PRO B N 1
ATOM 6241 C CA . PRO B 1 276 ? 31.016 -20.156 -2.469 1 85.25 276 PRO B CA 1
ATOM 6242 C C . PRO B 1 276 ? 29.719 -19.344 -2.49 1 85.25 276 PRO B C 1
ATOM 6244 O O . PRO B 1 276 ? 29.266 -18.891 -1.443 1 85.25 276 PRO B O 1
ATOM 6247 N N . PHE B 1 277 ? 29.109 -19.281 -3.646 1 83.88 277 PHE B N 1
ATOM 6248 C CA . PHE B 1 277 ? 27.922 -18.469 -3.797 1 83.88 277 PHE B CA 1
ATOM 6249 C C . PHE B 1 277 ? 26.672 -19.344 -3.91 1 83.88 277 PHE B C 1
ATOM 6251 O O . PHE B 1 277 ? 25.562 -18.828 -4.027 1 83.88 277 PHE B O 1
ATOM 6258 N N . THR B 1 278 ? 26.844 -20.609 -3.932 1 79.5 278 THR B N 1
ATOM 6259 C CA . THR B 1 278 ? 25.703 -21.516 -4.109 1 79.5 278 THR B CA 1
ATOM 6260 C C . THR B 1 278 ? 24.906 -21.641 -2.811 1 79.5 278 THR B C 1
ATOM 6262 O O . THR B 1 278 ? 25.5 -21.797 -1.734 1 79.5 278 THR B O 1
ATOM 6265 N N . ARG B 1 279 ? 23.719 -21.531 -2.947 1 87.06 279 ARG B N 1
ATOM 6266 C CA . ARG B 1 279 ? 22.797 -21.703 -1.823 1 87.06 279 ARG B CA 1
ATOM 6267 C C . ARG B 1 279 ? 22.203 -23.109 -1.815 1 87.06 279 ARG B C 1
ATOM 6269 O O . ARG B 1 279 ? 22.234 -23.812 -2.832 1 87.06 279 ARG B O 1
ATOM 6276 N N . GLN B 1 280 ? 21.641 -23.469 -0.689 1 89.31 280 GLN B N 1
ATOM 6277 C CA . GLN B 1 280 ? 21.172 -24.844 -0.523 1 89.31 280 GLN B CA 1
ATOM 6278 C C . GLN B 1 280 ? 19.734 -25.016 -1.009 1 89.31 280 GLN B C 1
ATOM 6280 O O . GLN B 1 280 ? 19.281 -26.125 -1.262 1 89.31 280 GLN B O 1
ATOM 6285 N N . SER B 1 281 ? 19.094 -23.984 -1.217 1 92.19 281 SER B N 1
ATOM 6286 C CA . SER B 1 281 ? 17.703 -24.062 -1.668 1 92.19 281 SER B CA 1
ATOM 6287 C C . SER B 1 281 ? 17.609 -23.938 -3.186 1 92.19 281 SER B C 1
ATOM 6289 O O . SER B 1 281 ? 18.562 -23.484 -3.838 1 92.19 281 SER B O 1
ATOM 6291 N N . ALA B 1 282 ? 16.562 -24.469 -3.719 1 95.06 282 ALA B N 1
ATOM 6292 C CA . ALA B 1 282 ? 16.297 -24.344 -5.152 1 95.06 282 ALA B CA 1
ATOM 6293 C C . ALA B 1 282 ? 15.125 -23.406 -5.414 1 95.06 282 ALA B C 1
ATOM 6295 O O . ALA B 1 282 ? 14.109 -23.453 -4.711 1 95.06 282 ALA B O 1
ATOM 6296 N N . GLY B 1 283 ? 15.281 -22.5 -6.316 1 96.25 283 GLY B N 1
ATOM 6297 C CA . GLY B 1 283 ? 14.242 -21.547 -6.684 1 96.25 283 GLY B CA 1
ATOM 6298 C C . GLY B 1 283 ? 14.789 -20.203 -7.117 1 96.25 283 GLY B C 1
ATOM 6299 O O . GLY B 1 283 ? 15.891 -20.125 -7.668 1 96.25 283 GLY B O 1
ATOM 6300 N N . PHE B 1 284 ? 13.953 -19.234 -7.02 1 97.06 284 PHE B N 1
ATOM 6301 C CA . PHE B 1 284 ? 14.344 -17.875 -7.371 1 97.06 284 PHE B CA 1
ATOM 6302 C C . PHE B 1 284 ? 14.055 -16.922 -6.223 1 97.06 284 PHE B C 1
ATOM 6304 O O . PHE B 1 284 ? 13.109 -17.125 -5.461 1 97.06 284 PHE B O 1
ATOM 6311 N N . GLN B 1 285 ? 14.906 -16 -6.102 1 96.88 285 GLN B N 1
ATOM 6312 C CA . GLN B 1 285 ? 14.664 -14.852 -5.242 1 96.88 285 GLN B CA 1
ATOM 6313 C C . GLN B 1 285 ? 14.109 -13.672 -6.043 1 96.88 285 GLN B C 1
ATOM 6315 O O . GLN B 1 285 ? 14.711 -13.25 -7.031 1 96.88 285 GLN B O 1
ATOM 6320 N N . ILE B 1 286 ? 12.945 -13.164 -5.578 1 98.12 286 ILE B N 1
ATOM 6321 C CA . ILE B 1 286 ? 12.266 -12.109 -6.316 1 98.12 286 ILE B CA 1
ATOM 6322 C C . ILE B 1 286 ? 12.258 -10.82 -5.492 1 98.12 286 ILE B C 1
ATOM 6324 O O . ILE B 1 286 ? 12.102 -10.867 -4.27 1 98.12 286 ILE B O 1
ATOM 6328 N N . LEU B 1 287 ? 12.469 -9.695 -6.125 1 97.88 287 LEU B N 1
ATOM 6329 C CA . LEU B 1 287 ? 12.383 -8.398 -5.465 1 97.88 287 LEU B CA 1
ATOM 6330 C C . LEU B 1 287 ? 11.594 -7.41 -6.312 1 97.88 287 LEU B C 1
ATOM 6332 O O . LEU B 1 287 ? 11.82 -7.297 -7.516 1 97.88 287 LEU B O 1
ATOM 6336 N N . LEU B 1 288 ? 10.617 -6.809 -5.66 1 97.75 288 LEU B N 1
ATOM 6337 C CA . LEU B 1 288 ? 9.898 -5.688 -6.254 1 97.75 288 LEU B CA 1
ATOM 6338 C C . LEU B 1 288 ? 10.445 -4.359 -5.734 1 97.75 288 LEU B C 1
ATOM 6340 O O . LEU B 1 288 ? 10.547 -4.16 -4.523 1 97.75 288 LEU B O 1
ATOM 6344 N N . TYR B 1 289 ? 10.805 -3.492 -6.641 1 95.88 289 TYR B N 1
ATOM 6345 C CA . TYR B 1 289 ? 11.352 -2.213 -6.207 1 95.88 289 TYR B CA 1
ATOM 6346 C C . TYR B 1 289 ? 11.047 -1.117 -7.223 1 95.88 289 TYR B C 1
ATOM 6348 O O . TYR B 1 289 ? 10.5 -1.391 -8.297 1 95.88 289 TYR B O 1
ATOM 6356 N N . ASP B 1 290 ? 11.336 0.097 -6.875 1 94.31 290 ASP B N 1
ATOM 6357 C CA . ASP B 1 290 ? 10.961 1.258 -7.676 1 94.31 290 ASP B CA 1
ATOM 6358 C C . ASP B 1 290 ? 11.805 1.341 -8.953 1 94.31 290 ASP B C 1
ATOM 6360 O O . ASP B 1 290 ? 13 1.048 -8.93 1 94.31 290 ASP B O 1
ATOM 6364 N N . TYR B 1 291 ? 11.125 1.839 -9.969 1 94.19 291 TYR B N 1
ATOM 6365 C CA . TYR B 1 291 ? 11.797 2.061 -11.25 1 94.19 291 TYR B CA 1
ATOM 6366 C C . TYR B 1 291 ? 12.945 3.049 -11.094 1 94.19 291 TYR B C 1
ATOM 6368 O O . TYR B 1 291 ? 12.766 4.148 -10.57 1 94.19 291 TYR B O 1
ATOM 6376 N N . GLY B 1 292 ? 14.117 2.635 -11.438 1 90.69 292 GLY B N 1
ATOM 6377 C CA . GLY B 1 292 ? 15.289 3.5 -11.375 1 90.69 292 GLY B CA 1
ATOM 6378 C C . GLY B 1 292 ? 16.094 3.328 -10.094 1 90.69 292 GLY B C 1
ATOM 6379 O O . GLY B 1 292 ? 17.141 3.949 -9.93 1 90.69 292 GLY B O 1
ATOM 6380 N N . SER B 1 293 ? 15.664 2.465 -9.25 1 92.5 293 SER B N 1
ATOM 6381 C CA . SER B 1 293 ? 16.375 2.219 -7.992 1 92.5 293 SER B CA 1
ATOM 6382 C C . SER B 1 293 ? 17.281 1.002 -8.102 1 92.5 293 SER B C 1
ATOM 6384 O O . SER B 1 293 ? 17.422 0.42 -9.18 1 92.5 293 SER B O 1
ATOM 6386 N N . VAL B 1 294 ? 18 0.77 -6.953 1 91.94 294 VAL B N 1
ATOM 6387 C CA . VAL B 1 294 ? 18.922 -0.356 -6.898 1 91.94 294 VAL B CA 1
ATOM 6388 C C . VAL B 1 294 ? 18.281 -1.521 -6.148 1 91.94 294 VAL B C 1
ATOM 6390 O O . VAL B 1 294 ? 17.609 -1.318 -5.133 1 91.94 294 VAL B O 1
ATOM 6393 N N . PRO B 1 295 ? 18.484 -2.703 -6.707 1 93.69 295 PRO B N 1
ATOM 6394 C CA . PRO B 1 295 ? 17.844 -3.855 -6.059 1 93.69 295 PRO B CA 1
ATOM 6395 C C . PRO B 1 295 ? 18.625 -4.336 -4.832 1 93.69 295 PRO B C 1
ATOM 6397 O O . PRO B 1 295 ? 19.797 -4.695 -4.938 1 93.69 295 PRO B O 1
ATOM 6400 N N . LEU B 1 296 ? 17.938 -4.348 -3.717 1 92.38 296 LEU B N 1
ATOM 6401 C CA . LEU B 1 296 ? 18.453 -4.969 -2.5 1 92.38 296 LEU B CA 1
ATOM 6402 C C . LEU B 1 296 ? 17.875 -6.363 -2.309 1 92.38 296 LEU B C 1
ATOM 6404 O O . LEU B 1 296 ? 17.141 -6.605 -1.35 1 92.38 296 LEU B O 1
ATOM 6408 N N . ILE B 1 297 ? 18.297 -7.258 -3.082 1 92.88 297 ILE B N 1
ATOM 6409 C CA . ILE B 1 297 ? 17.688 -8.578 -3.215 1 92.88 297 ILE B CA 1
ATOM 6410 C C . ILE B 1 297 ? 17.875 -9.359 -1.918 1 92.88 297 ILE B C 1
ATOM 6412 O O . ILE B 1 297 ? 16.969 -10.047 -1.463 1 92.88 297 ILE B O 1
ATOM 6416 N N . GLU B 1 298 ? 19.031 -9.266 -1.324 1 86.31 298 GLU B N 1
ATOM 6417 C CA . GLU B 1 298 ? 19.328 -10.062 -0.135 1 86.31 298 GLU B CA 1
ATOM 6418 C C . GLU B 1 298 ? 18.484 -9.617 1.055 1 86.31 298 GLU B C 1
ATOM 6420 O O . GLU B 1 298 ? 18.078 -10.445 1.868 1 86.31 298 GLU B O 1
ATOM 6425 N N . ASP B 1 299 ? 18.219 -8.383 1.066 1 84.56 299 ASP B N 1
ATOM 6426 C CA . ASP B 1 299 ? 17.578 -7.809 2.242 1 84.56 299 ASP B CA 1
ATOM 6427 C C . ASP B 1 299 ? 16.062 -7.895 2.127 1 84.56 299 ASP B C 1
ATOM 6429 O O . ASP B 1 299 ? 15.367 -8.156 3.113 1 84.56 299 ASP B O 1
ATOM 6433 N N . GLN B 1 300 ? 15.578 -7.77 0.917 1 89.12 300 GLN B N 1
ATOM 6434 C CA . GLN B 1 300 ? 14.148 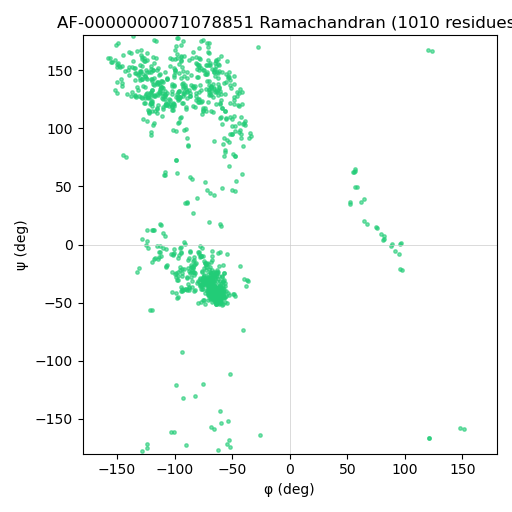-7.512 0.807 1 89.12 300 GLN B CA 1
ATOM 6435 C C . GLN B 1 300 ? 13.484 -8.492 -0.154 1 89.12 300 GLN B C 1
ATOM 6437 O O . GLN B 1 300 ? 12.273 -8.422 -0.391 1 89.12 300 GLN B O 1
ATOM 6442 N N . GLY B 1 301 ? 14.188 -9.391 -0.615 1 93.44 301 GLY B N 1
ATOM 6443 C CA . GLY B 1 301 ? 13.625 -10.312 -1.583 1 93.44 301 GLY B CA 1
ATOM 6444 C C . GLY B 1 301 ? 12.812 -11.422 -0.942 1 93.44 301 GLY B C 1
ATOM 6445 O O . GLY B 1 301 ? 12.938 -11.68 0.256 1 93.44 301 GLY B O 1
ATOM 6446 N N . PHE B 1 302 ? 11.836 -12.031 -1.741 1 94.88 302 PHE B N 1
ATOM 6447 C CA . PHE B 1 302 ? 11.102 -13.219 -1.312 1 94.88 302 PHE B CA 1
ATOM 6448 C C . PHE B 1 302 ? 11.359 -14.391 -2.258 1 94.88 302 PHE B C 1
ATOM 6450 O O . PHE B 1 302 ? 11.578 -14.188 -3.455 1 94.88 302 PHE B O 1
ATOM 6457 N N . GLY B 1 303 ? 11.297 -15.523 -1.735 1 95.19 303 GLY B N 1
ATOM 6458 C CA . GLY B 1 303 ? 11.633 -16.703 -2.51 1 95.19 303 GLY B CA 1
ATOM 6459 C C . GLY B 1 303 ? 10.414 -17.391 -3.113 1 95.19 303 GLY B C 1
ATOM 6460 O O . GLY B 1 303 ? 9.328 -17.359 -2.529 1 95.19 303 GLY B O 1
ATOM 6461 N N . ILE B 1 304 ? 10.672 -17.969 -4.293 1 96.19 304 ILE B N 1
ATOM 6462 C CA . ILE B 1 304 ? 9.648 -18.812 -4.914 1 96.19 304 ILE B CA 1
ATOM 6463 C C . ILE B 1 304 ? 10.234 -20.188 -5.211 1 96.19 304 ILE B C 1
ATOM 6465 O O . ILE B 1 304 ? 11.43 -20.328 -5.473 1 96.19 304 ILE B O 1
ATOM 6469 N N . SER B 1 305 ? 9.375 -21.188 -5.188 1 95.38 305 SER B N 1
ATOM 6470 C CA . SER B 1 305 ? 9.812 -22.578 -5.309 1 95.38 305 SER B CA 1
ATOM 6471 C C . SER B 1 305 ? 9.32 -23.203 -6.609 1 95.38 305 SER B C 1
ATOM 6473 O O . SER B 1 305 ? 8.234 -22.875 -7.094 1 95.38 305 SER B O 1
ATOM 6475 N N . PRO B 1 306 ? 10.156 -24.109 -7.184 1 95.38 306 PRO B N 1
ATOM 6476 C CA . PRO B 1 306 ? 9.633 -24.891 -8.305 1 95.38 306 PRO B CA 1
ATOM 6477 C C . PRO B 1 306 ? 8.43 -25.75 -7.918 1 95.38 306 PRO B C 1
ATOM 6479 O O . PRO B 1 306 ? 8.242 -26.062 -6.738 1 95.38 306 PRO B O 1
ATOM 6482 N N . GLY B 1 307 ? 7.613 -26.047 -8.906 1 94.12 307 GLY B N 1
ATOM 6483 C CA . GLY B 1 307 ? 6.441 -26.875 -8.641 1 94.12 307 GLY B CA 1
ATOM 6484 C C . GLY B 1 307 ? 5.277 -26.078 -8.078 1 94.12 307 GLY B C 1
ATOM 6485 O O . GLY B 1 307 ? 4.293 -26.672 -7.617 1 94.12 307 GLY B O 1
ATOM 6486 N N . THR B 1 308 ? 5.461 -24.797 -8.008 1 94.25 308 THR B N 1
ATOM 6487 C CA . THR B 1 308 ? 4.402 -23.969 -7.434 1 94.25 308 THR B CA 1
ATOM 6488 C C . THR B 1 308 ? 4.102 -22.781 -8.336 1 94.25 308 THR B C 1
ATOM 6490 O O . THR B 1 308 ? 4.941 -22.375 -9.141 1 94.25 308 THR B O 1
ATOM 6493 N N . HIS B 1 309 ? 2.867 -22.406 -8.328 1 95.56 309 HIS B N 1
ATOM 6494 C CA . HIS B 1 309 ? 2.434 -21.109 -8.844 1 95.56 309 HIS B CA 1
ATOM 6495 C C . HIS B 1 309 ? 2.33 -20.078 -7.727 1 95.56 309 HIS B C 1
ATOM 6497 O O . HIS B 1 309 ? 1.45 -20.172 -6.867 1 95.56 309 HIS B O 1
ATOM 6503 N N . THR B 1 310 ? 3.244 -19.156 -7.754 1 95.62 310 THR B N 1
ATOM 6504 C CA . THR B 1 310 ? 3.25 -18.125 -6.73 1 95.62 310 THR B CA 1
ATOM 6505 C C . THR B 1 310 ? 2.471 -16.891 -7.203 1 95.62 310 THR B C 1
ATOM 6507 O O . THR B 1 310 ? 2.775 -16.328 -8.25 1 95.62 310 THR B O 1
ATOM 6510 N N . HIS B 1 311 ? 1.479 -16.578 -6.434 1 94.69 311 HIS B N 1
ATOM 6511 C CA . HIS B 1 311 ? 0.662 -15.406 -6.699 1 94.69 311 HIS B CA 1
ATOM 6512 C C . HIS B 1 311 ? 1.058 -14.25 -5.789 1 94.69 311 HIS B C 1
ATOM 6514 O O . HIS B 1 311 ? 0.97 -14.352 -4.562 1 94.69 311 HIS B O 1
ATOM 6520 N N . VAL B 1 312 ? 1.427 -13.18 -6.441 1 96 312 VAL B N 1
ATOM 6521 C CA . VAL B 1 312 ? 1.911 -12.047 -5.664 1 96 312 VAL B CA 1
ATOM 6522 C C . VAL B 1 312 ? 1.008 -10.836 -5.895 1 96 312 VAL B C 1
ATOM 6524 O O . VAL B 1 312 ? 1.135 -10.141 -6.906 1 96 312 VAL B O 1
ATOM 6527 N N . GLY B 1 313 ? 0.167 -10.609 -4.898 1 94.31 313 GLY B N 1
ATOM 6528 C CA . GLY B 1 313 ? -0.584 -9.359 -4.898 1 94.31 313 GLY B CA 1
ATOM 6529 C C . GLY B 1 313 ? 0.184 -8.203 -4.297 1 94.31 313 GLY B C 1
ATOM 6530 O O . GLY B 1 313 ? 0.775 -8.336 -3.225 1 94.31 313 GLY B O 1
ATOM 6531 N N . VAL B 1 314 ? 0.083 -7.039 -5 1 95.69 314 VAL B N 1
ATOM 6532 C CA . VAL B 1 314 ? 0.941 -5.938 -4.574 1 95.69 314 VAL B CA 1
ATOM 6533 C C . VAL B 1 314 ? 0.084 -4.746 -4.16 1 95.69 314 VAL B C 1
ATOM 6535 O O . VAL B 1 314 ? -0.874 -4.391 -4.848 1 95.69 314 VAL B O 1
ATOM 6538 N N . GLU B 1 315 ? 0.413 -4.211 -3.068 1 94 315 GLU B N 1
ATOM 6539 C CA . GLU B 1 315 ? -0.112 -2.926 -2.615 1 94 315 GLU B CA 1
ATOM 6540 C C . GLU B 1 315 ? 0.969 -1.849 -2.639 1 94 315 GLU B C 1
ATOM 6542 O O . GLU B 1 315 ? 2.121 -2.109 -2.287 1 94 315 GLU B O 1
ATOM 6547 N N . VAL B 1 316 ? 0.571 -0.649 -3.059 1 96.12 316 VAL B N 1
ATOM 6548 C CA . VAL B 1 316 ? 1.539 0.432 -3.211 1 96.12 316 VAL B CA 1
ATOM 6549 C C . VAL B 1 316 ? 1.291 1.501 -2.148 1 96.12 316 VAL B C 1
ATOM 6551 O O . VAL B 1 316 ? 0.144 1.868 -1.885 1 96.12 316 VAL B O 1
ATOM 6554 N N . THR B 1 317 ? 2.357 1.963 -1.535 1 96.06 317 THR B N 1
ATOM 6555 C CA . THR B 1 317 ? 2.295 3.041 -0.554 1 96.06 317 THR B CA 1
ATOM 6556 C C . THR B 1 317 ? 3.334 4.113 -0.862 1 96.06 317 THR B C 1
ATOM 6558 O O . THR B 1 317 ? 4.512 3.809 -1.055 1 96.06 317 THR B O 1
ATOM 6561 N N . ASP B 1 318 ? 2.852 5.332 -0.928 1 96.81 318 ASP B N 1
ATOM 6562 C CA . ASP B 1 318 ? 3.74 6.484 -1.052 1 96.81 318 ASP B CA 1
ATOM 6563 C C . ASP B 1 318 ? 3.891 7.207 0.284 1 96.81 318 ASP B C 1
ATOM 6565 O O . ASP B 1 318 ? 2.896 7.555 0.925 1 96.81 318 ASP B O 1
ATOM 6569 N N . VAL B 1 319 ? 5.105 7.469 0.603 1 96.62 319 VAL B N 1
ATOM 6570 C CA . VAL B 1 319 ? 5.383 8.133 1.872 1 96.62 319 VAL B CA 1
ATOM 6571 C C . VAL B 1 319 ? 6.102 9.461 1.616 1 96.62 319 VAL B C 1
ATOM 6573 O O . VAL B 1 319 ? 7.07 9.508 0.854 1 96.62 319 VAL B O 1
ATOM 6576 N N . ASN B 1 320 ? 5.605 10.477 2.193 1 96.81 320 ASN B N 1
ATOM 6577 C CA . ASN B 1 320 ? 6.223 11.797 2.148 1 96.81 320 ASN B CA 1
ATOM 6578 C C . ASN B 1 320 ? 6.508 12.336 3.551 1 96.81 320 ASN B C 1
ATOM 6580 O O . ASN B 1 320 ? 5.582 12.664 4.293 1 96.81 320 ASN B O 1
ATOM 6584 N N . ASN B 1 321 ? 7.734 12.492 3.787 1 96.56 321 ASN B N 1
ATOM 6585 C CA . ASN B 1 321 ? 8.188 12.961 5.094 1 96.56 321 ASN B CA 1
ATOM 6586 C C . ASN B 1 321 ? 8.609 14.43 5.047 1 96.56 321 ASN B C 1
ATOM 6588 O O . ASN B 1 321 ? 8.898 14.961 3.975 1 96.56 321 ASN B O 1
ATOM 6592 N N . LEU B 1 322 ? 8.625 14.992 6.246 1 96 322 LEU B N 1
ATOM 6593 C CA . LEU B 1 322 ? 9.078 16.375 6.363 1 96 322 LEU B CA 1
ATOM 6594 C C . LEU B 1 322 ? 10.562 16.438 6.684 1 96 322 LEU B C 1
ATOM 6596 O O . LEU B 1 322 ? 11.094 15.539 7.348 1 96 322 LEU B O 1
ATOM 6600 N N . LYS B 1 323 ? 11.211 17.469 6.309 1 94.81 323 LYS B N 1
ATOM 6601 C CA . LYS B 1 323 ? 12.617 17.719 6.629 1 94.81 323 LYS B CA 1
ATOM 6602 C C . LYS B 1 323 ? 12.766 18.297 8.031 1 94.81 323 LYS B C 1
ATOM 6604 O O . LYS B 1 323 ? 11.781 18.719 8.648 1 94.81 323 LYS B O 1
ATOM 6609 N N . PRO B 1 324 ? 14.031 18.172 8.508 1 92.56 324 PRO B N 1
ATOM 6610 C CA . PRO B 1 324 ? 14.258 18.891 9.758 1 92.56 324 PRO B CA 1
ATOM 6611 C C . PRO B 1 324 ? 13.938 20.391 9.641 1 92.56 324 PRO B C 1
ATOM 6613 O O . PRO B 1 324 ? 14.141 20.984 8.586 1 92.56 324 PRO B O 1
ATOM 6616 N N . PRO B 1 325 ? 13.297 20.844 10.75 1 92.12 325 PRO B N 1
ATOM 6617 C CA . PRO B 1 325 ? 13.25 20.344 12.125 1 92.12 325 PRO B CA 1
ATOM 6618 C C . PRO B 1 325 ? 11.977 19.578 12.43 1 92.12 325 PRO B C 1
ATOM 6620 O O . PRO B 1 325 ? 11.836 19 13.516 1 92.12 325 PRO B O 1
ATOM 6623 N N . PHE B 1 326 ? 11.07 19.609 11.555 1 92.81 326 PHE B N 1
ATOM 6624 C CA . PHE B 1 326 ? 9.812 18.922 11.82 1 92.81 326 PHE B CA 1
ATOM 6625 C C . PHE B 1 326 ? 9.977 17.422 11.672 1 92.81 326 PHE B C 1
ATOM 6627 O O . PHE B 1 326 ? 9.406 16.641 12.438 1 92.81 326 PHE B O 1
ATOM 6634 N N . GLY B 1 327 ? 10.75 17.047 10.703 1 92.5 327 GLY B N 1
ATOM 6635 C CA . GLY B 1 327 ? 11.008 15.641 10.461 1 92.5 327 GLY B CA 1
ATOM 6636 C C . GLY B 1 327 ? 12.484 15.297 10.461 1 92.5 327 GLY B C 1
ATOM 6637 O O . GLY B 1 327 ? 13.312 16.094 10.906 1 92.5 327 GLY B O 1
ATOM 6638 N N . SER B 1 328 ? 12.758 14.016 10.047 1 91.69 328 SER B N 1
ATOM 6639 C CA . SER B 1 328 ? 14.141 13.555 10.102 1 91.69 328 SER B CA 1
ATOM 6640 C C . SER B 1 328 ? 14.617 13.07 8.742 1 91.69 328 SER B C 1
ATOM 6642 O O . SER B 1 328 ? 15.711 12.5 8.625 1 91.69 328 SER B O 1
ATOM 6644 N N . CYS B 1 329 ? 13.859 13.367 7.742 1 94.44 329 CYS B N 1
ATOM 6645 C CA . CYS B 1 329 ? 14.258 12.867 6.43 1 94.44 329 CYS B CA 1
ATOM 6646 C C . CYS B 1 329 ? 15.344 13.75 5.816 1 94.44 329 CYS B C 1
ATOM 6648 O O . CYS B 1 329 ? 15.508 14.906 6.215 1 94.44 329 CYS B O 1
ATOM 6650 N N . GLU B 1 330 ? 16.172 13.203 5.004 1 95.5 330 GLU B N 1
ATOM 6651 C CA . GLU B 1 330 ? 17.203 13.938 4.277 1 95.5 330 GLU B CA 1
ATOM 6652 C C . GLU B 1 330 ? 17.547 13.25 2.959 1 95.5 330 GLU B C 1
ATOM 6654 O O . GLU B 1 330 ? 17.766 12.031 2.924 1 95.5 330 GLU B O 1
ATOM 6659 N N . ASP B 1 331 ? 17.578 14.094 1.943 1 95.75 331 ASP B N 1
ATOM 6660 C CA . ASP B 1 331 ? 18.031 13.594 0.647 1 95.75 331 ASP B CA 1
ATOM 6661 C C . ASP B 1 331 ? 19.484 14.008 0.368 1 95.75 331 ASP B C 1
ATOM 6663 O O . ASP B 1 331 ? 19.719 15.086 -0.173 1 95.75 331 ASP B O 1
ATOM 6667 N N . LYS B 1 332 ? 20.328 13.109 0.619 1 94.62 332 LYS B N 1
ATOM 6668 C CA . LYS B 1 332 ? 21.75 13.391 0.409 1 94.62 332 LYS B CA 1
ATOM 6669 C C . LYS B 1 332 ? 22.109 13.289 -1.069 1 94.62 332 LYS B C 1
ATOM 6671 O O . LYS B 1 332 ? 21.453 12.578 -1.83 1 94.62 332 LYS B O 1
ATOM 6676 N N . GLU B 1 333 ? 23.172 14.086 -1.366 1 94.19 333 GLU B N 1
ATOM 6677 C CA . GLU B 1 333 ? 23.703 13.945 -2.715 1 94.19 333 GLU B CA 1
ATOM 6678 C C . GLU B 1 333 ? 24.641 12.742 -2.812 1 94.19 333 GLU B C 1
ATOM 6680 O O . GLU B 1 333 ? 25.562 12.602 -2.016 1 94.19 333 GLU B O 1
ATOM 6685 N N . LEU B 1 334 ? 24.359 11.922 -3.76 1 93.38 334 LEU B N 1
ATOM 6686 C CA . LEU B 1 334 ? 25.156 10.719 -3.939 1 93.38 334 LEU B CA 1
ATOM 6687 C C . LEU B 1 334 ? 26.109 10.867 -5.121 1 93.38 334 LEU B C 1
ATOM 6689 O O . LEU B 1 334 ? 25.828 11.617 -6.059 1 93.38 334 LEU B O 1
ATOM 6693 N N . LYS B 1 335 ? 27.125 10.164 -5.031 1 88.69 335 LYS B N 1
ATOM 6694 C CA . LYS B 1 335 ? 28.172 10.234 -6.051 1 88.69 335 LYS B CA 1
ATOM 6695 C C . LYS B 1 335 ? 27.766 9.461 -7.305 1 88.69 335 LYS B C 1
ATOM 6697 O O . LYS B 1 335 ? 28.078 9.875 -8.422 1 88.69 335 LYS B O 1
ATOM 6702 N N . TYR B 1 336 ? 27.078 8.383 -7.086 1 87.38 336 TYR B N 1
ATOM 6703 C CA . TYR B 1 336 ? 26.922 7.453 -8.195 1 87.38 336 TYR B CA 1
ATOM 6704 C C . TYR B 1 336 ? 25.469 7.391 -8.656 1 87.38 336 TYR B C 1
ATOM 6706 O O . TYR B 1 336 ? 25.125 6.621 -9.555 1 87.38 336 TYR B O 1
ATOM 6714 N N . SER B 1 337 ? 24.578 8.031 -7.977 1 88.88 337 SER B N 1
ATOM 6715 C CA . SER B 1 337 ? 23.156 8.031 -8.328 1 88.88 337 SER B CA 1
ATOM 6716 C C . SER B 1 337 ? 22.609 9.453 -8.398 1 88.88 337 SER B C 1
ATOM 6718 O O . SER B 1 337 ? 23 10.312 -7.609 1 88.88 337 SER B O 1
ATOM 6720 N N . ASP B 1 338 ? 21.594 9.633 -9.289 1 87 338 ASP B N 1
ATOM 6721 C CA . ASP B 1 338 ? 20.984 10.953 -9.453 1 87 338 ASP B CA 1
ATOM 6722 C C . ASP B 1 338 ? 19.906 11.195 -8.398 1 87 338 ASP B C 1
ATOM 6724 O O . ASP B 1 338 ? 19.578 12.344 -8.086 1 87 338 ASP B O 1
ATOM 6728 N N . HIS B 1 339 ? 19.438 10.164 -7.949 1 91.06 339 HIS B N 1
ATOM 6729 C CA . HIS B 1 339 ? 18.375 10.289 -6.949 1 91.06 339 HIS B CA 1
ATOM 6730 C C . HIS B 1 339 ? 18.781 9.617 -5.641 1 91.06 339 HIS B C 1
ATOM 6732 O O . HIS B 1 339 ? 19.547 8.656 -5.641 1 91.06 339 HIS B O 1
ATOM 6738 N N . TYR B 1 340 ? 18.281 10.18 -4.594 1 94.69 340 TYR B N 1
ATOM 6739 C CA . TYR B 1 340 ? 18.578 9.594 -3.291 1 94.69 340 TYR B CA 1
ATOM 6740 C C . TYR B 1 340 ? 17.562 8.539 -2.906 1 94.69 340 TYR B C 1
ATOM 6742 O O . TYR B 1 340 ? 16.359 8.742 -3.07 1 94.69 340 TYR B O 1
ATOM 6750 N N . GLY B 1 341 ? 17.984 7.445 -2.504 1 94.75 341 GLY B N 1
ATOM 6751 C CA . GLY B 1 341 ? 17.266 6.352 -1.862 1 94.75 341 GLY B CA 1
ATOM 6752 C C . GLY B 1 341 ? 18.141 5.562 -0.898 1 94.75 341 GLY B C 1
ATOM 6753 O O . GLY B 1 341 ? 19.359 5.602 -0.983 1 94.75 341 GLY B O 1
ATOM 6754 N N . TYR B 1 342 ? 17.469 4.941 0.002 1 93.81 342 TYR B N 1
ATOM 6755 C CA . TYR B 1 342 ? 18.219 4.148 0.967 1 93.81 342 TYR B CA 1
ATOM 6756 C C . TYR B 1 342 ? 19.094 3.117 0.262 1 93.81 342 TYR B C 1
ATOM 6758 O O . TYR B 1 342 ? 20.25 2.928 0.625 1 93.81 342 TYR B O 1
ATOM 6766 N N . ALA B 1 343 ? 18.562 2.451 -0.688 1 93.25 343 ALA B N 1
ATOM 6767 C CA . ALA B 1 343 ? 19.297 1.414 -1.414 1 93.25 343 ALA B CA 1
ATOM 6768 C C . ALA B 1 343 ? 20.516 1.994 -2.125 1 93.25 343 ALA B C 1
ATOM 6770 O O . ALA B 1 343 ? 21.594 1.411 -2.086 1 93.25 343 ALA B O 1
ATOM 6771 N N . GLU B 1 344 ? 20.344 3.115 -2.748 1 94.12 344 GLU B N 1
ATOM 6772 C CA . GLU B 1 344 ? 21.438 3.777 -3.447 1 94.12 344 GLU B CA 1
ATOM 6773 C C . GLU B 1 344 ? 22.531 4.219 -2.473 1 94.12 344 GLU B C 1
ATOM 6775 O O . GLU B 1 344 ? 23.719 4.094 -2.764 1 94.12 344 GLU B O 1
ATOM 6780 N N . CYS B 1 345 ? 22.078 4.746 -1.367 1 94.5 345 CYS B N 1
ATOM 6781 C CA . CYS B 1 345 ? 23.016 5.195 -0.349 1 94.5 345 CYS B CA 1
ATOM 6782 C C . CYS B 1 345 ? 23.812 4.02 0.219 1 94.5 345 CYS B C 1
ATOM 6784 O O . CYS B 1 345 ? 25.031 4.105 0.389 1 94.5 345 CYS B O 1
ATOM 6786 N N . ASP B 1 346 ? 23.109 2.977 0.5 1 92.5 346 ASP B N 1
ATOM 6787 C CA . ASP B 1 346 ? 23.75 1.784 1.046 1 92.5 346 ASP B CA 1
ATOM 6788 C C . ASP B 1 346 ? 24.766 1.2 0.056 1 92.5 346 ASP B C 1
ATOM 6790 O O . ASP B 1 346 ? 25.859 0.795 0.445 1 92.5 346 ASP B O 1
ATOM 6794 N N . GLN B 1 347 ? 24.422 1.134 -1.143 1 92.12 347 GLN B N 1
ATOM 6795 C CA . GLN B 1 347 ? 25.297 0.61 -2.178 1 92.12 347 GLN B CA 1
ATOM 6796 C C . GLN B 1 347 ? 26.562 1.465 -2.311 1 92.12 347 GLN B C 1
ATOM 6798 O O . GLN B 1 347 ? 27.672 0.936 -2.457 1 92.12 347 GLN B O 1
ATOM 6803 N N . GLU B 1 348 ? 26.391 2.756 -2.322 1 92.75 348 GLU B N 1
ATOM 6804 C CA . GLU B 1 348 ? 27.531 3.66 -2.406 1 92.75 348 GLU B CA 1
ATOM 6805 C C . GLU B 1 348 ? 28.453 3.496 -1.203 1 92.75 348 GLU B C 1
ATOM 6807 O O . GLU B 1 348 ? 29.672 3.492 -1.35 1 92.75 348 GLU B O 1
ATOM 6812 N N . CYS B 1 349 ? 27.828 3.4 -0.051 1 92.88 349 CYS B N 1
ATOM 6813 C CA . CYS B 1 349 ? 28.594 3.209 1.172 1 92.88 349 CYS B CA 1
ATOM 6814 C C . CYS B 1 349 ? 29.453 1.954 1.084 1 92.88 349 CYS B C 1
ATOM 6816 O O . CYS B 1 349 ? 30.641 1.985 1.405 1 92.88 349 CYS B O 1
ATOM 6818 N N . LYS B 1 350 ? 28.922 0.877 0.613 1 91.38 350 LYS B N 1
ATOM 6819 C CA . LYS B 1 350 ? 29.656 -0.378 0.461 1 91.38 350 LYS B CA 1
ATOM 6820 C C . LYS B 1 350 ? 30.75 -0.25 -0.59 1 91.38 350 LYS B C 1
ATOM 6822 O O . LYS B 1 350 ? 31.891 -0.679 -0.365 1 91.38 350 LYS B O 1
ATOM 6827 N N . ALA B 1 351 ? 30.375 0.327 -1.72 1 92.19 351 ALA B N 1
ATOM 6828 C CA . ALA B 1 351 ? 31.328 0.505 -2.803 1 92.19 351 ALA B CA 1
ATOM 6829 C C . ALA B 1 351 ? 32.531 1.315 -2.336 1 92.19 351 ALA B C 1
ATOM 6831 O O . ALA B 1 351 ? 33.688 0.932 -2.58 1 92.19 351 ALA B O 1
ATOM 6832 N N . ASP B 1 352 ? 32.25 2.379 -1.636 1 92.06 352 ASP B N 1
ATOM 6833 C CA . ASP B 1 352 ? 33.344 3.246 -1.16 1 92.06 352 ASP B CA 1
ATOM 6834 C C . ASP B 1 352 ? 34.25 2.508 -0.183 1 92.06 352 ASP B C 1
ATOM 6836 O O . ASP B 1 352 ? 35.469 2.699 -0.196 1 92.06 352 ASP B O 1
ATOM 6840 N N . PHE B 1 353 ? 33.688 1.742 0.619 1 93 353 PHE B N 1
ATOM 6841 C CA . PHE B 1 353 ? 34.469 0.981 1.585 1 93 353 PHE B CA 1
ATOM 6842 C C . PHE B 1 353 ? 35.469 0.07 0.877 1 93 353 PHE B C 1
ATOM 6844 O O . PHE B 1 353 ? 36.656 0.065 1.206 1 93 353 PHE B O 1
ATOM 6851 N N . TYR B 1 354 ? 35 -0.667 -0.097 1 92.94 354 TYR B N 1
ATOM 6852 C CA . TYR B 1 354 ? 35.875 -1.637 -0.768 1 92.94 354 TYR B CA 1
ATOM 6853 C C . TYR B 1 354 ? 36.875 -0.94 -1.682 1 92.94 354 TYR B C 1
ATOM 6855 O O . TYR B 1 354 ? 38 -1.409 -1.851 1 92.94 354 TYR B O 1
ATOM 6863 N N . ILE B 1 355 ? 36.438 0.115 -2.262 1 92.81 355 ILE B N 1
ATOM 6864 C CA . ILE B 1 355 ? 37.344 0.873 -3.102 1 92.81 355 ILE B CA 1
ATOM 6865 C C . ILE B 1 355 ? 38.469 1.425 -2.248 1 92.81 355 ILE B C 1
ATOM 6867 O O . ILE B 1 355 ? 39.656 1.386 -2.654 1 92.81 355 ILE B O 1
ATOM 6871 N N . ASP B 1 356 ? 38.125 1.883 -1.126 1 91.56 356 ASP B N 1
ATOM 6872 C CA . ASP B 1 356 ? 39.125 2.451 -0.224 1 91.56 356 ASP B CA 1
ATOM 6873 C C . ASP B 1 356 ? 40.031 1.363 0.343 1 91.56 356 ASP B C 1
ATOM 6875 O O . ASP B 1 356 ? 41.25 1.579 0.516 1 91.56 356 ASP B O 1
ATOM 6879 N N . THR B 1 357 ? 39.5 0.216 0.575 1 92.06 357 THR B N 1
ATOM 6880 C CA . THR B 1 357 ? 40.25 -0.835 1.264 1 92.06 357 THR B CA 1
ATOM 6881 C C . THR B 1 357 ? 41 -1.695 0.267 1 92.06 357 THR B C 1
ATOM 6883 O O . THR B 1 357 ? 42.156 -2.1 0.534 1 92.06 357 THR B O 1
ATOM 6886 N N . CYS B 1 358 ? 40.375 -1.987 -0.906 1 94.12 358 CYS B N 1
ATOM 6887 C CA . CYS B 1 358 ? 40.969 -2.943 -1.839 1 94.12 358 CYS B CA 1
ATOM 6888 C C . CYS B 1 358 ? 41.531 -2.23 -3.059 1 94.12 358 CYS B C 1
ATOM 6890 O O . CYS B 1 358 ? 42.312 -2.812 -3.811 1 94.12 358 CYS B O 1
ATOM 6892 N N . GLY B 1 359 ? 41.125 -1.027 -3.33 1 93.25 359 GLY B N 1
ATOM 6893 C CA . GLY B 1 359 ? 41.625 -0.267 -4.461 1 93.25 359 GLY B CA 1
ATOM 6894 C C . GLY B 1 359 ? 40.938 -0.615 -5.77 1 93.25 359 GLY B C 1
ATOM 6895 O O . GLY B 1 359 ? 41.406 -0.232 -6.844 1 93.25 359 GLY B O 1
ATOM 6896 N N . CYS B 1 360 ? 40 -1.353 -5.703 1 94.31 360 CYS B N 1
ATOM 6897 C CA . CYS B 1 360 ? 39.219 -1.763 -6.867 1 94.31 360 CYS B CA 1
ATOM 6898 C C . CYS B 1 360 ? 37.719 -1.754 -6.555 1 94.31 360 CYS B C 1
ATOM 6900 O O . CYS B 1 360 ? 37.312 -1.652 -5.395 1 94.31 360 CYS B O 1
ATOM 6902 N N . ARG B 1 361 ? 36.938 -1.807 -7.621 1 93.38 361 ARG B N 1
ATOM 6903 C CA . ARG B 1 361 ? 35.469 -1.752 -7.477 1 93.38 361 ARG B CA 1
ATOM 6904 C C . ARG B 1 361 ? 34.875 -3.152 -7.496 1 93.38 361 ARG B C 1
ATOM 6906 O O . ARG B 1 361 ? 35.125 -3.924 -8.43 1 93.38 361 ARG B O 1
ATOM 6913 N N . PRO B 1 362 ? 34.125 -3.432 -6.496 1 92.5 362 PRO B N 1
ATOM 6914 C CA . PRO B 1 362 ? 33.406 -4.715 -6.555 1 92.5 362 PRO B CA 1
ATOM 6915 C C . PRO B 1 362 ? 32.438 -4.793 -7.719 1 92.5 362 PRO B C 1
ATOM 6917 O O . PRO B 1 362 ? 31.953 -3.76 -8.203 1 92.5 362 PRO B O 1
ATOM 6920 N N . TYR B 1 363 ? 32.062 -6.023 -8.117 1 91.62 363 TYR B N 1
ATOM 6921 C CA . TYR B 1 363 ? 31.234 -6.227 -9.312 1 91.62 363 TYR B CA 1
ATOM 6922 C C . TYR B 1 363 ? 29.828 -5.691 -9.102 1 91.62 363 TYR B C 1
ATOM 6924 O O . TYR B 1 363 ? 29.156 -5.301 -10.055 1 91.62 363 TYR B O 1
ATOM 6932 N N . ALA B 1 364 ? 29.297 -5.66 -7.891 1 88.94 364 ALA B N 1
ATOM 6933 C CA . ALA B 1 364 ? 27.922 -5.262 -7.609 1 88.94 364 ALA B CA 1
ATOM 6934 C C . ALA B 1 364 ? 27.812 -3.75 -7.441 1 88.94 364 ALA B C 1
ATOM 6936 O O . ALA B 1 364 ? 26.719 -3.215 -7.293 1 88.94 364 ALA B O 1
ATOM 6937 N N . ALA B 1 365 ? 28.922 -3.127 -7.449 1 88.81 365 ALA B N 1
ATOM 6938 C CA . ALA B 1 365 ? 28.938 -1.671 -7.332 1 88.81 365 ALA B CA 1
ATOM 6939 C C . ALA B 1 365 ? 28.609 -1.009 -8.664 1 88.81 365 ALA B C 1
ATOM 6941 O O . ALA B 1 365 ? 28.719 -1.635 -9.719 1 88.81 365 ALA B O 1
ATOM 6942 N N . PRO B 1 366 ? 28.078 0.237 -8.562 1 83.75 366 PRO B N 1
ATOM 6943 C CA . PRO B 1 366 ? 27.797 0.945 -9.812 1 83.75 366 PRO B CA 1
ATOM 6944 C C . PRO B 1 366 ? 29.047 1.188 -10.656 1 83.75 366 PRO B C 1
ATOM 6946 O O . PRO B 1 366 ? 30.141 1.289 -10.117 1 83.75 366 PRO B O 1
ATOM 6949 N N . ASP B 1 367 ? 28.75 1.191 -11.945 1 79.44 367 ASP B N 1
ATOM 6950 C CA . ASP B 1 367 ? 29.859 1.383 -12.867 1 79.44 367 ASP B CA 1
ATOM 6951 C C . ASP B 1 367 ? 30.422 2.799 -12.766 1 79.44 367 ASP B C 1
ATOM 6953 O O . ASP B 1 367 ? 29.688 3.775 -12.891 1 79.44 367 ASP B O 1
ATOM 6957 N N . LEU B 1 368 ? 31.656 2.688 -12.297 1 77.62 368 LEU B N 1
ATOM 6958 C CA . LEU B 1 368 ? 32.375 3.945 -12.211 1 77.62 368 LEU B CA 1
ATOM 6959 C C . LEU B 1 368 ? 33.469 4.012 -13.273 1 77.62 368 LEU B C 1
ATOM 6961 O O . LEU B 1 368 ? 34.219 3.043 -13.484 1 77.62 368 LEU B O 1
ATOM 6965 N N . ASP B 1 369 ? 33.438 4.945 -14.148 1 74.06 369 ASP B N 1
ATOM 6966 C CA . ASP B 1 369 ? 34.406 5.055 -15.234 1 74.06 369 ASP B CA 1
ATOM 6967 C C . ASP B 1 369 ? 35.844 5.129 -14.688 1 74.06 369 ASP B C 1
ATOM 6969 O O . ASP B 1 369 ? 36.75 4.59 -15.289 1 74.06 369 ASP B O 1
ATOM 6973 N N . SER B 1 370 ? 35.969 5.559 -13.523 1 79.5 370 SER B N 1
ATOM 6974 C CA . SER B 1 370 ? 37.312 5.922 -13.07 1 79.5 370 SER B CA 1
ATOM 6975 C C . SER B 1 370 ? 38 4.762 -12.344 1 79.5 370 SER B C 1
ATOM 6977 O O . SER B 1 370 ? 39.219 4.707 -12.25 1 79.5 370 SER B O 1
ATOM 6979 N N . ILE B 1 371 ? 37.188 3.842 -11.867 1 87.94 371 ILE B N 1
ATOM 6980 C CA . ILE B 1 371 ? 37.781 2.793 -11.047 1 87.94 371 ILE B CA 1
ATOM 6981 C C . ILE B 1 371 ? 37.5 1.428 -11.664 1 87.94 371 ILE B C 1
ATOM 6983 O O . ILE B 1 371 ? 36.375 1.102 -11.969 1 87.94 371 ILE B O 1
ATOM 6987 N N . ALA B 1 372 ? 38.594 0.676 -11.859 1 91.62 372 ALA B N 1
ATOM 6988 C CA . ALA B 1 372 ? 38.469 -0.641 -12.477 1 91.62 372 ALA B CA 1
ATOM 6989 C C . ALA B 1 372 ? 37.812 -1.641 -11.516 1 91.62 372 ALA B C 1
ATOM 6991 O O . ALA B 1 372 ? 37.938 -1.512 -10.297 1 91.62 372 ALA B O 1
ATOM 6992 N N . GLU B 1 373 ? 37.188 -2.65 -12.062 1 95.19 373 GLU B N 1
ATOM 6993 C CA . GLU B 1 373 ? 36.594 -3.73 -11.273 1 95.19 373 GLU B CA 1
ATOM 6994 C C . GLU B 1 373 ? 37.688 -4.625 -10.68 1 95.19 373 GLU B C 1
ATOM 6996 O O . GLU B 1 373 ? 38.719 -4.855 -11.312 1 95.19 373 GLU B O 1
ATOM 7001 N N . CYS B 1 374 ? 37.375 -5.133 -9.547 1 95.75 374 CYS B N 1
ATOM 7002 C CA . CYS B 1 374 ? 38.312 -6.07 -8.922 1 95.75 374 CYS B CA 1
ATOM 7003 C C . CYS B 1 374 ? 38.469 -7.332 -9.766 1 95.75 374 CYS B C 1
ATOM 7005 O O . CYS B 1 374 ? 37.469 -7.891 -10.234 1 95.75 374 CYS B O 1
ATOM 7007 N N . ASN B 1 375 ? 39.719 -7.719 -9.992 1 96.12 375 ASN B N 1
ATOM 7008 C CA . ASN B 1 375 ? 39.906 -9.047 -10.562 1 96.12 375 ASN B CA 1
ATOM 7009 C C . ASN B 1 375 ? 39.562 -10.141 -9.547 1 96.12 375 ASN B C 1
ATOM 7011 O O . ASN B 1 375 ? 39.281 -9.852 -8.391 1 96.12 375 ASN B O 1
ATOM 7015 N N . ASN B 1 376 ? 39.562 -11.359 -9.953 1 95.38 376 ASN B N 1
ATOM 7016 C CA . ASN B 1 376 ? 39.125 -12.438 -9.086 1 95.38 376 ASN B CA 1
ATOM 7017 C C . ASN B 1 376 ? 40.094 -12.68 -7.938 1 95.38 376 ASN B C 1
ATOM 7019 O O . ASN B 1 376 ? 39.688 -13.094 -6.848 1 95.38 376 ASN B O 1
ATOM 7023 N N . TRP B 1 377 ? 41.344 -12.406 -8.172 1 94.88 377 TRP B N 1
ATOM 7024 C CA . TRP B 1 377 ? 42.312 -12.5 -7.086 1 94.88 377 TRP B CA 1
ATOM 7025 C C . TRP B 1 377 ? 42 -11.484 -5.992 1 94.88 377 TRP B C 1
ATOM 7027 O O . TRP B 1 377 ? 41.938 -11.836 -4.812 1 94.88 377 TRP B O 1
ATOM 7037 N N . GLU B 1 378 ? 41.812 -10.273 -6.449 1 95.06 378 GLU B N 1
ATOM 7038 C CA . GLU B 1 378 ? 41.5 -9.203 -5.52 1 95.06 378 GLU B CA 1
ATOM 7039 C C . GLU B 1 378 ? 40.156 -9.445 -4.832 1 95.06 378 GLU B C 1
ATOM 7041 O O . GLU B 1 378 ? 40 -9.148 -3.645 1 95.06 378 GLU B O 1
ATOM 7046 N N . PHE B 1 379 ? 39.219 -9.922 -5.59 1 94.25 379 PHE B N 1
ATOM 7047 C CA . PHE B 1 379 ? 37.875 -10.172 -5.059 1 94.25 379 PHE B CA 1
ATOM 7048 C C . PHE B 1 379 ? 37.906 -11.203 -3.938 1 94.25 379 PHE B C 1
ATOM 7050 O O . PHE B 1 379 ? 37.344 -10.984 -2.865 1 94.25 379 PHE B O 1
ATOM 7057 N N . PHE B 1 380 ? 38.625 -12.297 -4.078 1 92.06 380 PHE B N 1
ATOM 7058 C CA . PHE B 1 380 ? 38.594 -13.398 -3.117 1 92.06 380 PHE B CA 1
ATOM 7059 C C . PHE B 1 380 ? 39.562 -13.117 -1.959 1 92.06 380 PHE B C 1
ATOM 7061 O O . PHE B 1 380 ? 39.344 -13.586 -0.842 1 92.06 380 PHE B O 1
ATOM 7068 N N . THR B 1 381 ? 40.531 -12.281 -2.141 1 91.62 381 THR B N 1
ATOM 7069 C CA . THR B 1 381 ? 41.531 -12.07 -1.1 1 91.62 381 THR B CA 1
ATOM 7070 C C . THR B 1 381 ? 41.219 -10.812 -0.295 1 91.62 381 THR B C 1
ATOM 7072 O O . THR B 1 381 ? 41.594 -10.695 0.871 1 91.62 381 THR B O 1
ATOM 7075 N N . CYS B 1 382 ? 40.5 -9.93 -0.938 1 93.56 382 CYS B N 1
ATOM 7076 C CA . CYS B 1 382 ? 40.281 -8.656 -0.261 1 93.56 382 CYS B CA 1
ATOM 7077 C C . CYS B 1 382 ? 38.781 -8.406 -0.025 1 93.56 382 CYS B C 1
ATOM 7079 O O . CYS B 1 382 ? 38.375 -8.219 1.115 1 93.56 382 CYS B O 1
ATOM 7081 N N . VAL B 1 383 ? 38.031 -8.43 -1.09 1 92.44 383 VAL B N 1
ATOM 7082 C CA . VAL B 1 383 ? 36.625 -8.055 -1 1 92.44 383 VAL B CA 1
ATOM 7083 C C . VAL B 1 383 ? 35.875 -9.047 -0.103 1 92.44 383 VAL B C 1
ATOM 7085 O O . VAL B 1 383 ? 35.219 -8.648 0.844 1 92.44 383 VAL B O 1
ATOM 7088 N N . LEU B 1 384 ? 36 -10.312 -0.344 1 88.75 384 LEU B N 1
ATOM 7089 C CA . LEU B 1 384 ? 35.281 -11.328 0.429 1 88.75 384 LEU B CA 1
ATOM 7090 C C . LEU B 1 384 ? 35.75 -11.336 1.879 1 88.75 384 LEU B C 1
ATOM 7092 O O . LEU B 1 384 ? 34.969 -11.539 2.795 1 88.75 384 LEU B O 1
ATOM 7096 N N . SER B 1 385 ? 37.031 -11.133 2.033 1 83.75 385 SER B N 1
ATOM 7097 C CA . SER B 1 385 ? 37.562 -11.086 3.387 1 83.75 385 SER B CA 1
ATOM 7098 C C . SER B 1 385 ? 37.125 -9.82 4.117 1 83.75 385 SER B C 1
ATOM 7100 O O . SER B 1 385 ? 37.031 -9.812 5.348 1 83.75 385 SER B O 1
ATOM 7102 N N . GLY B 1 386 ? 36.906 -8.852 3.303 1 85.81 386 GLY B N 1
ATOM 7103 C CA . GLY B 1 386 ? 36.5 -7.57 3.869 1 85.81 386 GLY B CA 1
ATOM 7104 C C . GLY B 1 386 ? 35.062 -7.52 4.293 1 85.81 386 GLY B C 1
ATOM 7105 O O . GLY B 1 386 ? 34.625 -6.578 4.973 1 85.81 386 GLY B O 1
ATOM 7106 N N . PHE B 1 387 ? 34.281 -8.523 3.934 1 82.81 387 PHE B N 1
ATOM 7107 C CA . PHE B 1 387 ? 32.875 -8.547 4.246 1 82.81 387 PHE B CA 1
ATOM 7108 C C . PHE B 1 387 ? 32.656 -8.523 5.754 1 82.81 387 PHE B C 1
ATOM 7110 O O . PHE B 1 387 ? 31.812 -7.758 6.25 1 82.81 387 PHE B O 1
ATOM 7117 N N . ALA B 1 388 ? 33.344 -9.289 6.406 1 79.69 388 ALA B N 1
ATOM 7118 C CA . ALA B 1 388 ? 33.219 -9.344 7.859 1 79.69 388 ALA B CA 1
ATOM 7119 C C . ALA B 1 388 ? 33.625 -8.008 8.492 1 79.69 388 ALA B C 1
ATOM 7121 O O . ALA B 1 388 ? 32.969 -7.555 9.445 1 79.69 388 ALA B O 1
ATOM 7122 N N . GLN B 1 389 ? 34.562 -7.387 7.922 1 83.69 389 GLN B N 1
ATOM 7123 C CA . GLN B 1 389 ? 35.031 -6.094 8.438 1 83.69 389 GLN B CA 1
ATOM 7124 C C . GLN B 1 389 ? 33.969 -5.012 8.188 1 83.69 389 GLN B C 1
ATOM 7126 O O . GLN B 1 389 ? 33.75 -4.137 9.031 1 83.69 389 GLN B O 1
ATOM 7131 N N . PHE B 1 390 ? 33.375 -5.086 7.148 1 88.25 390 PHE B N 1
ATOM 7132 C CA . PHE B 1 390 ? 32.344 -4.105 6.824 1 88.25 390 PHE B CA 1
ATOM 7133 C C . PHE B 1 390 ? 31.188 -4.199 7.805 1 88.25 390 PHE B C 1
ATOM 7135 O O . PHE B 1 390 ? 30.734 -3.188 8.336 1 88.25 390 PHE B O 1
ATOM 7142 N N . VAL B 1 391 ? 30.703 -5.367 8.062 1 82.19 391 VAL B N 1
ATOM 7143 C CA . VAL B 1 391 ? 29.531 -5.594 8.891 1 82.19 391 VAL B CA 1
ATOM 7144 C C . VAL B 1 391 ? 29.828 -5.199 10.336 1 82.19 391 VAL B C 1
ATOM 7146 O O . VAL B 1 391 ? 28.969 -4.621 11.023 1 82.19 391 VAL B O 1
ATOM 7149 N N . THR B 1 392 ? 30.969 -5.48 10.758 1 80.06 392 THR B N 1
ATOM 7150 C CA . THR B 1 392 ? 31.312 -5.273 12.164 1 80.06 392 THR B CA 1
ATOM 7151 C C . THR B 1 392 ? 31.75 -3.832 12.406 1 80.06 392 THR B C 1
ATOM 7153 O O . THR B 1 392 ? 31.438 -3.25 13.445 1 80.06 392 THR B O 1
ATOM 7156 N N . ASN B 1 393 ? 32.344 -3.242 11.422 1 78.25 393 ASN B N 1
ATOM 7157 C CA . ASN B 1 393 ? 33.062 -2.025 11.773 1 78.25 393 ASN B CA 1
ATOM 7158 C C . ASN B 1 393 ? 32.562 -0.829 10.961 1 78.25 393 ASN B C 1
ATOM 7160 O O . ASN B 1 393 ? 33.062 0.292 11.156 1 78.25 393 ASN B O 1
ATOM 7164 N N . HIS B 1 394 ? 31.672 -1.12 10.109 1 77.69 394 HIS B N 1
ATOM 7165 C CA . HIS B 1 394 ? 31.344 0.009 9.242 1 77.69 394 HIS B CA 1
ATOM 7166 C C . HIS B 1 394 ? 29.859 0.342 9.305 1 77.69 394 HIS B C 1
ATOM 7168 O O . HIS B 1 394 ? 29.016 -0.556 9.266 1 77.69 394 HIS B O 1
ATOM 7174 N N . THR B 1 395 ? 29.641 1.639 9.586 1 87.75 395 THR B N 1
ATOM 7175 C CA . THR B 1 395 ? 28.266 2.117 9.602 1 87.75 395 THR B CA 1
ATOM 7176 C C . THR B 1 395 ? 28.016 3.084 8.453 1 87.75 395 THR B C 1
ATOM 7178 O O . THR B 1 395 ? 28.875 3.91 8.125 1 87.75 395 THR B O 1
ATOM 7181 N N . CYS B 1 396 ? 26.984 2.811 7.789 1 91.25 396 CYS B N 1
ATOM 7182 C CA . CYS B 1 396 ? 26.578 3.684 6.695 1 91.25 396 CYS B CA 1
ATOM 7183 C C . CYS B 1 396 ? 25.609 4.758 7.18 1 91.25 396 CYS B C 1
ATOM 7185 O O . CYS B 1 396 ? 24.688 4.469 7.941 1 91.25 396 CYS B O 1
ATOM 7187 N N . ASP B 1 397 ? 25.844 6.023 6.891 1 92.5 397 ASP B N 1
ATOM 7188 C CA . ASP B 1 397 ? 24.953 7.129 7.203 1 92.5 397 ASP B CA 1
ATOM 7189 C C . ASP B 1 397 ? 23.938 7.352 6.078 1 92.5 397 ASP B C 1
ATOM 7191 O O . ASP B 1 397 ? 24.172 8.172 5.184 1 92.5 397 ASP B O 1
ATOM 7195 N N . CYS B 1 398 ? 22.953 6.652 6.148 1 94.62 398 CYS B N 1
ATOM 7196 C CA . CYS B 1 398 ? 21.891 6.746 5.148 1 94.62 398 CYS B CA 1
ATOM 7197 C C . CYS B 1 398 ? 20.562 7.117 5.793 1 94.62 398 CYS B C 1
ATOM 7199 O O . CYS B 1 398 ? 19.781 6.238 6.191 1 94.62 398 CYS B O 1
ATOM 7201 N N . PRO B 1 399 ? 20.234 8.383 5.824 1 95.25 399 PRO B N 1
ATOM 7202 C CA . PRO B 1 399 ? 18.984 8.812 6.43 1 95.25 399 PRO B CA 1
ATOM 7203 C C . PRO B 1 399 ? 17.766 8.398 5.609 1 95.25 399 PRO B C 1
ATOM 7205 O O . PRO B 1 399 ? 17.891 8.008 4.449 1 95.25 399 PRO B O 1
ATOM 7208 N N . VAL B 1 400 ? 16.562 8.477 6.27 1 95.5 400 VAL B N 1
ATOM 7209 C CA . VAL B 1 400 ? 15.312 8.148 5.594 1 95.5 400 VAL B CA 1
ATOM 7210 C C . VAL B 1 400 ? 15.062 9.148 4.465 1 95.5 400 VAL B C 1
ATOM 7212 O O . VAL B 1 400 ? 15.227 10.352 4.645 1 95.5 400 VAL B O 1
ATOM 7215 N N . PRO B 1 401 ? 14.766 8.578 3.346 1 96.44 401 PRO B N 1
ATOM 7216 C CA . PRO B 1 401 ? 14.438 9.492 2.25 1 96.44 401 PRO B CA 1
ATOM 7217 C C . PRO B 1 401 ? 13.164 10.305 2.52 1 96.44 401 PRO B C 1
ATOM 7219 O O . PRO B 1 401 ? 12.258 9.828 3.207 1 96.44 401 PRO B O 1
ATOM 7222 N N . CYS B 1 402 ? 13.062 11.523 1.957 1 96.75 402 CYS B N 1
ATOM 7223 C CA . CYS B 1 402 ? 11.922 12.398 2.197 1 96.75 402 CYS B CA 1
ATOM 7224 C C . CYS B 1 402 ? 10.695 11.93 1.429 1 96.75 402 CYS B C 1
ATOM 7226 O O . CYS B 1 402 ? 9.562 12.133 1.873 1 96.75 402 CYS B O 1
ATOM 7228 N N . SER B 1 403 ? 10.93 11.383 0.273 1 96.38 403 SER B N 1
ATOM 7229 C CA . SER B 1 403 ? 9.844 10.789 -0.503 1 96.38 403 SER B CA 1
ATOM 7230 C C . SER B 1 403 ? 10.25 9.422 -1.055 1 96.38 403 SER B C 1
ATOM 7232 O O . SER B 1 403 ? 11.336 9.273 -1.621 1 96.38 403 SER B O 1
ATOM 7234 N N . PHE B 1 404 ? 9.438 8.492 -0.808 1 95.06 404 PHE B N 1
ATOM 7235 C CA . PHE B 1 404 ? 9.727 7.184 -1.376 1 95.06 404 PHE B CA 1
ATOM 7236 C C . PHE B 1 404 ? 8.445 6.359 -1.511 1 95.06 404 PHE B C 1
ATOM 7238 O O . PHE B 1 404 ? 7.43 6.684 -0.898 1 95.06 404 PHE B O 1
ATOM 7245 N N . ARG B 1 405 ? 8.516 5.352 -2.348 1 94.94 405 ARG B N 1
ATOM 7246 C CA . ARG B 1 405 ? 7.418 4.43 -2.637 1 94.94 405 ARG B CA 1
ATOM 7247 C C . ARG B 1 405 ? 7.762 3.014 -2.18 1 94.94 405 ARG B C 1
ATOM 7249 O O . ARG B 1 405 ? 8.898 2.561 -2.34 1 94.94 405 ARG B O 1
ATOM 7256 N N . THR B 1 406 ? 6.793 2.33 -1.599 1 94.31 406 THR B N 1
ATOM 7257 C CA . THR B 1 406 ? 6.992 0.947 -1.178 1 94.31 406 THR B CA 1
ATOM 7258 C C . THR B 1 406 ? 5.953 0.031 -1.816 1 94.31 406 THR B C 1
ATOM 7260 O O . THR B 1 406 ? 4.844 0.466 -2.127 1 94.31 406 THR B O 1
ATOM 7263 N N . TYR B 1 407 ? 6.41 -1.212 -2.053 1 95.06 407 TYR B N 1
ATOM 7264 C CA . TYR B 1 407 ? 5.551 -2.271 -2.564 1 95.06 407 TYR B CA 1
ATOM 7265 C C . TYR B 1 407 ? 5.395 -3.391 -1.542 1 95.06 407 TYR B C 1
ATOM 7267 O O . TYR B 1 407 ? 6.375 -4.035 -1.165 1 95.06 407 TYR B O 1
ATOM 7275 N N . LYS B 1 408 ? 4.227 -3.578 -1.119 1 92.38 408 LYS B N 1
ATOM 7276 C CA . LYS B 1 408 ? 3.969 -4.652 -0.163 1 92.38 408 LYS B CA 1
ATOM 7277 C C . LYS B 1 408 ? 3.348 -5.863 -0.852 1 92.38 408 LYS B C 1
ATOM 7279 O O . LYS B 1 408 ? 2.215 -5.797 -1.334 1 92.38 408 LYS B O 1
ATOM 7284 N N . PRO B 1 409 ? 4.062 -6.988 -0.787 1 93.88 409 PRO B N 1
ATOM 7285 C CA . PRO B 1 409 ? 3.535 -8.18 -1.459 1 93.88 409 PRO B CA 1
ATOM 7286 C C . PRO B 1 409 ? 2.701 -9.055 -0.532 1 93.88 409 PRO B C 1
ATOM 7288 O O . PRO B 1 409 ? 3.037 -9.211 0.645 1 93.88 409 PRO B O 1
ATOM 7291 N N . THR B 1 410 ? 1.598 -9.523 -0.992 1 91.19 410 THR B N 1
ATOM 7292 C CA . THR B 1 410 ? 0.853 -10.641 -0.413 1 91.19 410 THR B CA 1
ATOM 7293 C C . THR B 1 410 ? 1.075 -11.914 -1.219 1 91.19 410 THR B C 1
ATOM 7295 O O . THR B 1 410 ? 0.611 -12.023 -2.355 1 91.19 410 THR B O 1
ATOM 7298 N N . ILE B 1 411 ? 1.694 -12.867 -0.567 1 93.69 411 ILE B N 1
ATOM 7299 C CA . ILE B 1 411 ? 2.168 -14.031 -1.314 1 93.69 411 ILE B CA 1
ATOM 7300 C C . ILE B 1 411 ? 1.307 -15.242 -0.977 1 93.69 411 ILE B C 1
ATOM 7302 O O . ILE B 1 411 ? 1.024 -15.508 0.194 1 93.69 411 ILE B O 1
ATOM 7306 N N . SER B 1 412 ? 0.85 -15.875 -2.014 1 93.06 412 SER B N 1
ATOM 7307 C CA . SER B 1 412 ? 0.16 -17.156 -1.897 1 93.06 412 SER B CA 1
ATOM 7308 C C . SER B 1 412 ? 0.644 -18.141 -2.955 1 93.06 412 SER B C 1
ATOM 7310 O O . SER B 1 412 ? 1.27 -17.75 -3.939 1 93.06 412 SER B O 1
ATOM 7312 N N . THR B 1 413 ? 0.457 -19.422 -2.682 1 92.94 413 THR B N 1
ATOM 7313 C CA . THR B 1 413 ? 1.005 -20.406 -3.598 1 92.94 413 THR B CA 1
ATOM 7314 C C . THR B 1 413 ? -0.027 -21.5 -3.904 1 92.94 413 THR B C 1
ATOM 7316 O O . THR B 1 413 ? -0.815 -21.875 -3.035 1 92.94 413 THR B O 1
ATOM 7319 N N . THR B 1 414 ? -0.01 -21.906 -5.172 1 93.19 414 THR B N 1
ATOM 7320 C CA . THR B 1 414 ? -0.763 -23.062 -5.633 1 93.19 414 THR B CA 1
ATOM 7321 C C . THR B 1 414 ? 0.159 -24.078 -6.32 1 93.19 414 THR B C 1
ATOM 7323 O O . THR B 1 414 ? 1.322 -23.766 -6.594 1 93.19 414 THR B O 1
ATOM 7326 N N . LYS B 1 415 ? -0.423 -25.25 -6.461 1 93.31 415 LYS B N 1
ATOM 7327 C CA . LYS B 1 415 ? 0.364 -26.281 -7.152 1 93.31 415 LYS B CA 1
ATOM 7328 C C . LYS B 1 415 ? 0.453 -25.984 -8.648 1 93.31 415 LYS B C 1
ATOM 7330 O O . LYS B 1 415 ? -0.547 -25.641 -9.273 1 93.31 415 LYS B O 1
ATOM 7335 N N . PHE B 1 416 ? 1.62 -26.094 -9.148 1 92.44 416 PHE B N 1
ATOM 7336 C CA . PHE B 1 416 ? 1.851 -25.891 -10.57 1 92.44 416 PHE B CA 1
ATOM 7337 C C . PHE B 1 416 ? 2.967 -26.797 -11.078 1 92.44 416 PHE B C 1
ATOM 7339 O O . PHE B 1 416 ? 4.02 -26.906 -10.445 1 92.44 416 PHE B O 1
ATOM 7346 N N . PRO B 1 417 ? 2.943 -27.375 -12.281 1 91.56 417 PRO B N 1
ATOM 7347 C CA . PRO B 1 417 ? 1.696 -27.516 -13.039 1 91.56 417 PRO B CA 1
ATOM 7348 C C . PRO B 1 417 ? 0.736 -28.516 -12.406 1 91.56 417 PRO B C 1
ATOM 7350 O O . PRO B 1 417 ? 1.153 -29.359 -11.602 1 91.56 417 PRO B O 1
ATOM 7353 N N . SER B 1 418 ? -0.496 -28.312 -12.742 1 89.81 418 SER B N 1
ATOM 7354 C CA . SER B 1 418 ? -1.442 -29.359 -12.359 1 89.81 418 SER B CA 1
ATOM 7355 C C . SER B 1 418 ? -1.074 -30.688 -12.984 1 89.81 418 SER B C 1
ATOM 7357 O O . SER B 1 418 ? -0.264 -30.75 -13.914 1 89.81 418 SER B O 1
ATOM 7359 N N . THR B 1 419 ? -1.652 -31.734 -12.398 1 86.69 419 THR B N 1
ATOM 7360 C CA . THR B 1 419 ? -1.389 -33.031 -12.984 1 86.69 419 THR B CA 1
ATOM 7361 C C . THR B 1 419 ? -1.812 -33.094 -14.445 1 86.69 419 THR B C 1
ATOM 7363 O O . THR B 1 419 ? -1.115 -33.656 -15.289 1 86.69 419 THR B O 1
ATOM 7366 N N . PHE B 1 420 ? -2.873 -32.469 -14.695 1 84.56 420 PHE B N 1
ATOM 7367 C CA . PHE B 1 420 ? -3.383 -32.375 -16.062 1 84.56 420 PHE B CA 1
ATOM 7368 C C . PHE B 1 420 ? -2.375 -31.672 -16.969 1 84.56 420 PHE B C 1
ATOM 7370 O O . PHE B 1 420 ? -1.996 -32.219 -18 1 84.56 420 PHE B O 1
ATOM 7377 N N . TRP B 1 421 ? -1.874 -30.609 -16.609 1 87.06 421 TRP B N 1
ATOM 7378 C CA . TRP B 1 421 ? -0.977 -29.812 -17.438 1 87.06 421 TRP B CA 1
ATOM 7379 C C . TRP B 1 421 ? 0.425 -30.406 -17.453 1 87.06 421 TRP B C 1
ATOM 7381 O O . TRP B 1 421 ? 1.178 -30.219 -18.406 1 87.06 421 TRP B O 1
ATOM 7391 N N . THR B 1 422 ? 0.788 -31.062 -16.406 1 88.94 422 THR B N 1
ATOM 7392 C CA . THR B 1 422 ? 2.057 -31.781 -16.422 1 88.94 422 THR B CA 1
ATOM 7393 C C . THR B 1 422 ? 2.102 -32.781 -17.562 1 88.94 422 THR B C 1
ATOM 7395 O O . THR B 1 422 ? 3.102 -32.875 -18.281 1 88.94 422 THR B O 1
ATOM 7398 N N . ASN B 1 423 ? 0.984 -33.438 -17.75 1 86.31 423 ASN B N 1
ATOM 7399 C CA . ASN B 1 423 ? 0.896 -34.406 -18.828 1 86.31 423 ASN B CA 1
ATOM 7400 C C . ASN B 1 423 ? 0.909 -33.719 -20.203 1 86.31 423 ASN B C 1
ATOM 7402 O O . ASN B 1 423 ? 1.534 -34.188 -21.141 1 86.31 423 ASN B O 1
ATOM 7406 N N . VAL B 1 424 ? 0.225 -32.656 -20.25 1 84.56 424 VAL B N 1
ATOM 7407 C CA . VAL B 1 424 ? 0.184 -31.891 -21.484 1 84.56 424 VAL B CA 1
ATOM 7408 C C . VAL B 1 424 ? 1.588 -31.406 -21.844 1 84.56 424 VAL B C 1
ATOM 7410 O O . VAL B 1 424 ? 2.043 -31.578 -22.984 1 84.56 424 VAL B O 1
ATOM 7413 N N . TYR B 1 425 ? 2.291 -30.875 -20.844 1 86.06 425 TYR B N 1
ATOM 7414 C CA . TYR B 1 425 ? 3.637 -30.359 -21.062 1 86.06 425 TYR B CA 1
ATOM 7415 C C . TYR B 1 425 ? 4.598 -31.484 -21.438 1 86.06 425 TYR B C 1
ATOM 7417 O O . TYR B 1 425 ? 5.449 -31.312 -22.312 1 86.06 425 TYR B O 1
ATOM 7425 N N . SER B 1 426 ? 4.477 -32.531 -20.734 1 89.38 426 SER B N 1
ATOM 7426 C CA . SER B 1 426 ? 5.336 -33.656 -21.016 1 89.38 426 SER B CA 1
ATOM 7427 C C . SER B 1 426 ? 5.184 -34.125 -22.469 1 89.38 426 SER B C 1
ATOM 7429 O O . SER B 1 426 ? 6.18 -34.406 -23.141 1 89.38 426 SER B O 1
ATOM 7431 N N . ALA B 1 427 ? 3.98 -34.156 -22.906 1 86.69 427 ALA B N 1
ATOM 7432 C CA . ALA B 1 427 ? 3.707 -34.562 -24.281 1 86.69 427 ALA B CA 1
ATOM 7433 C C . ALA B 1 427 ? 4.203 -33.531 -25.281 1 86.69 427 ALA B C 1
ATOM 7435 O O . ALA B 1 427 ? 4.793 -33.906 -26.312 1 86.69 427 ALA B O 1
ATOM 7436 N N . LEU B 1 428 ? 3.977 -32.312 -24.984 1 82.88 428 LEU B N 1
ATOM 7437 C CA . LEU B 1 428 ? 4.305 -31.25 -25.906 1 82.88 428 LEU B CA 1
ATOM 7438 C C . LEU B 1 428 ? 5.816 -31.078 -26.031 1 82.88 428 LEU B C 1
ATOM 7440 O O . LEU B 1 428 ? 6.328 -30.844 -27.125 1 82.88 428 LEU B O 1
ATOM 7444 N N . PHE B 1 429 ? 6.531 -31.188 -24.891 1 82.88 429 PHE B N 1
ATOM 7445 C CA . PHE B 1 429 ? 7.949 -30.859 -24.891 1 82.88 429 PHE B CA 1
ATOM 7446 C C . PHE B 1 429 ? 8.805 -32.125 -24.891 1 82.88 429 PHE B C 1
ATOM 7448 O O . PHE B 1 429 ? 10.031 -32.031 -25.016 1 82.88 429 PHE B O 1
ATOM 7455 N N . SER B 1 430 ? 8.188 -33.219 -24.734 1 86.94 430 SER B N 1
ATOM 7456 C CA . SER B 1 430 ? 8.859 -34.531 -24.75 1 86.94 430 SER B CA 1
ATOM 7457 C C . SER B 1 430 ? 9.875 -34.656 -23.625 1 86.94 430 SER B C 1
ATOM 7459 O O . SER B 1 430 ? 11.023 -35.031 -23.844 1 86.94 430 SER B O 1
ATOM 7461 N N . PHE B 1 431 ? 9.609 -34.125 -22.484 1 86.94 431 PHE B N 1
ATOM 7462 C CA . PHE B 1 431 ? 10.352 -34.312 -21.234 1 86.94 431 PHE B CA 1
ATOM 7463 C C . PHE B 1 431 ? 9.578 -35.156 -20.25 1 86.94 431 PHE B C 1
ATOM 7465 O O . PHE B 1 431 ? 8.344 -35.219 -20.297 1 86.94 431 PHE B O 1
ATOM 7472 N N . PRO B 1 432 ? 10.344 -35.875 -19.484 1 89.75 432 PRO B N 1
ATOM 7473 C CA . PRO B 1 432 ? 9.625 -36.625 -18.453 1 89.75 432 PRO B CA 1
ATOM 7474 C C . PRO B 1 432 ? 8.766 -35.719 -17.578 1 89.75 432 PRO B C 1
ATOM 7476 O O . PRO B 1 432 ? 9.141 -34.594 -17.297 1 89.75 432 PRO B O 1
ATOM 7479 N N . ALA B 1 433 ? 7.629 -36.25 -17.125 1 89.44 433 ALA B N 1
ATOM 7480 C CA . ALA B 1 433 ? 6.645 -35.5 -16.359 1 89.44 433 ALA B CA 1
ATOM 7481 C C . ALA B 1 433 ? 7.254 -34.938 -15.078 1 89.44 433 ALA B C 1
ATOM 7483 O O . ALA B 1 433 ? 6.883 -33.844 -14.633 1 89.44 433 ALA B O 1
ATOM 7484 N N . GLU B 1 434 ? 8.219 -35.562 -14.555 1 88.44 434 GLU B N 1
ATOM 7485 C CA . GLU B 1 434 ? 8.773 -35.219 -13.258 1 88.44 434 GLU B CA 1
ATOM 7486 C C . GLU B 1 434 ? 9.617 -33.938 -13.344 1 88.44 434 GLU B C 1
ATOM 7488 O O . GLU B 1 434 ? 9.828 -33.25 -12.336 1 88.44 434 GLU B O 1
ATOM 7493 N N . VAL B 1 435 ? 10.047 -33.594 -14.492 1 89.31 435 VAL B N 1
ATOM 7494 C CA . VAL B 1 435 ? 10.953 -32.469 -14.68 1 89.31 435 VAL B CA 1
ATOM 7495 C C . VAL B 1 435 ? 10.211 -31.141 -14.43 1 89.31 435 VAL B C 1
ATOM 7497 O O . VAL B 1 435 ? 10.805 -30.172 -13.961 1 89.31 435 VAL B O 1
ATOM 7500 N N . PHE B 1 436 ? 8.992 -31.172 -14.602 1 90.19 436 PHE B N 1
ATOM 7501 C CA . PHE B 1 436 ? 8.242 -29.922 -14.594 1 90.19 436 PHE B CA 1
ATOM 7502 C C . PHE B 1 436 ? 7.988 -29.453 -13.164 1 90.19 436 PHE B C 1
ATOM 7504 O O . PHE B 1 436 ? 8.398 -28.359 -12.773 1 90.19 436 PHE B O 1
ATOM 7511 N N . PRO B 1 437 ? 7.484 -30.312 -12.289 1 90.25 437 PRO B N 1
ATOM 7512 C CA . PRO B 1 437 ? 7.324 -29.844 -10.906 1 90.25 437 PRO B CA 1
ATOM 7513 C C . PRO B 1 437 ? 8.656 -29.625 -10.195 1 90.25 437 PRO B C 1
ATOM 7515 O O . PRO B 1 437 ? 8.734 -28.828 -9.25 1 90.25 437 PRO B O 1
ATOM 7518 N N . GLU B 1 438 ? 9.711 -30.172 -10.641 1 92 438 GLU B N 1
ATOM 7519 C CA . GLU B 1 438 ? 11.008 -30.078 -9.984 1 92 438 GLU B CA 1
ATOM 7520 C C . GLU B 1 438 ? 11.75 -28.812 -10.391 1 92 438 GLU B C 1
ATOM 7522 O O . GLU B 1 438 ? 12.586 -28.297 -9.641 1 92 438 GLU B O 1
ATOM 7527 N N . ASN B 1 439 ? 11.422 -28.219 -11.578 1 94.62 439 ASN B N 1
ATOM 7528 C CA . ASN B 1 439 ? 12.289 -27.141 -12.07 1 94.62 439 ASN B CA 1
ATOM 7529 C C . ASN B 1 439 ? 11.484 -25.906 -12.477 1 94.62 439 ASN B C 1
ATOM 7531 O O . ASN B 1 439 ? 12.039 -24.812 -12.578 1 94.62 439 ASN B O 1
ATOM 7535 N N . ILE B 1 440 ? 10.211 -26.078 -12.734 1 95.31 440 ILE B N 1
ATOM 7536 C CA . ILE B 1 440 ? 9.469 -24.969 -13.32 1 95.31 440 ILE B CA 1
ATOM 7537 C C . ILE B 1 440 ? 8.711 -24.219 -12.219 1 95.31 440 ILE B C 1
ATOM 7539 O O . ILE B 1 440 ? 8.078 -24.844 -11.367 1 95.31 440 ILE B O 1
ATOM 7543 N N . CYS B 1 441 ? 8.875 -22.891 -12.203 1 96.06 441 CYS B N 1
ATOM 7544 C CA . CYS B 1 441 ? 8.141 -21.969 -11.344 1 96.06 441 CYS B CA 1
ATOM 7545 C C . CYS B 1 441 ? 7.195 -21.094 -12.156 1 96.06 441 CYS B C 1
ATOM 7547 O O . CYS B 1 441 ? 7.539 -20.672 -13.258 1 96.06 441 CYS B O 1
ATOM 7549 N N . PHE B 1 442 ? 6.016 -20.969 -11.641 1 96.19 442 PHE B N 1
ATOM 7550 C CA . PHE B 1 442 ? 5.109 -20 -12.227 1 96.19 442 PHE B CA 1
ATOM 7551 C C . PHE B 1 442 ? 4.898 -18.812 -11.281 1 96.19 442 PHE B C 1
ATOM 7553 O O . PHE B 1 442 ? 4.641 -19.016 -10.094 1 96.19 442 PHE B O 1
ATOM 7560 N N . LEU B 1 443 ? 5.098 -17.625 -11.805 1 97 443 LEU B N 1
ATOM 7561 C CA . LEU B 1 443 ? 5.02 -16.422 -10.992 1 97 443 LEU B CA 1
ATOM 7562 C C . LEU B 1 443 ? 4.031 -15.43 -11.594 1 97 443 LEU B C 1
ATOM 7564 O O . LEU B 1 443 ? 4.113 -15.109 -12.781 1 97 443 LEU B O 1
ATOM 7568 N N . SER B 1 444 ? 3.09 -15.023 -10.781 1 96.31 444 SER B N 1
ATOM 7569 C CA . SER B 1 444 ? 2.154 -13.977 -11.172 1 96.31 444 SER B CA 1
ATOM 7570 C C . SER B 1 444 ? 2.234 -12.781 -10.234 1 96.31 444 SER B C 1
ATOM 7572 O O . SER B 1 444 ? 2.029 -12.922 -9.023 1 96.31 444 SER B O 1
ATOM 7574 N N . ILE B 1 445 ? 2.525 -11.648 -10.789 1 97.12 445 ILE B N 1
ATOM 7575 C CA . ILE B 1 445 ? 2.574 -10.406 -10.023 1 97.12 445 ILE B CA 1
ATOM 7576 C C . ILE B 1 445 ? 1.506 -9.445 -10.539 1 97.12 445 ILE B C 1
ATOM 7578 O O . ILE B 1 445 ? 1.436 -9.172 -11.742 1 97.12 445 ILE B O 1
ATOM 7582 N N . TYR B 1 446 ? 0.704 -8.938 -9.633 1 95.75 446 TYR B N 1
ATOM 7583 C CA . TYR B 1 446 ? -0.39 -8.07 -10.047 1 95.75 446 TYR B CA 1
ATOM 7584 C C . TYR B 1 446 ? -0.785 -7.117 -8.922 1 95.75 446 TYR B C 1
ATOM 7586 O O . TYR B 1 446 ? -0.475 -7.363 -7.754 1 95.75 446 TYR B O 1
ATOM 7594 N N . PHE B 1 447 ? -1.409 -5.996 -9.32 1 94.56 447 PHE B N 1
ATOM 7595 C CA . PHE B 1 447 ? -1.962 -5.094 -8.32 1 94.56 447 PHE B CA 1
ATOM 7596 C C . PHE B 1 447 ? -3.338 -5.562 -7.863 1 94.56 447 PHE B C 1
ATOM 7598 O O . PHE B 1 447 ? -4.172 -5.953 -8.688 1 94.56 447 PHE B O 1
ATOM 7605 N N . GLN B 1 448 ? -3.525 -5.547 -6.617 1 90.31 448 GLN B N 1
ATOM 7606 C CA . GLN B 1 448 ? -4.805 -5.977 -6.066 1 90.31 448 GLN B CA 1
ATOM 7607 C C . GLN B 1 448 ? -5.883 -4.914 -6.273 1 90.31 448 GLN B C 1
ATOM 7609 O O . GLN B 1 448 ? -7.062 -5.238 -6.402 1 90.31 448 GLN B O 1
ATOM 7614 N N . GLU B 1 449 ? -5.496 -3.727 -6.25 1 86.88 449 GLU B N 1
ATOM 7615 C CA . GLU B 1 449 ? -6.359 -2.574 -6.484 1 86.88 449 GLU B CA 1
ATOM 7616 C C . GLU B 1 449 ? -5.598 -1.442 -7.168 1 86.88 449 GLU B C 1
ATOM 7618 O O . GLU B 1 449 ? -4.383 -1.323 -7.012 1 86.88 449 GLU B O 1
ATOM 7623 N N . MET B 1 450 ? -6.418 -0.664 -7.902 1 87.94 450 MET B N 1
ATOM 7624 C CA . MET B 1 450 ? -5.805 0.511 -8.516 1 87.94 450 MET B CA 1
ATOM 7625 C C . MET B 1 450 ? -5.785 1.684 -7.539 1 87.94 450 MET B C 1
ATOM 7627 O O . MET B 1 450 ? -6.34 2.746 -7.832 1 87.94 450 MET B O 1
ATOM 7631 N N . SER B 1 451 ? -5.176 1.391 -6.422 1 88.88 451 SER B N 1
ATOM 7632 C CA . SER B 1 451 ? -5.137 2.406 -5.375 1 88.88 451 SER B CA 1
ATOM 7633 C C . SER B 1 451 ? -3.73 2.572 -4.816 1 88.88 451 SER B C 1
ATOM 7635 O O . SER B 1 451 ? -2.941 1.624 -4.809 1 88.88 451 SER B O 1
ATOM 7637 N N . ILE B 1 452 ? -3.432 3.812 -4.457 1 93.31 452 ILE B N 1
ATOM 7638 C CA . ILE B 1 452 ? -2.176 4.145 -3.795 1 93.31 452 ILE B CA 1
ATOM 7639 C C . ILE B 1 452 ? -2.459 4.75 -2.422 1 93.31 452 ILE B C 1
ATOM 7641 O O . ILE B 1 452 ? -3.219 5.715 -2.307 1 93.31 452 ILE B O 1
ATOM 7645 N N . GLN B 1 453 ? -1.884 4.109 -1.453 1 92.31 453 GLN B N 1
ATOM 7646 C CA . GLN B 1 453 ? -1.956 4.703 -0.123 1 92.31 453 GLN B CA 1
ATOM 7647 C C . GLN B 1 453 ? -0.924 5.816 0.038 1 92.31 453 GLN B C 1
ATOM 7649 O O . GLN B 1 453 ? 0.268 5.605 -0.193 1 92.31 453 GLN B O 1
ATOM 7654 N N . GLN B 1 454 ? -1.453 6.992 0.419 1 93.19 454 GLN B N 1
ATOM 7655 C CA . GLN B 1 454 ? -0.58 8.141 0.641 1 93.19 454 GLN B CA 1
ATOM 7656 C C . GLN B 1 454 ? -0.402 8.414 2.131 1 93.19 454 GLN B C 1
ATOM 7658 O O . GLN B 1 454 ? -1.384 8.586 2.857 1 93.19 454 GLN B O 1
ATOM 7663 N N . ILE B 1 455 ? 0.821 8.445 2.527 1 93.75 455 ILE B N 1
ATOM 7664 C CA . ILE B 1 455 ? 1.164 8.844 3.887 1 93.75 455 ILE B CA 1
ATOM 7665 C C . ILE B 1 455 ? 1.965 10.141 3.854 1 93.75 455 ILE B C 1
ATOM 7667 O O . ILE B 1 455 ? 3.121 10.156 3.426 1 93.75 455 ILE B O 1
ATOM 7671 N N . ASN B 1 456 ? 1.381 11.164 4.352 1 93.69 456 ASN B N 1
ATOM 7672 C CA . ASN B 1 456 ? 1.986 12.492 4.281 1 93.69 456 ASN B CA 1
ATOM 7673 C C . ASN B 1 456 ? 2.158 13.102 5.668 1 93.69 456 ASN B C 1
ATOM 7675 O O . ASN B 1 456 ? 1.186 13.258 6.41 1 93.69 456 ASN B O 1
ATOM 7679 N N . GLN B 1 457 ? 3.369 13.484 5.93 1 93.81 457 GLN B N 1
ATOM 7680 C CA . GLN B 1 457 ? 3.602 14.281 7.133 1 93.81 457 GLN B CA 1
ATOM 7681 C C . GLN B 1 457 ? 3.336 15.758 6.871 1 93.81 457 GLN B C 1
ATOM 7683 O O . GLN B 1 457 ? 3.691 16.281 5.812 1 93.81 457 GLN B O 1
ATOM 7688 N N . GLN B 1 458 ? 2.65 16.344 7.824 1 91.56 458 GLN B N 1
ATOM 7689 C CA . GLN B 1 458 ? 2.342 17.766 7.688 1 91.56 458 GLN B CA 1
ATOM 7690 C C . GLN B 1 458 ? 2.605 18.516 8.992 1 91.56 458 GLN B C 1
ATOM 7692 O O . GLN B 1 458 ? 2.576 17.922 10.07 1 91.56 458 GLN B O 1
ATOM 7697 N N . VAL B 1 459 ? 2.939 19.828 8.828 1 92 459 VAL B N 1
ATOM 7698 C CA . VAL B 1 459 ? 3.148 20.688 9.992 1 92 459 VAL B CA 1
ATOM 7699 C C . VAL B 1 459 ? 1.814 20.953 10.68 1 92 459 VAL B C 1
ATOM 7701 O O . VAL B 1 459 ? 0.856 21.391 10.047 1 92 459 VAL B O 1
ATOM 7704 N N . ASP B 1 460 ? 1.808 20.719 11.961 1 88.5 460 ASP B N 1
ATOM 7705 C CA . ASP B 1 460 ? 0.561 20.828 12.711 1 88.5 460 ASP B CA 1
ATOM 7706 C C . ASP B 1 460 ? 0.413 22.219 13.328 1 88.5 460 ASP B C 1
ATOM 7708 O O . ASP B 1 460 ? -0.701 22.734 13.453 1 88.5 460 ASP B O 1
ATOM 7712 N N . TYR B 1 461 ? 1.494 22.828 13.828 1 91.81 461 TYR B N 1
ATOM 7713 C CA . TYR B 1 461 ? 1.506 24.094 14.539 1 91.81 461 TYR B CA 1
ATOM 7714 C C . TYR B 1 461 ? 2.506 25.062 13.922 1 91.81 461 TYR B C 1
ATOM 7716 O O . TYR B 1 461 ? 3.717 24.906 14.086 1 91.81 461 TYR B O 1
ATOM 7724 N N . THR B 1 462 ? 1.886 26.109 13.227 1 90.75 462 THR B N 1
ATOM 7725 C CA . THR B 1 462 ? 2.727 27.047 12.484 1 90.75 462 THR B CA 1
ATOM 7726 C C . THR B 1 462 ? 3.053 28.266 13.328 1 90.75 462 THR B C 1
ATOM 7728 O O . THR B 1 462 ? 2.527 28.422 14.438 1 90.75 462 THR B O 1
ATOM 7731 N N . PHE B 1 463 ? 3.982 29.188 12.844 1 92.19 463 PHE B N 1
ATOM 7732 C CA . PHE B 1 463 ? 4.367 30.438 13.492 1 92.19 463 PHE B CA 1
ATOM 7733 C C . PHE B 1 463 ? 3.168 31.359 13.648 1 92.19 463 PHE B C 1
ATOM 7735 O O . PHE B 1 463 ? 3.004 32 14.688 1 92.19 463 PHE B O 1
ATOM 7742 N N . PHE B 1 464 ? 2.309 31.328 12.703 1 91.12 464 PHE B N 1
ATOM 7743 C CA . PHE B 1 464 ? 1.142 32.219 12.742 1 91.12 464 PHE B CA 1
ATOM 7744 C C . PHE B 1 464 ? 0.118 31.703 13.75 1 91.12 464 PHE B C 1
ATOM 7746 O O . PHE B 1 464 ? -0.586 32.5 14.383 1 91.12 464 PHE B O 1
ATOM 7753 N N . SER B 1 465 ? 0.133 30.375 13.922 1 92.12 465 SER B N 1
ATOM 7754 C CA . SER B 1 465 ? -0.714 29.828 14.977 1 92.12 465 SER B CA 1
ATOM 7755 C C . SER B 1 465 ? -0.234 30.266 16.359 1 92.12 465 SER B C 1
ATOM 7757 O O . SER B 1 465 ? -1.045 30.547 17.234 1 92.12 465 SER B O 1
ATOM 7759 N N . LEU B 1 466 ? 1.025 30.312 16.484 1 94.56 466 LEU B N 1
ATOM 7760 C CA . LEU B 1 466 ? 1.607 30.766 17.734 1 94.56 466 LEU B CA 1
ATOM 7761 C C . LEU B 1 466 ? 1.233 32.219 18.016 1 94.56 466 LEU B C 1
ATOM 7763 O O . LEU B 1 466 ? 0.824 32.562 19.125 1 94.56 466 LEU B O 1
ATOM 7767 N N . LEU B 1 467 ? 1.357 33.031 16.984 1 94.81 467 LEU B N 1
ATOM 7768 C CA . LEU B 1 467 ? 1.035 34.438 17.141 1 94.81 467 LEU B CA 1
ATOM 7769 C C . LEU B 1 467 ? -0.431 34.625 17.531 1 94.81 467 LEU B C 1
ATOM 7771 O O . LEU B 1 467 ? -0.762 35.5 18.344 1 94.81 467 LEU B O 1
ATOM 7775 N N . CYS B 1 468 ? -1.244 33.812 16.984 1 93.06 468 CYS B N 1
ATOM 7776 C CA . CYS B 1 468 ? -2.664 33.875 17.297 1 93.06 468 CYS B CA 1
ATOM 7777 C C . CYS B 1 468 ? -2.91 33.5 18.75 1 93.06 468 CYS B C 1
ATOM 7779 O O . CYS B 1 468 ? -3.691 34.125 19.453 1 93.06 468 CYS B O 1
ATOM 7781 N N . ASP B 1 469 ? -2.199 32.5 19.172 1 94.19 469 ASP B N 1
ATOM 7782 C CA . ASP B 1 469 ? -2.361 32.031 20.547 1 94.19 469 ASP B CA 1
ATOM 7783 C C . ASP B 1 469 ? -1.843 33.062 21.531 1 94.19 469 ASP B C 1
ATOM 7785 O O . ASP B 1 469 ? -2.432 33.25 22.594 1 94.19 469 ASP B O 1
ATOM 7789 N N . ILE B 1 470 ? -0.791 33.719 21.219 1 93.94 470 ILE B N 1
ATOM 7790 C CA . ILE B 1 470 ? -0.252 34.75 22.078 1 93.94 470 ILE B CA 1
ATOM 7791 C C . ILE B 1 470 ? -1.236 35.938 22.141 1 93.94 470 ILE B C 1
ATOM 7793 O O . ILE B 1 470 ? -1.502 36.469 23.219 1 93.94 470 ILE B O 1
ATOM 7797 N N . GLY B 1 471 ? -1.737 36.312 21 1 92.56 471 GLY B N 1
ATOM 7798 C CA . GLY B 1 471 ? -2.738 37.375 20.984 1 92.56 471 GLY B CA 1
ATOM 7799 C C . GLY B 1 471 ? -3.975 37.031 21.797 1 92.56 471 GLY B C 1
ATOM 7800 O O . GLY B 1 471 ? -4.496 37.875 22.516 1 92.56 471 GLY B O 1
ATOM 7801 N N . GLY B 1 472 ? -4.426 35.781 21.625 1 90.94 472 GLY B N 1
ATOM 7802 C CA . GLY B 1 472 ? -5.559 35.344 22.422 1 90.94 472 GLY B CA 1
ATOM 7803 C C . GLY B 1 472 ? -5.277 35.375 23.922 1 90.94 472 GLY B C 1
ATOM 7804 O O . GLY B 1 472 ? -6.145 35.75 24.703 1 90.94 472 GLY B O 1
ATOM 7805 N N . SER B 1 473 ? -4.117 35.062 24.281 1 92.38 473 SER B N 1
ATOM 7806 C CA . SER B 1 473 ? -3.742 35.094 25.688 1 92.38 473 SER B CA 1
ATOM 7807 C C . SER B 1 473 ? -3.635 36.5 26.219 1 92.38 473 SER B C 1
ATOM 7809 O O . SER B 1 473 ? -4.062 36.781 27.328 1 92.38 473 SER B O 1
ATOM 7811 N N . LEU B 1 474 ? -3.029 37.375 25.453 1 91.62 474 LEU B N 1
ATOM 7812 C CA . LEU B 1 474 ? -2.926 38.781 25.844 1 91.62 474 LEU B CA 1
ATOM 7813 C C . LEU B 1 474 ? -4.309 39.406 26.016 1 91.62 474 LEU B C 1
ATOM 7815 O O . LEU B 1 474 ? -4.551 40.125 26.984 1 91.62 474 LEU B O 1
ATOM 7819 N N . GLY B 1 475 ? -5.156 39.062 25.078 1 86.94 475 GLY B N 1
ATOM 7820 C CA . GLY B 1 475 ? -6.527 39.562 25.156 1 86.94 475 GLY B CA 1
ATOM 7821 C C . GLY B 1 475 ? -7.289 38.969 26.344 1 86.94 475 GLY B C 1
ATOM 7822 O O . GLY B 1 475 ? -8.07 39.688 26.984 1 86.94 475 GLY B O 1
ATOM 7823 N N . LEU B 1 476 ? -7.082 37.781 26.625 1 87.75 476 LEU B N 1
ATOM 7824 C CA . LEU B 1 476 ? -7.805 37.094 27.703 1 87.75 476 LEU B CA 1
ATOM 7825 C C . LEU B 1 476 ? -7.402 37.625 29.062 1 87.75 476 LEU B C 1
ATOM 7827 O O . LEU B 1 476 ? -8.258 37.906 29.906 1 87.75 476 LEU B O 1
ATOM 7831 N N . TRP B 1 477 ? -6.117 37.938 29.266 1 90.69 477 TRP B N 1
ATOM 7832 C CA . TRP B 1 477 ? -5.652 38.219 30.609 1 90.69 477 TRP B CA 1
ATOM 7833 C C . TRP B 1 477 ? -5.492 39.719 30.828 1 90.69 477 TRP B C 1
ATOM 7835 O O . TRP B 1 477 ? -5.809 40.219 31.906 1 90.69 477 TRP B O 1
ATOM 7845 N N . LEU B 1 478 ? -4.984 40.469 29.875 1 87.31 478 LEU B N 1
ATOM 7846 C CA . LEU B 1 478 ? -4.648 41.875 30.125 1 87.31 478 LEU B CA 1
ATOM 7847 C C . LEU B 1 478 ? -5.457 42.812 29.203 1 87.31 478 LEU B C 1
ATOM 7849 O O . LEU B 1 478 ? -5.547 44 29.453 1 87.31 478 LEU B O 1
ATOM 7853 N N . GLY B 1 479 ? -6.02 42.219 28.219 1 83.62 479 GLY B N 1
ATOM 7854 C CA . GLY B 1 479 ? -6.691 43.094 27.25 1 83.62 479 GLY B CA 1
ATOM 7855 C C . GLY B 1 479 ? -5.738 43.969 26.484 1 83.62 479 GLY B C 1
ATOM 7856 O O . GLY B 1 479 ? -6.129 45.062 26.016 1 83.62 479 GLY B O 1
ATOM 7857 N N . GLY B 1 480 ? -4.512 43.656 26.469 1 83.25 480 GLY B N 1
ATOM 7858 C CA . GLY B 1 480 ? -3.5 44.469 25.797 1 83.25 480 GLY B CA 1
ATOM 7859 C C . GLY B 1 480 ? -3.145 43.938 24.422 1 83.25 480 GLY B C 1
ATOM 7860 O O . GLY B 1 480 ? -3.652 42.875 24 1 83.25 480 GLY B O 1
ATOM 7861 N N . SER B 1 481 ? -2.383 44.688 23.625 1 88.5 481 SER B N 1
ATOM 7862 C CA . SER B 1 481 ? -1.895 44.344 22.297 1 88.5 481 SER B CA 1
ATOM 7863 C C . SER B 1 481 ? -0.426 44.719 22.141 1 88.5 481 SER B C 1
ATOM 7865 O O . SER B 1 481 ? 0.225 45.156 23.094 1 88.5 481 SER B O 1
ATOM 7867 N N . VAL B 1 482 ? 0.08 44.438 21 1 87.88 482 VAL B N 1
ATOM 7868 C CA . VAL B 1 482 ? 1.438 44.875 20.672 1 87.88 482 VAL B CA 1
ATOM 7869 C C . VAL B 1 482 ? 1.558 46.375 20.812 1 87.88 482 VAL B C 1
ATOM 7871 O O . VAL B 1 482 ? 2.596 46.906 21.25 1 87.88 482 VAL B O 1
ATOM 7874 N N . LEU B 1 483 ? 0.445 47.094 20.562 1 86.19 483 LEU B N 1
ATOM 7875 C CA . LEU B 1 483 ? 0.44 48.531 20.688 1 86.19 483 LEU B CA 1
ATOM 7876 C C . LEU B 1 483 ? 0.589 48.969 22.141 1 86.19 483 LEU B C 1
ATOM 7878 O O . LEU B 1 483 ? 1.204 49.969 22.438 1 86.19 483 LEU B O 1
ATOM 7882 N N . THR B 1 484 ? 0.01 48.188 22.969 1 83.62 484 THR B N 1
ATOM 7883 C CA . THR B 1 484 ? 0.158 48.469 24.391 1 83.62 484 THR B CA 1
ATOM 7884 C C . THR B 1 484 ? 1.625 48.406 24.812 1 83.62 484 THR B C 1
ATOM 7886 O O . THR B 1 484 ? 2.068 49.156 25.672 1 83.62 484 THR B O 1
ATOM 7889 N N . PHE B 1 485 ? 2.293 47.562 24.219 1 83.69 485 PHE B N 1
ATOM 7890 C CA . PHE B 1 485 ? 3.721 47.438 24.484 1 83.69 485 PHE B CA 1
ATOM 7891 C C . PHE B 1 485 ? 4.445 48.719 24.078 1 83.69 485 PHE B C 1
ATOM 7893 O O . PHE B 1 485 ? 5.328 49.188 24.797 1 83.69 485 PHE B O 1
ATOM 7900 N N . PHE B 1 486 ? 4.035 49.281 23.016 1 86.5 486 PHE B N 1
ATOM 7901 C CA . PHE B 1 486 ? 4.66 50.5 22.547 1 86.5 486 PHE B CA 1
ATOM 7902 C C . PHE B 1 486 ? 4.211 51.688 23.391 1 86.5 486 PHE B C 1
ATOM 7904 O O . PHE B 1 486 ? 4.949 52.656 23.547 1 86.5 486 PHE B O 1
ATOM 7911 N N . GLU B 1 487 ? 3.004 51.625 23.969 1 83.56 487 GLU B N 1
ATOM 7912 C CA . GLU B 1 487 ? 2.574 52.656 24.906 1 83.56 487 GLU B CA 1
ATOM 7913 C C . GLU B 1 487 ? 3.492 52.688 26.125 1 83.56 487 GLU B C 1
ATOM 7915 O O . GLU B 1 487 ? 3.811 53.781 26.641 1 83.56 487 GLU B O 1
ATOM 7920 N N . PHE B 1 488 ? 3.879 51.531 26.484 1 82.75 488 PHE B N 1
ATOM 7921 C CA . PHE B 1 488 ? 4.797 51.469 27.609 1 82.75 488 PHE B CA 1
ATOM 7922 C C . PHE B 1 488 ? 6.129 52.125 27.266 1 82.75 488 PHE B C 1
ATOM 7924 O O . PHE B 1 488 ? 6.688 52.875 28.062 1 82.75 488 PHE B O 1
ATOM 7931 N N . PHE B 1 489 ? 6.566 51.875 26.156 1 84.5 489 PHE B N 1
ATOM 7932 C CA . PHE B 1 489 ? 7.828 52.469 25.719 1 84.5 489 PHE B CA 1
ATOM 7933 C C . PHE B 1 489 ? 7.703 53.969 25.562 1 84.5 489 PHE B C 1
ATOM 7935 O O . PHE B 1 489 ? 8.641 54.719 25.891 1 84.5 489 PHE B O 1
ATOM 7942 N N . ASP B 1 490 ? 6.531 54.344 25.062 1 84.38 490 ASP B N 1
ATOM 7943 C CA . ASP B 1 490 ? 6.266 55.781 24.906 1 84.38 490 ASP B CA 1
ATOM 7944 C C . ASP B 1 490 ? 6.207 56.469 26.266 1 84.38 490 ASP B C 1
ATOM 7946 O O . ASP B 1 490 ? 6.742 57.562 26.422 1 84.38 490 ASP B O 1
ATOM 7950 N N . LEU B 1 491 ? 5.523 55.875 27.219 1 81.94 491 LEU B N 1
ATOM 7951 C CA . LEU B 1 491 ? 5.426 56.406 28.562 1 81.94 491 LEU B CA 1
ATOM 7952 C C . LEU B 1 491 ? 6.805 56.531 29.203 1 81.94 491 LEU B C 1
ATOM 7954 O O . LEU B 1 491 ? 7.121 57.562 29.828 1 81.94 491 LEU B O 1
ATOM 7958 N N . PHE B 1 492 ? 7.562 55.562 29.031 1 84.06 492 PHE B N 1
ATOM 7959 C CA . PHE B 1 492 ? 8.906 55.562 29.609 1 84.06 492 PHE B CA 1
ATOM 7960 C C . PHE B 1 492 ? 9.773 56.656 28.969 1 84.06 492 PHE B C 1
ATOM 7962 O O . PHE B 1 492 ? 10.453 57.406 29.672 1 84.06 492 PHE B O 1
ATOM 7969 N N . SER B 1 493 ? 9.711 56.75 27.672 1 82.94 493 SER B N 1
ATOM 7970 C CA . SER B 1 493 ? 10.508 57.719 26.969 1 82.94 493 SER B CA 1
ATOM 7971 C C . SER B 1 493 ? 10.055 59.156 27.312 1 82.94 493 SER B C 1
ATOM 7973 O O . SER B 1 493 ? 10.883 60.031 27.5 1 82.94 493 SER B O 1
ATOM 7975 N N . ASN B 1 494 ? 8.719 59.344 27.375 1 80.81 494 ASN B N 1
ATOM 7976 C CA . ASN B 1 494 ? 8.172 60.656 27.734 1 80.81 494 ASN B CA 1
ATOM 7977 C C . ASN B 1 494 ? 8.508 61.031 29.172 1 80.81 494 ASN B C 1
ATOM 7979 O O . ASN B 1 494 ? 8.75 62.188 29.469 1 80.81 494 ASN B O 1
ATOM 7983 N N . SER B 1 495 ? 8.508 60.062 30.031 1 81.06 495 SER B N 1
ATOM 7984 C CA . SER B 1 495 ? 8.836 60.344 31.422 1 81.06 495 SER B CA 1
ATOM 7985 C C . SER B 1 495 ? 10.297 60.781 31.562 1 81.06 495 SER B C 1
ATOM 7987 O O . SER B 1 495 ? 10.609 61.656 32.375 1 81.06 495 SER B O 1
ATOM 7989 N N . ILE B 1 496 ? 11.102 60.156 30.797 1 81.19 496 ILE B N 1
ATOM 7990 C CA . ILE B 1 496 ? 12.508 60.562 30.812 1 81.19 496 ILE B CA 1
ATOM 7991 C C . ILE B 1 496 ? 12.656 61.969 30.219 1 81.19 496 ILE B C 1
ATOM 7993 O O . ILE B 1 496 ? 13.414 62.781 30.75 1 81.19 496 ILE B O 1
ATOM 7997 N N . TYR B 1 497 ? 11.93 62.188 29.172 1 79.25 497 TYR B N 1
ATOM 7998 C CA . TYR B 1 497 ? 11.969 63.469 28.516 1 79.25 497 TYR B CA 1
ATOM 7999 C C . TYR B 1 497 ? 11.5 64.562 29.453 1 79.25 497 TYR B C 1
ATOM 8001 O O . TYR B 1 497 ? 12.133 65.625 29.547 1 79.25 497 TYR B O 1
ATOM 8009 N N . VAL B 1 498 ? 10.336 64.438 30.141 1 76.62 498 VAL B N 1
ATOM 8010 C CA . VAL B 1 498 ? 9.781 65.375 31.062 1 76.62 498 VAL B CA 1
ATOM 8011 C C . VAL B 1 498 ? 10.734 65.625 32.25 1 76.62 498 VAL B C 1
ATOM 8013 O O . VAL B 1 498 ? 10.914 66.75 32.719 1 76.62 498 VAL B O 1
ATOM 8016 N N . TYR B 1 499 ? 11.32 64.562 32.594 1 79.19 499 TYR B N 1
ATOM 8017 C CA . TYR B 1 499 ? 12.242 64.625 33.719 1 79.19 499 TYR B CA 1
ATOM 8018 C C . TYR B 1 499 ? 13.492 65.438 33.344 1 79.19 499 TYR B C 1
ATOM 8020 O O . TYR B 1 499 ? 14.008 66.188 34.156 1 79.19 499 TYR B O 1
ATOM 8028 N N . THR B 1 500 ? 13.984 65.312 32.25 1 77.38 500 THR B N 1
ATOM 8029 C CA . THR B 1 500 ? 15.211 65.938 31.812 1 77.38 500 THR B CA 1
ATOM 8030 C C . THR B 1 500 ? 14.945 67.438 31.469 1 77.38 500 THR B C 1
ATOM 8032 O O . THR B 1 500 ? 15.828 68.25 31.594 1 77.38 500 THR B O 1
ATOM 8035 N N . LYS B 1 501 ? 13.828 67.875 30.938 1 69.94 501 LYS B N 1
ATOM 8036 C CA . LYS B 1 501 ? 13.531 69.25 30.562 1 69.94 501 LYS B CA 1
ATOM 8037 C C . LYS B 1 501 ? 13.047 70.062 31.766 1 69.94 501 LYS B C 1
ATOM 8039 O O . LYS B 1 501 ? 12.922 71.312 31.688 1 69.94 501 LYS B O 1
ATOM 8044 N N . ARG B 1 502 ? 12.742 69.625 32.844 1 60.66 502 ARG B N 1
ATOM 8045 C CA . ARG B 1 502 ? 12.422 70.375 34.062 1 60.66 502 ARG B CA 1
ATOM 8046 C C . ARG B 1 502 ? 13.516 71.375 34.375 1 60.66 502 ARG B C 1
ATOM 8048 O O . ARG B 1 502 ? 14.703 71.062 34.375 1 60.66 502 ARG B O 1
ATOM 8055 N N . VAL B 1 503 ? 13.258 72.562 33.906 1 49.34 503 VAL B N 1
ATOM 8056 C CA . VAL B 1 503 ? 14.07 73.75 34.094 1 49.34 503 VAL B CA 1
ATOM 8057 C C . VAL B 1 503 ? 14.539 73.875 35.531 1 49.34 503 VAL B C 1
ATOM 8059 O O . VAL B 1 503 ? 13.727 73.75 36.469 1 49.34 503 VAL B O 1
ATOM 8062 N N . PRO B 1 504 ? 15.82 73.875 35.75 1 48.94 504 PRO B N 1
ATOM 8063 C CA . PRO B 1 504 ? 16.344 74.25 37.062 1 48.94 504 PRO B CA 1
ATOM 8064 C C . PRO B 1 504 ? 15.758 75.562 37.562 1 48.94 504 PRO B C 1
ATOM 8066 O O . PRO B 1 504 ? 15.484 76.438 36.781 1 48.94 504 PRO B O 1
ATOM 8069 N N . ASN B 1 505 ? 14.859 75.5 38.594 1 41.53 505 ASN B N 1
ATOM 8070 C CA . ASN B 1 505 ? 14.633 76.812 39.281 1 41.53 505 ASN B CA 1
ATOM 8071 C C . ASN B 1 505 ? 15.906 77.625 39.312 1 41.53 505 ASN B C 1
ATOM 8073 O O . ASN B 1 505 ? 16.953 77.125 39.781 1 41.53 505 ASN B O 1
ATOM 8077 N N . ARG B 1 506 ? 16.094 78.5 38.406 1 40.03 506 ARG B N 1
ATOM 8078 C CA . ARG B 1 506 ? 17.062 79.562 38.75 1 40.03 506 ARG B CA 1
ATOM 8079 C C . ARG B 1 506 ? 16.922 80 40.188 1 40.03 506 ARG B C 1
ATOM 8081 O O . ARG B 1 506 ? 15.844 80.438 40.594 1 40.03 506 ARG B O 1
ATOM 8088 N N . ARG B 1 507 ? 17.875 79.562 41.062 1 34.66 507 ARG B N 1
ATOM 8089 C CA . ARG B 1 507 ? 18.297 80.562 42.062 1 34.66 507 ARG B CA 1
ATOM 8090 C C . ARG B 1 507 ? 18.891 81.75 41.375 1 34.66 507 ARG B C 1
ATOM 8092 O O . ARG B 1 507 ? 19.688 81.625 40.469 1 34.66 507 ARG B O 1
#

Nearest PDB structures (foldseek):
  4ntw-assembly1_A  TM=8.823E-01  e=5.693E-42  Gallus gallus
  6x9h-assembly1_B  TM=8.922E-01  e=4.331E-41  Gallus gallus
  5wku-assembly1_A  TM=9.106E-01  e=4.834E-39  Gallus gallus
  5wku-assembly1_C  TM=8.978E-01  e=3.587E-39  Gallus gallus
  3s3w-assembly1_A  TM=8.414E-01  e=7.989E-38  Gallus gallus

Foldseek 3Di:
DDDDDDDDDPDPPDDPPCVDDDPDDPDDDDDDPDPDDDPDPDDDDPDPDPDPPPPPPDPPDPLLPNPQDPDDLVRSLLCCQLVLFPWPLSVQLSPPVDDPVSNVVSVVQLVVLVVVLVVLLVVLVVVVVLQDWDKDKDKDFDQKDFFFKKKKAWLAQFFQVPLPPDPVQVQFQCCQPPVPPRDVVVCVVVQQVAAPVRRRVPGGDDQCQFWVWKDALNHTDDQVLFWDWAQAPLHIIIMGQEVVSVDHTDMFRDFDQNRGMKTKGFQPVVGHGRGNNHDPAGFIWMDTFHHQAADPRVPGTDTFAFQKEKEKAKAKEKEAADPPPNGPADWDDDDQGPGGDQRRQVLRQLQVVQCVFLVAGDRNHHDDPVGHHDGSVSCVPRVVVCPVVCVPPNDGPRGHHRIDMDMDIDIDMDGPDDPVVLVVCCVVVVDDSVSRRRTIYMYTYTYNRSMYMYMYMDRDADPVNSVVSSQVSCCVSTNDDPVSVVSVVVSVVVSVVSVVPNDPPDD/DDDDDDDDDDPDDDDPDPDDDPDDDPDPPPDPPDDDDDDDPPPPPPPPDPPDPPPPPDPPPPLLVVDLDPDDLVVSLLCCQLVLFPWPLSVQLSPPVDDPVSNVVSVVQQVVLVVVLVVLLVVLVVVVVLQDWDKDKDKDFDQKDFFFKKKKAWLAQFFQVPLPPDPNQVQQQCCQPPVPPRDVVVCVVVQQVAAPVRRRVPGGDDQCQFWVWKDALNHTDDRVLFWDWAQAPLHIIIMGQEVVSVDHTDMFRWFDLNHGMKTKGFQPVVGHGRGNNHDDAGFIWMDTFHHQAADPRVVGTDTDAFQKEKEKAKAKEKEAADPPPNGPADWDDDDQGPGGDQRRQVLRQLQVVQCVFQVAGDRNHDDDPVGHHDGSVSCVPRVVVCPVVCVPPNDGPRGHHRIDMDMDIDIDIDGPPDPVVLVVCCVVVVDDSVSRRRTIYMYTYTYNRSMYMYMYMDRDADPVNSVVSSVVSCCVRTNDDPVSVVSVVVSVVVSVVSVVPSDPPDD

Organism: Strongylocentrotus purpuratus (NCBI:txid7668)

Secondary structure (DSSP, 8-state):
-----S----------------------------------------------------TTS-HHHH--S---HHHHHHHHHHHH---TTHHHHS-TTS-HHHHHHHHHHHHHHHHHHHHHHHHHHHHHHT--EEEEEEEEE-S-EEPPEEEEEES--B-HHHHTTSHHHHHHHHHHH-GGG--GGGGHHHHHH-BHHHHHHHHB--HHHHEEEEEETTEEPPHHHHEEEEEETTEEEEEES-GGGTPPPPEESS-SGGGSEEEEEE--GGG----TT--SSBSEEEEEE-TTS---HHHH-EEE-TTEEEEEEEEEEEEEPPPTTT-----PPPSS-SS--HHHHHHHHHHHHHHHHHSSB-TTS---SSSPBPBHHHIIIIIHHHHHHHHHH-----PPPSEEEEEEEEEEEEE-S-HHHHHHHHHHHT--TTHHHHHEEEEEEEEEEEEEEEEEEEESS-HHHHHHHHHHHHHHHT---HHHHHHHHHHHHHHHHHHHH------/----------------------------------------------------------TTS-HHHH--S---HHHHHHHHHHHH---TTHHHHS-TTS-HHHHHHHHHHHHHHHHHHHHHHHHHHHHHHT--EEEEEEEEE-S-EEPPEEEEEES--B-HHHHTTSHHHHHHHHHHH-GGG--GGGGHHHHHH-BHHHHHHHHB--HHHHEEEEEETTEEPPHHHHEEEEEETTEEEEEES-GGGTSPPPEESS-SGGGSEEEEEE--GGG----TT--SS-SEEEEEE-TTS---HHHH-EEE-TTEEEEEEEEEEEEE-PPTTT-----PPPSS-SS--HHHHHHHHHHHHHHHHHSSB-TTS---SSSPBPBHHHIIIIIHHHHHHHHHH-----PPPSEEEEEEEEEEEEESS-HHHHHHHHHHHT--TTHHHHHEEEEEEEEEEEEEEEEEEEE-S-HHHHHHHHHHHHHHHT---HHHHHHHHHHHHHHHHHHHH------

InterPro domains:
  IPR001873 Epithelial sodium channel [PF00858] (87-490)
  IPR001873 Epithelial sodium channel [PR01078] (103-120)
  IPR001873 Epithelial sodium channel [PR01078] (143-159)
  IPR001873 Epithelial sodium channel [PR01078] (256-274)
  IPR001873 Epithelial sodium channel [PR01078] (283-301)
  IPR001873 Epithelial sodium channel [PR01078] (398-418)
  IPR001873 Epithelial sodium channel [PR01078] (437-457)
  IPR001873 Epithelial sodium channel [PR01078] (457-471)
  IPR001873 Epithelial sodium channel [PR01078] (471-487)
  IPR001873 Epithelial sodium channel [PTHR11690] (94-500)

Sequence (1014 aa):
MSENRRGDERKSGGIMPRNLIKVAPALETDNVLPEKNGLETVSGGLQALPAKTPAVFHEDIPLHTRYRDKVSWWAILYRSVPDAIGIGGMKYAFNPAEVKWRRFSWLLLVMAAFGALTYQVVDRVQHFASHPKSVDVSIEYTDSIIFPTVAICNYNTFRSSQLTGTELGDFLTIASTDPTSLNMTKYYDVLTSTNMSYLMTEYGHELDLSVVFATYSRVDLEKKANFSVKLTEWGPCFVFNDADNGYPPVTVQRAGKSYGLELMLDVQQWEYFFSPFTRQSAGFQILLYDYGSVPLIEDQGFGISPGTHTHVGVEVTDVNNLKPPFGSCEDKELKYSDHYGYAECDQECKADFYIDTCGCRPYAAPDLDSIAECNNWEFFTCVLSGFAQFVTNHTCDCPVPCSFRTYKPTISTTKFPSTFWTNVYSALFSFPAEVFPENICFLSIYFQEMSIQQINQQVDYTFFSLLCDIGGSLGLWLGGSVLTFFEFFDLFSNSIYVYTKRVPNRRMSENRRGDERKSGGIMPRNLIKVAPALETDNVLPEKNGLETVSGGLQALPAKTPAVFHEDIPLHTRYRDKVSWWAILYRSVPDAIGIGGMKYAFNPAEVKWRRFSWLLLVMAAFGALTYQVVDRVQHFASHPKSVDVSIEYTDSIIFPTVAICNYNTFRSSQLTGTELGDFLTIASTDPTSLNMTKYYDVLTSTNMSYLMTEYGHELDLSVVFATYSRVDLEKKANFSVKLTEWGPCFVFNDADNGYPPVTVQRAGKSYGLELMLDVQQWEYFFSPFTRQSAGFQILLYDYGSVPLIEDQGFGISPGTHTHVGVEVTDVNNLKPPFGSCEDKELKYSDHYGYAECDQECKADFYIDTCGCRPYAAPDLDSIAECNNWEFFTCVLSGFAQFVTNHTCDCPVPCSFRTYKPTISTTKFPSTFWTNVYSALFSFPAEVFPENICFLSIYFQEMSIQQINQQVDYTFFSLLCDIGGSLGLWLGGSVLTFFEFFDLFSNSIYVYTKRVPNRR